Protein AF-A0A1G3RMS9-F1 (afdb_monomer_lite)

Sequence (1082 aa):
MKHNPVVATLILATLLLSSCLGPFQRTFTQVDEMGKGVLVLSIQPSPGPGRTLLPSIEDRTPISFNLSGSGPAGSVFTRSSLSSGNHQIPDLLAGIWTIEATGQNSSGAVIAYGQITTEILAGETNSITLVLHAADGTGGFEIFITWPATVVSPNFEVTLAEIPTGANAQSLSVNLLSATSAEVIQYSITTGSHMLRVGLYDDTDFLCAPMESVIVLNGVMTIGTMAILPEHIKRAPSAPIDLQAEALSDTLVRLTWSDTSSTEEYFIIEWQDEGTTIWTELPDQIPPNTSSFDAPAPASGALRHYRIKAVNSFGSSAWSNEVSAMARVAIDPDWFTDLNLRQAVADTGWTWIDEATTFDGTGRNISDLSGIEKLVDLQWLVLSNNQISTISQVSSLVNLQYLHLSDNDIINAGPLSSLVGLQQLVLDNNLISDLAPLAGLTELFQLYISSNGVSNLGPLAGLVKMQNLHLAGNQIDDISALAGLTELQILHLEVNSITDVQALAGLHKLEIIGLAGNSIVSGVSSLVSLTNAIEIDFRDSGNSGIPLSDRATLSAALSGCTIQWPPLPSNYAIGDMGPAGGIVFYENLNHVVDGWRYLEAWTADETGTYQWKTSQSPTPGTTTAIGSGYANTYGAMSGTEYPAAEAVKNASYNGFTDWFLPSKDELNLMYEQRGSIGSLSSDAYWSSSEGGTNDGAWEQFFIDGTQNNHYKDWYNQVRVVRAFRTSSSPLCFIYYHSNTADSGTIPSDTYLYESGETVTISTNSGNLARSGYLFAGWNTQPDGSGTNYTPSSTVTISASLILYARWIIWGDDYTSSNIGTLKYVPAGTFQRDGDLGNLSTISQPFRMSQYEISRAQFLAVMGTDPSSTIYSTGTDDPVQMVNWYHALAFCNKLSLAESLTPVYTVVGINFNTLSFSEIPTSNDASWDAAVADWGANGYRLPSEMEWMWAAIGADIINPGAINTIGYTKLFAGSNGSNNISDYAWYDANSGGTTHPVGSKLANELGLYDISGNIWEWNWDWYDVHPAGSLMDYRGTESNAGAGRAGRGGNWDYDSSICAVAARDRADQYYQNDSIGFRVVRP

pLDDT: mean 80.07, std 21.11, range [22.5, 98.88]

Foldseek 3Di:
DDDDDDDDDDDDDYDDDDDDDDDDDDDDDDDDDDFKFKEKEAEDEDDDPDDDPDDDDDDPDDDDDDDDADDPPPDDDDDDDDDHGIDMDIGHHFAKFKKKKFKAFPVRHTFKIWIDIDTTGTPYYHYDYIYIYGHDDDHDIDIDIDGDHDPDQWDKDKDFDDDPPDDDDDDFDWADPDSFWIHTDDDADPFAKGKIWIWTDDPHDTQDIDIDIDGDDPRDDDDDIDGDDPVSGDAAFAWWEDWEWAAPAQFKIKIFTHGPGPRFQFKWKWKDWPPDDDTDIDPDTHGPPDGMDIDTADHAQTKMKMWMWTGDPRGIHDIYDIYMDGHFHFQDLVQDPFPLVSVQVVVVVDGTLCVQQAGASEQRQGADPGSVLSSLNHQHEHNEQYAYADDLSCLNNLNHQYDAHANYAHADPQSCLNNLNHAEYHHDHYAYADCQSVLNNLNHQYYAHAQYAHADPQSVLNNLNHAYYHHANYAYADPLSCLNNLNYAHYAHAQYAHAADLSCLNNLNHAYAHQDNYQHQYNLLSVLSNQNHAEHEHENNPLHNHAVLSVVNSCVSRVNHHYHHYDFDPDDDQLRQDNLRFGWLDADPCCVPAVFGTKGWHLDQPLFWDQQFQWLDDFPDFDQDFLRFLCLLPPRPDDPRGGLSVSQQPDDGSNDRSWTFAGNVRVLSCLVSVVRRHDDDQFKEFHSGAPPDTRWGWIAGSVVGDIDTDHRNDIGGTIIMATHHRDPAHWAEEHEDLLQFPDWDTDDDSHTDGQFDKDFFADSPRVGHHPQWDFQAWAQDSVRPGDGDGHRDMDRHRHYGYIYTDIDGPADWDQQPQQGTWFKFQWEKEQQDPDPQRIETEHGIWTWRLWAQFQLSLCVQQVDQPADPVQADDRLFHGFQDFLQSQLLSQQSSCVVVVWDRFKDFPPDDSPPDHPVNRDLDDDPRSLLIGGDQPTQTKDFAALSRLLCVQLPHPPPDPHDYHYCSNVFLASADPPPNDCVQAEQAQVHVVRHADRIPPHAGHNRSRGLQAERAWAFHQEQDDDDDGGYHYSDRYDSHDQVRATKTGQYYNNHDSNCRGSSRIDGDRRSDTDNRHGHIMMGD

Secondary structure (DSSP, 8-state):
--------------------------------S--EEEEEEEEEE---TT--------------------SSTT---------SEEEEEEEEESEEEEEEEEEE-TTS-EEEEEEEEEEEPTTSEEEEEEEEEEPS--S--EEEEE-----PPPEEEEEES---TT------EEEEEETTEEEEEE----SEEEEEEEEEEETTEEEE--EEEEEE-TT-----PPP--GGG---PPPPPEEEEEEE-SSSEEEEEEE---SS-SEEEEEEEETT----EE-SSPBPTT--EEEEEP-STT-EEEEEEEEEETTEEPPP---EEEEPP-BPPGGG--SHHHHHHHHHTT--BGGG-SEEE-TTS-----TTGGG-TT-SEEE--SS-----GGGGG-TT-SEEE--SS-----GGGGG-TT--EEE--SS-----GGGTT-TT-SEEE--SS-----GGGTT-TT--EEE--SS-----GGGGG-TT--EEE--SS---B-GGGTT-TT--EEE-TT----BSGGGGGG-TT-SEEE-TT-TT----HHHHHHHHHHTTTSEEEPPPPPSSPPTTSB-TTSPEEEEE-TTHHHHS--EEEE-SS--S-EEES-SS----TT---STT-HHHIIIIIS-STT-HHHHHHHT--BTTB---BPPPHHHHHHHHHTTTTS----SSEEEEEEE-STTTEEEEEETTT--EEEEETTSEEE---EEEESSSSSPEE-EEEE-TT-SBS-PPP--PPEETT-EEEPP-STT--BBTTEEEEEEESSTTS-S-EE-TT-EEE-SS-EEEEEEEEETT--EEETTTEEEEEE--EEEE-SS-TT-EEEE-S-EEEESSPPBHHHHHHHHS-----SSSBS-TTSBP-S--HHHHHHHHHHHHHHTTPPPSEE-TT--TTT--GGGS-SS--HHHHT-EE-TT--S-BPPPHHHHHHHHTT--SSSTTSEESSGGG-SSS-SSS---GGGT---TTTSTTSB--TT-S---TTS--SSSSSSEEEEEEE--PPPSS-EES----S--TTT-EEEES--TTS-GGGGSTT-EEEE-TT---TTEE---EE-

Radius of gyration: 62.1 Å; chains: 1; bounding box: 148×91×158 Å

Structure (mmCIF, N/CA/C/O backbone):
data_AF-A0A1G3RMS9-F1
#
_entry.id   AF-A0A1G3RMS9-F1
#
loop_
_atom_site.group_PDB
_atom_site.id
_atom_site.type_symbol
_atom_site.label_atom_id
_atom_site.label_alt_id
_atom_site.label_comp_id
_atom_site.label_asym_id
_atom_site.label_entity_id
_atom_site.label_seq_id
_atom_site.pdbx_PDB_ins_code
_atom_site.Cartn_x
_atom_site.Cartn_y
_atom_site.Cartn_z
_atom_site.occupancy
_atom_site.B_iso_or_equiv
_atom_site.auth_seq_id
_atom_site.auth_comp_id
_atom_site.auth_asym_id
_atom_site.auth_atom_id
_atom_site.pdbx_PDB_model_num
ATOM 1 N N . MET A 1 1 ? 0.899 16.031 49.005 1.00 31.78 1 MET A N 1
ATOM 2 C CA . MET A 1 1 ? 0.960 17.417 49.515 1.00 31.78 1 MET A CA 1
ATOM 3 C C . MET A 1 1 ? -0.290 17.645 50.352 1.00 31.78 1 MET A C 1
ATOM 5 O O . MET A 1 1 ? -1.364 17.555 49.787 1.00 31.78 1 MET A O 1
ATOM 9 N N . LYS A 1 2 ? -0.082 17.784 51.676 1.00 27.42 2 LYS A N 1
ATOM 10 C CA . LYS A 1 2 ? -0.938 18.255 52.799 1.00 27.42 2 LYS A CA 1
ATOM 11 C C . LYS A 1 2 ? -2.471 18.254 52.619 1.00 27.42 2 LYS A C 1
ATOM 13 O O . LYS A 1 2 ? -2.950 18.880 51.693 1.00 27.42 2 LYS A O 1
ATOM 18 N N . HIS A 1 3 ? -3.327 17.814 53.539 1.00 28.48 3 HIS A N 1
ATOM 19 C CA . HIS A 1 3 ? -3.327 16.953 54.732 1.00 28.48 3 HIS A CA 1
ATOM 20 C C . HIS A 1 3 ? -4.822 16.876 55.144 1.00 28.48 3 HIS A C 1
ATOM 22 O O . HIS A 1 3 ? -5.505 17.895 55.144 1.00 28.48 3 HIS A O 1
ATOM 28 N N . ASN A 1 4 ? -5.296 15.678 55.480 1.00 25.98 4 ASN A N 1
ATOM 29 C CA . ASN A 1 4 ? -6.522 15.334 56.236 1.00 25.98 4 ASN A CA 1
ATOM 30 C C . ASN A 1 4 ? -6.405 15.850 57.714 1.00 25.98 4 ASN A C 1
ATOM 32 O O . ASN A 1 4 ? -5.291 16.271 58.047 1.00 25.98 4 ASN A O 1
ATOM 36 N N . PRO A 1 5 ? -7.321 15.648 58.702 1.00 45.31 5 PRO A N 1
ATOM 37 C CA . PRO A 1 5 ? -8.801 15.534 58.798 1.00 45.31 5 PRO A CA 1
ATOM 38 C C . PRO A 1 5 ? -9.445 16.364 59.978 1.00 45.31 5 PRO A C 1
ATOM 40 O O . PRO A 1 5 ? -8.739 16.890 60.828 1.00 45.31 5 PRO A O 1
ATOM 43 N N . VAL A 1 6 ? -10.795 16.395 60.041 1.00 27.89 6 VAL A N 1
ATOM 44 C CA . VAL A 1 6 ? -11.743 16.284 61.206 1.00 27.89 6 VAL A CA 1
ATOM 45 C C . VAL A 1 6 ? -11.562 17.133 62.500 1.00 27.89 6 VAL A C 1
ATOM 47 O O . VAL A 1 6 ? -10.523 17.080 63.142 1.00 27.89 6 VAL A O 1
ATOM 50 N N . VAL A 1 7 ? -12.637 17.816 62.955 1.00 23.69 7 VAL A N 1
ATOM 51 C CA . VAL A 1 7 ? -13.367 17.639 64.254 1.00 23.69 7 VAL A CA 1
ATOM 52 C C . VAL A 1 7 ? -14.489 18.700 64.398 1.00 23.69 7 VAL A C 1
ATOM 54 O O . VAL A 1 7 ? -14.307 19.878 64.106 1.00 23.69 7 VAL A O 1
ATOM 57 N N . ALA A 1 8 ? -15.656 18.232 64.855 1.00 27.33 8 ALA A N 1
ATOM 58 C CA . ALA A 1 8 ? -16.901 18.937 65.174 1.00 27.33 8 ALA A CA 1
ATOM 59 C C . ALA A 1 8 ? -16.795 20.026 66.269 1.00 27.33 8 ALA A C 1
ATOM 61 O O . ALA A 1 8 ? -15.853 20.011 67.054 1.00 27.33 8 ALA A O 1
ATOM 62 N N . THR A 1 9 ? -17.802 20.911 66.384 1.00 23.22 9 THR A N 1
ATOM 63 C CA . THR A 1 9 ? -18.670 21.123 67.580 1.00 23.22 9 THR A CA 1
ATOM 64 C C . THR A 1 9 ? -19.556 22.372 67.390 1.00 23.22 9 THR A C 1
ATOM 66 O O . THR A 1 9 ? -19.090 23.422 66.958 1.00 23.22 9 THR A O 1
ATOM 69 N N . LEU A 1 10 ? -20.843 22.221 67.729 1.00 25.52 10 LEU A N 1
ATOM 70 C CA . LEU A 1 10 ? -21.842 23.249 68.067 1.00 25.52 10 LEU A CA 1
ATOM 71 C C . LEU A 1 10 ? -21.261 24.504 68.759 1.00 25.52 10 LEU A C 1
ATOM 73 O O . LEU A 1 10 ? -20.416 24.368 69.635 1.00 25.52 10 LEU A O 1
ATOM 77 N N . ILE A 1 11 ? -21.837 25.685 68.496 1.00 23.52 11 ILE A N 1
ATOM 78 C CA . ILE A 1 11 ? -22.467 26.567 69.508 1.00 23.52 11 ILE A CA 1
ATOM 79 C C . ILE A 1 11 ? -23.166 27.751 68.809 1.00 23.52 11 ILE A C 1
ATOM 81 O O . ILE A 1 11 ? -22.557 28.573 68.135 1.00 23.52 11 ILE A O 1
ATOM 85 N N . LEU A 1 12 ? -24.488 27.745 68.982 1.00 22.91 12 LEU A N 1
ATOM 86 C CA . LEU A 1 12 ? -25.429 28.833 69.252 1.00 22.91 12 LEU A CA 1
ATOM 87 C C . LEU A 1 12 ? -25.011 30.317 69.115 1.00 22.91 12 LEU A C 1
ATOM 89 O O . LEU A 1 12 ? -24.027 30.770 69.692 1.00 22.91 12 LEU A O 1
ATOM 93 N N . ALA A 1 13 ? -26.011 31.056 68.611 1.00 23.17 13 ALA A N 1
ATOM 94 C CA . ALA A 1 13 ? -26.496 32.368 69.061 1.00 23.17 13 ALA A CA 1
ATOM 95 C C . ALA A 1 13 ? -26.072 33.592 68.223 1.00 23.17 13 ALA A C 1
ATOM 97 O O . ALA A 1 13 ? -24.944 34.061 68.294 1.00 23.17 13 ALA A O 1
ATOM 98 N N . THR A 1 14 ? -27.028 34.105 67.425 1.00 24.58 14 THR A N 1
ATOM 99 C CA . THR A 1 14 ? -27.739 35.404 67.608 1.00 24.58 14 THR A CA 1
ATOM 100 C C . THR A 1 14 ? -26.900 36.626 67.230 1.00 24.58 14 THR A C 1
ATOM 102 O O . THR A 1 14 ? -25.735 36.700 67.572 1.00 24.58 14 THR A O 1
ATOM 105 N N . LEU A 1 15 ? -27.368 37.704 66.618 1.00 25.44 15 LEU A N 1
ATOM 106 C CA . LEU A 1 15 ? -28.638 38.257 66.144 1.00 25.44 15 LEU A CA 1
ATOM 107 C C . LEU A 1 15 ? -28.182 39.556 65.427 1.00 25.44 15 LEU A C 1
ATOM 109 O O . LEU A 1 15 ? -27.133 40.086 65.792 1.00 25.44 15 LEU A O 1
ATOM 113 N N . LEU A 1 16 ? -28.977 40.131 64.522 1.00 22.50 16 LEU A N 1
ATOM 114 C CA . LEU A 1 16 ? -29.474 41.516 64.648 1.00 22.50 16 LEU A CA 1
ATOM 115 C C . LEU A 1 16 ? -29.998 42.075 63.319 1.00 22.50 16 LEU A C 1
ATOM 117 O O . LEU A 1 16 ? -29.244 42.236 62.366 1.00 22.50 16 LEU A O 1
ATOM 121 N N . LEU A 1 17 ? -31.255 42.531 63.433 1.00 23.55 17 LEU A N 1
ATOM 122 C CA . LEU A 1 17 ? -31.844 43.738 62.836 1.00 23.55 17 LEU A CA 1
ATOM 123 C C . LEU A 1 17 ? -32.158 43.635 61.338 1.00 23.55 17 LEU A C 1
ATOM 125 O O . LEU A 1 17 ? -31.319 43.250 60.543 1.00 23.55 17 LEU A O 1
ATOM 129 N N . SER A 1 18 ? -33.321 44.019 60.820 1.00 24.17 18 SER A N 1
ATOM 130 C CA . SER A 1 18 ? -34.480 44.835 61.246 1.00 24.17 18 SER A CA 1
ATOM 131 C C . SER A 1 18 ? -35.246 45.069 59.917 1.00 24.17 18 SER A C 1
ATOM 133 O O . SER A 1 18 ? -34.607 45.040 58.872 1.00 24.17 18 SER A O 1
ATOM 135 N N . SER A 1 19 ? -36.542 45.329 59.755 1.00 23.92 19 SER A N 1
ATOM 136 C CA . SER A 1 19 ? -37.606 45.921 60.570 1.00 23.92 19 SER A CA 1
ATOM 137 C C . SER A 1 19 ? -38.870 46.034 59.690 1.00 23.92 19 SER A C 1
ATOM 139 O O . SER A 1 19 ? -38.741 46.065 58.468 1.00 23.92 19 SER A O 1
ATOM 141 N N . CYS A 1 20 ? -40.011 46.281 60.353 1.00 22.53 20 CYS A N 1
ATOM 142 C CA . CYS A 1 20 ? -41.256 46.952 59.909 1.00 22.53 20 CYS A CA 1
ATOM 143 C C . CYS A 1 20 ? -42.427 45.979 59.701 1.00 22.53 20 CYS A C 1
ATOM 145 O O . CYS A 1 20 ? -42.290 44.997 58.993 1.00 22.53 20 CYS A O 1
ATOM 147 N N . LEU A 1 21 ? -43.608 46.170 60.299 1.00 26.55 21 LEU A N 1
ATOM 148 C CA . LEU A 1 21 ? -44.400 47.393 60.540 1.00 26.55 21 LEU A CA 1
ATOM 149 C C . LEU A 1 21 ? -45.195 47.186 61.861 1.00 26.55 21 LEU A C 1
ATOM 151 O O . LEU A 1 21 ? -45.595 46.066 62.141 1.00 26.55 21 LEU A O 1
ATOM 155 N N . GLY A 1 22 ? -45.338 48.125 62.806 1.00 26.78 22 GLY A N 1
ATOM 156 C CA . GLY A 1 22 ? -46.087 49.389 62.724 1.00 26.78 22 GLY A CA 1
ATOM 157 C C . GLY A 1 22 ? -47.569 49.176 63.126 1.00 26.78 22 GLY A C 1
ATOM 158 O O . GLY A 1 22 ? -48.223 48.356 62.492 1.00 26.78 22 GLY A O 1
ATOM 159 N N . PRO A 1 23 ? -48.131 49.869 64.143 1.00 30.41 23 PRO A N 1
ATOM 160 C CA . PRO A 1 23 ? -49.524 49.682 64.554 1.00 30.41 23 PRO A CA 1
ATOM 161 C C . PRO A 1 23 ? -50.460 50.374 63.553 1.00 30.41 23 PRO A C 1
ATOM 163 O O . PRO A 1 23 ? -50.376 51.586 63.364 1.00 30.41 23 PRO A O 1
ATOM 166 N N . PHE A 1 24 ? -51.375 49.634 62.928 1.00 26.64 24 PHE A N 1
ATOM 167 C CA . PHE A 1 24 ? -52.450 50.229 62.132 1.00 26.64 24 PHE A CA 1
ATOM 168 C C . PHE A 1 24 ? -53.719 50.370 62.978 1.00 26.64 24 PHE A C 1
ATOM 170 O O . PHE A 1 24 ? -54.528 49.456 63.087 1.00 26.64 24 PHE A O 1
ATOM 177 N N . GLN A 1 25 ? -53.922 51.562 63.544 1.00 26.52 25 GLN A N 1
ATOM 178 C CA . GLN A 1 25 ? -55.275 52.090 63.704 1.00 26.52 25 GLN A CA 1
ATOM 179 C C . GLN A 1 25 ? -55.764 52.536 62.319 1.00 26.52 25 GLN A C 1
ATOM 181 O O . GLN A 1 25 ? -55.227 53.490 61.754 1.00 26.52 25 GLN A O 1
ATOM 186 N N . ARG A 1 26 ? -56.809 51.897 61.782 1.00 25.08 26 ARG A N 1
ATOM 187 C CA . ARG A 1 26 ? -57.705 52.537 60.811 1.00 25.08 26 ARG A CA 1
ATOM 188 C C . ARG A 1 26 ? -59.155 52.321 61.212 1.00 25.08 26 ARG A C 1
ATOM 190 O O . ARG A 1 26 ? -59.619 51.211 61.435 1.00 25.08 26 ARG A O 1
ATOM 197 N N . THR A 1 27 ? -59.830 53.451 61.318 1.00 23.59 27 THR A N 1
ATOM 198 C CA . THR A 1 27 ? -61.251 53.652 61.548 1.00 23.59 27 THR A CA 1
ATOM 199 C C . THR A 1 27 ? -62.057 53.029 60.407 1.00 23.59 27 THR A C 1
ATOM 201 O O . THR A 1 27 ? -61.823 53.358 59.243 1.00 23.59 27 THR A O 1
ATOM 204 N N . PHE A 1 28 ? -63.022 52.166 60.728 1.00 24.67 28 PHE A N 1
ATOM 205 C CA . PHE A 1 28 ? -64.022 51.703 59.768 1.00 24.67 28 PHE A CA 1
ATOM 206 C C . PHE A 1 28 ? -64.908 52.884 59.367 1.00 24.67 28 PHE A C 1
ATOM 208 O O . PHE A 1 28 ? -65.610 53.453 60.203 1.00 24.67 28 PHE A O 1
ATOM 215 N N . THR A 1 29 ? -64.876 53.251 58.086 1.00 24.36 29 THR A N 1
ATOM 216 C CA . THR A 1 29 ? -65.963 54.020 57.475 1.00 24.36 29 THR A CA 1
ATOM 217 C C . THR A 1 29 ? -66.769 53.031 56.651 1.00 24.36 29 THR A C 1
ATOM 219 O O . THR A 1 29 ? -66.261 52.441 55.704 1.00 24.36 29 THR A O 1
ATOM 222 N N . GLN A 1 30 ? -67.997 52.802 57.096 1.00 32.47 30 GLN A N 1
ATOM 223 C CA . GLN A 1 30 ? -69.018 52.010 56.430 1.00 32.47 30 GLN A CA 1
ATOM 224 C C . GLN A 1 30 ? -69.383 52.662 55.090 1.00 32.47 30 GLN A C 1
ATOM 226 O O . GLN A 1 30 ? -69.913 53.768 55.098 1.00 32.47 30 GLN A O 1
ATOM 231 N N . VAL A 1 31 ? -69.098 51.976 53.982 1.00 26.92 31 VAL A N 1
ATOM 232 C CA . VAL A 1 31 ? -69.690 52.146 52.639 1.00 26.92 31 VAL A CA 1
ATOM 233 C C . VAL A 1 31 ? -69.535 50.760 51.999 1.00 26.92 31 VAL A C 1
ATOM 235 O O . VAL A 1 31 ? -68.414 50.317 51.776 1.00 26.92 31 VAL A O 1
ATOM 238 N N . ASP A 1 32 ? -70.480 49.868 52.276 1.00 30.42 32 ASP A N 1
ATOM 239 C CA . ASP A 1 32 ? -71.617 49.538 51.410 1.00 30.42 32 ASP A CA 1
ATOM 240 C C . ASP A 1 32 ? -71.204 48.764 50.138 1.00 30.42 32 ASP A C 1
ATOM 242 O O . ASP A 1 32 ? -70.233 49.075 49.468 1.00 30.42 32 ASP A O 1
ATOM 246 N N . GLU A 1 33 ? -71.889 47.633 49.946 1.00 43.56 33 GLU A N 1
ATOM 247 C CA . GLU A 1 33 ? -71.956 46.796 48.740 1.00 43.56 33 GLU A CA 1
ATOM 248 C C . GLU A 1 33 ? -70.630 46.403 48.030 1.00 43.56 33 GLU A C 1
ATOM 250 O O . GLU A 1 33 ? -70.102 47.158 47.227 1.00 43.56 33 GLU A O 1
ATOM 255 N N . MET A 1 34 ? -70.198 45.136 48.233 1.00 47.78 34 MET A N 1
ATOM 256 C CA . MET A 1 34 ? -69.388 44.240 47.347 1.00 47.78 34 MET A CA 1
ATOM 257 C C . MET A 1 34 ? -68.182 43.562 48.048 1.00 47.78 34 MET A C 1
ATOM 259 O O . MET A 1 34 ? -67.024 43.904 47.835 1.00 47.78 34 MET A O 1
ATOM 263 N N . GLY A 1 35 ? -68.446 42.540 48.876 1.00 45.38 35 GLY A N 1
ATOM 264 C CA . GLY A 1 35 ? -67.442 41.799 49.664 1.00 45.38 35 GLY A CA 1
ATOM 265 C C . GLY A 1 35 ? -66.759 40.628 48.945 1.00 45.38 35 GLY A C 1
ATOM 266 O O . GLY A 1 35 ? -66.849 39.496 49.418 1.00 45.38 35 GLY A O 1
ATOM 267 N N . LYS A 1 36 ? -66.087 40.874 47.816 1.00 50.91 36 LYS A N 1
ATOM 268 C CA . LYS A 1 36 ? -65.331 39.835 47.099 1.00 50.91 36 LYS A CA 1
ATOM 269 C C . LYS A 1 36 ? -63.861 40.238 46.884 1.00 50.91 36 LYS A C 1
ATOM 271 O O . LYS A 1 36 ? -63.577 41.404 46.629 1.00 50.91 36 LYS A O 1
ATOM 276 N N . GLY A 1 37 ? -62.929 39.298 47.032 1.00 51.34 37 GLY A N 1
ATOM 277 C CA . GLY A 1 37 ? -61.494 39.443 46.748 1.00 51.34 37 GLY A CA 1
ATOM 278 C C . GLY A 1 37 ? -61.089 38.744 45.443 1.00 51.34 37 GLY A C 1
ATOM 279 O O . GLY A 1 37 ? -61.847 37.939 44.898 1.00 51.34 37 GLY A O 1
ATOM 280 N N . VAL A 1 38 ? -59.897 39.050 44.924 1.00 50.12 38 VAL A N 1
ATOM 281 C CA . VAL A 1 38 ? -59.322 38.411 43.723 1.00 50.12 38 VAL A CA 1
ATOM 282 C C . VAL A 1 38 ? -58.118 37.565 44.133 1.00 50.12 38 VAL A C 1
ATOM 284 O O . VAL A 1 38 ? -57.232 38.071 44.813 1.00 50.12 38 VAL A O 1
ATOM 287 N N . LEU A 1 39 ? -58.053 36.298 43.718 1.00 57.50 39 LEU A N 1
ATOM 288 C CA . LEU A 1 39 ? -56.879 35.435 43.898 1.00 57.50 39 LEU A CA 1
ATOM 289 C C . LEU A 1 39 ? -56.055 35.388 42.610 1.00 57.50 39 LEU A C 1
ATOM 291 O O . LEU A 1 39 ? -56.599 35.122 41.545 1.00 57.50 39 LEU A O 1
ATOM 295 N N . VAL A 1 40 ? -54.744 35.597 42.693 1.00 59.97 40 VAL A N 1
ATOM 296 C CA . VAL A 1 40 ? -53.802 35.359 41.593 1.00 59.97 40 VAL A CA 1
ATOM 297 C C . VAL A 1 40 ? -52.970 34.123 41.921 1.00 59.97 40 VAL A C 1
ATOM 299 O O . VAL A 1 40 ? -52.149 34.162 42.830 1.00 59.97 40 VAL A O 1
ATOM 302 N N . LEU A 1 41 ? -53.178 33.028 41.194 1.00 60.34 41 LEU A N 1
ATOM 303 C CA . LEU A 1 41 ? -52.472 31.758 41.361 1.00 60.34 41 LEU A CA 1
ATOM 304 C C . LEU A 1 41 ? -51.354 31.625 40.318 1.00 60.34 41 LEU A C 1
ATOM 306 O O . LEU A 1 41 ? -51.623 31.635 39.117 1.00 60.34 41 LEU A O 1
ATOM 310 N N . SER A 1 42 ? -50.109 31.474 40.770 1.00 58.00 42 SER A N 1
ATOM 311 C CA . SER A 1 42 ? -48.957 31.112 39.932 1.00 58.00 42 SER A CA 1
ATOM 312 C C . SER A 1 42 ? -48.586 29.644 40.137 1.00 58.00 42 SER A C 1
ATOM 314 O O . SER A 1 42 ? -48.441 29.217 41.280 1.00 58.00 42 SER A O 1
ATOM 316 N N . ILE A 1 43 ? -48.417 28.870 39.061 1.00 57.78 43 ILE A N 1
ATOM 317 C CA . ILE A 1 43 ? -48.033 27.446 39.138 1.00 57.78 43 ILE A CA 1
ATOM 318 C C . ILE A 1 43 ? -46.596 27.275 38.637 1.00 57.78 43 ILE A C 1
ATOM 320 O O . ILE A 1 43 ? -46.297 27.664 37.505 1.00 57.78 43 ILE A O 1
ATOM 324 N N . GLN A 1 44 ? -45.721 26.685 39.460 1.00 55.25 44 GLN A N 1
ATOM 325 C CA . GLN A 1 44 ? -44.294 26.495 39.153 1.00 55.25 44 GLN A CA 1
ATOM 326 C C . GLN A 1 44 ? -43.835 25.036 39.395 1.00 55.25 44 GLN A C 1
ATOM 328 O O . GLN A 1 44 ? -44.242 24.435 40.393 1.00 55.25 44 GLN A O 1
ATOM 333 N N . PRO A 1 45 ? -42.980 24.453 38.527 1.00 54.75 45 PRO A N 1
ATOM 334 C CA . PRO A 1 45 ? -42.329 23.165 38.784 1.00 54.75 45 PRO A CA 1
ATOM 335 C C . PRO A 1 45 ? -41.169 23.299 39.793 1.00 54.75 45 PRO A C 1
ATOM 337 O O . PRO A 1 45 ? -40.483 24.321 39.826 1.00 54.75 45 PRO A O 1
ATOM 340 N N . SER A 1 46 ? -40.935 22.263 40.609 1.00 46.75 46 SER A N 1
ATOM 341 C CA . SER A 1 46 ? -39.848 22.244 41.607 1.00 46.75 46 SER A CA 1
ATOM 342 C C . SER A 1 46 ? -38.439 22.285 40.965 1.00 46.75 46 SER A C 1
ATOM 344 O O . SER A 1 46 ? -38.188 21.536 40.017 1.00 46.75 46 SER A O 1
ATOM 346 N N . PRO A 1 47 ? -37.488 23.105 41.465 1.00 43.44 47 PRO A N 1
ATOM 347 C CA . PRO A 1 47 ? -36.115 23.163 40.963 1.00 43.44 47 PRO A CA 1
ATOM 348 C C . PRO A 1 47 ? -35.225 22.092 41.628 1.00 43.44 47 PRO A C 1
ATOM 350 O O . PRO A 1 47 ? -34.585 22.347 42.644 1.00 43.44 47 PRO A O 1
ATOM 353 N N . GLY A 1 48 ? -35.162 20.889 41.047 1.00 42.66 48 GLY A N 1
ATOM 354 C CA . GLY A 1 48 ? -34.210 19.827 41.415 1.00 42.66 48 GLY A CA 1
ATOM 355 C C . GLY A 1 48 ? -33.422 19.316 40.195 1.00 42.66 48 GLY A C 1
ATOM 356 O O . GLY A 1 48 ? -33.943 19.368 39.078 1.00 42.66 48 GLY A O 1
ATOM 357 N N . PRO A 1 49 ? -32.168 18.845 40.350 1.00 33.03 49 PRO A N 1
ATOM 358 C CA . PRO A 1 49 ? -31.356 18.392 39.226 1.00 33.03 49 PRO A CA 1
ATOM 359 C C . PRO A 1 49 ? -31.855 17.024 38.741 1.00 33.03 49 PRO A C 1
ATOM 361 O O . PRO A 1 49 ? -31.718 16.035 39.453 1.00 33.03 49 PRO A O 1
ATOM 364 N N . GLY A 1 50 ? -32.425 16.960 37.530 1.00 40.53 50 GLY A N 1
ATOM 365 C CA . GLY A 1 50 ? -32.571 15.683 36.818 1.00 40.53 50 GLY A CA 1
ATOM 366 C C . GLY A 1 50 ? -33.827 15.409 35.988 1.00 40.53 50 GLY A C 1
ATOM 367 O O . GLY A 1 50 ? -33.864 14.333 35.404 1.00 40.53 50 GLY A O 1
ATOM 368 N N . ARG A 1 51 ? -34.840 16.286 35.871 1.00 34.72 51 ARG A N 1
ATOM 369 C CA . ARG A 1 51 ? -35.994 16.028 34.968 1.00 34.72 51 ARG A CA 1
ATOM 370 C C . ARG A 1 51 ? -36.512 17.302 34.290 1.00 34.72 51 ARG A C 1
ATOM 372 O O . ARG A 1 51 ? -37.072 18.183 34.932 1.00 34.72 51 ARG A O 1
ATOM 379 N N . THR A 1 52 ? -36.313 17.401 32.976 1.00 32.66 52 THR A N 1
ATOM 380 C CA . THR A 1 52 ? -36.774 18.509 32.122 1.00 32.66 52 THR A CA 1
ATOM 381 C C . THR A 1 52 ? -38.159 18.185 31.555 1.00 32.66 52 THR A C 1
ATOM 383 O O . THR A 1 52 ? -38.308 17.202 30.834 1.00 32.66 52 THR A O 1
ATOM 386 N N . LEU A 1 53 ? -39.173 19.015 31.824 1.00 35.66 53 LEU A N 1
ATOM 387 C CA . LEU A 1 53 ? -40.421 19.009 31.048 1.00 35.66 53 LEU A CA 1
ATOM 388 C C . LEU A 1 53 ? -40.099 19.526 29.634 1.00 35.66 53 LEU A C 1
ATOM 390 O O . LEU A 1 53 ? -39.854 20.718 29.453 1.00 35.66 53 LEU A O 1
ATOM 394 N N . LEU A 1 54 ? -40.035 18.638 28.639 1.00 31.72 54 LEU A N 1
ATOM 395 C CA . LEU A 1 54 ? -39.800 19.030 27.247 1.00 31.72 54 LEU A CA 1
ATOM 396 C C . LEU A 1 54 ? -41.054 19.707 26.650 1.00 31.72 54 LEU A C 1
ATOM 398 O O . LEU A 1 54 ? -42.158 19.178 26.793 1.00 31.72 54 LEU A O 1
ATOM 402 N N . PRO A 1 55 ? -40.915 20.841 25.939 1.00 34.97 55 PRO A N 1
ATOM 403 C CA . PRO A 1 55 ? -42.014 21.483 25.234 1.00 34.97 55 PRO A CA 1
ATOM 404 C C . PRO A 1 55 ? -42.148 20.882 23.829 1.00 34.97 55 PRO A C 1
ATOM 406 O O . PRO A 1 55 ? -41.393 21.249 22.935 1.00 34.97 55 PRO A O 1
ATOM 409 N N . SER A 1 56 ? -43.074 19.944 23.612 1.00 31.30 56 SER A N 1
ATOM 410 C CA . SER A 1 56 ? -43.608 19.638 22.267 1.00 31.30 56 SER A CA 1
ATOM 411 C C . SER A 1 56 ? -44.691 18.556 22.290 1.00 31.30 56 SER A C 1
ATOM 413 O O . SER A 1 56 ? -44.397 17.394 22.057 1.00 31.30 56 SER A O 1
ATOM 415 N N . ILE A 1 57 ? -45.955 18.946 22.481 1.00 29.06 57 ILE A N 1
ATOM 416 C CA . ILE A 1 57 ? -47.084 18.361 21.736 1.00 29.06 57 ILE A CA 1
ATOM 417 C C . ILE A 1 57 ? -48.057 19.513 21.451 1.00 29.06 57 ILE A C 1
ATOM 419 O O . ILE A 1 57 ? -48.799 19.953 22.328 1.00 29.06 57 ILE A O 1
ATOM 423 N N . GLU A 1 58 ? -48.012 20.048 20.229 1.00 31.06 58 GLU A N 1
ATOM 424 C CA . GLU A 1 58 ? -49.177 20.717 19.658 1.00 31.06 58 GLU A CA 1
ATOM 425 C C . GLU A 1 58 ? -50.240 19.640 19.435 1.00 31.06 58 GLU A C 1
ATOM 427 O O . GLU A 1 58 ? -50.136 18.862 18.494 1.00 31.06 58 GLU A O 1
ATOM 432 N N . ASP A 1 59 ? -51.273 19.611 20.274 1.00 26.19 59 ASP A N 1
ATOM 433 C CA . ASP A 1 59 ? -52.581 19.185 19.796 1.00 26.19 59 ASP A CA 1
ATOM 434 C C . ASP A 1 59 ? -53.643 20.170 20.282 1.00 26.19 59 ASP A C 1
ATOM 436 O O . ASP A 1 59 ? -53.991 20.278 21.462 1.00 26.19 59 ASP A O 1
ATOM 440 N N . ARG A 1 60 ? -54.091 20.993 19.334 1.00 29.73 60 ARG A N 1
ATOM 441 C CA . ARG A 1 60 ? -55.163 21.965 19.506 1.00 29.73 60 ARG A CA 1
ATOM 442 C C . ARG A 1 60 ? -56.496 21.230 19.427 1.00 29.73 60 ARG A C 1
ATOM 444 O O . ARG A 1 60 ? -57.166 21.301 18.403 1.00 29.73 60 ARG A O 1
ATOM 451 N N . THR A 1 61 ? -56.942 20.642 20.529 1.00 25.81 61 THR A N 1
ATOM 452 C CA . THR A 1 61 ? -58.375 20.375 20.726 1.00 25.81 61 THR A CA 1
ATOM 453 C C . THR A 1 61 ? -58.771 20.571 22.190 1.00 25.81 61 THR A C 1
ATOM 455 O O . THR A 1 61 ? -58.165 19.962 23.066 1.00 25.81 61 THR A O 1
ATOM 458 N N . PRO A 1 62 ? -59.776 21.417 22.487 1.00 27.36 62 PRO A N 1
ATOM 459 C CA . PRO A 1 62 ? -60.237 21.648 23.849 1.00 27.36 62 PRO A CA 1
ATOM 460 C C . PRO A 1 62 ? -61.027 20.429 24.335 1.00 27.36 62 PRO A C 1
ATOM 462 O O . PRO A 1 62 ? -62.175 20.219 23.940 1.00 27.36 62 PRO A O 1
ATOM 465 N N . ILE A 1 63 ? -60.419 19.620 25.199 1.00 28.89 63 ILE A N 1
ATOM 466 C CA . ILE A 1 63 ? -61.121 18.540 25.894 1.00 28.89 63 ILE A CA 1
ATOM 467 C C . ILE A 1 63 ? -61.859 19.162 27.088 1.00 28.89 63 ILE A C 1
ATOM 469 O O . ILE A 1 63 ? -61.295 19.895 27.899 1.00 28.89 63 ILE A O 1
ATOM 473 N N . SER A 1 64 ? -63.175 18.963 27.114 1.00 24.14 64 SER A N 1
ATOM 474 C CA . SER A 1 64 ? -64.115 19.610 28.033 1.00 24.14 64 SER A CA 1
ATOM 475 C C . SER A 1 64 ? -64.340 18.749 29.276 1.00 24.14 64 SER A C 1
ATOM 477 O O . SER A 1 64 ? -64.636 17.567 29.133 1.00 24.14 64 SER A O 1
ATOM 479 N N . PHE A 1 65 ? -64.303 19.341 30.477 1.00 32.19 65 PHE A N 1
ATOM 480 C CA . PHE A 1 65 ? -64.631 18.644 31.732 1.00 32.19 65 PHE A CA 1
ATOM 481 C C . PHE A 1 65 ? -65.433 19.519 32.708 1.00 32.19 65 PHE A C 1
ATOM 483 O O . PHE A 1 65 ? -65.150 20.711 32.866 1.00 32.19 65 PHE A O 1
ATOM 490 N N . ASN A 1 66 ? -66.413 18.888 33.368 1.00 30.44 66 ASN A N 1
ATOM 491 C CA . ASN A 1 66 ? -67.352 19.452 34.348 1.00 30.44 66 ASN A CA 1
ATOM 492 C C . ASN A 1 66 ? -66.819 19.347 35.786 1.00 30.44 66 ASN A C 1
ATOM 494 O O . ASN A 1 66 ? -66.254 18.320 36.146 1.00 30.44 66 ASN A O 1
ATOM 498 N N . LEU A 1 67 ? -67.093 20.350 36.630 1.00 33.53 67 LEU A N 1
ATOM 499 C CA . LEU A 1 67 ? -66.887 20.295 38.086 1.00 33.53 67 LEU A CA 1
ATOM 500 C C . LEU A 1 67 ? -68.035 21.005 38.829 1.00 33.53 67 LEU A C 1
ATOM 502 O O . LEU A 1 67 ? -68.567 22.003 38.343 1.00 33.53 67 LEU A O 1
ATOM 506 N N . SER A 1 68 ? -68.397 20.493 40.011 1.00 32.25 68 SER A N 1
ATOM 507 C CA . SER A 1 68 ? -69.467 20.985 40.898 1.00 32.25 68 SER A CA 1
ATOM 508 C C . SER A 1 68 ? -68.997 21.054 42.361 1.00 32.25 68 SER A C 1
ATOM 510 O O . SER A 1 68 ? -68.371 20.101 42.817 1.00 32.25 68 SER A O 1
ATOM 512 N N . GLY A 1 69 ? -69.353 22.111 43.109 1.00 34.66 69 GLY A N 1
ATOM 513 C CA . GLY A 1 69 ? -69.167 22.217 44.573 1.00 34.66 69 GLY A CA 1
ATOM 514 C C . GLY A 1 69 ? -69.537 23.602 45.144 1.00 34.66 69 GLY A C 1
ATOM 515 O O . GLY A 1 69 ? -69.322 24.604 44.471 1.00 34.66 69 GLY A O 1
ATOM 516 N N . SER A 1 70 ? -70.149 23.655 46.339 1.00 36.69 70 SER A N 1
ATOM 517 C CA . SER A 1 70 ? -70.974 24.765 46.873 1.00 36.69 70 SER A CA 1
ATOM 518 C C . SER A 1 70 ? -70.283 25.721 47.865 1.00 36.69 70 SER A C 1
ATOM 520 O O . SER A 1 70 ? -69.795 25.273 48.901 1.00 36.69 70 SER A O 1
ATOM 522 N N . GLY A 1 71 ? -70.373 27.037 47.620 1.00 38.59 71 GLY A N 1
ATOM 523 C CA . GLY A 1 71 ? -70.262 28.091 48.647 1.00 38.59 71 GLY A CA 1
ATOM 524 C C . GLY A 1 71 ? -71.613 28.381 49.338 1.00 38.59 71 GLY A C 1
ATOM 525 O O . GLY A 1 71 ? -72.580 27.650 49.099 1.00 38.59 71 GLY A O 1
ATOM 526 N N . PRO A 1 72 ? -71.736 29.440 50.171 1.00 39.81 72 PRO A N 1
ATOM 527 C CA . PRO A 1 72 ? -73.020 29.849 50.749 1.00 39.81 72 PRO A CA 1
ATOM 528 C C . PRO A 1 72 ? -74.077 30.020 49.649 1.00 39.81 72 PRO A C 1
ATOM 530 O O . PRO A 1 72 ? -73.756 30.489 48.551 1.00 39.81 72 PRO A O 1
ATOM 533 N N . ALA A 1 73 ? -75.316 29.601 49.935 1.00 35.34 73 ALA A N 1
ATOM 534 C CA . ALA A 1 73 ? -76.370 29.370 48.945 1.00 35.34 73 ALA A CA 1
ATOM 535 C C . ALA A 1 73 ? -76.399 30.410 47.805 1.00 35.34 73 ALA A C 1
ATOM 537 O O . ALA A 1 73 ? -76.666 31.590 48.028 1.00 35.34 73 ALA A O 1
ATOM 538 N N . GLY A 1 74 ? -76.161 29.941 46.574 1.00 39.59 74 GLY A N 1
ATOM 539 C CA . GLY A 1 74 ? -76.368 30.713 45.344 1.00 39.59 74 GLY A CA 1
ATOM 540 C C . GLY A 1 74 ? -75.118 31.229 44.623 1.00 39.59 74 GLY A C 1
ATOM 541 O O . GLY A 1 74 ? -75.266 31.886 43.597 1.00 39.59 74 GLY A O 1
ATOM 542 N N . SER A 1 75 ? -73.901 30.928 45.082 1.00 39.22 75 SER A N 1
ATOM 543 C CA . SER A 1 75 ? -72.672 31.325 44.375 1.00 39.22 75 SER A CA 1
ATOM 544 C C . SER A 1 75 ? -72.132 30.192 43.486 1.00 39.22 75 SER A C 1
ATOM 546 O O . SER A 1 75 ? -71.690 29.155 43.971 1.00 39.22 75 SER A O 1
ATOM 548 N N . VAL A 1 76 ? -72.197 30.393 42.164 1.00 34.19 76 VAL A N 1
ATOM 549 C CA . VAL A 1 76 ? -71.607 29.528 41.126 1.00 34.19 76 VAL A CA 1
ATOM 550 C C . VAL A 1 76 ? -70.523 30.335 40.420 1.00 34.19 76 VAL A C 1
ATOM 552 O O . VAL A 1 76 ? -70.809 31.409 39.892 1.00 34.19 76 VAL A O 1
ATOM 555 N N . PHE A 1 77 ? -69.295 29.823 40.396 1.00 38.72 77 PHE A N 1
ATOM 556 C CA . PHE A 1 77 ? -68.212 30.367 39.580 1.00 38.72 77 PHE A CA 1
ATOM 557 C C . PHE A 1 77 ? -67.799 29.322 38.540 1.00 38.72 77 PHE A C 1
ATOM 559 O O . PHE A 1 77 ? -67.599 28.153 38.866 1.00 38.72 77 PHE A O 1
ATOM 566 N N . THR A 1 78 ? -67.705 29.738 37.278 1.00 34.09 78 THR A N 1
ATOM 567 C CA . THR A 1 78 ? -67.405 28.876 36.124 1.00 34.09 78 THR A CA 1
ATOM 568 C C . THR A 1 78 ? -66.008 29.163 35.564 1.00 34.09 78 THR A C 1
ATOM 570 O O . THR A 1 78 ? -65.608 30.310 35.404 1.00 34.09 78 THR A O 1
ATOM 573 N N . ARG A 1 79 ? -65.295 28.063 35.299 1.00 42.25 79 ARG A N 1
ATOM 574 C CA . ARG A 1 79 ? -63.851 27.832 35.090 1.00 42.25 79 ARG A CA 1
ATOM 575 C C . ARG A 1 79 ? -63.140 28.676 34.007 1.00 42.25 79 ARG A C 1
ATOM 577 O O . ARG A 1 79 ? -63.689 28.896 32.932 1.00 42.25 79 ARG A O 1
ATOM 584 N N . SER A 1 80 ? -61.854 28.971 34.239 1.00 38.12 80 SER A N 1
ATOM 585 C CA . SER A 1 80 ? -60.812 29.218 33.221 1.00 38.12 80 SER A CA 1
ATOM 586 C C . SER A 1 80 ? -59.767 28.083 33.243 1.00 38.12 80 SER A C 1
ATOM 588 O O . SER A 1 80 ? -59.484 27.505 34.290 1.00 38.12 80 SER A O 1
ATOM 590 N N . SER A 1 81 ? -59.233 27.710 32.076 1.00 41.84 81 SER A N 1
ATOM 591 C CA . SER A 1 81 ? -58.170 26.705 31.897 1.00 41.84 81 SER A CA 1
ATOM 592 C C . SER A 1 81 ? -56.792 27.335 32.106 1.00 41.84 81 SER A C 1
ATOM 594 O O . SER A 1 81 ? -56.494 28.338 31.455 1.00 41.84 81 SER A O 1
ATOM 596 N N . LEU A 1 82 ? -55.948 26.754 32.961 1.00 46.72 82 LEU A N 1
ATOM 597 C CA . LEU A 1 82 ? -54.683 27.368 33.372 1.00 46.72 82 LEU A CA 1
ATOM 598 C C . LEU A 1 82 ? -53.481 26.542 32.883 1.00 46.72 82 LEU A C 1
ATOM 600 O O . LEU A 1 82 ? -53.286 25.413 33.321 1.00 46.72 82 LEU A O 1
ATOM 604 N N . SER A 1 83 ? -52.685 27.098 31.963 1.00 47.31 83 SER A N 1
ATOM 605 C CA . SER A 1 83 ? -51.340 26.603 31.615 1.00 47.31 83 SER A CA 1
ATOM 606 C C . SER A 1 83 ? -50.330 26.966 32.716 1.00 47.31 83 SER A C 1
ATOM 608 O O . SER A 1 83 ? -50.683 27.667 33.663 1.00 47.31 83 SER A O 1
ATOM 610 N N . SER A 1 84 ? -49.052 26.589 32.606 1.00 49.91 84 SER A N 1
ATOM 611 C CA . SER A 1 84 ? -48.019 27.230 33.441 1.00 49.91 84 SER A CA 1
ATOM 612 C C . SER A 1 84 ? -48.079 28.762 33.267 1.00 49.91 84 SER A C 1
ATOM 614 O O . SER A 1 84 ? -48.253 29.257 32.149 1.00 49.91 84 SER A O 1
ATOM 616 N N . GLY A 1 85 ? -48.041 29.518 34.375 1.00 49.75 85 GLY A N 1
ATOM 617 C CA . GLY A 1 85 ? -48.228 30.979 34.381 1.00 49.75 85 GLY A CA 1
ATOM 618 C C . GLY A 1 85 ? -49.057 31.517 35.558 1.00 49.75 85 GLY A C 1
ATOM 619 O O . GLY A 1 85 ? -49.419 30.769 36.463 1.00 49.75 85 GLY A O 1
ATOM 620 N N . ASN A 1 86 ? -49.331 32.829 35.542 1.00 53.28 86 ASN A N 1
ATOM 621 C CA . ASN A 1 86 ? -50.133 33.537 36.551 1.00 53.28 86 ASN A CA 1
ATOM 622 C C . ASN A 1 86 ? -51.598 33.637 36.117 1.00 53.28 86 ASN A C 1
ATOM 624 O O . ASN A 1 86 ? -51.882 34.086 35.007 1.00 53.28 86 ASN A O 1
ATOM 628 N N . HIS A 1 87 ? -52.517 33.321 37.025 1.00 59.19 87 HIS A N 1
ATOM 629 C CA . HIS A 1 87 ? -53.942 33.201 36.729 1.00 59.19 87 HIS A CA 1
ATOM 630 C C . HIS A 1 87 ? -54.803 33.924 37.748 1.00 59.19 87 HIS A C 1
ATOM 632 O O . HIS A 1 87 ? -54.620 33.720 38.939 1.00 59.19 87 HIS A O 1
ATOM 638 N N . GLN A 1 88 ? -55.759 34.739 37.301 1.00 61.16 88 GLN A N 1
ATOM 639 C CA . GLN A 1 88 ? -56.628 35.506 38.198 1.00 61.16 88 GLN A CA 1
ATOM 640 C C . GLN A 1 88 ? -58.010 34.857 38.335 1.00 61.16 88 GLN A C 1
ATOM 642 O O . GLN A 1 88 ? -58.695 34.626 37.340 1.00 61.16 88 GLN A O 1
ATOM 647 N N . ILE A 1 89 ? -58.427 34.608 39.573 1.00 61.72 89 ILE A N 1
ATOM 648 C CA . ILE A 1 89 ? -59.743 34.108 39.966 1.00 61.72 89 ILE A CA 1
ATOM 649 C C . ILE A 1 89 ? -60.407 35.213 40.797 1.00 61.72 89 ILE A C 1
ATOM 651 O O . ILE A 1 89 ? -60.132 35.340 41.994 1.00 61.72 89 ILE A O 1
ATOM 655 N N . PRO A 1 90 ? -61.207 36.085 40.165 1.00 52.25 90 PRO A N 1
ATOM 656 C CA . PRO A 1 90 ? -61.912 37.138 40.875 1.00 52.25 90 PRO A CA 1
ATOM 657 C C . PRO A 1 90 ? -63.115 36.587 41.644 1.00 52.25 90 PRO A C 1
ATOM 659 O O . PRO A 1 90 ? -63.514 35.436 41.480 1.00 52.25 90 PRO A O 1
ATOM 662 N N . ASP A 1 91 ? -63.743 37.458 42.426 1.00 52.69 91 ASP A N 1
ATOM 663 C CA . ASP A 1 91 ? -65.056 37.233 43.020 1.00 52.69 91 ASP A CA 1
ATOM 664 C C . ASP A 1 91 ? -65.139 36.202 44.174 1.00 52.69 91 ASP A C 1
ATOM 666 O O . ASP A 1 91 ? -66.220 35.687 44.478 1.00 52.69 91 ASP A O 1
ATOM 670 N N . LEU A 1 92 ? -64.029 35.947 44.874 1.00 55.09 92 LEU A N 1
ATOM 671 C CA . LEU A 1 92 ? -63.971 35.015 46.006 1.00 55.09 92 LEU A CA 1
ATOM 672 C C . LEU A 1 92 ? -64.401 35.672 47.325 1.00 55.09 92 LEU A C 1
ATOM 674 O O . LEU A 1 92 ? -64.066 36.823 47.598 1.00 55.09 92 LEU A O 1
ATOM 678 N N . LEU A 1 93 ? -65.127 34.935 48.169 1.00 52.12 93 LEU A N 1
ATOM 679 C CA . LEU A 1 93 ? -65.474 35.403 49.514 1.00 52.12 93 LEU A CA 1
ATOM 680 C C . LEU A 1 93 ? -64.233 35.445 50.410 1.00 52.12 93 LEU A C 1
ATOM 682 O O . LEU A 1 93 ? -63.379 34.557 50.342 1.00 52.12 93 LEU A O 1
ATOM 686 N N . ALA A 1 94 ? -64.166 36.460 51.272 1.00 48.78 94 ALA A N 1
ATOM 687 C CA . ALA A 1 94 ? -63.091 36.561 52.245 1.00 48.78 94 ALA A CA 1
ATOM 688 C C . ALA A 1 94 ? -63.168 35.430 53.284 1.00 48.78 94 ALA A C 1
ATOM 690 O O . ALA A 1 94 ? -64.253 35.107 53.771 1.00 48.78 94 ALA A O 1
ATOM 691 N N . GLY A 1 95 ? -62.027 34.819 53.597 1.00 51.41 95 GLY A N 1
ATOM 692 C CA . GLY A 1 95 ? -61.925 33.646 54.470 1.00 51.41 95 GLY A CA 1
ATOM 693 C C . GLY A 1 95 ? -60.652 32.839 54.211 1.00 51.41 95 GLY A C 1
ATOM 694 O O . GLY A 1 95 ? -59.881 33.175 53.316 1.00 51.41 95 GLY A O 1
ATOM 695 N N . ILE A 1 96 ? -60.422 31.774 54.981 1.00 49.12 96 ILE A N 1
ATOM 696 C CA . ILE A 1 96 ? -59.295 30.854 54.761 1.00 49.12 96 ILE A CA 1
ATOM 697 C C . ILE A 1 96 ? -59.711 29.785 53.750 1.00 49.12 96 ILE A C 1
ATOM 699 O O . ILE A 1 96 ? -60.722 29.110 53.931 1.00 49.12 96 ILE A O 1
ATOM 703 N N . TRP A 1 97 ? -58.908 29.621 52.706 1.00 50.72 97 TRP A N 1
ATOM 704 C CA . TRP A 1 97 ? -59.119 28.663 51.630 1.00 50.72 97 TRP A CA 1
ATOM 705 C C . TRP A 1 97 ? -57.957 27.677 51.573 1.00 50.72 97 TRP A C 1
ATOM 707 O O . TRP A 1 97 ? -56.797 28.085 51.586 1.00 50.72 97 TRP A O 1
ATOM 717 N N . THR A 1 98 ? -58.273 26.389 51.451 1.00 52.09 98 THR A N 1
ATOM 718 C CA . THR A 1 98 ? -57.302 25.341 51.118 1.00 52.09 98 THR A CA 1
ATOM 719 C C . THR A 1 98 ? -57.471 24.971 49.652 1.00 52.09 98 THR A C 1
ATOM 721 O O . THR A 1 98 ? -58.579 24.661 49.214 1.00 52.09 98 THR A O 1
ATOM 724 N N . ILE A 1 99 ? -56.375 25.023 48.902 1.00 58.16 99 ILE A N 1
ATOM 725 C CA . ILE A 1 99 ? -56.307 24.700 47.479 1.00 58.16 99 ILE A CA 1
ATOM 726 C C . ILE A 1 99 ? -55.425 23.466 47.338 1.00 58.16 99 ILE A C 1
ATOM 728 O O . ILE A 1 99 ? -54.249 23.498 47.701 1.00 58.16 99 ILE A O 1
ATOM 732 N N . GLU A 1 100 ? -55.982 22.394 46.792 1.00 54.03 100 GLU A N 1
ATOM 733 C CA . GLU A 1 100 ? -55.257 21.167 46.458 1.00 54.03 100 GLU A CA 1
ATOM 734 C C . GLU A 1 100 ? -55.154 21.048 44.943 1.00 54.03 100 GLU A C 1
ATOM 736 O O . GLU A 1 100 ? -56.140 21.278 44.251 1.00 54.03 100 GLU A O 1
ATOM 741 N N . ALA A 1 101 ? -53.981 20.695 44.423 1.00 57.56 101 ALA A N 1
ATOM 742 C CA . ALA A 1 101 ? -53.754 20.432 43.011 1.00 57.56 101 ALA A CA 1
ATOM 743 C C . ALA A 1 101 ? -53.110 19.054 42.823 1.00 57.56 101 ALA A C 1
ATOM 745 O O . ALA A 1 101 ? -52.048 18.772 43.378 1.00 57.56 101 ALA A O 1
ATOM 746 N N . THR A 1 102 ? -53.722 18.212 41.992 1.00 53.97 102 THR A N 1
ATOM 747 C CA . THR A 1 102 ? -53.150 16.929 41.549 1.00 53.97 102 THR A CA 1
ATOM 748 C C . THR A 1 102 ? -52.928 16.956 40.041 1.00 53.97 102 THR A C 1
ATOM 750 O O . THR A 1 102 ? -53.820 17.351 39.295 1.00 53.97 102 THR A O 1
ATOM 753 N N . GLY A 1 103 ? -51.741 16.556 39.588 1.00 56.59 103 GLY A N 1
ATOM 754 C CA . GLY A 1 103 ? -51.429 16.295 38.187 1.00 56.59 103 GLY A CA 1
ATOM 755 C C . GLY A 1 103 ? -51.595 14.810 37.892 1.00 56.59 103 GLY A C 1
ATOM 756 O O . GLY A 1 103 ? -50.964 13.999 38.566 1.00 56.59 103 GLY A O 1
ATOM 757 N N . GLN A 1 104 ? -52.419 14.441 36.912 1.00 56.25 104 GLN A N 1
ATOM 758 C CA . GLN A 1 104 ? -52.614 13.042 36.507 1.00 56.25 104 GLN A CA 1
ATOM 759 C C . GLN A 1 104 ? -52.124 12.788 35.080 1.00 56.25 104 GLN A C 1
ATOM 761 O O . GLN A 1 104 ? -52.222 13.675 34.233 1.00 56.25 104 GLN A O 1
ATOM 766 N N . ASN A 1 105 ? -51.607 11.587 34.808 1.00 56.06 105 ASN A N 1
ATOM 767 C CA . ASN A 1 105 ? -51.272 11.151 33.450 1.00 56.06 105 ASN A CA 1
ATOM 768 C C . ASN A 1 105 ? -52.526 10.695 32.671 1.00 56.06 105 ASN A C 1
ATOM 770 O O . ASN A 1 105 ? -53.632 10.630 33.209 1.00 56.06 105 ASN A O 1
ATOM 774 N N . SER A 1 106 ? -52.351 10.310 31.404 1.00 53.47 106 SER A N 1
ATOM 775 C CA . SER A 1 106 ? -53.439 9.853 30.523 1.00 53.47 106 SER A CA 1
ATOM 776 C C . SER A 1 106 ? -54.176 8.590 30.996 1.00 53.47 106 SER A C 1
ATOM 778 O O . SER A 1 106 ? -55.249 8.294 30.473 1.00 53.47 106 SER A O 1
ATOM 780 N N . SER A 1 107 ? -53.647 7.854 31.981 1.00 54.38 107 SER A N 1
ATOM 781 C CA . SER A 1 107 ? -54.318 6.710 32.610 1.00 54.38 107 SER A CA 1
ATOM 782 C C . SER A 1 107 ? -55.047 7.069 33.914 1.00 54.38 107 SER A C 1
ATOM 784 O O . SER A 1 107 ? -55.563 6.173 34.576 1.00 54.38 107 SER A O 1
ATOM 786 N N . GLY A 1 108 ? -55.072 8.348 34.311 1.00 51.84 108 GLY A N 1
ATOM 787 C CA . GLY A 1 108 ? -55.678 8.821 35.562 1.00 51.84 108 GLY A CA 1
ATOM 788 C C . GLY A 1 108 ? -54.815 8.614 36.813 1.00 51.84 108 GLY A C 1
ATOM 789 O O . GLY A 1 108 ? -55.294 8.825 37.926 1.00 51.84 108 GLY A O 1
ATOM 790 N N . ALA A 1 109 ? -53.550 8.200 36.666 1.00 53.66 109 ALA A N 1
ATOM 791 C CA . ALA A 1 109 ? -52.637 8.027 37.796 1.00 53.66 109 ALA A CA 1
ATOM 792 C C . ALA A 1 109 ? -52.039 9.380 38.207 1.00 53.66 109 ALA A C 1
ATOM 794 O O . ALA A 1 109 ? -51.608 10.147 37.345 1.00 53.66 109 ALA A O 1
ATOM 795 N N . VAL A 1 110 ? -52.002 9.675 39.512 1.00 57.03 110 VAL A N 1
ATOM 796 C CA . VAL A 1 110 ? -51.433 10.921 40.053 1.00 57.03 110 VAL A CA 1
ATOM 797 C C . VAL A 1 110 ? -49.909 10.886 39.921 1.00 57.03 110 VAL A C 1
ATOM 799 O O . VAL A 1 110 ? -49.255 10.020 40.490 1.00 57.03 110 VAL A O 1
ATOM 802 N N . ILE A 1 111 ? -49.355 11.833 39.168 1.00 53.72 111 ILE A N 1
ATOM 803 C CA . ILE A 1 111 ? -47.920 11.972 38.876 1.00 53.72 111 ILE A CA 1
ATOM 804 C C . ILE A 1 111 ? -47.327 13.286 39.407 1.00 53.72 111 ILE A C 1
ATOM 806 O O . ILE A 1 111 ? -46.122 13.499 39.312 1.00 53.72 111 ILE A O 1
ATOM 810 N N . ALA A 1 112 ? -48.153 14.185 39.948 1.00 55.97 112 ALA A N 1
ATOM 811 C CA . ALA A 1 112 ? -47.701 15.374 40.665 1.00 55.97 112 ALA A CA 1
ATOM 812 C C . ALA A 1 112 ? -48.735 15.823 41.709 1.00 55.97 112 ALA A C 1
ATOM 814 O O . ALA A 1 112 ? -49.936 15.660 41.493 1.00 55.97 112 ALA A O 1
ATOM 815 N N . TYR A 1 113 ? -48.293 16.425 42.815 1.00 57.69 113 TYR A N 1
ATOM 816 C CA . TYR A 1 113 ? -49.178 16.960 43.861 1.00 57.69 113 TYR A CA 1
ATOM 817 C C . TYR A 1 113 ? -48.648 18.276 44.440 1.00 57.69 113 TYR A C 1
ATOM 819 O O . TYR A 1 113 ? -47.435 18.500 44.494 1.00 57.69 113 TYR A O 1
ATOM 827 N N . GLY A 1 114 ? -49.562 19.140 44.884 1.00 52.81 114 GLY A N 1
ATOM 828 C CA . GLY A 1 114 ? -49.262 20.321 45.686 1.00 52.81 114 GLY A CA 1
ATOM 829 C C . GLY A 1 114 ? -50.501 20.834 46.417 1.00 52.81 114 GLY A C 1
ATOM 830 O O . GLY A 1 114 ? -51.609 20.781 45.890 1.00 52.81 114 GLY A O 1
ATOM 831 N N . GLN A 1 115 ? -50.318 21.362 47.625 1.00 59.28 115 GLN A N 1
ATOM 832 C CA . GLN A 1 115 ? -51.392 21.923 48.444 1.00 59.28 115 GLN A CA 1
ATOM 833 C C . GLN A 1 115 ? -50.938 23.221 49.104 1.00 59.28 115 GLN A C 1
ATOM 835 O O . GLN A 1 115 ? -49.791 23.337 49.533 1.00 59.28 115 GLN A O 1
ATOM 840 N N . ILE A 1 116 ? -51.838 24.200 49.196 1.00 51.78 116 ILE A N 1
ATOM 841 C CA . ILE A 1 116 ? -51.582 25.452 49.908 1.00 51.78 116 ILE A CA 1
ATOM 842 C C . ILE A 1 116 ? -52.850 25.973 50.579 1.00 51.78 116 ILE A C 1
ATOM 844 O O . ILE A 1 116 ? -53.939 25.925 50.008 1.00 51.78 116 ILE A O 1
ATOM 848 N N . THR A 1 117 ? -52.691 26.516 51.781 1.00 53.22 117 THR A N 1
ATOM 849 C CA . THR A 1 117 ? -53.759 27.205 52.508 1.00 53.22 117 THR A CA 1
ATOM 850 C C . THR A 1 117 ? -53.443 28.692 52.560 1.00 53.22 117 THR A C 1
ATOM 852 O O . THR A 1 117 ? -52.326 29.080 52.902 1.00 53.22 117 THR A O 1
ATOM 855 N N . THR A 1 118 ? -54.406 29.539 52.204 1.00 50.72 118 THR A N 1
ATOM 856 C CA . THR A 1 118 ? -54.232 30.994 52.183 1.00 50.72 118 THR A CA 1
ATOM 857 C C . THR A 1 118 ? -55.492 31.714 52.647 1.00 50.72 118 THR A C 1
ATOM 859 O O . THR A 1 118 ? -56.602 31.209 52.488 1.00 50.72 118 THR A O 1
ATOM 862 N N . GLU A 1 119 ? -55.329 32.898 53.229 1.00 60.25 119 GLU A N 1
ATOM 863 C CA . GLU A 1 119 ? -56.444 33.776 53.572 1.00 60.25 119 GLU A CA 1
ATOM 864 C C . GLU A 1 119 ? -56.737 34.716 52.398 1.00 60.25 119 GLU A C 1
ATOM 866 O O . GLU A 1 119 ? -55.840 35.369 51.869 1.00 60.25 119 GLU A O 1
ATOM 871 N N . ILE A 1 120 ? -58.001 34.784 51.984 1.00 57.03 120 ILE A N 1
ATOM 872 C CA . ILE A 1 120 ? -58.479 35.731 50.980 1.00 57.03 120 ILE A CA 1
ATOM 873 C C . ILE A 1 120 ? -59.059 36.934 51.712 1.00 57.03 120 ILE A C 1
ATOM 875 O O . ILE A 1 120 ? -60.050 36.809 52.431 1.00 57.03 120 ILE A O 1
ATOM 879 N N . LEU A 1 121 ? -58.456 38.103 51.511 1.00 54.31 121 LEU A N 1
ATOM 880 C CA . LEU A 1 121 ? -58.932 39.362 52.080 1.00 54.31 121 LEU A CA 1
ATOM 881 C C . LEU A 1 121 ? -59.910 40.064 51.121 1.00 54.31 121 LEU A C 1
ATOM 883 O O . LEU A 1 121 ? -59.718 40.070 49.901 1.00 54.31 121 LEU A O 1
ATOM 887 N N . ALA A 1 122 ? -60.985 40.646 51.668 1.00 53.88 122 ALA A N 1
ATOM 888 C CA . ALA A 1 122 ? -62.026 41.324 50.888 1.00 53.88 122 ALA A CA 1
ATOM 889 C C . ALA A 1 122 ? -61.486 42.590 50.199 1.00 53.88 122 ALA A C 1
ATOM 891 O O . ALA A 1 122 ? -60.818 43.399 50.836 1.00 53.88 122 ALA A O 1
ATOM 892 N N . GLY A 1 123 ? -61.810 42.791 48.914 1.00 56.97 123 GLY A N 1
ATOM 893 C CA . GLY A 1 123 ? -61.395 43.973 48.144 1.00 56.97 123 GLY A CA 1
ATOM 894 C C . GLY A 1 123 ? -59.918 43.999 47.726 1.00 56.97 123 GLY A C 1
ATOM 895 O O . GLY A 1 123 ? -59.502 44.934 47.042 1.00 56.97 123 GLY A O 1
ATOM 896 N N . GLU A 1 124 ? -59.133 42.980 48.092 1.00 63.09 124 GLU A N 1
ATOM 897 C CA . GLU A 1 124 ? -57.708 42.883 47.768 1.00 63.09 124 GLU A CA 1
ATOM 898 C C . GLU A 1 124 ? -57.417 41.847 46.670 1.00 63.09 124 GLU A C 1
ATOM 900 O O . GLU A 1 124 ? -58.186 40.913 46.422 1.00 63.09 124 GLU A O 1
ATOM 905 N N . THR A 1 125 ? -56.276 42.028 45.997 1.00 63.59 125 THR A N 1
ATOM 906 C CA . THR A 1 125 ? -55.697 41.031 45.089 1.00 63.59 125 THR A CA 1
ATOM 907 C C . THR A 1 125 ? -54.655 40.218 45.854 1.00 63.59 125 THR A C 1
ATOM 909 O O . THR A 1 125 ? -53.556 40.699 46.121 1.00 63.59 125 THR A O 1
ATOM 912 N N . ASN A 1 126 ? -55.000 38.982 46.196 1.00 59.75 126 ASN A N 1
ATOM 913 C CA . ASN A 1 126 ? -54.182 38.058 46.975 1.00 59.75 126 ASN A CA 1
ATOM 914 C C . ASN A 1 126 ? -53.376 37.189 45.999 1.00 59.75 126 ASN A C 1
ATOM 916 O O . ASN A 1 126 ? -53.970 36.472 45.201 1.00 59.75 126 ASN A O 1
ATOM 920 N N . SER A 1 127 ? -52.042 37.266 46.001 1.00 65.44 127 SER A N 1
ATOM 921 C CA . SER A 1 127 ? -51.195 36.500 45.065 1.00 65.44 127 SER A CA 1
ATOM 922 C C . SER A 1 127 ? -50.499 35.342 45.772 1.00 65.44 127 SER A C 1
ATOM 924 O O . SER A 1 127 ? -49.799 35.565 46.756 1.00 65.44 127 SER A O 1
ATOM 926 N N . ILE A 1 128 ? -50.642 34.123 45.249 1.00 62.38 128 ILE A N 1
ATOM 927 C CA . ILE A 1 128 ? -50.012 32.912 45.791 1.00 62.38 128 ILE A CA 1
ATOM 928 C C . ILE A 1 128 ? -49.289 32.128 44.694 1.00 62.38 128 ILE A C 1
ATOM 930 O O . ILE A 1 128 ? -49.690 32.141 43.530 1.00 62.38 128 ILE A O 1
ATOM 934 N N . THR A 1 129 ? -48.225 31.421 45.072 1.00 57.41 129 THR A N 1
ATOM 935 C CA . THR A 1 129 ? -47.523 30.482 44.186 1.00 57.41 129 THR A CA 1
ATOM 936 C C . THR A 1 129 ? -47.679 29.070 44.730 1.00 57.41 129 THR A C 1
ATOM 938 O O . THR A 1 129 ? -47.355 28.829 45.890 1.00 57.41 129 THR A O 1
ATOM 941 N N . LEU A 1 130 ? -48.167 28.150 43.900 1.00 56.84 130 LEU A N 1
ATOM 942 C CA . LEU A 1 130 ? -48.283 26.729 44.210 1.00 56.84 130 LEU A CA 1
ATOM 943 C C . LEU A 1 130 ? -47.181 25.963 43.470 1.00 56.84 130 LEU A C 1
ATOM 945 O O . LEU A 1 130 ? -47.082 26.038 42.242 1.00 56.84 130 LEU A O 1
ATOM 949 N N . VAL A 1 131 ? -46.348 25.242 44.221 1.00 59.41 131 VAL A N 1
ATOM 950 C CA . VAL A 1 131 ? -45.264 24.412 43.676 1.00 59.41 131 VAL A CA 1
ATOM 951 C C . VAL A 1 131 ? -45.743 22.967 43.580 1.00 59.41 131 VAL A C 1
ATOM 953 O O . VAL A 1 131 ? -46.298 22.439 44.540 1.00 59.41 131 VAL A O 1
ATOM 956 N N . LEU A 1 132 ? -45.538 22.337 42.421 1.00 54.84 132 LEU A N 1
ATOM 957 C CA . LEU A 1 132 ? -45.880 20.929 42.200 1.00 54.84 132 LEU A CA 1
ATOM 958 C C . LEU A 1 132 ? -44.627 20.052 42.298 1.00 54.84 132 LEU A C 1
ATOM 960 O O . LEU A 1 132 ? -43.619 20.315 41.633 1.00 54.84 132 LEU A O 1
ATOM 964 N N . HIS A 1 133 ? -44.713 18.990 43.098 1.00 57.97 133 HIS A N 1
ATOM 965 C CA . HIS A 1 133 ? -43.667 17.976 43.230 1.00 57.97 133 HIS A CA 1
ATOM 966 C C . HIS A 1 133 ? -43.985 16.800 42.298 1.00 57.97 133 HIS A C 1
ATOM 968 O O . HIS A 1 133 ? -45.099 16.280 42.337 1.00 57.97 133 HIS A O 1
ATOM 974 N N . ALA A 1 134 ? -43.042 16.425 41.427 1.00 54.69 134 ALA A N 1
ATOM 975 C CA . ALA A 1 134 ? -43.234 15.385 40.413 1.00 54.69 134 ALA A CA 1
ATOM 976 C C . ALA A 1 134 ? -42.858 13.988 40.935 1.00 54.69 134 ALA A C 1
ATOM 978 O O . ALA A 1 134 ? -41.838 13.839 41.604 1.00 54.69 134 ALA A O 1
ATOM 979 N N . ALA A 1 135 ? -43.648 12.983 40.559 1.00 52.91 135 ALA A N 1
ATOM 980 C CA . ALA A 1 135 ? -43.323 11.562 40.640 1.00 52.91 135 ALA A CA 1
ATOM 981 C C . ALA A 1 135 ? -42.896 11.027 39.254 1.00 52.91 135 ALA A C 1
ATOM 983 O O . ALA A 1 135 ? -43.051 11.702 38.232 1.00 52.91 135 ALA A O 1
ATOM 984 N N . ASP A 1 136 ? -42.330 9.821 39.205 1.00 46.03 136 ASP A N 1
ATOM 985 C CA . ASP A 1 136 ? -41.724 9.255 37.997 1.00 46.03 136 ASP A CA 1
ATOM 986 C C . ASP A 1 136 ? -42.727 9.009 36.848 1.00 46.03 136 ASP A C 1
ATOM 988 O O . ASP A 1 136 ? -43.682 8.251 36.991 1.00 46.03 136 ASP A O 1
ATOM 992 N N . GLY A 1 137 ? -42.487 9.614 35.673 1.00 46.78 137 GLY A N 1
ATOM 993 C CA . GLY A 1 137 ? -43.252 9.359 34.443 1.00 46.78 137 GLY A CA 1
ATOM 994 C C . GLY A 1 137 ? -42.983 10.367 33.315 1.00 46.78 137 GLY A C 1
ATOM 995 O O . GLY A 1 137 ? -42.445 11.448 33.551 1.00 46.78 137 GLY A O 1
ATOM 996 N N . THR A 1 138 ? -43.355 10.022 32.075 1.00 43.81 138 THR A N 1
ATOM 997 C CA . THR A 1 138 ? -43.374 10.941 30.916 1.00 43.81 138 THR A CA 1
ATOM 998 C C . THR A 1 138 ? -44.781 10.976 30.304 1.00 43.81 138 THR A C 1
ATOM 1000 O O . THR A 1 138 ? -45.395 9.931 30.103 1.00 43.81 138 THR A O 1
ATOM 1003 N N . GLY A 1 139 ? -45.324 12.173 30.046 1.00 45.50 139 GLY A N 1
ATOM 1004 C CA . GLY A 1 139 ? -46.654 12.361 29.446 1.00 45.50 139 GLY A CA 1
ATOM 1005 C C . GLY A 1 139 ? -47.272 13.733 29.750 1.00 45.50 139 GLY A C 1
ATOM 1006 O O . GLY A 1 139 ? -46.870 14.401 30.700 1.00 45.50 139 GLY A O 1
ATOM 1007 N N . GLY A 1 140 ? -48.240 14.169 28.934 1.00 47.94 140 GLY A N 1
ATOM 1008 C CA . GLY A 1 140 ? -49.056 15.354 29.230 1.00 47.94 140 GLY A CA 1
ATOM 1009 C C . GLY A 1 140 ? -49.929 15.125 30.469 1.00 47.94 140 GLY A C 1
ATOM 1010 O O . GLY A 1 140 ? -50.376 13.999 30.692 1.00 47.94 140 GLY A O 1
ATOM 1011 N N . PHE A 1 141 ? -50.148 16.166 31.277 1.00 45.62 141 PHE A N 1
ATOM 1012 C CA . PHE A 1 141 ? -50.859 16.052 32.552 1.00 45.62 141 PHE A CA 1
ATOM 1013 C C . PHE A 1 141 ? -52.018 17.043 32.680 1.00 45.62 141 PHE A C 1
ATOM 1015 O O . PHE A 1 141 ? -51.941 18.175 32.200 1.00 45.62 141 PHE A O 1
ATOM 1022 N N . GLU A 1 142 ? -53.081 16.620 33.362 1.00 46.53 142 GLU A N 1
ATOM 1023 C CA . GLU A 1 142 ? -54.225 17.463 33.726 1.00 46.53 142 GLU A CA 1
ATOM 1024 C C . GLU A 1 142 ? -54.176 17.817 35.215 1.00 46.53 142 GLU A C 1
ATOM 1026 O O . GLU A 1 142 ? -53.895 16.953 36.044 1.00 46.53 142 GLU A O 1
ATOM 1031 N N . ILE A 1 143 ? -54.445 19.087 35.552 1.00 46.53 143 ILE A N 1
ATOM 1032 C CA . ILE A 1 143 ? -54.481 19.575 36.939 1.00 46.53 143 ILE A CA 1
ATOM 1033 C C . ILE A 1 143 ? -55.926 19.583 37.451 1.00 46.53 143 ILE A C 1
ATOM 1035 O O . ILE A 1 143 ? -56.775 20.317 36.928 1.00 46.53 143 ILE A O 1
ATOM 1039 N N . PHE A 1 144 ? -56.186 18.831 38.519 1.00 45.69 144 PHE A N 1
ATOM 1040 C CA . PHE A 1 144 ? -57.453 18.861 39.248 1.00 45.69 144 PHE A CA 1
ATOM 1041 C C . PHE A 1 144 ? -57.311 19.688 40.514 1.00 45.69 144 PHE A C 1
ATOM 1043 O O . PHE A 1 144 ? -56.439 19.409 41.334 1.00 45.69 144 PHE A O 1
ATOM 1050 N N . ILE A 1 145 ? -58.189 20.685 40.657 1.00 43.84 145 ILE A N 1
ATOM 1051 C CA . ILE A 1 145 ? -58.315 21.466 41.884 1.00 43.84 145 ILE A CA 1
ATOM 1052 C C . ILE A 1 145 ? -59.555 20.999 42.633 1.00 43.84 145 ILE A C 1
ATOM 1054 O O . ILE A 1 145 ? -60.676 21.165 42.141 1.00 43.84 145 ILE A O 1
ATOM 1058 N N . THR A 1 146 ? -59.347 20.404 43.802 1.00 42.06 146 THR A N 1
ATOM 1059 C CA . THR A 1 146 ? -60.410 19.945 44.699 1.00 42.06 146 THR A CA 1
ATOM 1060 C C . THR A 1 146 ? -60.557 20.899 45.876 1.00 42.06 146 THR A C 1
ATOM 1062 O O . THR A 1 146 ? -59.580 21.414 46.413 1.00 42.06 146 THR A O 1
ATOM 1065 N N . TRP A 1 147 ? -61.808 21.150 46.260 1.00 45.38 147 TRP A N 1
ATOM 1066 C CA . TRP A 1 147 ? -62.174 21.976 47.410 1.00 45.38 147 TRP A CA 1
ATOM 1067 C C . TRP A 1 147 ? -62.898 21.075 48.413 1.00 45.38 147 TRP A C 1
ATOM 1069 O O . TRP A 1 147 ? -63.705 20.246 47.975 1.00 45.38 147 TRP A O 1
ATOM 1079 N N . PRO A 1 148 ? -62.667 21.206 49.728 1.00 36.31 148 PRO A N 1
ATOM 1080 C CA . PRO A 1 148 ? -63.345 20.362 50.701 1.00 36.31 148 PRO A CA 1
ATOM 1081 C C . PRO A 1 148 ? -64.864 20.564 50.631 1.00 36.31 148 PRO A C 1
ATOM 1083 O O . PRO A 1 148 ? -65.377 21.681 50.730 1.00 36.31 148 PRO A O 1
ATOM 1086 N N . ALA A 1 149 ? -65.591 19.460 50.453 1.00 32.34 149 ALA A N 1
ATOM 1087 C CA . ALA A 1 149 ? -67.039 19.437 50.544 1.00 32.34 149 ALA A CA 1
ATOM 1088 C C . ALA A 1 149 ? -67.444 19.495 52.022 1.00 32.34 149 ALA A C 1
ATOM 1090 O O . ALA A 1 149 ? -67.065 18.626 52.803 1.00 32.34 149 ALA A O 1
ATOM 1091 N N . THR A 1 150 ? -68.285 20.472 52.376 1.00 34.25 150 THR A N 1
ATOM 1092 C CA . THR A 1 150 ? -68.982 20.583 53.673 1.00 34.25 150 THR A CA 1
ATOM 1093 C C . THR A 1 150 ? -68.081 20.750 54.904 1.00 34.25 150 THR A C 1
ATOM 1095 O O . THR A 1 150 ? -67.661 19.786 55.532 1.00 34.25 150 THR A O 1
ATOM 1098 N N . VAL A 1 151 ? -67.901 21.999 55.346 1.00 32.88 151 VAL A N 1
ATOM 1099 C CA . VAL A 1 151 ? -67.673 22.274 56.773 1.00 32.88 151 VAL A CA 1
ATOM 1100 C C . VAL A 1 151 ? -69.039 22.206 57.451 1.00 32.88 151 VAL A C 1
ATOM 1102 O O . VAL A 1 151 ? -69.853 23.124 57.331 1.00 32.88 151 VAL A O 1
ATOM 1105 N N . VAL A 1 152 ? -69.314 21.079 58.104 1.00 33.69 152 VAL A N 1
ATOM 1106 C CA . VAL A 1 152 ? -70.432 20.945 59.043 1.00 33.69 152 VAL A CA 1
ATOM 1107 C C . VAL A 1 152 ? -70.179 21.953 60.162 1.00 33.69 152 VAL A C 1
ATOM 1109 O O . VAL A 1 152 ? -69.086 22.008 60.722 1.00 33.69 152 VAL A O 1
ATOM 1112 N N . SER A 1 153 ? -71.139 22.839 60.410 1.00 33.84 153 SER A N 1
ATOM 1113 C CA . SER A 1 153 ? -71.002 23.866 61.444 1.00 33.84 153 SER A CA 1
ATOM 1114 C C . SER A 1 153 ? -71.062 23.185 62.817 1.00 33.84 153 SER A C 1
ATOM 1116 O O . SER A 1 153 ? -72.090 22.572 63.102 1.00 33.84 153 SER A O 1
ATOM 1118 N N . PRO A 1 154 ? -70.019 23.255 63.666 1.00 37.59 154 PRO A N 1
ATOM 1119 C CA . PRO A 1 154 ? -70.100 22.702 65.012 1.00 37.59 154 PRO A CA 1
ATOM 1120 C C . PRO A 1 154 ? -71.166 23.460 65.813 1.00 37.59 154 PRO A C 1
ATOM 1122 O O . PRO A 1 154 ? -71.227 24.692 65.775 1.00 37.59 154 PRO A O 1
ATOM 1125 N N . ASN A 1 155 ? -72.013 22.732 66.540 1.00 41.50 155 ASN A N 1
ATOM 1126 C CA . ASN A 1 155 ? -72.939 23.339 67.492 1.00 41.50 155 ASN A CA 1
ATOM 1127 C C . ASN A 1 155 ? -72.190 23.632 68.800 1.00 41.50 155 ASN A C 1
ATOM 1129 O O . ASN A 1 155 ? -71.522 22.765 69.361 1.00 41.50 155 ASN A O 1
ATOM 1133 N N . PHE A 1 156 ? -72.314 24.863 69.296 1.00 45.38 156 PHE A N 1
ATOM 1134 C CA . PHE A 1 156 ? -71.733 25.285 70.569 1.00 45.38 156 PHE A CA 1
ATOM 1135 C C . PHE A 1 156 ? -72.798 25.221 71.662 1.00 45.38 156 PHE A C 1
ATOM 1137 O O . PHE A 1 156 ? -73.841 25.864 71.539 1.00 45.38 156 PHE A O 1
ATOM 1144 N N . GLU A 1 157 ? -72.522 24.517 72.760 1.00 46.44 157 GLU A N 1
ATOM 1145 C CA . GLU A 1 157 ? -73.359 24.571 73.960 1.00 46.44 157 GLU A CA 1
ATOM 1146 C C . GLU A 1 157 ? -72.561 25.201 75.113 1.00 46.44 157 GLU A C 1
ATOM 1148 O O . GLU A 1 157 ? -71.536 24.678 75.560 1.00 46.44 157 GLU A O 1
ATOM 1153 N N . VAL A 1 158 ? -73.010 26.370 75.587 1.00 48.25 158 VAL A N 1
ATOM 1154 C CA . VAL A 1 158 ? -72.386 27.090 76.709 1.00 48.25 158 VAL A CA 1
ATOM 1155 C C . VAL A 1 158 ? -73.239 26.892 77.954 1.00 48.25 158 VAL A C 1
ATOM 1157 O O . VAL A 1 158 ? -74.408 27.277 77.976 1.00 48.25 158 VAL A O 1
ATOM 1160 N N . THR A 1 159 ? -72.662 26.317 79.011 1.00 48.38 159 THR A N 1
ATOM 1161 C CA . THR A 1 159 ? -73.366 26.086 80.280 1.00 48.38 159 THR A CA 1
ATOM 1162 C C . THR A 1 159 ? -72.599 26.680 81.460 1.00 48.38 159 THR A C 1
ATOM 1164 O O . THR A 1 159 ? -71.371 26.630 81.539 1.00 48.38 159 THR A O 1
ATOM 1167 N N . LEU A 1 160 ? -73.333 27.263 82.412 1.00 49.97 160 LEU A N 1
ATOM 1168 C CA . LEU A 1 160 ? -72.781 27.670 83.704 1.00 49.97 160 LEU A CA 1
ATOM 1169 C C . LEU A 1 160 ? -72.723 26.433 84.601 1.00 49.97 160 LEU A C 1
ATOM 1171 O O . LEU A 1 160 ? -73.760 25.911 85.015 1.00 49.97 160 LEU A O 1
ATOM 1175 N N . ALA A 1 161 ? -71.519 25.952 84.899 1.00 45.22 161 ALA A N 1
ATOM 1176 C CA . ALA A 1 161 ? -71.347 24.884 85.868 1.00 45.22 161 ALA A CA 1
ATOM 1177 C C . ALA A 1 161 ? -71.465 25.484 87.279 1.00 45.22 161 ALA A C 1
ATOM 1179 O O . ALA A 1 161 ? -70.598 26.242 87.698 1.00 45.22 161 ALA A O 1
ATOM 1180 N N . GLU A 1 162 ? -72.549 25.122 87.976 1.00 46.12 162 GLU A N 1
ATOM 1181 C CA . GLU A 1 162 ? -72.911 25.485 89.361 1.00 46.12 162 GLU A CA 1
ATOM 1182 C C . GLU A 1 162 ? -73.643 26.831 89.547 1.00 46.12 162 GLU A C 1
ATOM 1184 O O . GLU A 1 162 ? -73.070 27.858 89.906 1.00 46.12 162 GLU A O 1
ATOM 1189 N N . ILE A 1 163 ? -74.974 26.804 89.400 1.00 48.91 163 ILE A N 1
ATOM 1190 C CA . ILE A 1 163 ? -75.867 27.819 89.982 1.00 48.91 163 ILE A CA 1
ATOM 1191 C C . ILE A 1 163 ? -76.333 27.285 91.350 1.00 48.91 163 ILE A C 1
ATOM 1193 O O . ILE A 1 163 ? -76.933 26.206 91.390 1.00 48.91 163 ILE A O 1
ATOM 1197 N N . PRO A 1 164 ? -76.107 27.988 92.478 1.00 40.34 164 PRO A N 1
ATOM 1198 C CA . PRO A 1 164 ? -76.709 27.619 93.757 1.00 40.34 164 PRO A CA 1
ATOM 1199 C C . PRO A 1 164 ? -78.236 27.568 93.623 1.00 40.34 164 PRO A C 1
ATOM 1201 O O . PRO A 1 164 ? -78.857 28.467 93.056 1.00 40.34 164 PRO A O 1
ATOM 1204 N N . THR A 1 165 ? -78.850 26.501 94.124 1.00 40.91 165 THR A N 1
ATOM 1205 C CA . THR A 1 165 ? -80.280 26.203 93.981 1.00 40.91 165 THR A CA 1
ATOM 1206 C C . THR A 1 165 ? -81.171 27.370 94.433 1.00 40.91 165 THR A C 1
ATOM 1208 O O . THR A 1 165 ? -81.220 27.700 95.615 1.00 40.91 165 THR A O 1
ATOM 1211 N N . GLY A 1 166 ? -81.913 27.978 93.494 1.00 50.78 166 GLY A N 1
ATOM 1212 C CA . GLY A 1 166 ? -82.982 28.938 93.817 1.00 50.78 166 GLY A CA 1
ATOM 1213 C C . GLY A 1 166 ? -83.181 30.160 92.907 1.00 50.78 166 GLY A C 1
ATOM 1214 O O . GLY A 1 166 ? -84.077 30.947 93.201 1.00 50.78 166 GLY A O 1
ATOM 1215 N N . ALA A 1 167 ? -82.427 30.349 91.818 1.00 40.78 167 ALA A N 1
ATOM 1216 C CA . ALA A 1 167 ? -82.639 31.466 90.883 1.00 40.78 167 ALA A CA 1
ATOM 1217 C C . ALA A 1 167 ? -83.038 30.967 89.483 1.00 40.78 167 ALA A C 1
ATOM 1219 O O . ALA A 1 167 ? -82.382 30.099 88.914 1.00 40.78 167 ALA A O 1
ATOM 1220 N N . ASN A 1 168 ? -84.138 31.503 88.946 1.00 41.56 168 ASN A N 1
ATOM 1221 C CA . ASN A 1 168 ? -84.673 31.156 87.628 1.00 41.56 168 ASN A CA 1
ATOM 1222 C C . ASN A 1 168 ? -83.681 31.483 86.500 1.00 41.56 168 ASN A C 1
ATOM 1224 O O . ASN A 1 168 ? -82.965 32.481 86.565 1.00 41.56 168 ASN A O 1
ATOM 1228 N N . ALA A 1 169 ? -83.703 30.636 85.467 1.00 45.84 169 ALA A N 1
ATOM 1229 C CA . ALA A 1 169 ? -82.892 30.703 84.258 1.00 45.84 169 ALA A CA 1
ATOM 1230 C C . ALA A 1 169 ? -82.759 32.129 83.699 1.00 45.84 169 ALA A C 1
ATOM 1232 O O . ALA A 1 169 ? -83.756 32.790 83.403 1.00 45.84 169 ALA A O 1
ATOM 1233 N N . GLN A 1 170 ? -81.517 32.575 83.523 1.00 49.53 170 GLN A N 1
ATOM 1234 C CA . GLN A 1 170 ? -81.189 33.772 82.760 1.00 49.53 170 GLN A CA 1
ATOM 1235 C C . GLN A 1 170 ? -80.437 33.364 81.495 1.00 49.53 170 GLN A C 1
ATOM 1237 O O . GLN A 1 170 ? -79.541 32.523 81.535 1.00 49.53 170 GLN A O 1
ATOM 1242 N N . SER A 1 171 ? -80.855 33.935 80.371 1.00 45.22 171 SER A N 1
ATOM 1243 C CA . SER A 1 171 ? -80.356 33.637 79.031 1.00 45.22 171 SER A CA 1
ATOM 1244 C C . SER A 1 171 ? -78.953 34.213 78.833 1.00 45.22 171 SER A C 1
ATOM 1246 O O . SER A 1 171 ? -78.746 35.407 79.048 1.00 45.22 171 SER A O 1
ATOM 1248 N N . LEU A 1 172 ? -78.005 33.378 78.408 1.00 49.62 172 LEU A N 1
ATOM 1249 C CA . LEU A 1 172 ? -76.693 33.812 77.933 1.00 49.62 172 LEU A CA 1
ATOM 1250 C C . LEU A 1 172 ? -76.777 34.016 76.414 1.00 49.62 172 LEU A C 1
ATOM 1252 O O . LEU A 1 172 ? -77.147 33.086 75.700 1.00 49.62 172 LEU A O 1
ATOM 1256 N N . SER A 1 173 ? -76.438 35.209 75.923 1.00 49.97 173 SER A N 1
ATOM 1257 C CA . SER A 1 173 ? -76.344 35.481 74.481 1.00 49.97 173 SER A CA 1
ATOM 1258 C C . SER A 1 173 ? -74.878 35.560 74.068 1.00 49.97 173 SER A C 1
ATOM 1260 O O . SER A 1 173 ? -74.121 36.360 74.625 1.00 49.97 173 SER A O 1
ATOM 1262 N N . VAL A 1 174 ? -74.486 34.744 73.089 1.00 51.41 174 VAL A N 1
ATOM 1263 C CA . VAL A 1 174 ? -73.119 34.667 72.559 1.00 51.41 174 VAL A CA 1
ATOM 1264 C C . VAL A 1 174 ? -73.146 35.007 71.067 1.00 51.41 174 VAL A C 1
ATOM 1266 O O . VAL A 1 174 ? -73.972 34.469 70.334 1.00 51.41 174 VAL A O 1
ATOM 1269 N N . ASN A 1 175 ? -72.268 35.901 70.618 1.00 45.53 175 ASN A N 1
ATOM 1270 C CA . ASN A 1 175 ? -71.976 36.136 69.209 1.00 45.53 175 ASN A CA 1
ATOM 1271 C C . ASN A 1 175 ? -70.836 35.214 68.793 1.00 45.53 175 ASN A C 1
ATOM 1273 O O . ASN A 1 175 ? -69.777 35.210 69.412 1.00 45.53 175 ASN A O 1
ATOM 1277 N N . LEU A 1 176 ? -71.022 34.470 67.712 1.00 47.16 176 LEU A N 1
ATOM 1278 C CA . LEU A 1 176 ? -69.920 33.767 67.067 1.00 47.16 176 LEU A CA 1
ATOM 1279 C C . LEU A 1 176 ? -69.097 34.787 66.279 1.00 47.16 176 LEU A C 1
ATOM 1281 O O . LEU A 1 176 ? -69.630 35.459 65.397 1.00 47.16 176 LEU A O 1
ATOM 1285 N N . LEU A 1 177 ? -67.818 34.924 66.625 1.00 45.66 177 LEU A N 1
ATOM 1286 C CA . LEU A 1 177 ? -66.887 35.803 65.917 1.00 45.66 177 LEU A CA 1
ATOM 1287 C C . LEU A 1 177 ? -66.173 35.042 64.783 1.00 45.66 177 LEU A C 1
ATOM 1289 O O . LEU A 1 177 ? -65.828 35.649 63.772 1.00 45.66 177 LEU A O 1
ATOM 1293 N N . SER A 1 178 ? -65.991 33.719 64.921 1.00 42.22 178 SER A N 1
ATOM 1294 C CA . SER A 1 178 ? -65.504 32.807 63.872 1.00 42.22 178 SER A CA 1
ATOM 1295 C C . SER A 1 178 ? -65.878 31.337 64.165 1.00 42.22 178 SER A C 1
ATOM 1297 O O . SER A 1 178 ? -66.543 31.045 65.157 1.00 42.22 178 SER A O 1
ATOM 1299 N N . ALA A 1 179 ? -65.412 30.387 63.337 1.00 38.41 179 ALA A N 1
ATOM 1300 C CA . ALA A 1 179 ? -65.533 28.943 63.598 1.00 38.41 179 ALA A CA 1
ATOM 1301 C C . ALA A 1 179 ? -64.741 28.453 64.836 1.00 38.41 179 ALA A C 1
ATOM 1303 O O . ALA A 1 179 ? -64.900 27.306 65.246 1.00 38.41 179 ALA A O 1
ATOM 1304 N N . THR A 1 180 ? -63.891 29.299 65.431 1.00 36.81 180 THR A N 1
ATOM 1305 C CA . THR A 1 180 ? -63.024 28.967 66.578 1.00 36.81 180 THR A CA 1
ATOM 1306 C C . THR A 1 180 ? -63.038 30.026 67.691 1.00 36.81 180 THR A C 1
ATOM 1308 O O . THR A 1 180 ? -62.244 29.930 68.630 1.00 36.81 180 THR A O 1
ATOM 1311 N N . SER A 1 181 ? -63.930 31.026 67.629 1.00 41.72 181 SER A N 1
ATOM 1312 C CA . SER A 1 181 ? -64.075 32.047 68.676 1.00 41.72 181 SER A CA 1
ATOM 1313 C C . SER A 1 181 ? -65.514 32.550 68.836 1.00 41.72 181 SER A C 1
ATOM 1315 O O . SER A 1 181 ? -66.273 32.696 67.873 1.00 41.72 181 SER A O 1
ATOM 1317 N N . ALA A 1 182 ? -65.891 32.843 70.081 1.00 45.22 182 ALA A N 1
ATOM 1318 C CA . ALA A 1 182 ? -67.202 33.371 70.434 1.00 45.22 182 ALA A CA 1
ATOM 1319 C C . ALA A 1 182 ? -67.072 34.470 71.505 1.00 45.22 182 ALA A C 1
ATOM 1321 O O . ALA A 1 182 ? -66.219 34.388 72.387 1.00 45.22 182 ALA A O 1
ATOM 1322 N N . GLU A 1 183 ? -67.913 35.499 71.425 1.00 48.38 183 GLU A N 1
ATOM 1323 C CA . GLU A 1 183 ? -67.985 36.639 72.341 1.00 48.38 183 GLU A CA 1
ATOM 1324 C C . GLU A 1 183 ? -69.318 36.632 73.094 1.00 48.38 183 GLU A C 1
ATOM 1326 O O . GLU A 1 183 ? -70.387 36.567 72.494 1.00 48.38 183 GLU A O 1
ATOM 1331 N N . VAL A 1 184 ? -69.286 36.725 74.422 1.00 50.84 184 VAL A N 1
ATOM 1332 C CA . VAL A 1 184 ? -70.503 36.813 75.243 1.00 50.84 184 VAL A CA 1
ATOM 1333 C C . VAL A 1 184 ? -70.962 38.270 75.308 1.00 50.84 184 VAL A C 1
ATOM 1335 O O . VAL A 1 184 ? -70.235 39.124 75.805 1.00 50.84 184 VAL A O 1
ATOM 1338 N N . ILE A 1 185 ? -72.177 38.567 74.840 1.00 52.50 185 ILE A N 1
ATOM 1339 C CA . ILE A 1 185 ? -72.589 39.949 74.534 1.00 52.50 185 ILE A CA 1
ATOM 1340 C C . ILE A 1 185 ? -73.410 40.598 75.663 1.00 52.50 185 ILE A C 1
ATOM 1342 O O . ILE A 1 185 ? -73.504 41.822 75.729 1.00 52.50 185 ILE A O 1
ATOM 1346 N N . GLN A 1 186 ? -74.025 39.823 76.571 1.00 48.84 186 GLN A N 1
ATOM 1347 C CA . GLN A 1 186 ? -74.774 40.402 77.698 1.00 48.84 186 GLN A CA 1
ATOM 1348 C C . GLN A 1 186 ? -75.044 39.404 78.835 1.00 48.84 186 GLN A C 1
ATOM 1350 O O . GLN A 1 186 ? -75.392 38.253 78.578 1.00 48.84 186 GLN A O 1
ATOM 1355 N N . TYR A 1 187 ? -74.956 39.859 80.094 1.00 51.94 187 TYR A N 1
ATOM 1356 C CA . TYR A 1 187 ? -75.445 39.115 81.264 1.00 51.94 187 TYR A CA 1
ATOM 1357 C C . TYR A 1 187 ? -75.902 40.051 82.409 1.00 51.94 187 TYR A C 1
ATOM 1359 O O . TYR A 1 187 ? -75.511 41.215 82.467 1.00 51.94 187 TYR A O 1
ATOM 1367 N N . SER A 1 188 ? -76.722 39.546 83.343 1.00 47.25 188 SER A N 1
ATOM 1368 C CA . SER A 1 188 ? -77.126 40.227 84.595 1.00 47.25 188 SER A CA 1
ATOM 1369 C C . SER A 1 188 ? -76.907 39.321 85.821 1.00 47.25 188 SER A C 1
ATOM 1371 O O . SER A 1 188 ? -77.853 38.833 86.429 1.00 47.25 188 SER A O 1
ATOM 1373 N N . ILE A 1 189 ? -75.648 39.082 86.193 1.00 53.66 189 ILE A N 1
ATOM 1374 C CA . ILE A 1 189 ? -75.242 38.186 87.288 1.00 53.66 189 ILE A CA 1
ATOM 1375 C C . ILE A 1 189 ? -74.811 39.053 88.482 1.00 53.66 189 ILE A C 1
ATOM 1377 O O . ILE A 1 189 ? -74.240 40.132 88.311 1.00 53.66 189 ILE A O 1
ATOM 1381 N N . THR A 1 190 ? -75.090 38.601 89.703 1.00 52.00 190 THR A N 1
ATOM 1382 C CA . THR A 1 190 ? -74.600 39.220 90.945 1.00 52.00 190 THR A CA 1
ATOM 1383 C C . THR A 1 190 ? -73.078 39.107 91.077 1.00 52.00 190 THR A C 1
ATOM 1385 O O . THR A 1 190 ? -72.506 38.084 90.728 1.00 52.00 190 THR A O 1
ATOM 1388 N N . THR A 1 191 ? -72.426 40.134 91.628 1.00 51.28 191 THR A N 1
ATOM 1389 C CA . THR A 1 191 ? -70.969 40.199 91.861 1.00 51.28 191 THR A CA 1
ATOM 1390 C C . THR A 1 191 ? -70.425 38.953 92.590 1.00 51.28 191 THR A C 1
ATOM 1392 O O . THR A 1 191 ? -70.888 38.650 93.691 1.00 51.28 191 THR A O 1
ATOM 1395 N N . GLY A 1 192 ? -69.432 38.255 92.012 1.00 53.56 192 GLY A N 1
ATOM 1396 C CA . GLY A 1 192 ? -68.873 36.996 92.539 1.00 53.56 192 GLY A CA 1
ATOM 1397 C C . GLY A 1 192 ? -67.830 36.326 91.620 1.00 53.56 192 GLY A C 1
ATOM 1398 O O . GLY A 1 192 ? -67.598 36.777 90.499 1.00 53.56 192 GLY A O 1
ATOM 1399 N N . SER A 1 193 ? -67.165 35.263 92.098 1.00 49.47 193 SER A N 1
ATOM 1400 C CA . SER A 1 193 ? -66.314 34.387 91.263 1.00 49.47 193 SER A CA 1
ATOM 1401 C C . SER A 1 193 ? -67.150 33.263 90.659 1.00 49.47 193 SER A C 1
ATOM 1403 O O . SER A 1 193 ? -67.885 32.602 91.392 1.00 49.47 193 SER A O 1
ATOM 1405 N N . HIS A 1 194 ? -67.013 33.028 89.354 1.00 53.50 194 HIS A N 1
ATOM 1406 C CA . HIS A 1 194 ? -67.747 31.994 88.624 1.00 53.50 194 HIS A CA 1
ATOM 1407 C C . HIS A 1 194 ? -66.799 31.171 87.737 1.00 53.50 194 HIS A C 1
ATOM 1409 O O . HIS A 1 194 ? -65.760 31.662 87.293 1.00 53.50 194 HIS A O 1
ATOM 1415 N N . MET A 1 195 ? -67.165 29.914 87.473 1.00 49.94 195 MET A N 1
ATOM 1416 C CA . MET A 1 195 ? -66.471 29.043 86.519 1.00 49.94 195 MET A CA 1
ATOM 1417 C C . MET A 1 195 ? -67.304 28.918 85.248 1.00 49.94 195 MET A C 1
ATOM 1419 O O . MET A 1 195 ? -68.477 28.543 85.311 1.00 49.94 195 MET A O 1
ATOM 1423 N N . LEU A 1 196 ? -66.700 29.207 84.096 1.00 51.94 196 LEU A N 1
ATOM 1424 C CA . LEU A 1 196 ? -67.346 29.022 82.800 1.00 51.94 196 LEU A CA 1
ATOM 1425 C C . LEU A 1 196 ? -66.852 27.713 82.166 1.00 51.94 196 LEU A C 1
ATOM 1427 O O . LEU A 1 196 ? -65.650 27.440 82.150 1.00 51.94 196 LEU A O 1
ATOM 1431 N N . ARG A 1 197 ? -67.779 26.890 81.657 1.00 52.00 197 ARG A N 1
ATOM 1432 C CA . ARG A 1 197 ? -67.478 25.702 80.845 1.00 52.00 197 ARG A CA 1
ATOM 1433 C C . ARG A 1 197 ? -68.036 25.896 79.440 1.00 52.00 197 ARG A C 1
ATOM 1435 O O . ARG A 1 197 ? -69.217 26.200 79.282 1.00 52.00 197 ARG A O 1
ATOM 1442 N N . VAL A 1 198 ? -67.196 25.672 78.433 1.00 51.28 198 VAL A N 1
ATOM 1443 C CA . VAL A 1 198 ? -67.612 25.629 77.024 1.00 51.28 198 VAL A CA 1
ATOM 1444 C C . VAL A 1 198 ? -67.334 24.224 76.507 1.00 51.28 198 VAL A C 1
ATOM 1446 O O . VAL A 1 198 ? -66.182 23.803 76.510 1.00 51.28 198 VAL A O 1
ATOM 1449 N N . GLY A 1 199 ? -68.378 23.479 76.136 1.00 50.06 199 GLY A N 1
ATOM 1450 C CA . GLY A 1 199 ? -68.245 22.148 75.539 1.00 50.06 199 GLY A CA 1
ATOM 1451 C C . GLY A 1 199 ? -68.387 22.222 74.021 1.00 50.06 199 GLY A C 1
ATOM 1452 O O . GLY A 1 199 ? -69.329 22.840 73.527 1.00 50.06 199 GLY A O 1
ATOM 1453 N N . LEU A 1 200 ? -67.458 21.603 73.292 1.00 48.72 200 LEU A N 1
ATOM 1454 C CA . LEU A 1 200 ? -67.561 21.388 71.847 1.00 48.72 200 LEU A CA 1
ATOM 1455 C C . LEU A 1 200 ? -68.106 19.984 71.574 1.00 48.72 200 LEU A C 1
ATOM 1457 O O . LEU A 1 200 ? -67.588 19.020 72.138 1.00 48.72 200 LEU A O 1
ATOM 1461 N N . TYR A 1 201 ? -69.105 19.874 70.695 1.00 45.69 201 TYR A N 1
ATOM 1462 C CA . TYR A 1 201 ? -69.725 18.605 70.308 1.00 45.69 201 TYR A CA 1
ATOM 1463 C C . TYR A 1 201 ? -69.857 18.485 68.785 1.00 45.69 201 TYR A C 1
ATOM 1465 O O . TYR A 1 201 ? -70.081 19.491 68.109 1.00 45.69 201 TYR A O 1
ATOM 1473 N N . ASP A 1 202 ? -69.767 17.257 68.272 1.00 45.75 202 ASP A N 1
ATOM 1474 C CA . ASP A 1 202 ? -70.236 16.895 66.926 1.00 45.75 202 ASP A CA 1
ATOM 1475 C C . ASP A 1 202 ? -71.420 15.930 67.052 1.00 45.75 202 ASP A C 1
ATOM 1477 O O . ASP A 1 202 ? -71.250 14.830 67.577 1.00 45.75 202 ASP A O 1
ATOM 1481 N N . ASP A 1 203 ? -72.607 16.396 66.642 1.00 47.50 203 ASP A N 1
ATOM 1482 C CA . ASP A 1 203 ? -73.964 15.818 66.726 1.00 47.50 203 ASP A CA 1
ATOM 1483 C C . ASP A 1 203 ? -74.401 15.176 68.068 1.00 47.50 203 ASP A C 1
ATOM 1485 O O . ASP A 1 203 ? -75.475 15.512 68.569 1.00 47.50 203 ASP A O 1
ATOM 1489 N N . THR A 1 204 ? -73.591 14.322 68.703 1.00 42.84 204 THR A N 1
ATOM 1490 C CA . THR A 1 204 ? -73.751 13.828 70.087 1.00 42.84 204 THR A CA 1
ATOM 1491 C C . THR A 1 204 ? -72.437 13.512 70.832 1.00 42.84 204 THR A C 1
ATOM 1493 O O . THR A 1 204 ? -72.498 13.230 72.030 1.00 42.84 204 THR A O 1
ATOM 1496 N N . ASP A 1 205 ? -71.263 13.565 70.189 1.00 41.41 205 ASP A N 1
ATOM 1497 C CA . ASP A 1 205 ? -69.973 13.202 70.803 1.00 41.41 205 ASP A CA 1
ATOM 1498 C C . ASP A 1 205 ? -69.198 14.425 71.314 1.00 41.41 205 ASP A C 1
ATOM 1500 O O . ASP A 1 205 ? -69.093 15.453 70.647 1.00 41.41 205 ASP A O 1
ATOM 1504 N N . PHE A 1 206 ? -68.646 14.316 72.525 1.00 43.66 206 PHE A N 1
ATOM 1505 C CA . PHE A 1 206 ? -67.891 15.384 73.185 1.00 43.66 206 PHE A CA 1
ATOM 1506 C C . PHE A 1 206 ? -66.469 15.493 72.617 1.00 43.66 206 PHE A C 1
ATOM 1508 O O . PHE A 1 206 ? -65.656 14.587 72.796 1.00 43.66 206 PHE A O 1
ATOM 1515 N N . LEU A 1 207 ? -66.152 16.624 71.982 1.00 48.78 207 LEU A N 1
ATOM 1516 C CA . LEU A 1 207 ? -64.864 16.882 71.333 1.00 48.78 207 LEU A CA 1
ATOM 1517 C C . LEU A 1 207 ? -63.825 17.475 72.303 1.00 48.78 207 LEU A C 1
ATOM 1519 O O . LEU A 1 207 ? -62.686 17.012 72.319 1.00 48.78 207 LEU A O 1
ATOM 1523 N N . CYS A 1 208 ? -64.192 18.470 73.130 1.00 46.84 208 CYS A N 1
ATOM 1524 C CA . CYS A 1 208 ? -63.384 18.965 74.264 1.00 46.84 208 CYS A CA 1
ATOM 1525 C C . CYS A 1 208 ? -64.176 19.918 75.198 1.00 46.84 208 CYS A C 1
ATOM 1527 O O . CYS A 1 208 ? -65.225 20.438 74.813 1.00 46.84 208 CYS A O 1
ATOM 1529 N N . ALA A 1 209 ? -63.664 20.196 76.413 1.00 49.38 209 ALA A N 1
ATOM 1530 C CA . ALA A 1 209 ? -64.102 21.346 77.227 1.00 49.38 209 ALA A CA 1
ATOM 1531 C C . ALA A 1 209 ? -62.929 22.050 77.927 1.00 49.38 209 ALA A C 1
ATOM 1533 O O . ALA A 1 209 ? -62.452 21.558 78.958 1.00 49.38 209 ALA A O 1
ATOM 1534 N N . PRO A 1 210 ? -62.473 23.215 77.439 1.00 49.34 210 PRO A N 1
ATOM 1535 C CA . PRO A 1 210 ? -61.642 24.097 78.248 1.00 49.34 210 PRO A CA 1
ATOM 1536 C C . PRO A 1 210 ? -62.458 24.689 79.419 1.00 49.34 210 PRO A C 1
ATOM 1538 O O . PRO A 1 210 ? -63.640 25.013 79.284 1.00 49.34 210 PRO A O 1
ATOM 1541 N N . MET A 1 211 ? -61.827 24.808 80.594 1.00 45.78 211 MET A N 1
ATOM 1542 C CA . MET A 1 211 ? -62.376 25.484 81.779 1.00 45.78 211 MET A CA 1
ATOM 1543 C C . MET A 1 211 ? -61.557 26.743 82.049 1.00 45.78 211 MET A C 1
ATOM 1545 O O . MET A 1 211 ? -60.348 26.638 82.247 1.00 45.78 211 MET A O 1
ATOM 1549 N N . GLU A 1 212 ? -62.206 27.904 82.127 1.00 51.38 212 GLU A N 1
ATOM 1550 C CA . GLU A 1 212 ? -61.546 29.158 82.502 1.00 51.38 212 GLU A CA 1
ATOM 1551 C C . GLU A 1 212 ? -62.262 29.804 83.698 1.00 51.38 212 GLU A C 1
ATOM 1553 O O . GLU A 1 212 ? -63.493 29.768 83.818 1.00 51.38 212 GLU A O 1
ATOM 1558 N N . SER A 1 213 ? -61.479 30.339 84.639 1.00 42.94 213 SER A N 1
ATOM 1559 C CA . SER A 1 213 ? -61.992 31.016 85.830 1.00 42.94 213 SER A CA 1
ATOM 1560 C C . SER A 1 213 ? -62.213 32.495 85.535 1.00 42.94 213 SER A C 1
ATOM 1562 O O . SER A 1 213 ? -61.334 33.168 85.000 1.00 42.94 213 SER A O 1
ATOM 1564 N N . VAL A 1 214 ? -63.385 33.025 85.896 1.00 51.66 214 VAL A N 1
ATOM 1565 C CA . VAL A 1 214 ? -63.716 34.428 85.620 1.00 51.66 214 VAL A CA 1
ATOM 1566 C C . VAL A 1 214 ? -64.242 35.113 86.880 1.00 51.66 214 VAL A C 1
ATOM 1568 O O . VAL A 1 214 ? -65.097 34.593 87.600 1.00 51.66 214 VAL A O 1
ATOM 1571 N N . ILE A 1 215 ? -63.720 36.308 87.160 1.00 47.59 215 ILE A N 1
ATOM 1572 C CA . ILE A 1 215 ? -64.116 37.134 88.306 1.00 47.59 215 ILE A CA 1
ATOM 1573 C C . ILE A 1 215 ? -65.003 38.279 87.810 1.00 47.59 215 ILE A C 1
ATOM 1575 O O . ILE A 1 215 ? -64.602 39.043 86.934 1.00 47.59 215 ILE A O 1
ATOM 1579 N N . VAL A 1 216 ? -66.191 38.434 88.402 1.00 51.97 216 VAL A N 1
ATOM 1580 C CA . VAL A 1 216 ? -67.136 39.512 88.075 1.00 51.97 216 VAL A CA 1
ATOM 1581 C C . VAL A 1 216 ? -67.132 40.580 89.174 1.00 51.97 216 VAL A C 1
ATOM 1583 O O . VAL A 1 216 ? -67.504 40.299 90.314 1.00 51.97 216 VAL A O 1
ATOM 1586 N N . LEU A 1 217 ? -66.763 41.823 88.831 1.00 44.25 217 LEU A N 1
ATOM 1587 C CA . LEU A 1 217 ? -66.779 42.991 89.727 1.00 44.25 217 LEU A CA 1
ATOM 1588 C C . LEU A 1 217 ? -67.774 44.054 89.221 1.00 44.25 217 LEU A C 1
ATOM 1590 O O . LEU A 1 217 ? -67.687 44.493 88.081 1.00 44.25 217 LEU A O 1
ATOM 1594 N N . ASN A 1 218 ? -68.708 44.491 90.076 1.00 44.84 218 ASN A N 1
ATOM 1595 C CA . ASN A 1 218 ? -69.650 45.601 89.829 1.00 44.84 218 ASN A CA 1
ATOM 1596 C C . ASN A 1 218 ? -70.433 45.554 88.498 1.00 44.84 218 ASN A C 1
ATOM 1598 O O . ASN A 1 218 ? -70.661 46.586 87.872 1.00 44.84 218 ASN A O 1
ATOM 1602 N N . GLY A 1 219 ? -70.894 44.368 88.091 1.00 50.41 219 GLY A N 1
ATOM 1603 C CA . GLY A 1 219 ? -71.888 44.225 87.019 1.00 50.41 219 GLY A CA 1
ATOM 1604 C C . GLY A 1 219 ? -71.419 44.587 85.604 1.00 50.41 219 GLY A C 1
ATOM 1605 O O . GLY A 1 219 ? -72.256 44.677 84.713 1.00 50.41 219 GLY A O 1
ATOM 1606 N N . VAL A 1 220 ? -70.114 44.770 85.375 1.00 43.62 220 VAL A N 1
ATOM 1607 C CA . VAL A 1 220 ? -69.524 44.897 84.033 1.00 43.62 220 VAL A CA 1
ATOM 1608 C C . VAL A 1 220 ? -68.285 44.004 83.970 1.00 43.62 220 VAL A C 1
ATOM 1610 O O . VAL A 1 220 ? -67.334 44.202 84.721 1.00 43.62 220 VAL A O 1
ATOM 1613 N N . MET A 1 221 ? -68.300 43.000 83.089 1.00 44.53 221 MET A N 1
ATOM 1614 C CA . MET A 1 221 ? -67.103 42.233 82.726 1.00 44.53 221 MET A CA 1
ATOM 1615 C C . MET A 1 221 ? -66.444 42.906 81.522 1.00 44.53 221 MET A C 1
ATOM 1617 O O . MET A 1 221 ? -67.128 43.371 80.612 1.00 44.53 221 MET A O 1
ATOM 1621 N N . THR A 1 222 ? -65.119 42.941 81.495 1.00 44.03 222 THR A N 1
ATOM 1622 C CA . THR A 1 222 ? -64.354 43.278 80.292 1.00 44.03 222 THR A CA 1
ATOM 1623 C C . THR A 1 222 ? -63.163 42.338 80.241 1.00 44.03 222 THR A C 1
ATOM 1625 O O . THR A 1 222 ? -62.132 42.663 80.818 1.00 44.03 222 THR A O 1
ATOM 1628 N N . ILE A 1 223 ? -63.303 41.153 79.635 1.00 46.59 223 ILE A N 1
ATOM 1629 C CA . ILE A 1 223 ? -62.168 40.243 79.401 1.00 46.59 223 ILE A CA 1
ATOM 1630 C C . ILE A 1 223 ? -62.359 39.440 78.100 1.00 46.59 223 ILE A C 1
ATOM 1632 O O . ILE A 1 223 ? -63.375 38.776 77.938 1.00 46.59 223 ILE A O 1
ATOM 1636 N N . GLY A 1 224 ? -61.341 39.539 77.230 1.00 46.12 224 GLY A N 1
ATOM 1637 C CA . GLY A 1 224 ? -60.615 38.453 76.543 1.00 46.12 224 GLY A CA 1
ATOM 1638 C C . GLY A 1 224 ? -61.355 37.482 75.618 1.00 46.12 224 GLY A C 1
ATOM 1639 O O . GLY A 1 224 ? -62.147 36.663 76.059 1.00 46.12 224 GLY A O 1
ATOM 1640 N N . THR A 1 225 ? -60.973 37.481 74.341 1.00 42.50 225 THR A N 1
ATOM 1641 C CA . THR A 1 225 ? -61.201 36.381 73.389 1.00 42.50 225 THR A CA 1
ATOM 1642 C C . THR A 1 225 ? -60.607 35.062 73.910 1.00 42.50 225 THR A C 1
ATOM 1644 O O . THR A 1 225 ? -59.400 34.996 74.138 1.00 42.50 225 THR A O 1
ATOM 1647 N N . MET A 1 226 ? -61.415 34.000 74.020 1.00 45.41 226 MET A N 1
ATOM 1648 C CA . MET A 1 226 ? -60.920 32.617 74.128 1.00 45.41 226 MET A CA 1
ATOM 1649 C C . MET A 1 226 ? -60.626 32.076 72.725 1.00 45.41 226 MET A C 1
ATOM 1651 O O . MET A 1 226 ? -61.523 32.036 71.882 1.00 45.41 226 MET A O 1
ATOM 1655 N N . ALA A 1 227 ? -59.389 31.645 72.475 1.00 41.19 227 ALA A N 1
ATOM 1656 C CA . ALA A 1 227 ? -59.010 30.944 71.251 1.00 41.19 227 ALA A CA 1
ATOM 1657 C C . ALA A 1 227 ? -58.994 29.431 71.504 1.00 41.19 227 ALA A C 1
ATOM 1659 O O . ALA A 1 227 ? -58.298 28.956 72.402 1.00 41.19 227 ALA A O 1
ATOM 1660 N N . ILE A 1 228 ? -59.737 28.665 70.704 1.00 46.00 228 ILE A N 1
ATOM 1661 C CA . ILE A 1 228 ? -59.624 27.204 70.696 1.00 46.00 228 ILE A CA 1
ATOM 1662 C C . ILE A 1 228 ? -58.482 26.842 69.745 1.00 46.00 228 ILE A C 1
ATOM 1664 O O . ILE A 1 228 ? -58.620 26.960 68.528 1.00 46.00 228 ILE A O 1
ATOM 1668 N N . LEU A 1 229 ? -57.334 26.467 70.310 1.00 41.38 229 LEU A N 1
ATOM 1669 C CA . LEU A 1 229 ? -56.149 26.091 69.540 1.00 41.38 229 LEU A CA 1
ATOM 1670 C C . LEU A 1 229 ? -56.293 24.661 68.959 1.00 41.38 229 LEU A C 1
ATOM 1672 O O . LEU A 1 229 ? -56.871 23.799 69.633 1.00 41.38 229 LEU A O 1
ATOM 1676 N N . PRO A 1 230 ? -55.792 24.383 67.736 1.00 41.72 230 PRO A N 1
ATOM 1677 C CA . PRO A 1 230 ? -55.909 23.078 67.072 1.00 41.72 230 PRO A CA 1
ATOM 1678 C C . PRO A 1 230 ? -55.377 21.889 67.885 1.00 41.72 230 PRO A C 1
ATOM 1680 O O . PRO A 1 230 ? -55.905 20.785 67.752 1.00 41.72 230 PRO A O 1
ATOM 1683 N N . GLU A 1 231 ? -54.387 22.096 68.759 1.00 43.09 231 GLU A N 1
ATOM 1684 C CA . GLU A 1 231 ? -53.836 21.048 69.632 1.00 43.09 231 GLU A CA 1
ATOM 1685 C C . GLU A 1 231 ? -54.835 20.465 70.652 1.00 43.09 231 GLU A C 1
ATOM 1687 O O . GLU A 1 231 ? -54.565 19.433 71.265 1.00 43.09 231 GLU A O 1
ATOM 1692 N N . HIS A 1 232 ? -56.007 21.081 70.837 1.00 44.22 232 HIS A N 1
ATOM 1693 C CA . HIS A 1 232 ? -57.037 20.597 71.759 1.00 44.22 232 HIS A CA 1
ATOM 1694 C C . HIS A 1 232 ? -58.058 19.631 71.124 1.00 44.22 232 HIS A C 1
ATOM 1696 O O . HIS A 1 232 ? -58.962 19.172 71.825 1.00 44.22 232 HIS A O 1
ATOM 1702 N N . ILE A 1 233 ? -57.925 19.294 69.833 1.00 49.47 233 ILE A N 1
ATOM 1703 C CA . ILE A 1 233 ? -58.789 18.333 69.122 1.00 49.47 233 ILE A CA 1
ATOM 1704 C C . ILE A 1 233 ? -58.106 16.955 69.103 1.00 49.47 233 ILE A C 1
ATOM 1706 O O . ILE A 1 233 ? -57.120 16.755 68.396 1.00 49.47 233 ILE A O 1
ATOM 1710 N N . LYS A 1 234 ? -58.622 15.985 69.870 1.00 54.03 234 LYS A N 1
ATOM 1711 C CA . LYS A 1 234 ? -58.034 14.636 69.978 1.00 54.03 234 LYS A CA 1
ATOM 1712 C C . LYS A 1 234 ? -58.647 13.660 68.957 1.00 54.03 234 LYS A C 1
ATOM 1714 O O . LYS A 1 234 ? -59.817 13.313 69.079 1.00 54.03 234 LYS A O 1
ATOM 1719 N N . ARG A 1 235 ? -57.855 13.212 67.970 1.00 61.84 235 ARG A N 1
ATOM 1720 C CA . ARG A 1 235 ? -58.209 12.235 66.909 1.00 61.84 235 ARG A CA 1
ATOM 1721 C C . ARG A 1 235 ? -57.082 11.218 66.677 1.00 61.84 235 ARG A C 1
ATOM 1723 O O . ARG A 1 235 ? -55.972 11.417 67.171 1.00 61.84 235 ARG A O 1
ATOM 1730 N N . ALA A 1 236 ? -57.365 10.146 65.931 1.00 69.88 236 ALA A N 1
ATOM 1731 C CA . ALA A 1 236 ? -56.339 9.199 65.486 1.00 69.88 236 ALA A CA 1
ATOM 1732 C C . ALA A 1 236 ? -55.269 9.902 64.610 1.00 69.88 236 ALA A C 1
ATOM 1734 O O . ALA A 1 236 ? -55.617 10.867 63.917 1.00 69.88 236 ALA A O 1
ATOM 1735 N N . PRO A 1 237 ? -53.999 9.450 64.626 1.00 83.88 237 PRO A N 1
ATOM 1736 C CA . PRO A 1 237 ? -52.909 10.090 63.886 1.00 83.88 237 PRO A CA 1
ATOM 1737 C C . PRO A 1 237 ? -53.075 10.017 62.359 1.00 83.88 237 PRO A C 1
ATOM 1739 O O . PRO A 1 237 ? -53.766 9.140 61.833 1.00 83.88 237 PRO A O 1
ATOM 1742 N N . SER A 1 238 ? -52.388 10.906 61.637 1.00 81.69 238 SER A N 1
ATOM 1743 C CA . SER A 1 238 ? -52.219 10.806 60.178 1.00 81.69 238 SER A CA 1
ATOM 1744 C C . SER A 1 238 ? -51.272 9.655 59.823 1.00 81.69 238 SER A C 1
ATOM 1746 O O . SER A 1 238 ? -50.378 9.327 60.600 1.00 81.69 238 SER A O 1
ATOM 1748 N N . ALA A 1 239 ? -51.468 9.027 58.660 1.00 87.19 239 ALA A N 1
ATOM 1749 C CA . ALA A 1 239 ? -50.599 7.936 58.219 1.00 87.19 239 ALA A CA 1
ATOM 1750 C C . ALA A 1 239 ? -49.203 8.457 57.835 1.00 87.19 239 ALA A C 1
ATOM 1752 O O . ALA A 1 239 ? -49.113 9.504 57.183 1.00 87.19 239 ALA A O 1
ATOM 1753 N N . PRO A 1 240 ? -48.123 7.732 58.177 1.00 92.06 240 PRO A N 1
ATOM 1754 C CA . PRO A 1 240 ? -46.805 8.010 57.620 1.00 92.06 240 PRO A CA 1
ATOM 1755 C C . PRO A 1 240 ? -46.831 7.903 56.094 1.00 92.06 240 PRO A C 1
ATOM 1757 O O . PRO A 1 240 ? -47.524 7.044 55.541 1.00 92.06 240 PRO A O 1
ATOM 1760 N N . ILE A 1 241 ? -46.058 8.749 55.420 1.00 90.44 241 ILE A N 1
ATOM 1761 C CA . ILE A 1 241 ? -45.923 8.739 53.956 1.00 90.44 241 ILE A CA 1
ATOM 1762 C C . ILE A 1 241 ? -44.465 8.497 53.559 1.00 90.44 241 ILE A C 1
ATOM 1764 O O . ILE A 1 241 ? -43.576 8.556 54.405 1.00 90.44 241 ILE A O 1
ATOM 1768 N N . ASP A 1 242 ? -44.223 8.221 52.279 1.00 93.06 242 ASP A N 1
ATOM 1769 C CA . ASP A 1 242 ? -42.882 8.022 51.714 1.00 93.06 242 ASP A CA 1
ATOM 1770 C C . ASP A 1 242 ? -42.068 6.924 52.415 1.00 93.06 242 ASP A C 1
ATOM 1772 O O . ASP A 1 242 ? -40.868 7.086 52.637 1.00 93.06 242 ASP A O 1
ATOM 1776 N N . LEU A 1 243 ? -42.707 5.802 52.777 1.00 96.31 243 LEU A N 1
ATOM 1777 C CA . LEU A 1 243 ? -41.966 4.659 53.305 1.00 96.31 243 LEU A CA 1
ATOM 1778 C C . LEU A 1 243 ? -40.988 4.165 52.228 1.00 96.31 243 LEU A C 1
ATOM 1780 O O . LEU A 1 243 ? -41.384 3.990 51.074 1.00 96.31 243 LEU A O 1
ATOM 1784 N N . GLN A 1 244 ? -39.738 3.928 52.614 1.00 96.31 244 GLN A N 1
ATOM 1785 C CA . GLN A 1 244 ? -38.669 3.343 51.804 1.00 96.31 244 GLN A CA 1
ATOM 1786 C C . GLN A 1 244 ? -37.971 2.231 52.593 1.00 96.31 244 GLN A C 1
ATOM 1788 O O . GLN A 1 244 ? -37.993 2.233 53.825 1.00 96.31 244 GLN A O 1
ATOM 1793 N N . ALA A 1 245 ? -37.356 1.281 51.885 1.00 95.44 245 ALA A N 1
ATOM 1794 C CA . ALA A 1 245 ? -36.585 0.191 52.476 1.00 95.44 245 ALA A CA 1
ATOM 1795 C C . ALA A 1 245 ? -35.235 0.027 51.766 1.00 95.44 245 ALA A C 1
ATOM 1797 O O . ALA A 1 245 ? -35.180 -0.058 50.542 1.00 95.44 245 ALA A O 1
ATOM 1798 N N . GLU A 1 246 ? -34.158 -0.054 52.543 1.00 93.62 246 GLU A N 1
ATOM 1799 C CA . GLU A 1 246 ? -32.779 -0.220 52.079 1.00 93.62 246 GLU A CA 1
ATOM 1800 C C . GLU A 1 246 ? -32.128 -1.388 52.832 1.00 93.62 246 GLU A C 1
ATOM 1802 O O . GLU A 1 246 ? -32.075 -1.399 54.061 1.00 93.62 246 GLU A O 1
ATOM 1807 N N . ALA A 1 247 ? -31.625 -2.396 52.121 1.00 91.12 247 ALA A N 1
ATOM 1808 C CA . ALA A 1 247 ? -30.928 -3.511 52.755 1.00 91.12 247 ALA A CA 1
ATOM 1809 C C . ALA A 1 247 ? -29.521 -3.085 53.202 1.00 91.12 247 ALA A C 1
ATOM 1811 O O . ALA A 1 247 ? -28.700 -2.687 52.380 1.00 91.12 247 ALA A O 1
ATOM 1812 N N . LEU A 1 248 ? -29.224 -3.194 54.499 1.00 88.75 248 LEU A N 1
ATOM 1813 C CA . LEU A 1 248 ? -27.914 -2.828 55.049 1.00 88.75 248 LEU A CA 1
ATOM 1814 C C . LEU A 1 248 ? -26.954 -4.027 55.104 1.00 88.75 248 LEU A C 1
ATOM 1816 O O . LEU A 1 248 ? -25.753 -3.873 54.878 1.00 88.75 248 LEU A O 1
ATOM 1820 N N . SER A 1 249 ? -27.478 -5.217 55.416 1.00 89.31 249 SER A N 1
ATOM 1821 C CA . SER A 1 249 ? -26.728 -6.474 55.559 1.00 89.31 249 SER A CA 1
ATOM 1822 C C . SER A 1 249 ? -27.624 -7.698 55.285 1.00 89.31 249 SER A C 1
ATOM 1824 O O . SER A 1 249 ? -28.777 -7.566 54.876 1.00 89.31 249 SER A O 1
ATOM 1826 N N . ASP A 1 250 ? -27.111 -8.900 55.549 1.00 87.38 250 ASP A N 1
ATOM 1827 C CA . ASP A 1 250 ? -27.869 -10.162 55.635 1.00 87.38 250 ASP A CA 1
ATOM 1828 C C . ASP A 1 250 ? -28.830 -10.227 56.833 1.00 87.38 250 ASP A C 1
ATOM 1830 O O . ASP A 1 250 ? -29.607 -11.169 56.969 1.00 87.38 250 ASP A O 1
ATOM 1834 N N . THR A 1 251 ? -28.746 -9.252 57.735 1.00 89.19 251 THR A N 1
ATOM 1835 C CA . THR A 1 251 ? -29.394 -9.270 59.049 1.00 89.19 251 THR A CA 1
ATOM 1836 C C . THR A 1 251 ? -30.234 -8.024 59.315 1.00 89.19 251 THR A C 1
ATOM 1838 O O . THR A 1 251 ? -31.127 -8.086 60.162 1.00 89.19 251 THR A O 1
ATOM 1841 N N . LEU A 1 252 ? -30.018 -6.920 58.586 1.00 92.31 252 LEU A N 1
ATOM 1842 C CA . LEU A 1 252 ? -30.713 -5.644 58.784 1.00 92.31 252 LEU A CA 1
ATOM 1843 C C . LEU A 1 252 ? -31.207 -5.003 57.476 1.00 92.31 252 LEU A C 1
ATOM 1845 O O . LEU A 1 252 ? -30.498 -4.966 56.470 1.00 92.31 252 LEU A O 1
ATOM 1849 N N . VAL A 1 253 ? -32.403 -4.414 57.543 1.00 93.94 253 VAL A N 1
ATOM 1850 C CA . VAL A 1 253 ? -33.014 -3.538 56.530 1.00 93.94 253 VAL A CA 1
ATOM 1851 C C . VAL A 1 253 ? -33.383 -2.213 57.195 1.00 93.94 253 VAL A C 1
ATOM 1853 O O . VAL A 1 253 ? -34.108 -2.201 58.187 1.00 93.94 253 VAL A O 1
ATOM 1856 N N . ARG A 1 254 ? -32.916 -1.092 56.648 1.00 95.25 254 ARG A N 1
ATOM 1857 C CA . ARG A 1 254 ? -33.295 0.252 57.081 1.00 95.25 254 ARG A CA 1
ATOM 1858 C C . ARG A 1 254 ? -34.600 0.670 56.430 1.00 95.25 254 ARG A C 1
ATOM 1860 O O . ARG A 1 254 ? -34.705 0.705 55.210 1.00 95.25 254 ARG A O 1
ATOM 1867 N N . LEU A 1 255 ? -35.568 1.031 57.255 1.00 96.06 255 LEU A N 1
ATOM 1868 C CA . LEU A 1 255 ? -36.834 1.619 56.847 1.00 96.06 255 LEU A CA 1
ATOM 1869 C C . LEU A 1 255 ? -36.799 3.116 57.148 1.00 96.06 255 LEU A C 1
ATOM 1871 O O . LEU A 1 255 ? -36.403 3.498 58.248 1.00 96.06 255 LEU A O 1
ATOM 1875 N N . THR A 1 256 ? -37.209 3.960 56.207 1.00 96.88 256 THR A N 1
ATOM 1876 C CA . THR A 1 256 ? -37.323 5.419 56.392 1.00 96.88 256 THR A CA 1
ATOM 1877 C C . THR A 1 256 ? -38.689 5.904 55.933 1.00 96.88 256 THR A C 1
ATOM 1879 O O . THR A 1 256 ? -39.256 5.333 55.011 1.00 96.88 256 THR A O 1
ATOM 1882 N N . TRP A 1 257 ? -39.246 6.919 56.592 1.00 96.00 257 TRP A N 1
ATOM 1883 C CA . TRP A 1 257 ? -40.555 7.486 56.248 1.00 96.00 257 TRP A CA 1
ATOM 1884 C C . TRP A 1 257 ? -40.666 8.952 56.681 1.00 96.00 257 TRP A C 1
ATOM 1886 O O . TRP A 1 257 ? -39.924 9.427 57.543 1.00 96.00 257 TRP A O 1
ATOM 1896 N N . SER A 1 258 ? -41.634 9.661 56.109 1.00 94.25 258 SER A N 1
ATOM 1897 C CA . SER A 1 258 ? -42.029 11.008 56.514 1.00 94.25 258 SER A CA 1
ATOM 1898 C C . SER A 1 258 ? -43.119 10.932 57.583 1.00 94.25 258 SER A C 1
ATOM 1900 O O . SER A 1 258 ? -44.210 10.402 57.345 1.00 94.25 258 SER A O 1
ATOM 1902 N N . ASP A 1 259 ? -42.838 11.487 58.761 1.00 88.81 259 ASP A N 1
ATOM 1903 C CA . ASP A 1 259 ? -43.848 11.675 59.799 1.00 88.81 259 ASP A CA 1
ATOM 1904 C C . ASP A 1 259 ? -44.745 12.875 59.465 1.00 88.81 259 ASP A C 1
ATOM 1906 O O . ASP A 1 259 ? -44.269 13.993 59.259 1.00 88.81 259 ASP A O 1
ATOM 1910 N N . THR A 1 260 ? -46.049 12.627 59.374 1.00 84.44 260 THR A N 1
ATOM 1911 C CA . THR A 1 260 ? -47.066 13.636 59.043 1.00 84.44 260 THR A CA 1
ATOM 1912 C C . THR A 1 260 ? -47.991 13.943 60.216 1.00 84.44 260 THR A C 1
ATOM 1914 O O . THR A 1 260 ? -48.903 14.767 60.081 1.00 84.44 260 THR A O 1
ATOM 1917 N N . SER A 1 261 ? -47.792 13.282 61.358 1.00 79.31 261 SER A N 1
ATOM 1918 C CA . SER A 1 261 ? -48.559 13.520 62.571 1.00 79.31 261 SER A CA 1
ATOM 1919 C C . SER A 1 261 ? -47.693 14.205 63.630 1.00 79.31 261 SER A C 1
ATOM 1921 O O . SER A 1 261 ? -46.474 14.246 63.549 1.00 79.31 261 SER A O 1
ATOM 1923 N N . SER A 1 262 ? -48.355 14.863 64.577 1.00 77.56 262 SER A N 1
ATOM 1924 C CA . SER A 1 262 ? -47.738 15.409 65.794 1.00 77.56 262 SER A CA 1
ATOM 1925 C C . SER A 1 262 ? -48.467 14.920 67.048 1.00 77.56 262 SER A C 1
ATOM 1927 O O . SER A 1 262 ? -48.383 15.516 68.123 1.00 77.56 262 SER A O 1
ATOM 1929 N N . THR A 1 263 ? -49.276 13.873 66.879 1.00 76.94 263 THR A N 1
ATOM 1930 C CA . THR A 1 263 ? -50.253 13.370 67.859 1.00 76.94 263 THR A CA 1
ATOM 1931 C C . THR A 1 263 ? -50.132 11.869 68.095 1.00 76.94 263 THR A C 1
ATOM 1933 O O . THR A 1 263 ? -50.894 11.305 68.881 1.00 76.94 263 THR A O 1
ATOM 1936 N N . GLU A 1 264 ? -49.221 11.217 67.387 1.00 88.62 264 GLU A N 1
ATOM 1937 C CA . GLU A 1 264 ? -48.833 9.831 67.547 1.00 88.62 264 GLU A CA 1
ATOM 1938 C C . GLU A 1 264 ? -48.084 9.628 68.868 1.00 88.62 264 GLU A C 1
ATOM 1940 O O . GLU A 1 264 ? -47.300 10.464 69.311 1.00 88.62 264 GLU A O 1
ATOM 1945 N N . GLU A 1 265 ? -48.361 8.510 69.530 1.00 91.00 265 GLU A N 1
ATOM 1946 C CA . GLU A 1 265 ? -47.630 8.068 70.718 1.00 91.00 265 GLU A CA 1
ATOM 1947 C C . GLU A 1 265 ? -46.539 7.058 70.337 1.00 91.00 265 GLU A C 1
ATOM 1949 O O . GLU A 1 265 ? -45.559 6.935 71.066 1.00 91.00 265 GLU A O 1
ATOM 1954 N N . TYR A 1 266 ? -46.705 6.338 69.218 1.00 92.38 266 TYR A N 1
ATOM 1955 C CA . TYR A 1 266 ? -45.735 5.403 68.639 1.00 92.38 266 TYR A CA 1
ATOM 1956 C C . TYR A 1 266 ? -46.132 4.991 67.205 1.00 92.38 266 TYR A C 1
ATOM 1958 O O . TYR A 1 266 ? -47.258 5.239 66.762 1.00 92.38 266 TYR A O 1
ATOM 1966 N N . PHE A 1 267 ? -45.233 4.305 66.493 1.00 94.81 267 PHE A N 1
ATOM 1967 C CA . PHE A 1 267 ? -45.512 3.626 65.224 1.00 94.81 267 PHE A CA 1
ATOM 1968 C C . PHE A 1 267 ? -45.470 2.102 65.368 1.00 94.81 267 PHE A C 1
ATOM 1970 O O . PHE A 1 267 ? -44.767 1.556 66.221 1.00 94.81 267 PHE A O 1
ATOM 1977 N N . ILE A 1 268 ? -46.213 1.425 64.493 1.00 95.62 268 ILE A N 1
ATOM 1978 C CA . ILE A 1 268 ? -46.205 -0.030 64.319 1.00 95.62 268 ILE A CA 1
ATOM 1979 C C . ILE A 1 268 ? -45.744 -0.348 62.898 1.00 95.62 268 ILE A C 1
ATOM 1981 O O . ILE A 1 268 ? -46.300 0.195 61.941 1.00 95.62 268 ILE A O 1
ATOM 1985 N N . ILE A 1 269 ? -44.787 -1.268 62.771 1.00 95.69 269 ILE A N 1
ATOM 1986 C CA . ILE A 1 269 ? -44.345 -1.833 61.492 1.00 95.69 269 ILE A CA 1
ATOM 1987 C C . ILE A 1 269 ? -44.772 -3.296 61.413 1.00 95.69 269 ILE A C 1
ATOM 1989 O O . ILE A 1 269 ? -44.556 -4.068 62.346 1.00 95.69 269 ILE A O 1
ATOM 1993 N N . GLU A 1 270 ? -45.326 -3.681 60.269 1.00 95.88 270 GLU A N 1
ATOM 1994 C CA . GLU A 1 270 ? -45.543 -5.079 59.907 1.00 95.88 270 GLU A CA 1
ATOM 1995 C C . GLU A 1 270 ? -44.662 -5.464 58.721 1.00 95.88 270 GLU A C 1
ATOM 1997 O O . GLU A 1 270 ? -44.342 -4.631 57.870 1.00 95.88 270 GLU A O 1
ATOM 2002 N N . TRP A 1 271 ? -44.304 -6.744 58.658 1.00 94.75 271 TRP A N 1
ATOM 2003 C CA . TRP A 1 271 ? -43.562 -7.325 57.549 1.00 94.75 271 TRP A CA 1
ATOM 2004 C C . TRP A 1 271 ? -44.165 -8.642 57.062 1.00 94.75 271 TRP A C 1
ATOM 2006 O O . TRP A 1 271 ? -44.911 -9.312 57.781 1.00 94.75 271 TRP A O 1
ATOM 2016 N N . GLN A 1 272 ? -43.818 -9.020 55.834 1.00 94.69 272 GLN A N 1
ATOM 2017 C CA . GLN A 1 272 ? -44.269 -10.249 55.189 1.00 94.69 272 GLN A CA 1
ATOM 2018 C C . GLN A 1 272 ? -43.188 -10.777 54.237 1.00 94.69 272 GLN A C 1
ATOM 2020 O O . GLN A 1 272 ? -42.746 -10.058 53.345 1.00 94.69 272 GLN A O 1
ATOM 2025 N N . ASP A 1 273 ? -42.764 -12.032 54.403 1.00 91.62 273 ASP A N 1
ATOM 2026 C CA . ASP A 1 273 ? -41.838 -12.674 53.457 1.00 91.62 273 ASP A CA 1
ATOM 2027 C C . ASP A 1 273 ? -42.539 -12.984 52.127 1.00 91.62 273 ASP A C 1
ATOM 2029 O O . ASP A 1 273 ? -43.718 -13.363 52.107 1.00 91.62 273 ASP A O 1
ATOM 2033 N N . GLU A 1 274 ? -41.804 -12.858 51.022 1.00 90.38 274 GLU A N 1
ATOM 2034 C CA . GLU A 1 274 ? -42.286 -13.177 49.676 1.00 90.38 274 GLU A CA 1
ATOM 2035 C C . GLU A 1 274 ? -42.888 -14.593 49.618 1.00 90.38 274 GLU A C 1
ATOM 2037 O O . GLU A 1 274 ? -42.306 -15.566 50.102 1.00 90.38 274 GLU A O 1
ATOM 2042 N N . GLY A 1 275 ? -44.088 -14.717 49.042 1.00 84.69 275 GLY A N 1
ATOM 2043 C CA . GLY A 1 275 ? -44.817 -15.988 48.936 1.00 84.69 275 GLY A CA 1
ATOM 2044 C C . GLY A 1 275 ? -45.627 -16.401 50.175 1.00 84.69 275 GLY A C 1
ATOM 2045 O O . GLY A 1 275 ? -46.334 -17.410 50.127 1.00 84.69 275 GLY A O 1
ATOM 2046 N N . THR A 1 276 ? -45.584 -15.636 51.269 1.00 86.62 276 THR A N 1
ATOM 2047 C CA . THR A 1 276 ? -46.503 -15.809 52.412 1.00 86.62 276 THR A CA 1
ATOM 2048 C C . THR A 1 276 ? -47.754 -14.935 52.246 1.00 86.62 276 THR A C 1
ATOM 2050 O O . THR A 1 276 ? -47.822 -14.141 51.314 1.00 86.62 276 THR A O 1
ATOM 2053 N N . THR A 1 277 ? -48.771 -15.064 53.110 1.00 85.38 277 THR A N 1
ATOM 2054 C CA . THR A 1 277 ? -49.994 -14.217 53.086 1.00 85.38 277 THR A CA 1
ATOM 2055 C C . THR A 1 277 ? -50.292 -13.525 54.419 1.00 85.38 277 THR A C 1
ATOM 2057 O O . THR A 1 277 ? -51.353 -12.923 54.577 1.00 85.38 277 THR A O 1
ATOM 2060 N N . ILE A 1 278 ? -49.419 -13.685 55.417 1.00 90.69 278 ILE A N 1
ATOM 2061 C CA . ILE A 1 278 ? -49.655 -13.235 56.792 1.00 90.69 278 ILE A CA 1
ATOM 2062 C C . ILE A 1 278 ? -48.654 -12.130 57.112 1.00 90.69 278 ILE A C 1
ATOM 2064 O O . ILE A 1 278 ? -47.449 -12.361 57.083 1.00 90.69 278 ILE A O 1
ATOM 2068 N N . TRP A 1 279 ? -49.174 -10.955 57.457 1.00 93.62 279 TRP A N 1
ATOM 2069 C CA . TRP A 1 279 ? -48.385 -9.851 57.988 1.00 93.62 279 TRP A CA 1
ATOM 2070 C C . TRP A 1 279 ? -48.060 -10.101 59.459 1.00 93.62 279 TRP A C 1
ATOM 2072 O O . TRP A 1 279 ? -48.940 -10.462 60.243 1.00 93.62 279 TRP A O 1
ATOM 2082 N N . THR A 1 280 ? -46.794 -9.921 59.820 1.00 94.56 280 THR A N 1
ATOM 2083 C CA . THR A 1 280 ? -46.286 -10.101 61.181 1.00 94.56 280 THR A CA 1
ATOM 2084 C C . THR A 1 280 ? -45.811 -8.762 61.726 1.00 94.56 280 THR A C 1
ATOM 2086 O O . THR A 1 280 ? -45.010 -8.082 61.091 1.00 94.56 280 THR A O 1
ATOM 2089 N N . GLU A 1 281 ? -46.296 -8.381 62.904 1.00 93.88 281 GLU A N 1
ATOM 2090 C CA . GLU A 1 281 ? -45.895 -7.147 63.583 1.00 93.88 281 GLU A CA 1
ATOM 2091 C C . GLU A 1 281 ? -44.480 -7.273 64.171 1.00 93.88 281 GLU A C 1
ATOM 2093 O O . GLU A 1 281 ? -44.120 -8.319 64.722 1.00 93.88 281 GLU A O 1
ATOM 2098 N N . LEU A 1 282 ? -43.665 -6.218 64.061 1.00 89.94 282 LEU A N 1
ATOM 2099 C CA . LEU A 1 282 ? -42.405 -6.141 64.798 1.00 89.94 282 LEU A CA 1
ATOM 2100 C C . LEU A 1 282 ? -42.682 -5.956 66.301 1.00 89.94 282 LEU A C 1
ATOM 2102 O O . LEU A 1 282 ? -43.585 -5.213 66.670 1.00 89.94 282 LEU A O 1
ATOM 2106 N N . PRO A 1 283 ? -41.910 -6.609 67.186 1.00 76.81 283 PRO A N 1
ATOM 2107 C CA . PRO A 1 283 ? -42.210 -6.639 68.618 1.00 76.81 283 PRO A CA 1
ATOM 2108 C C . PRO A 1 283 ? -42.043 -5.290 69.340 1.00 76.81 283 PRO A C 1
ATOM 2110 O O . PRO A 1 283 ? -42.582 -5.133 70.435 1.00 76.81 283 PRO A O 1
ATOM 2113 N N . ASP A 1 284 ? -41.322 -4.332 68.750 1.00 79.38 284 ASP A N 1
ATOM 2114 C CA . ASP A 1 284 ? -41.016 -3.043 69.371 1.00 79.38 284 ASP A CA 1
ATOM 2115 C C . ASP A 1 284 ? -41.915 -1.923 68.830 1.00 79.38 284 ASP A C 1
ATOM 2117 O O . ASP A 1 284 ? -41.955 -1.653 67.629 1.00 79.38 284 ASP A O 1
ATOM 2121 N N . GLN A 1 285 ? -42.594 -1.222 69.742 1.00 87.81 285 GLN A N 1
ATOM 2122 C CA . GLN A 1 285 ? -43.277 0.031 69.428 1.00 87.81 285 GLN A CA 1
ATOM 2123 C C . GLN A 1 285 ? -42.238 1.119 69.165 1.00 87.81 285 GLN A C 1
ATOM 2125 O O . GLN A 1 285 ? -41.400 1.418 70.020 1.00 87.81 285 GLN A O 1
ATOM 2130 N N . ILE A 1 286 ? -42.298 1.725 67.984 1.00 92.31 286 ILE A N 1
ATOM 2131 C CA . ILE A 1 286 ? -41.317 2.726 67.570 1.00 92.31 286 ILE A CA 1
ATOM 2132 C C . ILE A 1 286 ? -41.719 4.081 68.165 1.00 92.31 286 ILE A C 1
ATOM 2134 O O . ILE A 1 286 ? -42.873 4.470 68.000 1.00 92.31 286 ILE A O 1
ATOM 2138 N N . PRO A 1 287 ? -40.819 4.820 68.839 1.00 92.56 287 PRO A N 1
ATOM 2139 C CA . PRO A 1 287 ? -41.153 6.093 69.477 1.00 92.56 287 PRO A CA 1
ATOM 2140 C C . PRO A 1 287 ? -41.786 7.122 68.519 1.00 92.56 287 PRO A C 1
ATOM 2142 O O . PRO A 1 287 ? -41.508 7.093 67.315 1.00 92.56 287 PRO A O 1
ATOM 2145 N N . PRO A 1 288 ? -42.583 8.073 69.034 1.00 90.12 288 PRO A N 1
ATOM 2146 C CA . PRO A 1 288 ? -43.202 9.112 68.214 1.00 90.12 288 PRO A CA 1
ATOM 2147 C C . PRO A 1 288 ? -42.137 10.053 67.636 1.00 90.12 288 PRO A C 1
ATOM 2149 O O . PRO A 1 288 ? -41.038 10.149 68.189 1.00 90.12 288 PRO A O 1
ATOM 2152 N N . ASN A 1 289 ? -42.446 10.774 66.554 1.00 87.06 289 ASN A N 1
ATOM 2153 C CA . ASN A 1 289 ? -41.500 11.629 65.816 1.00 87.06 289 ASN A CA 1
ATOM 2154 C C . ASN A 1 289 ? -40.261 10.906 65.235 1.00 87.06 289 ASN A C 1
ATOM 2156 O O . ASN A 1 289 ? -39.272 11.550 64.873 1.00 87.06 289 ASN A O 1
ATOM 2160 N N . THR A 1 290 ? -40.277 9.570 65.160 1.00 91.62 290 THR A N 1
ATOM 2161 C CA . THR A 1 290 ? -39.227 8.778 64.500 1.00 91.62 290 THR A CA 1
ATOM 2162 C C . THR A 1 290 ? -39.475 8.741 62.995 1.00 91.62 290 THR A C 1
ATOM 2164 O O . THR A 1 290 ? -40.611 8.569 62.568 1.00 91.62 290 THR A O 1
ATOM 2167 N N . SER A 1 291 ? -38.411 8.845 62.196 1.00 92.62 291 SER A N 1
ATOM 2168 C CA . SER A 1 291 ? -38.457 8.789 60.724 1.00 92.62 291 SER A CA 1
ATOM 2169 C C . SER A 1 291 ? -37.575 7.690 60.114 1.00 92.62 291 SER A C 1
ATOM 2171 O O . SER A 1 291 ? -37.462 7.592 58.891 1.00 92.62 291 SER A O 1
ATOM 2173 N N . SER A 1 292 ? -36.924 6.862 60.942 1.00 94.00 292 SER A N 1
ATOM 2174 C CA . SER A 1 292 ? -36.098 5.736 60.488 1.00 94.00 292 SER A CA 1
ATOM 2175 C C . SER A 1 292 ? -36.027 4.593 61.502 1.00 94.00 292 SER A C 1
ATOM 2177 O O . SER A 1 292 ? -35.923 4.856 62.701 1.00 94.00 292 SER A O 1
ATOM 2179 N N . PHE A 1 293 ? -35.974 3.343 61.037 1.00 94.56 293 PHE A N 1
ATOM 2180 C CA . PHE A 1 293 ? -35.821 2.153 61.880 1.00 94.56 293 PHE A CA 1
ATOM 2181 C C . PHE A 1 293 ? -35.071 1.019 61.164 1.00 94.56 293 PHE A C 1
ATOM 2183 O O . PHE A 1 293 ? -35.388 0.701 60.022 1.00 94.56 293 PHE A O 1
ATOM 2190 N N . ASP A 1 294 ? -34.120 0.373 61.845 1.00 94.62 294 ASP A N 1
ATOM 2191 C CA . ASP A 1 294 ? -33.385 -0.782 61.311 1.00 94.62 294 ASP A CA 1
ATOM 2192 C C . ASP A 1 294 ? -34.087 -2.085 61.740 1.00 94.62 294 ASP A C 1
ATOM 2194 O O . ASP A 1 294 ? -33.977 -2.528 62.884 1.00 94.62 294 ASP A O 1
ATOM 2198 N N . ALA A 1 295 ? -34.839 -2.688 60.819 1.00 92.50 295 ALA A N 1
ATOM 2199 C CA . ALA A 1 295 ? -35.604 -3.912 61.027 1.00 92.50 295 ALA A CA 1
ATOM 2200 C C . ALA A 1 295 ? -34.784 -5.180 60.718 1.00 92.50 295 ALA A C 1
ATOM 2202 O O . ALA A 1 295 ? -33.887 -5.141 59.874 1.00 92.50 295 ALA A O 1
ATOM 2203 N N . PRO A 1 296 ? -35.117 -6.338 61.324 1.00 91.25 296 PRO A N 1
ATOM 2204 C CA . PRO A 1 296 ? -34.524 -7.616 60.943 1.00 91.25 296 PRO A CA 1
ATOM 2205 C C . PRO A 1 296 ? -34.773 -7.947 59.465 1.00 91.25 296 PRO A C 1
ATOM 2207 O O . PRO A 1 296 ? -35.917 -7.937 58.986 1.00 91.25 296 PRO A O 1
ATOM 2210 N N . ALA A 1 297 ? -33.699 -8.281 58.754 1.00 89.31 297 ALA A N 1
ATOM 2211 C CA . ALA A 1 297 ? -33.768 -8.748 57.376 1.00 89.31 297 ALA A CA 1
ATOM 2212 C C . ALA A 1 297 ? -34.406 -10.153 57.286 1.00 89.31 297 ALA A C 1
ATOM 2214 O O . ALA A 1 297 ? -34.463 -10.889 58.283 1.00 89.31 297 ALA A O 1
ATOM 2215 N N . PRO A 1 298 ? -34.938 -10.540 56.114 1.00 89.56 298 PRO A N 1
ATOM 2216 C CA . PRO A 1 298 ? -35.278 -11.934 55.836 1.00 89.56 298 PRO A CA 1
ATOM 2217 C C . PRO A 1 298 ? -34.022 -12.812 55.733 1.00 89.56 298 PRO A C 1
ATOM 2219 O O . PRO A 1 298 ? -32.899 -12.336 55.875 1.00 89.56 298 PRO A O 1
ATOM 2222 N N . ALA A 1 299 ? -34.203 -14.117 55.502 1.00 87.12 299 ALA A N 1
ATOM 2223 C CA . ALA A 1 299 ? -33.073 -14.998 55.208 1.00 87.12 299 ALA A CA 1
ATOM 2224 C C . ALA A 1 299 ? -32.248 -14.442 54.029 1.00 87.12 299 ALA A C 1
ATOM 2226 O O . ALA A 1 299 ? -32.816 -13.857 53.110 1.00 87.12 299 ALA A O 1
ATOM 2227 N N . SER A 1 300 ? -30.925 -14.631 54.057 1.00 85.44 300 SER A N 1
ATOM 2228 C CA . SER A 1 300 ? -29.999 -14.160 53.013 1.00 85.44 300 SER A CA 1
ATOM 2229 C C . SER A 1 300 ? -30.528 -14.459 51.601 1.00 85.44 300 SER A C 1
ATOM 2231 O O . SER A 1 300 ? -30.851 -15.608 51.290 1.00 85.44 300 SER A O 1
ATOM 2233 N N . GLY A 1 301 ? -30.667 -13.417 50.773 1.00 84.12 301 GLY A N 1
ATOM 2234 C CA . GLY A 1 301 ? -31.194 -13.506 49.406 1.00 84.12 301 GLY A CA 1
ATOM 2235 C C . GLY A 1 301 ? -32.719 -13.635 49.275 1.00 84.12 301 GLY A C 1
ATOM 2236 O O . GLY A 1 301 ? -33.213 -13.758 48.158 1.00 84.12 301 GLY A O 1
ATOM 2237 N N . ALA A 1 302 ? -33.486 -13.611 50.369 1.00 90.00 302 ALA A N 1
ATOM 2238 C CA . ALA A 1 302 ? -34.950 -13.602 50.332 1.00 90.00 302 ALA A CA 1
ATOM 2239 C C . ALA A 1 302 ? -35.514 -12.170 50.339 1.00 90.00 302 ALA A C 1
ATOM 2241 O O . ALA A 1 302 ? -34.898 -11.247 50.874 1.00 90.00 302 ALA A O 1
ATOM 2242 N N . LEU A 1 303 ? -36.697 -11.990 49.742 1.00 92.00 303 LEU A N 1
ATOM 2243 C CA . LEU A 1 303 ? -37.411 -10.713 49.644 1.00 92.00 303 LEU A CA 1
ATOM 2244 C C . LEU A 1 303 ? -38.460 -10.591 50.762 1.00 92.00 303 LEU A C 1
ATOM 2246 O O . LEU A 1 303 ? -39.178 -11.551 51.053 1.00 92.00 303 LEU A O 1
ATOM 2250 N N . ARG A 1 304 ? -38.563 -9.406 51.374 1.00 93.50 304 ARG A N 1
ATOM 2251 C CA . ARG A 1 304 ? -39.543 -9.093 52.426 1.00 93.50 304 ARG A CA 1
ATOM 2252 C C . ARG A 1 304 ? -40.219 -7.753 52.170 1.00 93.50 304 ARG A C 1
ATOM 2254 O O . ARG A 1 304 ? -39.550 -6.785 51.815 1.00 93.50 304 ARG A O 1
ATOM 2261 N N . HIS A 1 305 ? -41.528 -7.713 52.394 1.00 94.56 305 HIS A N 1
ATOM 2262 C CA . HIS A 1 305 ? -42.390 -6.533 52.304 1.00 94.56 305 HIS A CA 1
ATOM 2263 C C . HIS A 1 305 ? -42.603 -5.901 53.677 1.00 94.56 305 HIS A C 1
ATOM 2265 O O . HIS A 1 305 ? -42.634 -6.619 54.676 1.00 94.56 305 HIS A O 1
ATOM 2271 N N . TYR A 1 306 ? -42.783 -4.582 53.725 1.00 95.81 306 TYR A N 1
ATOM 2272 C CA . TYR A 1 306 ? -42.943 -3.773 54.932 1.00 95.81 306 TYR A CA 1
ATOM 2273 C C . TYR A 1 306 ? -44.033 -2.710 54.756 1.00 95.81 306 TYR A C 1
ATOM 2275 O O . TYR A 1 306 ? -44.198 -2.151 53.670 1.00 95.81 306 TYR A O 1
ATOM 2283 N N . ARG A 1 307 ? -44.729 -2.388 55.852 1.00 96.25 307 ARG A N 1
ATOM 2284 C CA . ARG A 1 307 ? -45.664 -1.253 55.959 1.00 96.25 307 ARG A CA 1
ATOM 2285 C C . ARG A 1 307 ? -45.682 -0.681 57.372 1.00 96.25 307 ARG A C 1
ATOM 2287 O O . ARG A 1 307 ? -45.447 -1.416 58.331 1.00 96.25 307 ARG A O 1
ATOM 2294 N N . ILE A 1 308 ? -45.997 0.608 57.511 1.00 96.25 308 ILE A N 1
ATOM 2295 C CA . ILE A 1 308 ? -46.000 1.315 58.802 1.00 96.25 308 ILE A CA 1
ATOM 2296 C C . ILE A 1 308 ? -47.311 2.079 59.044 1.00 96.25 308 ILE A C 1
ATOM 2298 O O . ILE A 1 308 ? -47.944 2.558 58.106 1.00 96.25 308 ILE A O 1
ATOM 2302 N N . LYS A 1 309 ? -47.737 2.194 60.307 1.00 94.31 309 LYS A N 1
ATOM 2303 C CA . LYS A 1 309 ? -48.853 3.055 60.743 1.00 94.31 309 LYS A CA 1
ATOM 2304 C C . LYS A 1 309 ? -48.515 3.780 62.046 1.00 94.31 309 LYS A C 1
ATOM 2306 O O . LYS A 1 309 ? -47.748 3.264 62.857 1.00 94.31 309 LYS A O 1
ATOM 2311 N N . ALA A 1 310 ? -49.123 4.940 62.264 1.00 93.25 310 ALA A N 1
ATOM 2312 C CA . ALA A 1 310 ? -49.009 5.730 63.487 1.00 93.25 310 ALA A CA 1
ATOM 2313 C C . ALA A 1 310 ? -50.172 5.422 64.446 1.00 93.25 310 ALA A C 1
ATOM 2315 O O . ALA A 1 310 ? -51.300 5.179 64.006 1.00 93.25 310 ALA A O 1
ATOM 2316 N N . VAL A 1 311 ? -49.925 5.413 65.758 1.00 90.38 311 VAL A N 1
ATOM 2317 C CA . VAL A 1 311 ? -50.918 5.026 66.774 1.00 90.38 311 VAL A CA 1
ATOM 2318 C C . VAL A 1 311 ? -50.878 5.969 67.974 1.00 90.38 311 VAL A C 1
ATOM 2320 O O . VAL A 1 311 ? -49.810 6.386 68.411 1.00 90.38 311 VAL A O 1
ATOM 2323 N N . ASN A 1 312 ? -52.046 6.292 68.530 1.00 86.19 312 ASN A N 1
ATOM 2324 C CA . ASN A 1 312 ? -52.186 6.939 69.835 1.00 86.19 312 ASN A CA 1
ATOM 2325 C C . ASN A 1 312 ? -53.349 6.324 70.631 1.00 86.19 312 ASN A C 1
ATOM 2327 O O . ASN A 1 312 ? -54.026 5.403 70.168 1.00 86.19 312 ASN A O 1
ATOM 2331 N N . SER A 1 313 ? -53.615 6.855 71.823 1.00 81.31 313 SER A N 1
ATOM 2332 C CA . SER A 1 313 ? -54.720 6.425 72.691 1.00 81.31 313 SER A CA 1
ATOM 2333 C C . SER A 1 313 ? -56.135 6.565 72.090 1.00 81.31 313 SER A C 1
ATOM 2335 O O . SER A 1 313 ? -57.084 6.028 72.665 1.00 81.31 313 SER A O 1
ATOM 2337 N N . PHE A 1 314 ? -56.297 7.230 70.939 1.00 73.62 314 PHE A N 1
ATOM 2338 C CA . PHE A 1 314 ? -57.575 7.435 70.241 1.00 73.62 314 PHE A CA 1
ATOM 2339 C C . PHE A 1 314 ? -57.761 6.538 69.007 1.00 73.62 314 PHE A C 1
ATOM 2341 O O . PHE A 1 314 ? -58.876 6.447 68.495 1.00 73.62 314 PHE A O 1
ATOM 2348 N N . GLY A 1 315 ? -56.711 5.866 68.527 1.00 79.81 315 GLY A N 1
ATOM 2349 C CA . GLY A 1 315 ? -56.784 4.946 67.392 1.00 79.81 315 GLY A CA 1
ATOM 2350 C C . GLY A 1 315 ? -55.494 4.879 66.576 1.00 79.81 315 GLY A C 1
ATOM 2351 O O . GLY A 1 315 ? -54.478 5.480 66.923 1.00 79.81 315 GLY A O 1
ATOM 2352 N N . SER A 1 316 ? -55.539 4.133 65.472 1.00 85.31 316 SER A N 1
ATOM 2353 C CA . SER A 1 316 ? -54.438 4.026 64.506 1.00 85.31 316 SER A CA 1
ATOM 2354 C C . SER A 1 316 ? -54.764 4.769 63.213 1.00 85.31 316 SER A C 1
ATOM 2356 O O . SER A 1 316 ? -55.927 4.841 62.812 1.00 85.31 316 SER A O 1
ATOM 2358 N N . SER A 1 317 ? -53.732 5.266 62.537 1.00 88.38 317 SER A N 1
ATOM 2359 C CA . SER A 1 317 ? -53.826 5.753 61.164 1.00 88.38 317 SER A CA 1
ATOM 2360 C C . SER A 1 317 ? -54.115 4.615 60.170 1.00 88.38 317 SER A C 1
ATOM 2362 O O . SER A 1 317 ? -54.034 3.430 60.509 1.00 88.38 317 SER A O 1
ATOM 2364 N N . ALA A 1 318 ? -54.370 4.965 58.903 1.00 90.44 318 ALA A N 1
ATOM 2365 C CA . ALA A 1 318 ? -54.191 4.023 57.795 1.00 90.44 318 ALA A CA 1
ATOM 2366 C C . ALA A 1 318 ? -52.715 3.578 57.685 1.00 90.44 318 ALA A C 1
ATOM 2368 O O . ALA A 1 318 ? -51.824 4.223 58.247 1.00 90.44 318 ALA A O 1
ATOM 2369 N N . TRP A 1 319 ? -52.462 2.483 56.967 1.00 93.06 319 TRP A N 1
ATOM 2370 C CA . TRP A 1 319 ? -51.104 2.067 56.612 1.00 93.06 319 TRP A CA 1
ATOM 2371 C C . TRP A 1 319 ? -50.484 3.023 55.581 1.00 93.06 319 TRP A C 1
ATOM 2373 O O . TRP A 1 319 ? -51.201 3.614 54.772 1.00 93.06 319 TRP A O 1
ATOM 2383 N N . SER A 1 320 ? -49.157 3.138 55.609 1.00 94.44 320 SER A N 1
ATOM 2384 C CA . SER A 1 320 ? -48.343 3.755 54.557 1.00 94.44 320 SER A CA 1
ATOM 2385 C C . SER A 1 320 ? -48.441 2.994 53.227 1.00 94.44 320 SER A C 1
ATOM 2387 O O . SER A 1 320 ? -49.098 1.954 53.126 1.00 94.44 320 SER A O 1
ATOM 2389 N N . ASN A 1 321 ? -47.703 3.456 52.212 1.00 93.38 321 ASN A N 1
ATOM 2390 C CA . ASN A 1 321 ? -47.346 2.606 51.077 1.00 93.38 321 ASN A CA 1
ATOM 2391 C C . ASN A 1 321 ? -46.571 1.361 51.547 1.00 93.38 321 ASN A C 1
ATOM 2393 O O . ASN A 1 321 ? -45.861 1.407 52.554 1.00 93.38 321 ASN A O 1
ATOM 2397 N N . GLU A 1 322 ? -46.708 0.265 50.804 1.00 95.62 322 GLU A N 1
ATOM 2398 C CA . GLU A 1 322 ? -45.913 -0.948 50.996 1.00 95.62 322 GLU A CA 1
ATOM 2399 C C . GLU A 1 322 ? -44.577 -0.809 50.254 1.00 95.62 322 GLU A C 1
ATOM 2401 O O . GLU A 1 322 ? -44.516 -0.231 49.165 1.00 95.62 322 GLU A O 1
ATOM 2406 N N . VAL A 1 323 ? -43.505 -1.331 50.847 1.00 96.38 323 VAL A N 1
ATOM 2407 C CA . VAL A 1 323 ? -42.170 -1.401 50.233 1.00 96.38 323 VAL A CA 1
ATOM 2408 C C . VAL A 1 323 ? -41.551 -2.766 50.442 1.00 96.38 323 VAL A C 1
ATOM 2410 O O . VAL A 1 323 ? -41.901 -3.458 51.390 1.00 96.38 323 VAL A O 1
ATOM 2413 N N . SER A 1 324 ? -40.588 -3.135 49.605 1.00 93.94 324 SER A N 1
ATOM 2414 C CA . SER A 1 324 ? -39.885 -4.410 49.710 1.00 93.94 324 SER A CA 1
ATOM 2415 C C . SER A 1 324 ? -38.374 -4.234 49.670 1.00 93.94 324 SER A C 1
ATOM 2417 O O . SER A 1 324 ? -37.880 -3.404 48.910 1.00 93.94 324 SER A O 1
ATOM 2419 N N . ALA A 1 325 ? -37.646 -5.060 50.417 1.00 93.19 325 ALA A N 1
ATOM 2420 C CA . ALA A 1 325 ? -36.192 -5.159 50.337 1.00 93.19 325 ALA A CA 1
ATOM 2421 C C . ALA A 1 325 ? -35.741 -6.623 50.410 1.00 93.19 325 ALA A C 1
ATOM 2423 O O . ALA A 1 325 ? -36.339 -7.439 51.117 1.00 93.19 325 ALA A O 1
ATOM 2424 N N . MET A 1 326 ? -34.690 -6.956 49.660 1.00 91.00 326 MET A N 1
ATOM 2425 C CA . MET A 1 326 ? -34.050 -8.271 49.684 1.00 91.00 326 MET A CA 1
ATOM 2426 C C . MET A 1 326 ? -32.840 -8.231 50.619 1.00 91.00 326 MET A C 1
ATOM 2428 O O . MET A 1 326 ? -32.056 -7.288 50.545 1.00 91.00 326 MET A O 1
ATOM 2432 N N . ALA A 1 327 ? -32.674 -9.229 51.491 1.00 90.06 327 ALA A N 1
ATOM 2433 C CA . ALA A 1 327 ? -31.481 -9.312 52.338 1.00 90.06 327 ALA A CA 1
ATOM 2434 C C . ALA A 1 327 ? -30.218 -9.461 51.476 1.00 90.06 327 ALA A C 1
ATOM 2436 O O . ALA A 1 327 ? -30.208 -10.270 50.542 1.00 90.06 327 ALA A O 1
ATOM 2437 N N . ARG A 1 328 ? -29.146 -8.726 51.808 1.00 89.69 328 ARG A N 1
ATOM 2438 C CA . ARG A 1 328 ? -27.872 -8.850 51.081 1.00 89.69 328 ARG A CA 1
ATOM 2439 C C . ARG A 1 328 ? -27.296 -10.254 51.276 1.00 89.69 328 ARG A C 1
ATOM 2441 O O . ARG A 1 328 ? -27.434 -10.847 52.346 1.00 89.69 328 ARG A O 1
ATOM 2448 N N . VAL A 1 329 ? -26.644 -10.784 50.244 1.00 91.69 329 VAL A N 1
ATOM 2449 C CA . VAL A 1 329 ? -26.023 -12.116 50.281 1.00 91.69 329 VAL A CA 1
ATOM 2450 C C . VAL A 1 329 ? -24.525 -11.964 50.508 1.00 91.69 329 VAL A C 1
ATOM 2452 O O . VAL A 1 329 ? -23.825 -11.395 49.670 1.00 91.69 329 VAL A O 1
ATOM 2455 N N . ALA A 1 330 ? -24.043 -12.437 51.658 1.00 91.19 330 ALA A N 1
ATOM 2456 C CA . ALA A 1 330 ? -22.624 -12.396 51.997 1.00 91.19 330 ALA A CA 1
ATOM 2457 C C . ALA A 1 330 ? -21.825 -13.380 51.131 1.00 91.19 330 ALA A C 1
ATOM 2459 O O . ALA A 1 330 ? -22.301 -14.479 50.843 1.00 91.19 330 ALA A O 1
ATOM 2460 N N . ILE A 1 331 ? -20.605 -13.000 50.750 1.00 93.81 331 ILE A N 1
ATOM 2461 C CA . ILE A 1 331 ? -19.676 -13.891 50.050 1.00 93.81 331 ILE A CA 1
ATOM 2462 C C . ILE A 1 331 ? -19.154 -14.936 51.038 1.00 93.81 331 ILE A C 1
ATOM 2464 O O . ILE A 1 331 ? -18.519 -14.595 52.036 1.00 93.81 331 ILE A O 1
ATOM 2468 N N . ASP A 1 332 ? -19.394 -16.213 50.740 1.00 93.69 332 ASP A N 1
ATOM 2469 C CA . ASP A 1 332 ? -18.864 -17.331 51.520 1.00 93.69 332 ASP A CA 1
ATOM 2470 C C . ASP A 1 332 ? -17.519 -17.802 50.927 1.00 93.69 332 ASP A C 1
ATOM 2472 O O . ASP A 1 332 ? -17.482 -18.271 49.782 1.00 93.69 332 ASP A O 1
ATOM 2476 N N . PRO A 1 333 ? -16.402 -17.718 51.679 1.00 93.12 333 PRO A N 1
ATOM 2477 C CA . PRO A 1 333 ? -15.103 -18.204 51.221 1.00 93.12 333 PRO A CA 1
ATOM 2478 C C . PRO A 1 333 ? -15.097 -19.686 50.826 1.00 93.12 333 PRO A C 1
ATOM 2480 O O . PRO A 1 333 ? -14.245 -20.094 50.036 1.00 93.12 333 PRO A O 1
ATOM 2483 N N . ASP A 1 334 ? -16.018 -20.496 51.355 1.00 94.44 334 ASP A N 1
ATOM 2484 C CA . ASP A 1 334 ? -16.092 -21.927 51.064 1.00 94.44 334 ASP A CA 1
ATOM 2485 C C . ASP A 1 334 ? -16.766 -22.254 49.727 1.00 94.44 334 ASP A C 1
ATOM 2487 O O . ASP A 1 334 ? -16.686 -23.399 49.277 1.00 94.44 334 ASP A O 1
ATOM 2491 N N . TRP A 1 335 ? -17.340 -21.265 49.032 1.00 96.00 335 TRP A N 1
ATOM 2492 C CA . TRP A 1 335 ? -17.741 -21.432 47.632 1.00 96.00 335 TRP A CA 1
ATOM 2493 C C . TRP A 1 335 ? -16.540 -21.690 46.716 1.00 96.00 335 TRP A C 1
ATOM 2495 O O . TRP A 1 335 ? -16.674 -22.425 45.741 1.00 96.00 335 TRP A O 1
ATOM 2505 N N . PHE A 1 336 ? -15.374 -21.123 47.043 1.00 97.56 336 PHE A N 1
ATOM 2506 C CA . PHE A 1 336 ? -14.175 -21.171 46.208 1.00 97.56 336 PHE A CA 1
ATOM 2507 C C . PHE A 1 336 ? -13.253 -22.320 46.633 1.00 97.56 336 PHE A C 1
ATOM 2509 O O . PHE A 1 336 ? -12.608 -22.276 47.691 1.00 97.56 336 PHE A O 1
ATOM 2516 N N . THR A 1 337 ? -13.194 -23.369 45.811 1.00 95.75 337 THR A N 1
ATOM 2517 C CA . THR A 1 337 ? -12.373 -24.573 46.047 1.00 95.75 337 THR A CA 1
ATOM 2518 C C . THR A 1 337 ? -10.892 -24.331 45.764 1.00 95.75 337 THR A C 1
ATOM 2520 O O . THR A 1 337 ? -10.037 -24.827 46.501 1.00 95.75 337 THR A O 1
ATOM 2523 N N . ASP A 1 338 ? -10.582 -23.550 44.728 1.00 98.00 338 ASP A N 1
ATOM 2524 C CA . ASP A 1 338 ? -9.228 -23.115 44.403 1.00 98.00 338 ASP A CA 1
ATOM 2525 C C . ASP A 1 338 ? -8.772 -22.051 45.413 1.00 98.00 338 ASP A C 1
ATOM 2527 O O . ASP A 1 338 ? -9.417 -21.016 45.603 1.00 98.00 338 ASP A O 1
ATOM 2531 N N . LEU A 1 339 ? -7.652 -22.312 46.092 1.00 97.75 339 LEU A N 1
ATOM 2532 C CA . LEU A 1 339 ? -7.123 -21.410 47.117 1.00 97.75 339 LEU A CA 1
ATOM 2533 C C . LEU A 1 339 ? -6.657 -20.075 46.530 1.00 97.75 339 LEU A C 1
ATOM 2535 O O . LEU A 1 339 ? -6.762 -19.053 47.206 1.00 97.75 339 LEU A O 1
ATOM 2539 N N . ASN A 1 340 ? -6.166 -20.072 45.289 1.00 98.19 340 ASN A N 1
ATOM 2540 C CA . ASN A 1 340 ? -5.735 -18.854 44.619 1.00 98.19 340 ASN A CA 1
ATOM 2541 C C . ASN A 1 340 ? -6.947 -18.016 44.209 1.00 98.19 340 ASN A C 1
ATOM 2543 O O . ASN A 1 340 ? -6.915 -16.803 44.397 1.00 98.19 340 ASN A O 1
ATOM 2547 N N . LEU A 1 341 ? -8.035 -18.640 43.737 1.00 98.00 341 LEU A N 1
ATOM 2548 C CA . LEU A 1 341 ? -9.294 -17.935 43.461 1.00 98.00 341 LEU A CA 1
ATOM 2549 C C . LEU A 1 341 ? -9.915 -17.386 44.749 1.00 98.00 341 LEU A C 1
ATOM 2551 O O . LEU A 1 341 ? -10.283 -16.216 44.802 1.00 98.00 341 LEU A O 1
ATOM 2555 N N . ARG A 1 342 ? -9.971 -18.199 45.810 1.00 98.00 342 ARG A N 1
ATOM 2556 C CA . ARG A 1 342 ? -10.454 -17.772 47.130 1.00 98.00 342 ARG A CA 1
ATOM 2557 C C . ARG A 1 342 ? -9.682 -16.554 47.633 1.00 98.00 342 ARG A C 1
ATOM 2559 O O . ARG A 1 342 ? -10.289 -15.586 48.084 1.00 98.00 342 ARG A O 1
ATOM 2566 N N . GLN A 1 343 ? -8.352 -16.596 47.547 1.00 97.50 343 GLN A N 1
ATOM 2567 C CA . GLN A 1 343 ? -7.505 -15.481 47.963 1.00 97.50 343 GLN A CA 1
ATOM 2568 C C . GLN A 1 343 ? -7.707 -14.258 47.063 1.00 97.50 343 GLN A C 1
ATOM 2570 O O . GLN A 1 343 ? -7.826 -13.150 47.571 1.00 97.50 343 GLN A O 1
ATOM 2575 N N . ALA A 1 344 ? -7.814 -14.453 45.748 1.00 97.25 344 ALA A N 1
ATOM 2576 C CA . ALA A 1 344 ? -8.075 -13.383 44.793 1.00 97.25 344 ALA A CA 1
ATOM 2577 C C . ALA A 1 344 ? -9.390 -12.649 45.087 1.00 97.25 344 ALA A C 1
ATOM 2579 O O . ALA A 1 344 ? -9.423 -11.422 45.046 1.00 97.25 344 ALA A O 1
ATOM 2580 N N . VAL A 1 345 ? -10.454 -13.390 45.414 1.00 97.31 345 VAL A N 1
ATOM 2581 C CA . VAL A 1 345 ? -11.742 -12.820 45.830 1.00 97.31 345 VAL A CA 1
ATOM 2582 C C . VAL A 1 345 ? -11.598 -12.109 47.173 1.00 97.31 345 VAL A C 1
ATOM 2584 O O . VAL A 1 345 ? -12.065 -10.983 47.303 1.00 97.31 345 VAL A O 1
ATOM 2587 N N . ALA A 1 346 ? -10.897 -12.686 48.151 1.00 96.06 346 ALA A N 1
ATOM 2588 C CA . ALA A 1 346 ? -10.660 -12.027 49.437 1.00 96.06 346 ALA A CA 1
ATOM 2589 C C . ALA A 1 346 ? -9.877 -10.702 49.300 1.00 96.06 346 ALA A C 1
ATOM 2591 O O . ALA A 1 346 ? -10.179 -9.737 50.001 1.00 96.06 346 ALA A O 1
ATOM 2592 N N . ASP A 1 347 ? -8.919 -10.626 48.370 1.00 96.88 347 ASP A N 1
ATOM 2593 C CA . ASP A 1 347 ? -8.113 -9.426 48.100 1.00 96.88 347 ASP A CA 1
ATOM 2594 C C . ASP A 1 347 ? -8.948 -8.245 47.569 1.00 96.88 347 ASP A C 1
ATOM 2596 O O . ASP A 1 347 ? -8.524 -7.095 47.691 1.00 96.88 347 ASP A O 1
ATOM 2600 N N . THR A 1 348 ? -10.133 -8.502 47.001 1.00 96.69 348 THR A N 1
ATOM 2601 C CA . THR A 1 348 ? -11.054 -7.442 46.546 1.00 96.69 348 THR A CA 1
ATOM 2602 C C . THR A 1 348 ? -11.655 -6.648 47.707 1.00 96.69 348 THR A C 1
ATOM 2604 O O . THR A 1 348 ? -12.077 -5.507 47.525 1.00 96.69 348 THR A O 1
ATOM 2607 N N . GLY A 1 349 ? -11.699 -7.243 48.905 1.00 95.75 349 GLY A N 1
ATOM 2608 C CA . GLY A 1 349 ? -12.385 -6.687 50.068 1.00 95.75 349 GLY A CA 1
ATOM 2609 C C . GLY A 1 349 ? -13.913 -6.758 49.994 1.00 95.75 349 GLY A C 1
ATOM 2610 O O . GLY A 1 349 ? -14.571 -6.196 50.873 1.00 95.75 349 GLY A O 1
ATOM 2611 N N . TRP A 1 350 ? -14.482 -7.431 48.989 1.00 95.56 350 TRP A N 1
ATOM 2612 C CA . TRP A 1 350 ? -15.925 -7.621 48.898 1.00 95.56 350 TRP A CA 1
ATOM 2613 C C . TRP A 1 350 ? -16.451 -8.423 50.076 1.00 95.56 350 TRP A C 1
ATOM 2615 O O . TRP A 1 350 ? -15.897 -9.450 50.469 1.00 95.56 350 TRP A O 1
ATOM 2625 N N . THR A 1 351 ? -17.560 -7.945 50.622 1.00 93.19 351 THR A N 1
ATOM 2626 C CA . THR A 1 351 ? -18.310 -8.655 51.659 1.00 93.19 351 THR A CA 1
ATOM 2627 C C . THR A 1 351 ? -19.585 -9.263 51.083 1.00 93.19 351 THR A C 1
ATOM 2629 O O . THR A 1 351 ? -20.051 -10.289 51.575 1.00 93.19 351 THR A O 1
ATOM 2632 N N . TRP A 1 352 ? -20.128 -8.670 50.020 1.00 92.31 352 TRP A N 1
ATOM 2633 C CA . TRP A 1 352 ? -21.448 -8.990 49.484 1.00 92.31 352 TRP A CA 1
ATOM 2634 C C . TRP A 1 352 ? -21.387 -9.258 47.979 1.00 92.31 352 TRP A C 1
ATOM 2636 O O . TRP A 1 352 ? -20.578 -8.661 47.274 1.00 92.31 352 TRP A O 1
ATOM 2646 N N . ILE A 1 353 ? -22.236 -10.158 47.475 1.00 92.50 353 ILE A N 1
ATOM 2647 C CA . ILE A 1 353 ? -22.204 -10.550 46.053 1.00 92.50 353 ILE A CA 1
ATOM 2648 C C . ILE A 1 353 ? -22.525 -9.388 45.102 1.00 92.50 353 ILE A C 1
ATOM 2650 O O . ILE A 1 353 ? -21.996 -9.355 43.998 1.00 92.50 353 ILE A O 1
ATOM 2654 N N . ASP A 1 354 ? -23.341 -8.428 45.546 1.00 89.88 354 ASP A N 1
ATOM 2655 C CA . ASP A 1 354 ? -23.761 -7.247 44.778 1.00 89.88 354 ASP A CA 1
ATOM 2656 C C . ASP A 1 354 ? -22.620 -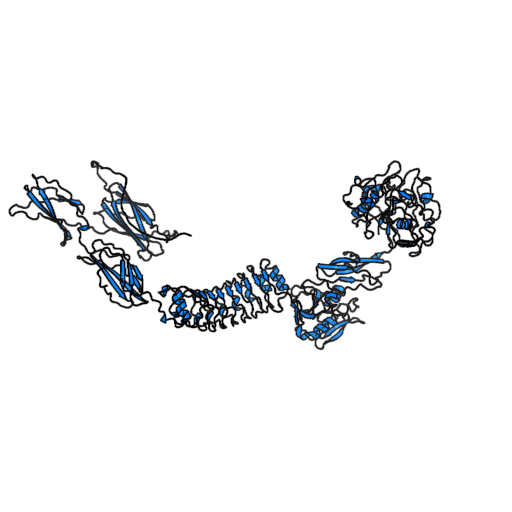6.226 44.589 1.00 89.88 354 ASP A C 1
ATOM 2658 O O . ASP A 1 354 ? -22.712 -5.313 43.769 1.00 89.88 354 ASP A O 1
ATOM 2662 N N . GLU A 1 355 ? -21.507 -6.399 45.311 1.00 94.12 355 GLU A N 1
ATOM 2663 C CA . GLU A 1 355 ? -20.267 -5.636 45.130 1.00 94.12 355 GLU A CA 1
ATOM 2664 C C . GLU A 1 355 ? -19.394 -6.224 44.010 1.00 94.12 355 GLU A C 1
ATOM 2666 O O . GLU A 1 355 ? -18.582 -5.509 43.411 1.00 94.12 355 GLU A O 1
ATOM 2671 N N . ALA A 1 356 ? -19.578 -7.512 43.697 1.00 95.94 356 ALA A N 1
ATOM 2672 C CA . ALA A 1 356 ? -18.777 -8.273 42.746 1.00 95.94 356 ALA A CA 1
ATOM 2673 C C . ALA A 1 356 ? -19.185 -7.994 41.292 1.00 95.94 356 ALA A C 1
ATOM 2675 O O . ALA A 1 356 ? -19.678 -8.865 40.583 1.00 95.94 356 ALA A O 1
ATOM 2676 N N . THR A 1 357 ? -18.961 -6.764 40.834 1.00 96.94 357 THR A N 1
ATOM 2677 C CA . THR A 1 357 ? -19.285 -6.328 39.463 1.00 96.94 357 THR A CA 1
ATOM 2678 C C . THR A 1 357 ? -18.092 -6.419 38.508 1.00 96.94 357 THR A C 1
ATOM 2680 O O . THR A 1 357 ? -18.268 -6.681 37.316 1.00 96.94 357 THR A O 1
ATOM 2683 N N . THR A 1 358 ? -16.867 -6.257 39.023 1.00 97.56 358 THR A N 1
ATOM 2684 C CA . THR A 1 358 ? -15.620 -6.297 38.243 1.00 97.56 358 THR A CA 1
ATOM 2685 C C . THR A 1 358 ? -14.549 -7.121 38.958 1.00 97.56 358 THR A C 1
ATOM 2687 O O . THR A 1 358 ? -14.036 -6.689 39.989 1.00 97.56 358 THR A O 1
ATOM 2690 N N . PHE A 1 359 ? -14.171 -8.281 38.426 1.00 98.12 359 PHE A N 1
ATOM 2691 C CA . PHE A 1 359 ? -13.150 -9.144 39.027 1.00 98.12 359 PHE A CA 1
ATOM 2692 C C . PHE A 1 359 ? -11.911 -9.251 38.140 1.00 98.12 359 PHE A C 1
ATOM 2694 O O . PHE A 1 359 ? -12.020 -9.629 36.976 1.00 98.12 359 PHE A O 1
ATOM 2701 N N . ASP A 1 360 ? -10.735 -8.969 38.708 1.00 98.12 360 ASP A N 1
ATOM 2702 C CA . ASP A 1 360 ? -9.439 -9.214 38.071 1.00 98.12 360 ASP A CA 1
ATOM 2703 C C . ASP A 1 360 ? -8.638 -10.240 38.878 1.00 98.12 360 ASP A C 1
ATOM 2705 O O . ASP A 1 360 ? -8.182 -9.971 39.991 1.00 98.12 360 ASP A O 1
ATOM 2709 N N . GLY A 1 361 ? -8.507 -11.428 38.292 1.00 97.38 361 GLY A N 1
ATOM 2710 C CA . GLY A 1 361 ? -7.804 -12.619 38.751 1.00 97.38 361 GLY A CA 1
ATOM 2711 C C . GLY A 1 361 ? -6.488 -12.896 38.014 1.00 97.38 361 GLY A C 1
ATOM 2712 O O . GLY A 1 361 ? -5.989 -14.018 38.101 1.00 97.38 361 GLY A O 1
ATOM 2713 N N . THR A 1 362 ? -5.947 -11.932 37.266 1.00 98.19 362 THR A N 1
ATOM 2714 C CA . THR A 1 362 ? -4.809 -12.142 36.356 1.00 98.19 362 THR A CA 1
ATOM 2715 C C . THR A 1 362 ? -3.565 -12.670 37.074 1.00 98.19 362 THR A C 1
ATOM 2717 O O . THR A 1 362 ? -3.174 -12.148 38.121 1.00 98.19 362 THR A O 1
ATOM 2720 N N . GLY A 1 363 ? -2.888 -13.673 36.503 1.00 97.94 363 GLY A N 1
ATOM 2721 C CA . GLY A 1 363 ? -1.551 -14.070 36.966 1.00 97.94 363 GLY A CA 1
ATOM 2722 C C . GLY A 1 363 ? -1.509 -14.780 38.322 1.00 97.94 363 GLY A C 1
ATOM 2723 O O . GLY A 1 363 ? -0.466 -14.764 38.979 1.00 97.94 363 GLY A O 1
ATOM 2724 N N . ARG A 1 364 ? -2.622 -15.362 38.788 1.00 97.94 364 ARG A N 1
ATOM 2725 C CA . ARG A 1 364 ? -2.740 -15.921 40.147 1.00 97.94 364 ARG A CA 1
ATOM 2726 C C . ARG A 1 364 ? -2.579 -17.439 40.238 1.00 97.94 364 ARG A C 1
ATOM 2728 O O . ARG A 1 364 ? -2.670 -17.980 41.335 1.00 97.94 364 ARG A O 1
ATOM 2735 N N . ASN A 1 365 ? -2.264 -18.122 39.138 1.00 97.88 365 ASN A N 1
ATOM 2736 C CA . ASN A 1 365 ? -2.205 -19.590 39.062 1.00 97.88 365 ASN A CA 1
ATOM 2737 C C . ASN A 1 365 ? -3.539 -20.258 39.451 1.00 97.88 365 ASN A C 1
ATOM 2739 O O . ASN A 1 365 ? -3.555 -21.281 40.135 1.00 97.88 365 ASN A O 1
ATOM 2743 N N . ILE A 1 366 ? -4.658 -19.649 39.067 1.00 98.44 366 ILE A N 1
ATOM 2744 C CA . ILE A 1 366 ? -5.996 -20.216 39.256 1.00 98.44 366 ILE A CA 1
ATOM 2745 C C . ILE A 1 366 ? -6.181 -21.359 38.255 1.00 98.44 366 ILE A C 1
ATOM 2747 O O . ILE A 1 366 ? -5.837 -21.214 37.084 1.00 98.44 366 ILE A O 1
ATOM 2751 N N . SER A 1 367 ? -6.724 -22.486 38.708 1.00 97.31 367 SER A N 1
ATOM 2752 C CA . SER A 1 367 ? -6.949 -23.677 37.875 1.00 97.31 367 SER A CA 1
ATOM 2753 C C . SER A 1 367 ? -8.397 -24.178 37.903 1.00 97.31 367 SER A C 1
ATOM 2755 O O . SER A 1 367 ? -8.865 -24.752 36.920 1.00 97.31 367 SER A O 1
ATOM 2757 N N . ASP A 1 368 ? -9.123 -23.918 38.995 1.00 97.38 368 ASP A N 1
ATOM 2758 C CA . ASP A 1 368 ? -10.533 -24.273 39.175 1.00 97.38 368 ASP A CA 1
ATOM 2759 C C . ASP A 1 368 ? -11.363 -23.015 39.478 1.00 97.38 368 ASP A C 1
ATOM 2761 O O . ASP A 1 368 ? -11.024 -22.211 40.346 1.00 97.38 368 ASP A O 1
ATOM 2765 N N . LEU A 1 369 ? -12.450 -22.837 38.722 1.00 97.69 369 LEU A N 1
ATOM 2766 C CA . LEU A 1 369 ? -13.351 -21.688 38.815 1.00 97.69 369 LEU A CA 1
ATOM 2767 C C . LEU A 1 369 ? -14.572 -21.934 39.709 1.00 97.69 369 LEU A C 1
ATOM 2769 O O . LEU A 1 369 ? -15.443 -21.072 39.791 1.00 97.69 369 LEU A O 1
ATOM 2773 N N . SER A 1 370 ? -14.675 -23.092 40.362 1.00 97.38 370 SER A N 1
ATOM 2774 C CA . SER A 1 370 ? -15.811 -23.408 41.235 1.00 97.38 370 SER A CA 1
ATOM 2775 C C . SER A 1 370 ? -16.023 -22.331 42.301 1.00 97.38 370 SER A C 1
ATOM 2777 O O . SER A 1 370 ? -15.078 -21.883 42.952 1.00 97.38 370 SER A O 1
ATOM 2779 N N . GLY A 1 371 ? -17.276 -21.900 42.440 1.00 96.19 371 GLY A N 1
ATOM 2780 C CA . GLY A 1 371 ? -17.690 -20.793 43.296 1.00 96.19 371 GLY A CA 1
ATOM 2781 C C . GLY A 1 371 ? -17.900 -19.485 42.541 1.00 96.19 371 GLY A C 1
ATOM 2782 O O . GLY A 1 371 ? -18.724 -18.675 42.968 1.00 96.19 371 GLY A O 1
ATOM 2783 N N . ILE A 1 372 ? -17.235 -19.277 41.396 1.00 97.12 372 ILE A N 1
ATOM 2784 C CA . ILE A 1 372 ? -17.392 -18.037 40.623 1.00 97.12 372 ILE A CA 1
ATOM 2785 C C . ILE A 1 372 ? -18.812 -17.881 40.072 1.00 97.12 372 ILE A C 1
ATOM 2787 O O . ILE A 1 372 ? -19.303 -16.762 39.972 1.00 97.12 372 ILE A O 1
ATOM 2791 N N . GLU A 1 373 ? -19.515 -18.988 39.809 1.00 96.81 373 GLU A N 1
ATOM 2792 C CA . GLU A 1 373 ? -20.902 -19.006 39.331 1.00 96.81 373 GLU A CA 1
ATOM 2793 C C . GLU A 1 373 ? -21.903 -18.358 40.308 1.00 96.81 373 GLU A C 1
ATOM 2795 O O . GLU A 1 373 ? -23.054 -18.121 39.938 1.00 96.81 373 GLU A O 1
ATOM 2800 N N . LYS A 1 374 ? -21.485 -18.097 41.558 1.00 95.81 374 LYS A N 1
ATOM 2801 C CA . LYS A 1 374 ? -22.272 -17.403 42.591 1.00 95.81 374 LYS A CA 1
ATOM 2802 C C . LYS A 1 374 ? -22.226 -15.880 42.463 1.00 95.81 374 LYS A C 1
ATOM 2804 O O . LYS A 1 374 ? -23.120 -15.213 42.974 1.00 95.81 374 LYS A O 1
ATOM 2809 N N . LEU A 1 375 ? -21.218 -15.334 41.784 1.00 96.44 375 LEU A N 1
ATOM 2810 C CA . LEU A 1 375 ? -21.009 -13.895 41.610 1.00 96.44 375 LEU A CA 1
ATOM 2811 C C . LEU A 1 375 ? -21.776 -13.391 40.375 1.00 96.44 375 LEU A C 1
ATOM 2813 O O . LEU A 1 375 ? -21.197 -12.935 39.394 1.00 96.44 375 LEU A O 1
ATOM 2817 N N . VAL A 1 376 ? -23.101 -13.545 40.403 1.00 93.94 376 VAL A N 1
ATOM 2818 C CA . VAL A 1 376 ? -23.995 -13.383 39.238 1.00 93.94 376 VAL A CA 1
ATOM 2819 C C . VAL A 1 376 ? -24.097 -11.953 38.694 1.00 93.94 376 VAL A C 1
ATOM 2821 O O . VAL A 1 376 ? -24.511 -11.764 37.549 1.00 93.94 376 VAL A O 1
ATOM 2824 N N . ASP A 1 377 ? -23.699 -10.959 39.486 1.00 95.19 377 ASP A N 1
ATOM 2825 C CA . ASP A 1 377 ? -23.699 -9.543 39.103 1.00 95.19 377 ASP A CA 1
ATOM 2826 C C . ASP A 1 377 ? -22.400 -9.112 38.399 1.00 95.19 377 ASP A C 1
ATOM 2828 O O . ASP A 1 377 ? -22.262 -7.945 38.018 1.00 95.19 377 ASP A O 1
ATOM 2832 N N . LEU A 1 378 ? -21.462 -10.045 38.172 1.00 98.06 378 LEU A N 1
ATOM 2833 C CA . LEU A 1 378 ? -20.247 -9.783 37.406 1.00 98.06 378 LEU A CA 1
ATOM 2834 C C . LEU A 1 378 ? -20.586 -9.319 35.988 1.00 98.06 378 LEU A C 1
ATOM 2836 O O . LEU A 1 378 ? -21.238 -10.018 35.212 1.00 98.06 378 LEU A O 1
ATOM 2840 N N . GLN A 1 379 ? -20.059 -8.150 35.642 1.00 98.31 379 GLN A N 1
ATOM 2841 C CA . GLN A 1 379 ? -20.117 -7.572 34.302 1.00 98.31 379 GLN A CA 1
ATOM 2842 C C . GLN A 1 379 ? -18.752 -7.655 33.614 1.00 98.31 379 GLN A C 1
ATOM 2844 O O . GLN A 1 379 ? -18.685 -7.761 32.389 1.00 98.31 379 GLN A O 1
ATOM 2849 N N . TRP A 1 380 ? -17.661 -7.586 34.385 1.00 98.56 380 TRP A N 1
ATOM 2850 C CA . TRP A 1 380 ? -16.287 -7.629 33.884 1.00 98.56 380 TRP A CA 1
ATOM 2851 C C . TRP A 1 380 ? -15.499 -8.709 34.621 1.00 98.56 380 TRP A C 1
ATOM 2853 O O . TRP A 1 380 ? -15.361 -8.655 35.844 1.00 98.56 380 TRP A O 1
ATOM 2863 N N . LEU A 1 381 ? -14.964 -9.674 33.878 1.00 98.69 381 LEU A N 1
ATOM 2864 C CA . LEU A 1 381 ? -14.197 -10.789 34.425 1.00 98.69 381 LEU A CA 1
ATOM 2865 C C . LEU A 1 381 ? -12.867 -10.947 33.682 1.00 98.69 381 LEU A C 1
ATOM 2867 O O . LEU A 1 381 ? -12.844 -11.276 32.498 1.00 98.69 381 LEU A O 1
ATOM 2871 N N . VAL A 1 382 ? -11.760 -10.732 34.391 1.00 98.75 382 VAL A N 1
ATOM 2872 C CA . VAL A 1 382 ? -10.389 -10.879 33.885 1.00 98.75 382 VAL A CA 1
ATOM 2873 C C . VAL A 1 382 ? -9.715 -12.025 34.625 1.00 98.75 382 VAL A C 1
ATOM 2875 O O . VAL A 1 382 ? -9.601 -12.012 35.844 1.00 98.75 382 VAL A O 1
ATOM 2878 N N . LEU A 1 383 ? -9.290 -13.043 33.893 1.00 98.50 383 LEU A N 1
ATOM 2879 C CA . LEU A 1 383 ? -8.693 -14.276 34.408 1.00 98.50 383 LEU A CA 1
ATOM 2880 C C . LEU A 1 383 ? -7.488 -14.696 33.552 1.00 98.50 383 LEU A C 1
ATOM 2882 O O . LEU A 1 383 ? -7.148 -15.879 33.480 1.00 98.50 383 LEU A O 1
ATOM 2886 N N . SER A 1 384 ? -6.834 -13.740 32.893 1.00 98.62 384 SER A N 1
ATOM 2887 C CA . SER A 1 384 ? -5.710 -14.020 32.002 1.00 98.62 384 SER A CA 1
ATOM 2888 C C . SER A 1 384 ? -4.464 -14.514 32.745 1.00 98.62 384 SER A C 1
ATOM 2890 O O . SER A 1 384 ? -4.303 -14.281 33.947 1.00 98.62 384 SER A O 1
ATOM 2892 N N . ASN A 1 385 ? -3.572 -15.210 32.037 1.00 98.56 385 ASN A N 1
ATOM 2893 C CA . ASN A 1 385 ? -2.315 -15.740 32.577 1.00 98.56 385 ASN A CA 1
ATOM 2894 C C . ASN A 1 385 ? -2.534 -16.629 33.820 1.00 98.56 385 ASN A C 1
ATOM 2896 O O . ASN A 1 385 ? -2.020 -16.367 34.909 1.00 98.56 385 ASN A O 1
ATOM 2900 N N . ASN A 1 386 ? -3.362 -17.660 33.669 1.00 98.62 386 ASN A N 1
ATOM 2901 C CA . ASN A 1 386 ? -3.684 -18.636 34.712 1.00 98.62 386 ASN A CA 1
ATOM 2902 C C . ASN A 1 386 ? -3.508 -20.067 34.157 1.00 98.62 386 ASN A C 1
ATOM 2904 O O . ASN A 1 386 ? -2.803 -20.273 33.176 1.00 98.62 386 ASN A O 1
ATOM 2908 N N . GLN A 1 387 ? -4.061 -21.078 34.831 1.00 97.94 387 GLN A N 1
ATOM 2909 C CA . GLN A 1 387 ? -3.962 -22.499 34.460 1.00 97.94 387 GLN A CA 1
ATOM 2910 C C . GLN A 1 387 ? -5.363 -23.095 34.235 1.00 97.94 387 GLN A C 1
ATOM 2912 O O . GLN A 1 387 ? -5.647 -24.241 34.595 1.00 97.94 387 GLN A O 1
ATOM 2917 N N . ILE A 1 388 ? -6.285 -22.281 33.716 1.00 98.50 388 ILE A N 1
ATOM 2918 C CA . ILE A 1 388 ? -7.690 -22.647 33.546 1.00 98.50 388 ILE A CA 1
ATOM 2919 C C . ILE A 1 388 ? -7.826 -23.470 32.268 1.00 98.50 388 ILE A C 1
ATOM 2921 O O . ILE A 1 388 ? -7.490 -23.008 31.185 1.00 98.50 388 ILE A O 1
ATOM 2925 N N . SER A 1 389 ? -8.383 -24.674 32.378 1.00 96.75 389 SER A N 1
ATOM 2926 C CA . SER A 1 389 ? -8.689 -25.531 31.218 1.00 96.75 389 SER A CA 1
ATOM 2927 C C . SER A 1 389 ? -10.189 -25.732 30.989 1.00 96.75 389 SER A C 1
ATOM 2929 O O . SER A 1 389 ? -10.625 -26.047 29.878 1.00 96.75 389 SER A O 1
ATOM 2931 N N . THR A 1 390 ? -11.007 -25.515 32.025 1.00 96.12 390 THR A N 1
ATOM 2932 C CA . THR A 1 390 ? -12.465 -25.669 31.978 1.00 96.12 390 THR A CA 1
ATOM 2933 C C . THR A 1 390 ? -13.167 -24.432 32.511 1.00 96.12 390 THR A C 1
ATOM 2935 O O . THR A 1 390 ? -12.844 -23.952 33.593 1.00 96.12 390 THR A O 1
ATOM 2938 N N . ILE A 1 391 ? -14.183 -23.972 31.782 1.00 97.81 391 ILE A N 1
ATOM 2939 C CA . ILE A 1 391 ? -14.939 -22.753 32.094 1.00 97.81 391 ILE A CA 1
ATOM 2940 C C . ILE A 1 391 ? -16.443 -23.014 32.265 1.00 97.81 391 ILE A C 1
ATOM 2942 O O . ILE A 1 391 ? -17.254 -22.131 32.035 1.00 97.81 391 ILE A O 1
ATOM 2946 N N . SER A 1 392 ? -16.869 -24.219 32.654 1.00 96.38 392 SER A N 1
ATOM 2947 C CA . SER A 1 392 ? -18.304 -24.547 32.796 1.00 96.38 392 SER A CA 1
ATOM 2948 C C . SER A 1 392 ? -19.080 -23.580 33.700 1.00 96.38 392 SER A C 1
ATOM 2950 O O . SER A 1 392 ? -20.237 -23.264 33.423 1.00 96.38 392 SER A O 1
ATOM 2952 N N . GLN A 1 393 ? -18.427 -23.085 34.748 1.00 96.69 393 GLN A N 1
ATOM 2953 C CA . GLN A 1 393 ? -18.980 -22.208 35.773 1.00 96.69 393 GLN A CA 1
ATOM 2954 C C . GLN A 1 393 ? -19.341 -20.819 35.235 1.00 96.69 393 GLN A C 1
ATOM 2956 O O . GLN A 1 393 ? -20.231 -20.176 35.777 1.00 96.69 393 GLN A O 1
ATOM 2961 N N . VAL A 1 394 ? -18.715 -20.361 34.142 1.00 96.94 394 VAL A N 1
ATOM 2962 C CA . VAL A 1 394 ? -19.005 -19.022 33.598 1.00 96.94 394 VAL A CA 1
ATOM 2963 C C . VAL A 1 394 ? -20.372 -18.956 32.917 1.00 96.94 394 VAL A C 1
ATOM 2965 O O . VAL A 1 394 ? -20.908 -17.870 32.750 1.00 96.94 394 VAL A O 1
ATOM 2968 N N . SER A 1 395 ? -20.972 -20.099 32.566 1.00 96.38 395 SER A N 1
ATOM 2969 C CA . SER A 1 395 ? -22.230 -20.161 31.805 1.00 96.38 395 SER A CA 1
ATOM 2970 C C . SER A 1 395 ? -23.437 -19.507 32.496 1.00 96.38 395 SER A C 1
ATOM 2972 O O . SER A 1 395 ? -24.395 -19.140 31.813 1.00 96.38 395 SER A O 1
ATOM 2974 N N . SER A 1 396 ? -23.411 -19.336 33.822 1.00 94.38 396 SER A N 1
ATOM 2975 C CA . SER A 1 396 ? -24.467 -18.651 34.582 1.00 94.38 396 SER A CA 1
ATOM 2976 C C . SER A 1 396 ? -24.252 -17.142 34.727 1.00 94.38 396 SER A C 1
ATOM 2978 O O . SER A 1 396 ? -25.165 -16.448 35.172 1.00 94.38 396 SER A O 1
ATOM 2980 N N . LEU A 1 397 ? -23.083 -16.617 34.351 1.00 97.50 397 LEU A N 1
ATOM 2981 C CA . LEU A 1 397 ? -22.709 -15.208 34.509 1.00 97.50 397 LEU A CA 1
ATOM 2982 C C . LEU A 1 397 ? -23.234 -14.361 33.341 1.00 97.50 397 LEU A C 1
ATOM 2984 O O . LEU A 1 397 ? -22.491 -13.671 32.649 1.00 97.50 397 LEU A O 1
ATOM 2988 N N . VAL A 1 398 ? -24.541 -14.438 33.094 1.00 96.69 398 VAL A N 1
ATOM 2989 C CA . VAL A 1 398 ? -25.207 -13.874 31.905 1.00 96.69 398 VAL A CA 1
ATOM 2990 C C . VAL A 1 398 ? -25.156 -12.344 31.811 1.00 96.69 398 VAL A C 1
ATOM 2992 O O . VAL A 1 398 ? -25.440 -11.795 30.750 1.00 96.69 398 VAL A O 1
ATOM 2995 N N . ASN A 1 399 ? -24.778 -11.665 32.898 1.00 96.69 399 ASN A N 1
ATOM 2996 C CA . ASN A 1 399 ? -24.580 -10.215 32.950 1.00 96.69 399 ASN A CA 1
ATOM 2997 C C . ASN A 1 399 ? -23.193 -9.769 32.448 1.00 96.69 399 ASN A C 1
ATOM 2999 O O . ASN A 1 399 ? -22.944 -8.563 32.361 1.00 96.69 399 ASN A O 1
ATOM 3003 N N . LEU A 1 400 ? -22.299 -10.708 32.105 1.00 98.56 400 LEU A N 1
ATOM 3004 C CA . LEU A 1 400 ? -20.972 -10.393 31.582 1.00 98.56 400 LEU A CA 1
ATOM 3005 C C . LEU A 1 400 ? -21.052 -9.610 30.268 1.00 98.56 400 LEU A C 1
ATOM 3007 O O . LEU A 1 400 ? -21.688 -10.027 29.304 1.00 98.56 400 LEU A O 1
ATOM 3011 N N . GLN A 1 401 ? -20.322 -8.498 30.236 1.00 98.56 401 GLN A N 1
ATOM 3012 C CA . GLN A 1 401 ? -20.101 -7.640 29.072 1.00 98.56 401 GLN A CA 1
ATOM 3013 C C . GLN A 1 401 ? -18.644 -7.719 28.593 1.00 98.56 401 GLN A C 1
ATOM 3015 O O . GLN A 1 401 ? -18.394 -7.628 27.392 1.00 98.56 401 GLN A O 1
ATOM 3020 N N . TYR A 1 402 ? -17.697 -7.936 29.513 1.00 98.81 402 TYR A N 1
ATOM 3021 C CA . TYR A 1 402 ? -16.269 -8.101 29.233 1.00 98.81 402 TYR A CA 1
ATOM 3022 C C . TYR A 1 402 ? -15.742 -9.392 29.868 1.00 98.81 402 TYR A C 1
ATOM 3024 O O . TYR A 1 402 ? -15.855 -9.581 31.082 1.00 98.81 402 TYR A O 1
ATOM 3032 N N . LEU A 1 403 ? -15.134 -10.262 29.060 1.00 98.88 403 LEU A N 1
ATOM 3033 C CA . LEU A 1 403 ? -14.500 -11.496 29.525 1.00 98.88 403 LEU A CA 1
ATOM 3034 C C . LEU A 1 403 ? -13.108 -11.652 28.913 1.00 98.88 403 LEU A C 1
ATOM 3036 O O . LEU A 1 403 ? -12.959 -11.714 27.694 1.00 98.88 403 LEU A O 1
ATOM 3040 N N . HIS A 1 404 ? -12.091 -11.769 29.764 1.00 98.81 404 HIS A N 1
ATOM 3041 C CA . HIS A 1 404 ? -10.702 -11.944 29.349 1.00 98.81 404 HIS A CA 1
ATOM 3042 C C . HIS A 1 404 ? -10.097 -13.192 29.987 1.00 98.81 404 HIS A C 1
ATOM 3044 O O . HIS A 1 404 ? -9.932 -13.275 31.198 1.00 98.81 404 HIS A O 1
ATOM 3050 N N . LEU A 1 405 ? -9.764 -14.162 29.143 1.00 98.75 405 LEU A N 1
ATOM 3051 C CA . LEU A 1 405 ? -9.279 -15.499 29.481 1.00 98.75 405 LEU A CA 1
ATOM 3052 C C . LEU A 1 405 ? -7.996 -15.855 28.703 1.00 98.75 405 LEU A C 1
ATOM 3054 O O . LEU A 1 405 ? -7.718 -17.034 28.488 1.00 98.75 405 LEU A O 1
ATOM 3058 N N . SER A 1 406 ? -7.215 -14.865 28.253 1.00 98.69 406 SER A N 1
ATOM 3059 C CA . SER A 1 406 ? -5.992 -15.143 27.486 1.00 98.69 406 SER A CA 1
ATOM 3060 C C . SER A 1 406 ? -4.955 -15.890 28.319 1.00 98.69 406 SER A C 1
ATOM 3062 O O . SER A 1 406 ? -4.981 -15.813 29.548 1.00 98.69 406 SER A O 1
ATOM 3064 N N . ASP A 1 407 ? -4.027 -16.577 27.659 1.00 98.69 407 ASP A N 1
ATOM 3065 C CA . ASP A 1 407 ? -2.891 -17.239 28.311 1.00 98.69 407 ASP A CA 1
ATOM 3066 C C . ASP A 1 407 ? -3.365 -18.249 29.376 1.00 98.69 407 ASP A C 1
ATOM 3068 O O . ASP A 1 407 ? -3.072 -18.138 30.569 1.00 98.69 407 ASP A O 1
ATOM 3072 N N . ASN A 1 408 ? -4.180 -19.198 28.922 1.00 98.69 408 ASN A N 1
ATOM 3073 C CA . ASN A 1 408 ? -4.740 -20.305 29.695 1.00 98.69 408 ASN A CA 1
ATOM 3074 C C . ASN A 1 408 ? -4.710 -21.586 28.831 1.00 98.69 408 ASN A C 1
ATOM 3076 O O . ASN A 1 408 ? -4.192 -21.591 27.716 1.00 98.69 408 ASN A O 1
ATOM 3080 N N . ASP A 1 409 ? -5.280 -22.684 29.330 1.00 98.06 409 ASP A N 1
ATOM 3081 C CA . ASP A 1 409 ? -5.278 -23.998 28.672 1.00 98.06 409 ASP A CA 1
ATOM 3082 C C . ASP A 1 409 ? -6.684 -24.399 28.170 1.00 98.06 409 ASP A C 1
ATOM 3084 O O . ASP A 1 409 ? -7.061 -25.577 28.181 1.00 98.06 409 ASP A O 1
ATOM 3088 N N . ILE A 1 410 ? -7.514 -23.426 27.773 1.00 98.56 410 ILE A N 1
ATOM 3089 C CA . ILE A 1 410 ? -8.917 -23.665 27.407 1.00 98.56 410 ILE A CA 1
ATOM 3090 C C . ILE A 1 410 ? -9.000 -24.298 26.019 1.00 98.56 410 ILE A C 1
ATOM 3092 O O . ILE A 1 410 ? -8.473 -23.773 25.043 1.00 98.56 410 ILE A O 1
ATOM 3096 N N . ILE A 1 411 ? -9.740 -25.403 25.919 1.00 97.62 411 ILE A N 1
ATOM 3097 C CA . ILE A 1 411 ? -10.012 -26.094 24.646 1.00 97.62 411 ILE A CA 1
ATOM 3098 C C . ILE A 1 411 ? -11.469 -25.890 24.202 1.00 97.62 411 ILE A C 1
ATOM 3100 O O . ILE A 1 411 ? -11.760 -25.783 23.012 1.00 97.62 411 ILE A O 1
ATOM 3104 N N . ASN A 1 412 ? -12.407 -25.848 25.157 1.00 97.00 412 ASN A N 1
ATOM 3105 C CA . ASN A 1 412 ? -13.845 -25.869 24.889 1.00 97.00 412 ASN A CA 1
ATOM 3106 C C . ASN A 1 412 ? -14.525 -24.549 25.282 1.00 97.00 412 ASN A C 1
ATOM 3108 O O . ASN A 1 412 ? -14.752 -24.288 26.464 1.00 97.00 412 ASN A O 1
ATOM 3112 N N . ALA A 1 413 ? -14.925 -23.772 24.273 1.00 97.75 413 ALA A N 1
ATOM 3113 C CA . ALA A 1 413 ? -15.666 -22.519 24.421 1.00 97.75 413 ALA A CA 1
ATOM 3114 C C . ALA A 1 413 ? -17.191 -22.700 24.613 1.00 97.75 413 ALA A C 1
ATOM 3116 O O . ALA A 1 413 ? -17.912 -21.716 24.748 1.00 97.75 413 ALA A O 1
ATOM 3117 N N . GLY A 1 414 ? -17.710 -23.934 24.644 1.00 97.88 414 GLY A N 1
ATOM 3118 C CA . GLY A 1 414 ? -19.142 -24.252 24.772 1.00 97.88 414 GLY A CA 1
ATOM 3119 C C . GLY A 1 414 ? -19.901 -23.474 25.859 1.00 97.88 414 GLY A C 1
ATOM 3120 O O . GLY A 1 414 ? -20.980 -22.947 25.566 1.00 97.88 414 GLY A O 1
ATOM 3121 N N . PRO A 1 415 ? -19.354 -23.339 27.084 1.00 97.94 415 PRO A N 1
ATOM 3122 C CA . PRO A 1 415 ? -19.990 -22.579 28.161 1.00 97.94 415 PRO A CA 1
ATOM 3123 C C . PRO A 1 415 ? -20.232 -21.092 27.864 1.00 97.94 415 PRO A C 1
ATOM 3125 O O . PRO A 1 415 ? -21.044 -20.482 28.550 1.00 97.94 415 PRO A O 1
ATOM 3128 N N . LEU A 1 416 ? -19.575 -20.509 26.854 1.00 98.44 416 LEU A N 1
ATOM 3129 C CA . LEU A 1 416 ? -19.753 -19.102 26.479 1.00 98.44 416 LEU A CA 1
ATOM 3130 C C . LEU A 1 416 ? -21.067 -18.838 25.731 1.00 98.44 416 LEU A C 1
ATOM 3132 O O . LEU A 1 416 ? -21.514 -17.699 25.679 1.00 98.44 416 LEU A O 1
ATOM 3136 N N . SER A 1 417 ? -21.709 -19.872 25.179 1.00 97.56 417 SER A N 1
ATOM 3137 C CA . SER A 1 417 ? -22.907 -19.734 24.331 1.00 97.56 417 SER A CA 1
ATOM 3138 C C . SER A 1 417 ? -24.125 -19.096 25.016 1.00 97.56 417 SER A C 1
ATOM 3140 O O . SER A 1 417 ? -25.011 -18.586 24.332 1.00 97.56 417 SER A O 1
ATOM 3142 N N . SER A 1 418 ? -24.184 -19.102 26.350 1.00 96.06 418 SER A N 1
ATOM 3143 C CA . SER A 1 418 ? -25.246 -18.451 27.128 1.00 96.06 418 SER A CA 1
ATOM 3144 C C . SER A 1 418 ? -25.000 -16.962 27.391 1.00 96.06 418 SER A C 1
ATOM 3146 O O . SER A 1 418 ? -25.925 -16.263 27.805 1.00 96.06 418 SER A O 1
ATOM 3148 N N . LEU A 1 419 ? -23.789 -16.453 27.144 1.00 98.06 419 LEU A N 1
ATOM 3149 C CA . LEU A 1 419 ? -23.368 -15.089 27.481 1.00 98.06 419 LEU A CA 1
ATOM 3150 C C . LEU A 1 419 ? -23.774 -14.078 26.402 1.00 98.06 419 LEU A C 1
ATOM 3152 O O . LEU A 1 419 ? -22.964 -13.298 25.920 1.00 98.06 419 LEU A O 1
ATOM 3156 N N . VAL A 1 420 ? -25.043 -14.091 25.999 1.00 96.75 420 VAL A N 1
ATOM 3157 C CA . VAL A 1 420 ? -25.557 -13.327 24.845 1.00 96.75 420 VAL A CA 1
ATOM 3158 C C . VAL A 1 420 ? -25.407 -11.803 24.966 1.00 96.75 420 VAL A C 1
ATOM 3160 O O . VAL A 1 420 ? -25.486 -11.109 23.956 1.00 96.75 420 VAL A O 1
ATOM 3163 N N . GLY A 1 421 ? -25.188 -11.283 26.180 1.00 96.88 421 GLY A N 1
ATOM 3164 C CA . GLY A 1 421 ? -24.901 -9.869 26.448 1.00 96.88 421 GLY A CA 1
ATOM 3165 C C . GLY A 1 421 ? -23.422 -9.478 26.335 1.00 96.88 421 GLY A C 1
ATOM 3166 O O . GLY A 1 421 ? -23.100 -8.307 26.534 1.00 96.88 421 GLY A O 1
ATOM 3167 N N . LEU A 1 422 ? -22.530 -10.428 26.031 1.00 98.69 422 LEU A N 1
ATOM 3168 C CA . LEU A 1 422 ? -21.091 -10.198 25.965 1.00 98.69 422 LEU A CA 1
ATOM 3169 C C . LEU A 1 422 ? -20.734 -9.282 24.788 1.00 98.69 422 LEU A C 1
ATOM 3171 O O . LEU A 1 422 ? -21.153 -9.511 23.655 1.00 98.69 422 LEU A O 1
ATOM 3175 N N . GLN A 1 423 ? -19.933 -8.257 25.066 1.00 98.75 423 GLN A N 1
ATOM 3176 C CA . GLN A 1 423 ? -19.553 -7.216 24.107 1.00 98.75 423 GLN A CA 1
ATOM 3177 C C . GLN A 1 423 ? -18.078 -7.298 23.706 1.00 98.75 423 GLN A C 1
ATOM 3179 O O . GLN A 1 423 ? -17.723 -7.005 22.562 1.00 98.75 423 GLN A O 1
ATOM 3184 N N . GLN A 1 424 ? -17.225 -7.723 24.639 1.00 98.88 424 GLN A N 1
ATOM 3185 C CA . GLN A 1 424 ? -15.792 -7.887 24.430 1.00 98.88 424 GLN A CA 1
ATOM 3186 C C . GLN A 1 424 ? -15.328 -9.233 24.985 1.00 98.88 424 GLN A C 1
ATOM 3188 O O . GLN A 1 424 ? -15.607 -9.573 26.140 1.00 98.88 424 GLN A O 1
ATOM 3193 N N . LEU A 1 425 ? -14.599 -9.985 24.166 1.00 98.88 425 LEU A N 1
ATOM 3194 C CA . LEU A 1 425 ? -14.093 -11.308 24.509 1.00 98.88 425 LEU A CA 1
ATOM 3195 C C . LEU A 1 425 ? -12.626 -11.441 24.102 1.00 98.88 425 LEU A C 1
ATOM 3197 O O . LEU A 1 425 ? -12.281 -11.249 22.940 1.00 98.88 425 LEU A O 1
ATOM 3201 N N . VAL A 1 426 ? -11.768 -11.795 25.057 1.00 98.88 426 VAL A N 1
ATOM 3202 C CA . VAL A 1 426 ? -10.327 -11.975 24.840 1.00 98.88 426 VAL A CA 1
ATOM 3203 C C . VAL A 1 426 ? -9.929 -13.396 25.237 1.00 98.88 426 VAL A C 1
ATOM 3205 O O . VAL A 1 426 ? -10.053 -13.783 26.398 1.00 98.88 426 VAL A O 1
ATOM 3208 N N . LEU A 1 427 ? -9.463 -14.172 24.264 1.00 98.75 427 LEU A N 1
ATOM 3209 C CA . LEU A 1 427 ? -9.175 -15.610 24.312 1.00 98.75 427 LEU A CA 1
ATOM 3210 C C . LEU A 1 427 ? -7.807 -15.957 23.695 1.00 98.75 427 LEU A C 1
ATOM 3212 O O . LEU A 1 427 ? -7.549 -17.127 23.403 1.00 98.75 427 LEU A O 1
ATOM 3216 N N . ASP A 1 428 ? -6.934 -14.968 23.474 1.00 98.81 428 ASP A N 1
ATOM 3217 C CA . ASP A 1 428 ? -5.606 -15.195 22.888 1.00 98.81 428 ASP A CA 1
ATOM 3218 C C . ASP A 1 428 ? -4.809 -16.266 23.658 1.00 98.81 428 ASP A C 1
ATOM 3220 O O . ASP A 1 428 ? -4.970 -16.411 24.870 1.00 98.81 428 ASP A O 1
ATOM 3224 N N . ASN A 1 429 ? -3.929 -17.000 22.973 1.00 98.62 429 ASN A N 1
ATOM 3225 C CA . ASN A 1 429 ? -3.051 -18.014 23.578 1.00 98.62 429 ASN A CA 1
ATOM 3226 C C . ASN A 1 429 ? -3.828 -19.053 24.413 1.00 98.62 429 ASN A C 1
ATOM 3228 O O . ASN A 1 429 ? -3.620 -19.197 25.618 1.00 98.62 429 ASN A O 1
ATOM 3232 N N . ASN A 1 430 ? -4.743 -19.760 23.755 1.00 98.69 430 ASN A N 1
ATOM 3233 C CA . ASN A 1 430 ? -5.456 -20.922 24.288 1.00 98.69 430 ASN A CA 1
ATOM 3234 C C . ASN A 1 430 ? -5.375 -22.070 23.258 1.00 98.69 430 ASN A C 1
ATOM 3236 O O . ASN A 1 430 ? -4.541 -22.063 22.353 1.00 98.69 430 ASN A O 1
ATOM 3240 N N . LEU A 1 431 ? -6.223 -23.090 23.391 1.00 98.25 431 LEU A N 1
ATOM 3241 C CA . LEU A 1 431 ? -6.267 -24.268 22.520 1.00 98.25 431 LEU A CA 1
ATOM 3242 C C . LEU A 1 431 ? -7.647 -24.431 21.855 1.00 98.25 431 LEU A C 1
ATOM 3244 O O . LEU A 1 431 ? -8.094 -25.548 21.580 1.00 98.25 431 LEU A O 1
ATOM 3248 N N . ILE A 1 432 ? -8.344 -23.317 21.614 1.00 98.50 432 ILE A N 1
ATOM 3249 C CA . ILE A 1 432 ? -9.694 -23.296 21.048 1.00 98.50 432 ILE A CA 1
ATOM 3250 C C . ILE A 1 432 ? -9.605 -23.438 19.526 1.00 98.50 432 ILE A C 1
ATOM 3252 O O . ILE A 1 432 ? -8.830 -22.756 18.863 1.00 98.50 432 ILE A O 1
ATOM 3256 N N . SER A 1 433 ? -10.418 -24.323 18.956 1.00 97.12 433 SER A N 1
ATOM 3257 C CA . SER A 1 433 ? -10.530 -24.509 17.497 1.00 97.12 433 SER A CA 1
ATOM 3258 C C . SER A 1 433 ? -11.966 -24.404 16.981 1.00 97.12 433 SER A C 1
ATOM 3260 O O . SER A 1 433 ? -12.176 -24.052 15.822 1.00 97.12 433 SER A O 1
ATOM 3262 N N . ASP A 1 434 ? -12.957 -24.669 17.839 1.00 98.12 434 ASP A N 1
ATOM 3263 C CA . ASP A 1 434 ? -14.379 -24.585 17.509 1.00 98.12 434 ASP A CA 1
ATOM 3264 C C . ASP A 1 434 ? -14.988 -23.260 17.991 1.00 98.12 434 ASP A C 1
ATOM 3266 O O . ASP A 1 434 ? -15.058 -22.990 19.193 1.00 98.12 434 ASP A O 1
ATOM 3270 N N . LEU A 1 435 ? -15.456 -22.452 17.037 1.00 98.56 435 LEU A N 1
ATOM 3271 C CA . LEU A 1 435 ? -16.115 -21.167 17.282 1.00 98.56 435 LEU A CA 1
ATOM 3272 C C . LEU A 1 435 ? -17.646 -21.249 17.284 1.00 98.56 435 LEU A C 1
ATOM 3274 O O . LEU A 1 435 ? -18.297 -20.226 17.492 1.00 98.56 435 LEU A O 1
ATOM 3278 N N . ALA A 1 436 ? -18.253 -22.425 17.077 1.00 98.38 436 ALA A N 1
ATOM 3279 C CA . ALA A 1 436 ? -19.710 -22.577 17.084 1.00 98.38 436 ALA A CA 1
ATOM 3280 C C . ALA A 1 436 ? -20.403 -21.975 18.328 1.00 98.38 436 ALA A C 1
ATOM 3282 O O . ALA A 1 436 ? -21.458 -21.355 18.161 1.00 98.38 436 ALA A O 1
ATOM 3283 N N . PRO A 1 437 ? -19.832 -22.056 19.550 1.00 98.44 437 PRO A N 1
ATOM 3284 C CA . PRO A 1 437 ? -20.419 -21.423 20.732 1.00 98.44 437 PRO A CA 1
ATOM 3285 C C . PRO A 1 437 ? -20.550 -19.896 20.645 1.00 98.44 437 PRO A C 1
ATOM 3287 O O . PRO A 1 437 ? -21.368 -19.327 21.361 1.00 98.44 437 PRO A O 1
ATOM 3290 N N . LEU A 1 438 ? -19.776 -19.230 19.780 1.00 98.50 438 LEU A N 1
ATOM 3291 C CA . LEU A 1 438 ? -19.770 -17.770 19.653 1.00 98.50 438 LEU A CA 1
ATOM 3292 C C . LEU A 1 438 ? -20.843 -17.238 18.692 1.00 98.50 438 LEU A C 1
ATOM 3294 O O . LEU A 1 438 ? -21.128 -16.044 18.706 1.00 98.50 438 LEU A O 1
ATOM 3298 N N . ALA A 1 439 ? -21.468 -18.096 17.879 1.00 97.75 439 ALA A N 1
ATOM 3299 C CA . ALA A 1 439 ? -22.363 -17.670 16.797 1.00 97.75 439 ALA A CA 1
ATOM 3300 C C . ALA A 1 439 ? -23.580 -16.845 17.262 1.00 97.75 439 ALA A C 1
ATOM 3302 O O . ALA A 1 439 ? -24.121 -16.050 16.496 1.00 97.75 439 ALA A O 1
ATOM 3303 N N . GLY A 1 440 ? -24.023 -17.043 18.509 1.00 96.38 440 GLY A N 1
ATOM 3304 C CA . GLY A 1 440 ? -25.155 -16.331 19.109 1.00 96.38 440 GLY A CA 1
ATOM 3305 C C . GLY A 1 440 ? -24.789 -15.055 19.873 1.00 96.38 440 GLY A C 1
ATOM 3306 O O . GLY A 1 440 ? -25.688 -14.388 20.377 1.00 96.38 440 GLY A O 1
ATOM 3307 N N . LEU A 1 441 ? -23.504 -14.705 19.981 1.00 98.38 441 LEU A N 1
ATOM 3308 C CA . LEU A 1 441 ? -23.026 -13.575 20.787 1.00 98.38 441 LEU A CA 1
ATOM 3309 C C . LEU A 1 441 ? -23.080 -12.264 19.992 1.00 98.38 441 LEU A C 1
ATOM 3311 O O . LEU A 1 441 ? -22.076 -11.590 19.780 1.00 98.38 441 LEU A O 1
ATOM 3315 N N . THR A 1 442 ? -24.271 -11.915 19.505 1.00 97.62 442 THR A N 1
ATOM 3316 C CA . THR A 1 442 ? -24.486 -10.848 18.510 1.00 97.62 442 THR A CA 1
ATOM 3317 C C . THR A 1 442 ? -24.185 -9.434 19.008 1.00 97.62 442 THR A C 1
ATOM 3319 O O . THR A 1 442 ? -24.173 -8.502 18.206 1.00 97.62 442 THR A O 1
ATOM 3322 N N . GLU A 1 443 ? -23.961 -9.260 20.312 1.00 98.38 443 GLU A N 1
ATOM 3323 C CA . GLU A 1 443 ? -23.537 -7.995 20.919 1.00 98.38 443 GLU A CA 1
ATOM 3324 C C . GLU A 1 443 ? -22.014 -7.778 20.881 1.00 98.38 443 GLU A C 1
ATOM 3326 O O . GLU A 1 443 ? -21.562 -6.669 21.174 1.00 98.38 443 GLU A O 1
ATOM 3331 N N . LEU A 1 444 ? -21.227 -8.784 20.472 1.00 98.75 444 LEU A N 1
ATOM 3332 C CA . LEU A 1 444 ? -19.775 -8.665 20.361 1.00 98.75 444 LEU A CA 1
ATOM 3333 C C . LEU A 1 444 ? -19.376 -7.602 19.334 1.00 98.75 444 LEU A C 1
ATOM 3335 O O . LEU A 1 444 ? -19.700 -7.702 18.148 1.00 98.75 444 LEU A O 1
ATOM 3339 N N . PHE A 1 445 ? -18.598 -6.625 19.797 1.00 98.62 445 PHE A N 1
ATOM 3340 C CA . PHE A 1 445 ? -17.888 -5.677 18.941 1.00 98.62 445 PHE A CA 1
ATOM 3341 C C . PHE A 1 445 ? -16.363 -5.863 18.992 1.00 98.62 445 PHE A C 1
ATOM 3343 O O . PHE A 1 445 ? -15.656 -5.324 18.141 1.00 98.62 445 PHE A O 1
ATOM 3350 N N . GLN A 1 446 ? -15.847 -6.642 19.948 1.00 98.88 446 GLN A N 1
ATOM 3351 C CA . GLN A 1 446 ? -14.423 -6.955 20.060 1.00 98.88 446 GLN A CA 1
ATOM 3352 C C . GLN A 1 446 ? -14.200 -8.435 20.383 1.00 98.88 446 GLN A C 1
ATOM 3354 O O . GLN A 1 446 ? -14.719 -8.944 21.379 1.00 98.88 446 GLN A O 1
ATOM 3359 N N . LEU A 1 447 ? -13.392 -9.112 19.566 1.00 98.88 447 LEU A N 1
ATOM 3360 C CA . LEU A 1 447 ? -13.011 -10.509 19.761 1.00 98.88 447 LEU A CA 1
ATOM 3361 C C . LEU A 1 447 ? -11.527 -10.709 19.475 1.00 98.88 447 LEU A C 1
ATOM 3363 O O . LEU A 1 447 ? -11.086 -10.539 18.337 1.00 98.88 447 LEU A O 1
ATOM 3367 N N . TYR A 1 448 ? -10.768 -11.108 20.493 1.00 98.88 448 TYR A N 1
ATOM 3368 C CA . TYR A 1 448 ? -9.368 -11.496 20.339 1.00 98.88 448 TYR A CA 1
ATOM 3369 C C . TYR A 1 448 ? -9.229 -12.994 20.588 1.00 98.88 448 TYR A C 1
ATOM 3371 O O . TYR A 1 448 ? -9.643 -13.489 21.633 1.00 98.88 448 TYR A O 1
ATOM 3379 N N . ILE A 1 449 ? -8.708 -13.733 19.615 1.00 98.56 449 ILE A N 1
ATOM 3380 C CA . ILE A 1 449 ? -8.542 -15.192 19.667 1.00 98.56 449 ILE A CA 1
ATOM 3381 C C . ILE A 1 449 ? -7.298 -15.625 18.874 1.00 98.56 449 ILE A C 1
ATOM 3383 O O . ILE A 1 449 ? -7.261 -16.651 18.194 1.00 98.56 449 ILE A O 1
ATOM 3387 N N . SER A 1 450 ? -6.252 -14.812 18.953 1.00 98.75 450 SER A N 1
ATOM 3388 C CA . SER A 1 450 ? -4.951 -15.071 18.341 1.00 98.75 450 SER A CA 1
ATOM 3389 C C . SER A 1 450 ? -4.267 -16.277 18.996 1.00 98.75 450 SER A C 1
ATOM 3391 O O . SER A 1 450 ? -4.570 -16.623 20.140 1.00 98.75 450 SER A O 1
ATOM 3393 N N . SER A 1 451 ? -3.327 -16.916 18.300 1.00 98.44 451 SER A N 1
ATOM 3394 C CA . SER A 1 451 ? -2.535 -18.048 18.803 1.00 98.44 451 SER A CA 1
ATOM 3395 C C . SER A 1 451 ? -3.406 -19.175 19.367 1.00 98.44 451 SER A C 1
ATOM 3397 O O . SER A 1 451 ? -3.262 -19.585 20.519 1.00 98.44 451 SER A O 1
ATOM 3399 N N . ASN A 1 452 ? -4.353 -19.633 18.557 1.00 98.56 452 ASN A N 1
ATOM 3400 C CA . ASN A 1 452 ? -5.273 -20.722 18.863 1.00 98.56 452 ASN A CA 1
ATOM 3401 C C . ASN A 1 452 ? -5.214 -21.767 17.724 1.00 98.56 452 ASN A C 1
ATOM 3403 O O . ASN A 1 452 ? -4.262 -21.817 16.945 1.00 98.56 452 ASN A O 1
ATOM 3407 N N . GLY A 1 453 ? -6.203 -22.658 17.642 1.00 97.00 453 GLY A N 1
ATOM 3408 C CA . GLY A 1 453 ? -6.318 -23.678 16.595 1.00 97.00 453 GLY A CA 1
ATOM 3409 C C . GLY A 1 453 ? -7.452 -23.413 15.605 1.00 97.00 453 GLY A C 1
ATOM 3410 O O . GLY A 1 453 ? -8.012 -24.368 15.066 1.00 97.00 453 GLY A O 1
ATOM 3411 N N . VAL A 1 454 ? -7.865 -22.157 15.424 1.00 98.50 454 VAL A N 1
ATOM 3412 C CA . VAL A 1 454 ? -9.034 -21.810 14.604 1.00 98.50 454 VAL A CA 1
ATOM 3413 C C . VAL A 1 454 ? -8.707 -21.968 13.122 1.00 98.50 454 VAL A C 1
ATOM 3415 O O . VAL A 1 454 ? -7.678 -21.501 12.652 1.00 98.50 454 VAL A O 1
ATOM 3418 N N . SER A 1 455 ? -9.614 -22.585 12.372 1.00 97.69 455 SER A N 1
ATOM 3419 C CA . SER A 1 455 ? -9.570 -22.640 10.900 1.00 97.69 455 SER A CA 1
ATOM 3420 C C . SER A 1 455 ? -10.886 -22.189 10.268 1.00 97.69 455 SER A C 1
ATOM 3422 O O . SER A 1 455 ? -10.889 -21.518 9.243 1.00 97.69 455 SER A O 1
ATOM 3424 N N . ASN A 1 456 ? -12.019 -22.501 10.905 1.00 98.12 456 ASN A N 1
ATOM 3425 C CA . ASN A 1 456 ? -13.348 -22.178 10.396 1.00 98.12 456 ASN A CA 1
ATOM 3426 C C . ASN A 1 456 ? -13.923 -20.904 11.036 1.00 98.12 456 ASN A C 1
ATOM 3428 O O . ASN A 1 456 ? -14.295 -20.904 12.211 1.00 98.12 456 ASN A O 1
ATOM 3432 N N . LEU A 1 457 ? -14.080 -19.851 10.230 1.00 98.69 457 LEU A N 1
ATOM 3433 C CA . LEU A 1 457 ? -14.676 -18.575 10.643 1.00 98.69 457 LEU A CA 1
ATOM 3434 C C . LEU A 1 457 ? -16.196 -18.491 10.434 1.00 98.69 457 LEU A C 1
ATOM 3436 O O . LEU A 1 457 ? -16.804 -17.495 10.819 1.00 98.69 457 LEU A O 1
ATOM 3440 N N . GLY A 1 458 ? -16.837 -19.518 9.865 1.00 98.25 458 GLY A N 1
ATOM 3441 C CA . GLY A 1 458 ? -18.280 -19.538 9.587 1.00 98.25 458 GLY A CA 1
ATOM 3442 C C . GLY A 1 458 ? -19.178 -19.089 10.754 1.00 98.25 458 GLY A C 1
ATOM 3443 O O . GLY A 1 458 ? -20.093 -18.297 10.520 1.00 98.25 458 GLY A O 1
ATOM 3444 N N . PRO A 1 459 ? -18.920 -19.505 12.012 1.00 98.56 459 PRO A N 1
ATOM 3445 C CA . PRO A 1 459 ? -19.678 -19.041 13.177 1.00 98.56 459 PRO A CA 1
ATOM 3446 C C . PRO A 1 459 ? -19.654 -17.522 13.412 1.00 98.56 459 PRO A C 1
ATOM 3448 O O . PRO A 1 459 ? -20.561 -17.002 14.053 1.00 98.56 459 PRO A O 1
ATOM 3451 N N . LEU A 1 460 ? -18.658 -16.798 12.892 1.00 98.50 460 LEU A N 1
ATOM 3452 C CA . LEU A 1 460 ? -18.523 -15.353 13.089 1.00 98.50 460 LEU A CA 1
ATOM 3453 C C . LEU A 1 460 ? -19.362 -14.521 12.108 1.00 98.50 460 LEU A C 1
ATOM 3455 O O . LEU A 1 460 ? -19.565 -13.335 12.350 1.00 98.50 460 LEU A O 1
ATOM 3459 N N . ALA A 1 461 ? -19.888 -15.115 11.030 1.00 97.44 461 ALA A N 1
ATOM 3460 C CA . ALA A 1 461 ? -20.535 -14.382 9.934 1.00 97.44 461 ALA A CA 1
ATOM 3461 C C . ALA A 1 461 ? -21.748 -13.524 10.361 1.00 97.44 461 ALA A C 1
ATOM 3463 O O . ALA A 1 461 ? -22.096 -12.559 9.683 1.00 97.44 461 ALA A O 1
ATOM 3464 N N . GLY A 1 462 ? -22.404 -13.873 11.475 1.00 95.94 462 GLY A N 1
ATOM 3465 C CA . GLY A 1 462 ? -23.558 -13.148 12.021 1.00 95.94 462 GLY A CA 1
ATOM 3466 C C . GLY A 1 462 ? -23.219 -12.024 13.008 1.00 95.94 462 GLY A C 1
ATOM 3467 O O . GLY A 1 462 ? -24.126 -11.309 13.435 1.00 95.94 462 GLY A O 1
ATOM 3468 N N . LEU A 1 463 ? -21.948 -11.843 13.381 1.00 98.25 463 LEU A N 1
ATOM 3469 C CA . LEU A 1 463 ? -21.517 -10.895 14.416 1.00 98.25 463 LEU A CA 1
ATOM 3470 C C . LEU A 1 463 ? -21.335 -9.478 13.854 1.00 98.25 463 LEU A C 1
ATOM 3472 O O . LEU A 1 463 ? -20.282 -8.865 13.974 1.00 98.25 463 LEU A O 1
ATOM 3476 N N . VAL A 1 464 ? -22.374 -8.943 13.217 1.00 97.38 464 VAL A N 1
ATOM 3477 C CA . VAL A 1 464 ? -22.323 -7.713 12.399 1.00 97.38 464 VAL A CA 1
ATOM 3478 C C . VAL A 1 464 ? -21.940 -6.430 13.155 1.00 97.38 464 VAL A C 1
ATOM 3480 O O . VAL A 1 464 ? -21.683 -5.414 12.517 1.00 97.38 464 VAL A O 1
ATOM 3483 N N . LYS A 1 465 ? -21.899 -6.460 14.495 1.00 98.44 465 LYS A N 1
ATOM 3484 C CA . LYS A 1 465 ? -21.405 -5.363 15.347 1.00 98.44 465 LYS A CA 1
ATOM 3485 C C . LYS A 1 465 ? -19.881 -5.372 15.531 1.00 98.44 465 LYS A C 1
ATOM 3487 O O . LYS A 1 465 ? -19.364 -4.451 16.157 1.00 98.44 465 LYS A O 1
ATOM 3492 N N . MET A 1 466 ? -19.175 -6.378 15.006 1.00 98.69 466 MET A N 1
ATOM 3493 C CA . MET A 1 466 ? -17.726 -6.533 15.147 1.00 98.69 466 MET A CA 1
ATOM 3494 C C . MET A 1 466 ? -16.970 -5.312 14.612 1.00 98.69 466 MET A C 1
ATOM 3496 O O . MET A 1 466 ? -17.147 -4.931 13.460 1.00 98.69 466 MET A O 1
ATOM 3500 N N . GLN A 1 467 ? -16.104 -4.742 15.447 1.00 98.75 467 GLN A N 1
ATOM 3501 C CA . GLN A 1 467 ? -15.229 -3.609 15.138 1.00 98.75 467 GLN A CA 1
ATOM 3502 C C . GLN A 1 467 ? -13.753 -4.015 15.207 1.00 98.75 467 GLN A C 1
ATOM 3504 O O . GLN A 1 467 ? -12.987 -3.655 14.317 1.00 98.75 467 GLN A O 1
ATOM 3509 N N . ASN A 1 468 ? -13.375 -4.814 16.211 1.00 98.81 468 ASN A N 1
ATOM 3510 C CA . ASN A 1 468 ? -11.991 -5.226 16.454 1.00 98.81 468 ASN A CA 1
ATOM 3511 C C . ASN A 1 468 ? -11.886 -6.753 16.494 1.00 98.81 468 ASN A C 1
ATOM 3513 O O . ASN A 1 468 ? -12.394 -7.389 17.420 1.00 98.81 468 ASN A O 1
ATOM 3517 N N . LEU A 1 469 ? -11.211 -7.340 15.508 1.00 98.88 469 LEU A N 1
ATOM 3518 C CA . LEU A 1 469 ? -11.084 -8.788 15.369 1.00 98.88 469 LEU A CA 1
ATOM 3519 C C . LEU A 1 469 ? -9.615 -9.196 15.249 1.00 98.88 469 LEU A C 1
ATOM 3521 O O . LEU A 1 469 ? -8.949 -8.874 14.267 1.00 98.88 469 LEU A O 1
ATOM 3525 N N . HIS A 1 470 ? -9.120 -9.921 16.252 1.00 98.88 470 HIS A N 1
ATOM 3526 C CA . HIS A 1 470 ? -7.749 -10.426 16.280 1.00 98.88 470 HIS A CA 1
ATOM 3527 C C . HIS A 1 470 ? -7.750 -11.950 16.156 1.00 98.88 470 HIS A C 1
ATOM 3529 O O . HIS A 1 470 ? -8.269 -12.660 17.015 1.00 98.88 470 HIS A O 1
ATOM 3535 N N . LEU A 1 471 ? -7.180 -12.437 15.058 1.00 98.69 471 LEU A N 1
ATOM 3536 C CA . LEU A 1 471 ? -7.156 -13.834 14.624 1.00 98.69 471 LEU A CA 1
ATOM 3537 C C . LEU A 1 471 ? -5.735 -14.289 14.248 1.00 98.69 471 LEU A C 1
ATOM 3539 O O . LEU A 1 471 ? -5.569 -15.325 13.599 1.00 98.69 471 LEU A O 1
ATOM 3543 N N . ALA A 1 472 ? -4.705 -13.535 14.638 1.00 98.25 472 ALA A N 1
ATOM 3544 C CA . ALA A 1 472 ? -3.325 -13.826 14.263 1.00 98.25 472 ALA A CA 1
ATOM 3545 C C . ALA A 1 472 ? -2.848 -15.186 14.813 1.00 98.25 472 ALA A C 1
ATOM 3547 O O . ALA A 1 472 ? -3.280 -15.601 15.881 1.00 98.25 472 ALA A O 1
ATOM 3548 N N . GLY A 1 473 ? -1.952 -15.898 14.130 1.00 97.44 473 GLY A N 1
ATOM 3549 C CA . GLY A 1 473 ? -1.380 -17.157 14.628 1.00 97.44 473 GLY A CA 1
ATOM 3550 C C . GLY A 1 473 ? -2.382 -18.314 14.711 1.00 97.44 473 GLY A C 1
ATOM 3551 O O . GLY A 1 473 ? -2.357 -19.075 15.675 1.00 97.44 473 GLY A O 1
ATOM 3552 N N . ASN A 1 474 ? -3.280 -18.429 13.733 1.00 98.56 474 ASN A N 1
ATOM 3553 C CA . ASN A 1 474 ? -4.268 -19.506 13.622 1.00 98.56 474 ASN A CA 1
ATOM 3554 C C . ASN A 1 474 ? -4.007 -20.352 12.351 1.00 98.56 474 ASN A C 1
ATOM 3556 O O . ASN A 1 474 ? -2.918 -20.332 11.777 1.00 98.56 474 ASN A O 1
ATOM 3560 N N . GLN A 1 475 ? -4.981 -21.163 11.934 1.00 97.44 475 GLN A N 1
ATOM 3561 C CA . GLN A 1 475 ? -4.916 -22.059 10.771 1.00 97.44 475 GLN A CA 1
ATOM 3562 C C . GLN A 1 475 ? -5.978 -21.687 9.722 1.00 97.44 475 GLN A C 1
ATOM 3564 O O . GLN A 1 475 ? -6.617 -22.562 9.141 1.00 97.44 475 GLN A O 1
ATOM 3569 N N . ILE A 1 476 ? -6.213 -20.389 9.524 1.00 98.31 476 ILE A N 1
ATOM 3570 C CA . ILE A 1 476 ? -7.264 -19.863 8.644 1.00 98.31 476 ILE A CA 1
ATOM 3571 C C . ILE A 1 476 ? -6.744 -19.772 7.206 1.00 98.31 476 ILE A C 1
ATOM 3573 O O . ILE A 1 476 ? -5.674 -19.215 6.971 1.00 98.31 476 ILE A O 1
ATOM 3577 N N . ASP A 1 477 ? -7.515 -20.265 6.242 1.00 95.50 477 ASP A N 1
ATOM 3578 C CA . ASP A 1 477 ? -7.275 -20.116 4.800 1.00 95.50 477 ASP A CA 1
ATOM 3579 C C . ASP A 1 477 ? -8.433 -19.389 4.088 1.00 95.50 477 ASP A C 1
ATOM 3581 O O . ASP A 1 477 ? -8.193 -18.560 3.208 1.00 95.50 477 ASP A O 1
ATOM 3585 N N . ASP A 1 478 ? -9.673 -19.636 4.520 1.00 97.56 478 ASP A N 1
ATOM 3586 C CA . ASP A 1 478 ? -10.899 -19.011 4.025 1.00 97.56 478 ASP A CA 1
ATOM 3587 C C . ASP A 1 478 ? -11.428 -17.926 4.980 1.00 97.56 478 ASP A C 1
ATOM 3589 O O . ASP A 1 478 ? -11.846 -18.184 6.113 1.00 97.56 478 ASP A O 1
ATOM 3593 N N . ILE A 1 479 ? -11.467 -16.690 4.479 1.00 98.50 479 ILE A N 1
ATOM 3594 C CA . ILE A 1 479 ? -11.993 -15.513 5.182 1.00 98.50 479 ILE A CA 1
ATOM 3595 C C . ILE A 1 479 ? -13.337 -15.014 4.628 1.00 98.50 479 ILE A C 1
ATOM 3597 O O . ILE A 1 479 ? -13.784 -13.919 4.971 1.00 98.50 479 ILE A O 1
ATOM 3601 N N . SER A 1 480 ? -14.021 -15.796 3.790 1.00 97.69 480 SER A N 1
ATOM 3602 C CA . SER A 1 480 ? -15.303 -15.421 3.173 1.00 97.69 480 SER A CA 1
ATOM 3603 C C . SER A 1 480 ? -16.392 -15.065 4.191 1.00 97.69 480 SER A C 1
ATOM 3605 O O . SER A 1 480 ? -17.207 -14.173 3.943 1.00 97.69 480 SER A O 1
ATOM 3607 N N . ALA A 1 481 ? -16.364 -15.688 5.373 1.00 97.81 481 ALA A N 1
ATOM 3608 C CA . ALA A 1 481 ? -17.273 -15.396 6.480 1.00 97.81 481 ALA A CA 1
ATOM 3609 C C . ALA A 1 481 ? -17.179 -13.943 6.989 1.00 97.81 481 ALA A C 1
ATOM 3611 O O . ALA A 1 481 ? -18.130 -13.448 7.592 1.00 97.81 481 ALA A O 1
ATOM 3612 N N . LEU A 1 482 ? -16.065 -13.245 6.735 1.00 98.44 482 LEU A N 1
ATOM 3613 C CA . LEU A 1 482 ? -15.850 -11.869 7.189 1.00 98.44 482 LEU A CA 1
ATOM 3614 C C . LEU A 1 482 ? -16.539 -10.821 6.305 1.00 98.44 482 LEU A C 1
ATOM 3616 O O . LEU A 1 482 ? -16.732 -9.694 6.752 1.00 98.44 482 LEU A O 1
ATOM 3620 N N . ALA A 1 483 ? -16.957 -11.171 5.083 1.00 97.25 483 ALA A N 1
ATOM 3621 C CA . ALA A 1 483 ? -17.463 -10.212 4.093 1.00 97.25 483 ALA A CA 1
ATOM 3622 C C . ALA A 1 483 ? -18.700 -9.409 4.556 1.00 97.25 483 ALA A C 1
ATOM 3624 O O . ALA A 1 483 ? -18.972 -8.332 4.027 1.00 97.25 483 ALA A O 1
ATOM 3625 N N . GLY A 1 484 ? -19.456 -9.925 5.533 1.00 94.94 484 GLY A N 1
ATOM 3626 C CA . GLY A 1 484 ? -20.635 -9.270 6.111 1.00 94.94 484 GLY A CA 1
ATOM 3627 C C . GLY A 1 484 ? -20.365 -8.390 7.338 1.00 94.94 484 GLY A C 1
ATOM 3628 O O . GLY A 1 484 ? -21.286 -7.732 7.817 1.00 94.94 484 GLY A O 1
ATOM 3629 N N . LEU A 1 485 ? -19.136 -8.360 7.863 1.00 98.25 485 LEU A N 1
ATOM 3630 C CA . LEU A 1 485 ? -18.787 -7.651 9.099 1.00 98.25 485 LEU A CA 1
ATOM 3631 C C . LEU A 1 485 ? -18.430 -6.184 8.821 1.00 98.25 485 LEU A C 1
ATOM 3633 O O . LEU A 1 485 ? -17.329 -5.719 9.099 1.00 98.25 485 LEU A O 1
ATOM 3637 N N . THR A 1 486 ? -19.370 -5.442 8.238 1.00 97.06 486 THR A N 1
ATOM 3638 C CA . THR A 1 486 ? -19.145 -4.098 7.673 1.00 97.06 486 THR A CA 1
ATOM 3639 C C . THR A 1 486 ? -18.769 -3.016 8.690 1.00 97.06 486 THR A C 1
ATOM 3641 O O . THR A 1 486 ? -18.414 -1.909 8.290 1.00 97.06 486 THR A O 1
ATOM 3644 N N . GLU A 1 487 ? -18.867 -3.309 9.989 1.00 98.19 487 GLU A N 1
ATOM 3645 C CA . GLU A 1 487 ? -18.453 -2.423 11.082 1.00 98.19 487 GLU A CA 1
ATOM 3646 C C . GLU A 1 487 ? -16.972 -2.577 11.473 1.00 98.19 487 GLU A C 1
ATOM 3648 O O . GLU A 1 487 ? -16.490 -1.781 12.280 1.00 98.19 487 GLU A O 1
ATOM 3653 N N . LEU A 1 488 ? -16.246 -3.539 10.882 1.00 98.62 488 LEU A N 1
ATOM 3654 C CA . LEU A 1 488 ? -14.836 -3.797 11.181 1.00 98.62 488 LEU A CA 1
ATOM 3655 C C . LEU A 1 488 ? -13.952 -2.577 10.903 1.00 98.62 488 LEU A C 1
ATOM 3657 O O . LEU A 1 488 ? -14.001 -1.991 9.822 1.00 98.62 488 LEU A O 1
ATOM 3661 N N . GLN A 1 489 ? -13.109 -2.256 11.883 1.00 98.56 489 GLN A N 1
ATOM 3662 C CA . GLN A 1 489 ? -12.115 -1.180 11.871 1.00 98.56 489 GLN A CA 1
ATOM 3663 C C . GLN A 1 489 ? -10.699 -1.745 11.999 1.00 98.56 489 GLN A C 1
ATOM 3665 O O . GLN A 1 489 ? -9.799 -1.324 11.275 1.00 98.56 489 GLN A O 1
ATOM 3670 N N . ILE A 1 490 ? -10.506 -2.732 12.877 1.00 98.81 490 ILE A N 1
ATOM 3671 C CA . ILE A 1 490 ? -9.210 -3.366 13.119 1.00 98.81 490 ILE A CA 1
ATOM 3672 C C . ILE A 1 490 ? -9.336 -4.864 12.861 1.00 98.81 490 ILE A C 1
ATOM 3674 O O . ILE A 1 490 ? -10.176 -5.542 13.461 1.00 98.81 490 ILE A O 1
ATOM 3678 N N . LEU A 1 491 ? -8.490 -5.376 11.969 1.00 98.81 491 LEU A N 1
ATOM 3679 C CA . LEU A 1 491 ? -8.449 -6.785 11.604 1.00 98.81 491 LEU A CA 1
ATOM 3680 C C . LEU A 1 491 ? -7.007 -7.291 11.580 1.00 98.81 491 LEU A C 1
ATOM 3682 O O . LEU A 1 491 ? -6.217 -6.897 10.727 1.00 98.81 491 LEU A O 1
ATOM 3686 N N . HIS A 1 492 ? -6.696 -8.210 12.486 1.00 98.56 492 HIS A N 1
ATOM 3687 C CA . HIS A 1 492 ? -5.404 -8.888 12.564 1.00 98.56 492 HIS A CA 1
ATOM 3688 C C . HIS A 1 492 ? -5.562 -10.348 12.133 1.00 98.56 492 HIS A C 1
ATOM 3690 O O . HIS A 1 492 ? -6.263 -11.121 12.784 1.00 98.56 492 HIS A O 1
ATOM 3696 N N . LEU A 1 493 ? -4.942 -10.715 11.014 1.00 97.88 493 LEU A N 1
ATOM 3697 C CA . LEU A 1 493 ? -4.963 -12.040 10.384 1.00 97.88 493 LEU A CA 1
ATOM 3698 C C . LEU A 1 493 ? -3.542 -12.579 10.158 1.00 97.88 493 LEU A C 1
ATOM 3700 O O . LEU A 1 493 ? -3.343 -13.506 9.370 1.00 97.88 493 LEU A O 1
ATOM 3704 N N . GLU A 1 494 ? -2.539 -12.012 10.823 1.00 95.94 494 GLU A N 1
ATOM 3705 C CA . GLU A 1 494 ? -1.139 -12.375 10.641 1.00 95.94 494 GLU A CA 1
ATOM 3706 C C . GLU A 1 494 ? -0.888 -13.857 10.956 1.00 95.94 494 GLU A C 1
ATOM 3708 O O . GLU A 1 494 ? -1.553 -14.438 11.804 1.00 95.94 494 GLU A O 1
ATOM 3713 N N . VAL A 1 495 ? 0.102 -14.478 10.316 1.00 94.56 495 VAL A N 1
ATOM 3714 C CA . VAL A 1 495 ? 0.534 -15.859 10.582 1.00 94.56 495 VAL A CA 1
ATOM 3715 C C . VAL A 1 495 ? -0.646 -16.841 10.484 1.00 94.56 495 VAL A C 1
ATOM 3717 O O . VAL A 1 495 ? -1.016 -17.515 11.442 1.00 94.56 495 VAL A O 1
ATOM 3720 N N . ASN A 1 496 ? -1.255 -16.878 9.301 1.00 95.69 496 ASN A N 1
ATOM 3721 C CA . ASN A 1 496 ? -2.312 -17.807 8.900 1.00 95.69 496 ASN A CA 1
ATOM 3722 C C . ASN A 1 496 ? -1.939 -18.441 7.538 1.00 95.69 496 ASN A C 1
ATOM 3724 O O . ASN A 1 496 ? -0.781 -18.411 7.123 1.00 95.69 496 ASN A O 1
ATOM 3728 N N . SER A 1 497 ? -2.887 -19.071 6.844 1.00 93.06 497 SER A N 1
ATOM 3729 C CA . SER A 1 497 ? -2.697 -19.728 5.537 1.00 93.06 497 SER A CA 1
ATOM 3730 C C . SER A 1 497 ? -3.556 -19.106 4.426 1.00 93.06 497 SER A C 1
ATOM 3732 O O . SER A 1 497 ? -3.943 -19.789 3.481 1.00 93.06 497 SER A O 1
ATOM 3734 N N . ILE A 1 498 ? -3.857 -17.807 4.519 1.00 94.19 498 ILE A N 1
ATOM 3735 C CA . ILE A 1 498 ? -4.759 -17.103 3.593 1.00 94.19 498 ILE A CA 1
ATOM 3736 C C . ILE A 1 498 ? -4.081 -16.891 2.236 1.00 94.19 498 ILE A C 1
ATOM 3738 O O . ILE A 1 498 ? -2.945 -16.413 2.171 1.00 94.19 498 ILE A O 1
ATOM 3742 N N . THR A 1 499 ? -4.800 -17.193 1.150 1.00 90.62 499 THR A N 1
ATOM 3743 C CA . THR A 1 499 ? -4.326 -17.023 -0.239 1.00 90.62 499 THR A CA 1
ATOM 3744 C C . THR A 1 499 ? -5.078 -15.951 -1.032 1.00 90.62 499 THR A C 1
ATOM 3746 O O . THR A 1 499 ? -4.548 -15.416 -2.010 1.00 90.62 499 THR A O 1
ATOM 3749 N N . ASP A 1 500 ? -6.304 -15.627 -0.622 1.00 92.06 500 ASP A N 1
ATOM 3750 C CA . ASP A 1 500 ? -7.189 -14.661 -1.276 1.00 92.06 500 ASP A CA 1
ATOM 3751 C C . ASP A 1 500 ? -7.780 -13.696 -0.242 1.00 92.06 500 ASP A C 1
ATOM 3753 O O . ASP A 1 500 ? -8.290 -14.111 0.799 1.00 92.06 500 ASP A O 1
ATOM 3757 N N . VAL A 1 501 ? -7.702 -12.397 -0.536 1.00 96.00 501 VAL A N 1
ATOM 3758 C CA . VAL A 1 501 ? -8.199 -11.313 0.323 1.00 96.00 501 VAL A CA 1
ATOM 3759 C C . VAL A 1 501 ? -9.441 -10.606 -0.225 1.00 96.00 501 VAL A C 1
ATOM 3761 O O . VAL A 1 501 ? -9.870 -9.598 0.334 1.00 96.00 501 VAL A O 1
ATOM 3764 N N . GLN A 1 502 ? -10.068 -11.128 -1.283 1.00 95.81 502 GLN A N 1
ATOM 3765 C CA . GLN A 1 502 ? -11.232 -10.503 -1.920 1.00 95.81 502 GLN A CA 1
ATOM 3766 C C . GLN A 1 502 ? -12.404 -10.257 -0.953 1.00 95.81 502 GLN A C 1
ATOM 3768 O O . GLN A 1 502 ? -13.127 -9.269 -1.096 1.00 95.81 502 GLN A O 1
ATOM 3773 N N . ALA A 1 503 ? -12.586 -11.117 0.056 1.00 97.31 503 ALA A N 1
ATOM 3774 C CA . ALA A 1 503 ? -13.648 -10.973 1.054 1.00 97.31 503 ALA A CA 1
ATOM 3775 C C . ALA A 1 503 ? -13.586 -9.641 1.829 1.00 97.31 503 ALA A C 1
ATOM 3777 O O . ALA A 1 503 ? -14.603 -9.190 2.353 1.00 97.31 503 ALA A O 1
ATOM 3778 N N . LEU A 1 504 ? -12.418 -8.992 1.875 1.00 98.19 504 LEU A N 1
ATOM 3779 C CA . LEU A 1 504 ? -12.221 -7.736 2.595 1.00 98.19 504 LEU A CA 1
ATOM 3780 C C . LEU A 1 504 ? -12.705 -6.505 1.813 1.00 98.19 504 LEU A C 1
ATOM 3782 O O . LEU A 1 504 ? -12.925 -5.460 2.416 1.00 98.19 504 LEU A O 1
ATOM 3786 N N . ALA A 1 505 ? -12.918 -6.599 0.496 1.00 96.12 505 ALA A N 1
ATOM 3787 C CA . ALA A 1 505 ? -13.171 -5.440 -0.371 1.00 96.12 505 ALA A CA 1
ATOM 3788 C C . ALA A 1 505 ? -14.422 -4.610 -0.001 1.00 96.12 505 ALA A C 1
ATOM 3790 O O . ALA A 1 505 ? -14.507 -3.429 -0.345 1.00 96.12 505 ALA A O 1
ATOM 3791 N N . GLY A 1 506 ? -15.404 -5.210 0.682 1.00 95.25 506 GLY A N 1
ATOM 3792 C CA . GLY A 1 506 ? -16.627 -4.533 1.137 1.00 95.25 506 GLY A CA 1
ATOM 3793 C C . GLY A 1 506 ? -16.530 -3.880 2.522 1.00 95.25 506 GLY A C 1
ATOM 3794 O O . GLY A 1 506 ? -17.479 -3.233 2.964 1.00 95.25 506 GLY A O 1
ATOM 3795 N N . LEU A 1 507 ? -15.409 -4.042 3.230 1.00 97.88 507 LEU A N 1
ATOM 3796 C CA . LEU A 1 507 ? -15.251 -3.629 4.626 1.00 97.88 507 LEU A CA 1
ATOM 3797 C C . LEU A 1 507 ? -14.693 -2.202 4.725 1.00 97.88 507 LEU A C 1
ATOM 3799 O O . LEU A 1 507 ? -13.616 -1.960 5.258 1.00 97.88 507 LEU A O 1
ATOM 3803 N N . HIS A 1 508 ? -15.436 -1.231 4.189 1.00 95.94 508 HIS A N 1
ATOM 3804 C CA . HIS A 1 508 ? -14.976 0.154 3.988 1.00 95.94 508 HIS A CA 1
ATOM 3805 C C . HIS A 1 508 ? -14.596 0.929 5.264 1.00 95.94 508 HIS A C 1
ATOM 3807 O O . HIS A 1 508 ? -14.053 2.028 5.159 1.00 95.94 508 HIS A O 1
ATOM 3813 N N . LYS A 1 509 ? -14.902 0.396 6.455 1.00 98.00 509 LYS A N 1
ATOM 3814 C CA . LYS A 1 509 ? -14.521 0.974 7.751 1.00 98.00 509 LYS A CA 1
ATOM 3815 C C . LYS A 1 509 ? -13.157 0.503 8.259 1.00 98.00 509 LYS A C 1
ATOM 3817 O O . LYS A 1 509 ? -12.706 1.051 9.256 1.00 98.00 509 LYS A O 1
ATOM 3822 N N . LEU A 1 510 ? -12.505 -0.447 7.582 1.00 98.44 510 LEU A N 1
ATOM 3823 C CA . LEU A 1 510 ? -11.184 -0.928 7.977 1.00 98.44 510 LEU A CA 1
ATOM 3824 C C . LEU A 1 510 ? -10.153 0.204 7.954 1.00 98.44 510 LEU A C 1
ATOM 3826 O O . LEU A 1 510 ? -9.992 0.898 6.950 1.00 98.44 510 LEU A O 1
ATOM 3830 N N . GLU A 1 511 ? -9.436 0.329 9.065 1.00 98.19 511 GLU A N 1
ATOM 3831 C CA . GLU A 1 51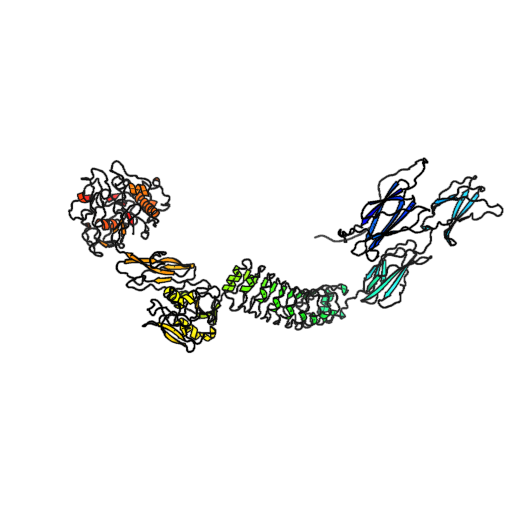1 ? -8.349 1.275 9.298 1.00 98.19 511 GLU A CA 1
ATOM 3832 C C . GLU A 1 511 ? -7.008 0.540 9.415 1.00 98.19 511 GLU A C 1
ATOM 3834 O O . GLU A 1 511 ? -6.018 0.979 8.831 1.00 98.19 511 GLU A O 1
ATOM 3839 N N . ILE A 1 512 ? -6.969 -0.589 10.131 1.00 98.38 512 ILE A N 1
ATOM 3840 C CA . ILE A 1 512 ? -5.746 -1.366 10.377 1.00 98.38 512 ILE A CA 1
ATOM 3841 C C . ILE A 1 512 ? -5.967 -2.812 9.948 1.00 98.38 512 ILE A C 1
ATOM 3843 O O . ILE A 1 512 ? -6.904 -3.470 10.405 1.00 98.38 512 ILE A O 1
ATOM 3847 N N . ILE A 1 513 ? -5.093 -3.297 9.065 1.00 98.31 513 ILE A N 1
ATOM 3848 C CA . ILE A 1 513 ? -5.205 -4.614 8.440 1.00 98.31 513 ILE A CA 1
ATOM 3849 C C . ILE A 1 513 ? -3.858 -5.339 8.529 1.00 98.31 513 ILE A C 1
ATOM 3851 O O . ILE A 1 513 ? -2.927 -5.062 7.772 1.00 98.31 513 ILE A O 1
ATOM 3855 N N . GLY A 1 514 ? -3.760 -6.296 9.445 1.00 97.00 514 GLY A N 1
ATOM 3856 C CA . GLY A 1 514 ? -2.605 -7.173 9.590 1.00 97.00 514 GLY A CA 1
ATOM 3857 C C . GLY A 1 514 ? -2.756 -8.436 8.748 1.00 97.00 514 GLY A C 1
ATOM 3858 O O . GLY A 1 514 ? -3.619 -9.261 9.024 1.00 97.00 514 GLY A O 1
ATOM 3859 N N . LEU A 1 515 ? -1.924 -8.614 7.723 1.00 95.56 515 LEU A N 1
ATOM 3860 C CA . LEU A 1 515 ? -1.919 -9.783 6.826 1.00 95.56 515 LEU A CA 1
ATOM 3861 C C . LEU A 1 515 ? -0.552 -10.479 6.774 1.00 95.56 515 LEU A C 1
ATOM 3863 O O . LEU A 1 515 ? -0.355 -11.405 5.980 1.00 95.56 515 LEU A O 1
ATOM 3867 N N . ALA A 1 516 ? 0.390 -10.054 7.614 1.00 92.75 516 ALA A N 1
ATOM 3868 C CA . ALA A 1 516 ? 1.757 -10.537 7.595 1.00 92.75 516 ALA A CA 1
ATOM 3869 C C . ALA A 1 516 ? 1.838 -12.061 7.797 1.00 92.75 516 ALA A C 1
ATOM 3871 O O . ALA A 1 516 ? 1.035 -12.632 8.520 1.00 92.75 516 ALA A O 1
ATOM 3872 N N . GLY A 1 517 ? 2.779 -12.762 7.168 1.00 89.69 517 GLY A N 1
ATOM 3873 C CA . GLY A 1 517 ? 2.937 -14.211 7.364 1.00 89.69 517 GLY A CA 1
ATOM 3874 C C . GLY A 1 517 ? 1.858 -15.100 6.726 1.00 89.69 517 GLY A C 1
ATOM 3875 O O . GLY A 1 517 ? 1.726 -16.249 7.133 1.00 89.69 517 GLY A O 1
ATOM 3876 N N . ASN A 1 518 ? 1.090 -14.596 5.751 1.00 90.44 518 ASN A N 1
ATOM 3877 C CA . ASN A 1 518 ? 0.148 -15.380 4.931 1.00 90.44 518 ASN A CA 1
ATOM 3878 C C . ASN A 1 518 ? 0.745 -15.780 3.562 1.00 90.44 518 ASN A C 1
ATOM 3880 O O . ASN A 1 518 ? 1.864 -15.400 3.230 1.00 90.44 518 ASN A O 1
ATOM 3884 N N . SER A 1 519 ? -0.005 -16.523 2.737 1.00 86.75 519 SER A N 1
ATOM 3885 C CA . SER A 1 519 ? 0.401 -16.960 1.383 1.00 86.75 519 SER A CA 1
ATOM 3886 C C . SER A 1 519 ? -0.434 -16.286 0.284 1.00 86.75 519 SER A C 1
ATOM 3888 O O . SER A 1 519 ? -0.922 -16.939 -0.636 1.00 86.75 519 SER A O 1
ATOM 3890 N N . ILE A 1 520 ? -0.640 -14.971 0.400 1.00 87.12 520 ILE A N 1
ATOM 3891 C CA . ILE A 1 520 ? -1.558 -14.209 -0.460 1.00 87.12 520 ILE A CA 1
ATOM 3892 C C . ILE A 1 520 ? -1.032 -14.156 -1.899 1.00 87.12 520 ILE A C 1
ATOM 3894 O O . ILE A 1 520 ? 0.099 -13.737 -2.146 1.00 87.12 520 ILE A O 1
ATOM 3898 N N . VAL A 1 521 ? -1.887 -14.541 -2.846 1.00 81.06 521 VAL A N 1
ATOM 3899 C CA . VAL A 1 521 ? -1.602 -14.560 -4.293 1.00 81.06 521 VAL A CA 1
ATOM 3900 C C . VAL A 1 521 ? -2.664 -13.830 -5.120 1.00 81.06 521 VAL A C 1
ATOM 3902 O O . VAL A 1 521 ? -2.455 -13.573 -6.301 1.00 81.06 521 VAL A O 1
ATOM 3905 N N . SER A 1 522 ? -3.816 -13.495 -4.528 1.00 84.81 522 SER A N 1
ATOM 3906 C CA . SER A 1 522 ? -4.956 -12.910 -5.245 1.00 84.81 522 SER A CA 1
ATOM 3907 C C . SER A 1 522 ? -5.812 -11.999 -4.356 1.00 84.81 522 SER A C 1
ATOM 3909 O O . SER A 1 522 ? -5.634 -11.957 -3.139 1.00 84.81 522 SER A O 1
ATOM 3911 N N . GLY A 1 523 ? -6.700 -11.214 -4.974 1.00 88.94 523 GLY A N 1
ATOM 3912 C CA . GLY A 1 523 ? -7.646 -10.330 -4.280 1.00 88.94 523 GLY A CA 1
ATOM 3913 C C . GLY A 1 523 ? -7.085 -8.966 -3.860 1.00 88.94 523 GLY A C 1
ATOM 3914 O O . GLY A 1 523 ? -7.859 -8.077 -3.512 1.00 88.94 523 GLY A O 1
ATOM 3915 N N . VAL A 1 524 ? -5.770 -8.740 -3.942 1.00 91.19 524 VAL A N 1
ATOM 3916 C CA . VAL A 1 524 ? -5.112 -7.501 -3.475 1.00 91.19 524 VAL A CA 1
ATOM 3917 C C . VAL A 1 524 ? -5.594 -6.262 -4.235 1.00 91.19 524 VAL A C 1
ATOM 3919 O O . VAL A 1 524 ? -5.900 -5.242 -3.619 1.00 91.19 524 VAL A O 1
ATOM 3922 N N . SER A 1 525 ? -5.746 -6.352 -5.557 1.00 87.81 525 SER A N 1
ATOM 3923 C CA . SER A 1 525 ? -6.296 -5.264 -6.383 1.00 87.81 525 SER A CA 1
ATOM 3924 C C . SER A 1 525 ? -7.731 -4.858 -6.020 1.00 87.81 525 SER A C 1
ATOM 3926 O O . SER A 1 525 ? -8.131 -3.733 -6.309 1.00 87.81 525 SER A O 1
ATOM 3928 N N . SER A 1 526 ? -8.508 -5.719 -5.353 1.00 92.44 526 SER A N 1
ATOM 3929 C CA . SER A 1 526 ? -9.863 -5.374 -4.898 1.00 92.44 526 SER A CA 1
ATOM 3930 C C . SER A 1 526 ? -9.873 -4.469 -3.661 1.00 92.44 526 SER A C 1
ATOM 3932 O O . SER A 1 526 ? -10.858 -3.774 -3.423 1.00 92.44 526 SER A O 1
ATOM 3934 N N . LEU A 1 527 ? -8.762 -4.404 -2.916 1.00 96.25 527 LEU A N 1
ATOM 3935 C CA . LEU A 1 527 ? -8.644 -3.622 -1.681 1.00 96.25 527 LEU A CA 1
ATOM 3936 C C . LEU A 1 527 ? -8.551 -2.107 -1.920 1.00 96.25 527 LEU A C 1
ATOM 3938 O O . LEU A 1 527 ? -8.557 -1.330 -0.970 1.00 96.25 527 LEU A O 1
ATOM 3942 N N . VAL A 1 528 ? -8.516 -1.657 -3.179 1.00 95.56 528 VAL A N 1
ATOM 3943 C CA . VAL A 1 528 ? -8.541 -0.227 -3.545 1.00 95.56 528 VAL A CA 1
ATOM 3944 C C . VAL A 1 528 ? -9.786 0.508 -3.033 1.00 95.56 528 VAL A C 1
ATOM 3946 O O . VAL A 1 528 ? -9.794 1.734 -2.960 1.00 95.56 528 VAL A O 1
ATOM 3949 N N . SER A 1 529 ? -10.842 -0.226 -2.678 1.00 94.62 529 SER A N 1
ATOM 3950 C CA . SER A 1 529 ? -12.076 0.294 -2.081 1.00 94.62 529 SER A CA 1
ATOM 3951 C C . SER A 1 529 ? -11.959 0.633 -0.588 1.00 94.62 529 SER A C 1
ATOM 3953 O O . SER A 1 529 ? -12.898 1.206 -0.026 1.00 94.62 529 SER A O 1
ATOM 3955 N N . LEU A 1 530 ? -10.850 0.281 0.071 1.00 96.69 530 LEU A N 1
ATOM 3956 C CA . LEU A 1 530 ? -10.621 0.502 1.501 1.00 96.69 530 LEU A CA 1
ATOM 3957 C C . LEU A 1 530 ? -10.075 1.907 1.762 1.00 96.69 530 LEU A C 1
ATOM 3959 O O . LEU A 1 530 ? -8.964 2.098 2.244 1.00 96.69 530 LEU A O 1
ATOM 3963 N N . THR A 1 531 ? -10.869 2.920 1.427 1.00 93.69 531 THR A N 1
ATOM 3964 C CA . THR A 1 531 ? -10.441 4.327 1.463 1.00 93.69 531 THR A CA 1
ATOM 3965 C C . THR A 1 531 ? -10.143 4.868 2.864 1.00 93.69 531 THR A C 1
ATOM 3967 O O . THR A 1 531 ? -9.537 5.930 2.970 1.00 93.69 531 THR A O 1
ATOM 3970 N N . ASN A 1 532 ? -10.568 4.166 3.921 1.00 95.69 532 ASN A N 1
ATOM 3971 C CA . ASN A 1 532 ? -10.279 4.516 5.315 1.00 95.69 532 ASN A CA 1
ATOM 3972 C C . ASN A 1 532 ? -9.024 3.821 5.866 1.00 95.69 532 ASN A C 1
ATOM 3974 O O . ASN A 1 532 ? -8.632 4.110 6.994 1.00 95.69 532 ASN A O 1
ATOM 3978 N N . ALA A 1 533 ? -8.388 2.937 5.088 1.00 97.19 533 ALA A N 1
ATOM 3979 C CA . ALA A 1 533 ? -7.209 2.216 5.537 1.00 97.19 533 ALA A CA 1
ATOM 3980 C C . ALA A 1 533 ? -6.064 3.190 5.860 1.00 97.19 533 ALA A C 1
ATOM 3982 O O . ALA A 1 533 ? -5.691 4.047 5.054 1.00 97.19 533 ALA A O 1
ATOM 3983 N N . ILE A 1 534 ? -5.509 3.030 7.057 1.00 97.62 534 ILE A N 1
ATOM 3984 C CA . ILE A 1 534 ? -4.351 3.752 7.584 1.00 97.62 534 ILE A CA 1
ATOM 3985 C C . ILE A 1 534 ? -3.115 2.863 7.483 1.00 97.62 534 ILE A C 1
ATOM 3987 O O . ILE A 1 534 ? -2.036 3.352 7.141 1.00 97.62 534 ILE A O 1
ATOM 3991 N N . GLU A 1 535 ? -3.267 1.568 7.757 1.00 97.81 535 GLU A N 1
ATOM 3992 C CA . GLU A 1 535 ? -2.180 0.598 7.730 1.00 97.81 535 GLU A CA 1
ATOM 3993 C C . GLU A 1 535 ? -2.630 -0.742 7.138 1.00 97.81 535 GLU A C 1
ATOM 3995 O O . GLU A 1 535 ? -3.649 -1.302 7.542 1.00 97.81 535 GLU A O 1
ATOM 4000 N N . ILE A 1 536 ? -1.841 -1.266 6.195 1.00 97.00 536 ILE A N 1
ATOM 4001 C CA . ILE A 1 536 ? -1.981 -2.629 5.674 1.00 97.00 536 ILE A CA 1
ATOM 4002 C C . ILE A 1 536 ? -0.606 -3.296 5.681 1.00 97.00 536 ILE A C 1
ATOM 4004 O O . ILE A 1 536 ? 0.306 -2.848 4.980 1.00 97.00 536 ILE A O 1
ATOM 4008 N N . ASP A 1 537 ? -0.451 -4.371 6.448 1.00 94.44 537 ASP A N 1
ATOM 4009 C CA . ASP A 1 537 ? 0.821 -5.082 6.582 1.00 94.44 537 ASP A CA 1
ATOM 4010 C C . ASP A 1 537 ? 0.799 -6.440 5.877 1.00 94.44 537 ASP A C 1
ATOM 4012 O O . ASP A 1 537 ? 0.119 -7.360 6.316 1.00 94.44 537 ASP A O 1
ATOM 4016 N N . PHE A 1 538 ? 1.578 -6.583 4.805 1.00 91.56 538 PHE A N 1
ATOM 4017 C CA . PHE A 1 538 ? 1.767 -7.829 4.054 1.00 91.56 538 PHE A CA 1
ATOM 4018 C C . PHE A 1 538 ? 3.127 -8.511 4.332 1.00 91.56 538 PHE A C 1
ATOM 4020 O O . PHE A 1 538 ? 3.478 -9.466 3.627 1.00 91.56 538 PHE A O 1
ATOM 4027 N N . ARG A 1 539 ? 3.941 -8.021 5.284 1.00 85.44 539 ARG A N 1
ATOM 4028 C CA . ARG A 1 539 ? 5.316 -8.518 5.535 1.00 85.44 539 ARG A CA 1
ATOM 4029 C C . ARG A 1 539 ? 5.352 -10.002 5.912 1.00 85.44 539 ARG A C 1
ATOM 4031 O O . ARG A 1 539 ? 4.346 -10.591 6.263 1.00 85.44 539 ARG A O 1
ATOM 4038 N N . ASP A 1 540 ? 6.504 -10.654 5.789 1.00 72.19 540 ASP A N 1
ATOM 4039 C CA . ASP A 1 540 ? 6.703 -12.075 6.142 1.00 72.19 540 ASP A CA 1
ATOM 4040 C C . ASP A 1 540 ? 5.831 -13.107 5.393 1.00 72.19 540 ASP A C 1
ATOM 4042 O O . ASP A 1 540 ? 5.911 -14.301 5.680 1.00 72.19 540 ASP A O 1
ATOM 4046 N N . SER A 1 541 ? 5.050 -12.692 4.387 1.00 56.44 541 SER A N 1
ATOM 4047 C CA . SER A 1 541 ? 4.437 -13.615 3.431 1.00 56.44 541 SER A CA 1
ATOM 4048 C C . SER A 1 541 ? 5.546 -14.275 2.608 1.00 56.44 541 SER A C 1
ATOM 4050 O O . SER A 1 541 ? 6.178 -13.638 1.761 1.00 56.44 541 SER A O 1
ATOM 4052 N N . GLY A 1 542 ? 5.869 -15.533 2.917 1.00 54.66 542 GLY A N 1
ATOM 4053 C CA . GLY A 1 542 ? 6.906 -16.290 2.215 1.00 54.66 542 GLY A CA 1
ATOM 4054 C C . GLY A 1 542 ? 6.739 -16.163 0.698 1.00 54.66 542 GLY A C 1
ATOM 4055 O O . GLY A 1 542 ? 5.627 -16.292 0.202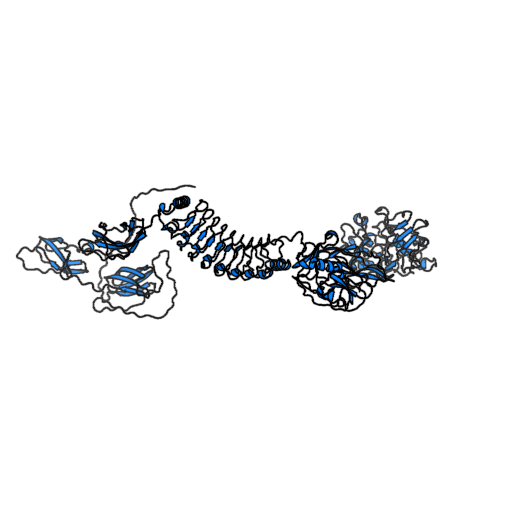 1.00 54.66 542 GLY A O 1
ATOM 4056 N N . ASN A 1 543 ? 7.835 -15.840 -0.002 1.00 52.72 543 ASN A N 1
ATOM 4057 C CA . ASN A 1 543 ? 7.920 -15.630 -1.455 1.00 52.72 543 ASN A CA 1
ATOM 4058 C C . ASN A 1 543 ? 6.619 -15.083 -2.070 1.00 52.72 543 ASN A C 1
ATOM 4060 O O . ASN A 1 543 ? 5.978 -15.732 -2.891 1.00 52.72 543 ASN A O 1
ATOM 4064 N N . SER A 1 544 ? 6.185 -13.925 -1.572 1.00 55.91 544 SER A N 1
ATOM 4065 C CA . SER A 1 544 ? 4.890 -13.314 -1.857 1.00 55.91 544 SER A CA 1
ATOM 4066 C C . SER A 1 544 ? 4.527 -13.376 -3.343 1.00 55.91 544 SER A C 1
ATOM 4068 O O . SER A 1 544 ? 5.026 -12.574 -4.135 1.00 55.91 544 SER A O 1
ATOM 4070 N N . GLY A 1 545 ? 3.615 -14.276 -3.706 1.00 62.41 545 GLY A N 1
ATOM 4071 C CA . GLY A 1 545 ? 3.026 -14.346 -5.043 1.00 62.41 545 GLY A CA 1
ATOM 4072 C C . GLY A 1 545 ? 2.045 -13.203 -5.325 1.00 62.41 545 GLY A C 1
ATOM 4073 O O . GLY A 1 545 ? 1.237 -13.315 -6.236 1.00 62.41 545 GLY A O 1
ATOM 4074 N N . ILE A 1 546 ? 2.091 -12.113 -4.545 1.00 76.38 546 ILE A N 1
ATOM 4075 C CA . ILE A 1 546 ? 1.365 -10.872 -4.823 1.00 76.38 546 ILE A CA 1
ATOM 4076 C C . ILE A 1 546 ? 2.033 -10.193 -6.026 1.00 76.38 546 ILE A C 1
ATOM 4078 O O . ILE A 1 546 ? 3.173 -9.718 -5.877 1.00 76.38 546 ILE A O 1
ATOM 4082 N N . PRO A 1 547 ? 1.338 -10.068 -7.174 1.00 72.94 547 PRO A N 1
ATOM 4083 C CA . PRO A 1 547 ? 1.882 -9.411 -8.358 1.00 72.94 547 PRO A CA 1
ATOM 4084 C C . PRO A 1 547 ? 2.318 -7.975 -8.051 1.00 72.94 547 PRO A C 1
ATOM 4086 O O . PRO A 1 547 ? 1.611 -7.236 -7.361 1.00 72.94 547 PRO A O 1
ATOM 4089 N N . LEU A 1 548 ? 3.461 -7.526 -8.585 1.00 71.06 548 LEU A N 1
ATOM 4090 C CA . LEU A 1 548 ? 3.917 -6.146 -8.355 1.00 71.06 548 LEU A CA 1
ATOM 4091 C C . LEU A 1 548 ? 2.959 -5.095 -8.925 1.00 71.06 548 LEU A C 1
ATOM 4093 O O . LEU A 1 548 ? 2.910 -3.976 -8.417 1.00 71.06 548 LEU A O 1
ATOM 4097 N N . SER A 1 549 ? 2.171 -5.461 -9.933 1.00 65.62 549 SER A N 1
ATOM 4098 C CA . SER A 1 549 ? 1.090 -4.637 -10.472 1.00 65.62 549 SER A CA 1
ATOM 4099 C C . SER A 1 549 ? 0.006 -4.347 -9.446 1.00 65.62 549 SER A C 1
ATOM 4101 O O . SER A 1 549 ? -0.456 -3.212 -9.346 1.00 65.62 549 SER A O 1
ATOM 4103 N N . ASP A 1 550 ? -0.366 -5.345 -8.648 1.00 80.31 550 ASP A N 1
ATOM 4104 C CA . ASP A 1 550 ? -1.361 -5.203 -7.591 1.00 80.31 550 ASP A CA 1
ATOM 4105 C C . ASP A 1 550 ? -0.789 -4.360 -6.456 1.00 80.31 550 ASP A C 1
ATOM 4107 O O . ASP A 1 550 ? -1.487 -3.493 -5.929 1.00 80.31 550 ASP A O 1
ATOM 4111 N N . ARG A 1 551 ? 0.512 -4.518 -6.159 1.00 83.50 551 ARG A N 1
ATOM 4112 C CA . ARG A 1 551 ? 1.203 -3.634 -5.211 1.00 83.50 551 ARG A CA 1
ATOM 4113 C C . ARG A 1 551 ? 1.167 -2.182 -5.659 1.00 83.50 551 ARG A C 1
ATOM 4115 O O . ARG A 1 551 ? 0.768 -1.311 -4.892 1.00 83.50 551 ARG A O 1
ATOM 4122 N N . ALA A 1 552 ? 1.547 -1.925 -6.910 1.00 74.69 552 ALA A N 1
ATOM 4123 C CA . ALA A 1 552 ? 1.550 -0.588 -7.488 1.00 74.69 552 ALA A CA 1
ATOM 4124 C C . ALA A 1 552 ? 0.136 0.010 -7.532 1.00 74.69 552 ALA A C 1
ATOM 4126 O O . ALA A 1 552 ? -0.050 1.163 -7.150 1.00 74.69 552 ALA A O 1
ATOM 4127 N N . THR A 1 553 ? -0.859 -0.783 -7.936 1.00 84.69 553 THR A N 1
ATOM 4128 C CA . THR A 1 553 ? -2.268 -0.368 -8.004 1.00 84.69 553 THR A CA 1
ATOM 4129 C C . THR A 1 553 ? -2.792 0.016 -6.626 1.00 84.69 553 THR A C 1
ATOM 4131 O O . THR A 1 553 ? -3.347 1.103 -6.463 1.00 84.69 553 THR A O 1
ATOM 4134 N N . LEU A 1 554 ? -2.575 -0.833 -5.619 1.00 89.69 554 LEU A N 1
ATOM 4135 C CA . LEU A 1 554 ? -3.046 -0.573 -4.264 1.00 89.69 554 LEU A CA 1
ATOM 4136 C C . LEU A 1 554 ? -2.313 0.615 -3.626 1.00 89.69 554 LEU A C 1
ATOM 4138 O O . LEU A 1 554 ? -2.960 1.502 -3.074 1.00 89.69 554 LEU A O 1
ATOM 4142 N N . SER A 1 555 ? -0.983 0.685 -3.754 1.00 88.62 555 SER A N 1
ATOM 4143 C CA . SER A 1 555 ? -0.192 1.814 -3.245 1.00 88.62 555 SER A CA 1
ATOM 4144 C C . SER A 1 555 ? -0.536 3.143 -3.920 1.00 88.62 555 SER A C 1
ATOM 4146 O O . SER A 1 555 ? -0.490 4.181 -3.265 1.00 88.62 555 SER A O 1
ATOM 4148 N N . ALA A 1 556 ? -0.908 3.133 -5.202 1.00 85.62 556 ALA A N 1
ATOM 4149 C CA . ALA A 1 556 ? -1.373 4.332 -5.892 1.00 85.62 556 ALA A CA 1
ATOM 4150 C C . ALA A 1 556 ? -2.780 4.753 -5.440 1.00 85.62 556 ALA A C 1
ATOM 4152 O O . ALA A 1 556 ? -3.026 5.942 -5.241 1.00 85.62 556 ALA A O 1
ATOM 4153 N N . ALA A 1 557 ? -3.697 3.794 -5.269 1.00 92.12 557 ALA A N 1
ATOM 4154 C CA . ALA A 1 557 ? -5.071 4.066 -4.850 1.00 92.12 557 ALA A CA 1
ATOM 4155 C C . ALA A 1 557 ? -5.156 4.571 -3.401 1.00 92.12 557 ALA A C 1
ATOM 4157 O O . ALA A 1 557 ? -5.946 5.465 -3.104 1.00 92.12 557 ALA A O 1
ATOM 4158 N N . LEU A 1 558 ? -4.324 4.025 -2.511 1.00 92.94 558 LEU A N 1
ATOM 4159 C CA . LEU A 1 558 ? -4.322 4.322 -1.079 1.00 92.94 558 LEU A CA 1
ATOM 4160 C C . LEU A 1 558 ? -3.071 5.117 -0.678 1.00 92.94 558 LEU A C 1
ATOM 4162 O O . LEU A 1 558 ? -2.348 4.741 0.238 1.00 92.94 558 LEU A O 1
ATOM 4166 N N . SER A 1 559 ? -2.804 6.242 -1.346 1.00 84.69 559 SER A N 1
ATOM 4167 C CA . SER A 1 559 ? -1.563 7.016 -1.153 1.00 84.69 559 SER A CA 1
ATOM 4168 C C . SER A 1 559 ? -1.360 7.592 0.261 1.00 84.69 559 SER A C 1
ATOM 4170 O O . SER A 1 559 ? -0.263 8.041 0.582 1.00 84.69 559 SER A O 1
ATOM 4172 N N . GLY A 1 560 ? -2.416 7.646 1.085 1.00 88.31 560 GLY A N 1
ATOM 4173 C CA . GLY A 1 560 ? -2.361 8.049 2.498 1.00 88.31 560 GLY A CA 1
ATOM 4174 C C . GLY A 1 560 ? -2.220 6.882 3.484 1.00 88.31 560 GLY A C 1
ATOM 4175 O O . GLY A 1 560 ? -2.015 7.123 4.671 1.00 88.31 560 GLY A O 1
ATOM 4176 N N . CYS A 1 561 ? -2.319 5.643 2.999 1.00 94.94 561 CYS A N 1
ATOM 4177 C CA . CYS A 1 561 ? -2.188 4.427 3.786 1.00 94.94 561 CYS A CA 1
ATOM 4178 C C . CYS A 1 561 ? -0.721 3.991 3.841 1.00 94.94 561 CYS A C 1
ATOM 4180 O O . CYS A 1 561 ? -0.022 3.943 2.826 1.00 94.94 561 CYS A O 1
ATOM 4182 N N . THR A 1 562 ? -0.258 3.599 5.023 1.00 96.62 562 THR A N 1
ATOM 4183 C CA . THR A 1 562 ? 1.026 2.921 5.189 1.00 96.62 562 THR A CA 1
ATOM 4184 C C . THR A 1 562 ? 0.863 1.467 4.770 1.00 96.62 562 THR A C 1
ATOM 4186 O O . THR A 1 562 ? 0.297 0.666 5.506 1.00 96.62 562 THR A O 1
ATOM 4189 N N . ILE A 1 563 ? 1.352 1.116 3.581 1.00 94.00 563 ILE A N 1
ATOM 4190 C CA . ILE A 1 563 ? 1.345 -0.273 3.114 1.00 94.00 563 ILE A CA 1
ATOM 4191 C C . ILE A 1 563 ? 2.746 -0.856 3.257 1.00 94.00 563 ILE A C 1
ATOM 4193 O O . ILE A 1 563 ? 3.693 -0.401 2.611 1.00 94.00 563 ILE A O 1
ATOM 4197 N N . GLN A 1 564 ? 2.877 -1.867 4.109 1.00 91.06 564 GLN A N 1
ATOM 4198 C CA . GLN A 1 564 ? 4.126 -2.587 4.310 1.00 91.06 564 GLN A CA 1
ATOM 4199 C C . GLN A 1 564 ? 4.143 -3.813 3.401 1.00 91.06 564 GLN A C 1
ATOM 4201 O O . GLN A 1 564 ? 3.453 -4.801 3.637 1.00 91.06 564 GLN A O 1
ATOM 4206 N N . TRP A 1 565 ? 4.933 -3.748 2.333 1.00 85.38 565 TRP A N 1
ATOM 4207 C CA . TRP A 1 565 ? 5.103 -4.871 1.419 1.00 85.38 565 TRP A CA 1
ATOM 4208 C C . TRP A 1 565 ? 6.180 -5.843 1.918 1.00 85.38 565 TRP A C 1
ATOM 4210 O O . TRP A 1 565 ? 7.179 -5.404 2.496 1.00 85.38 565 TRP A O 1
ATOM 4220 N N . PRO A 1 566 ? 6.049 -7.150 1.635 1.00 75.25 566 PRO A N 1
ATOM 4221 C CA . PRO A 1 566 ? 7.150 -8.084 1.814 1.00 75.25 566 PRO A CA 1
ATOM 4222 C C . PRO A 1 566 ? 8.315 -7.663 0.901 1.00 75.25 566 PRO A C 1
ATOM 4224 O O . PRO A 1 566 ? 8.076 -7.237 -0.242 1.00 75.25 566 PRO A O 1
ATOM 4227 N N . PRO A 1 567 ? 9.571 -7.749 1.377 1.00 65.56 567 PRO A N 1
ATOM 4228 C CA . PRO A 1 567 ? 10.729 -7.426 0.555 1.00 65.56 567 PRO A CA 1
ATOM 4229 C C . PRO A 1 567 ? 10.730 -8.298 -0.701 1.00 65.56 567 PRO A C 1
ATOM 4231 O O . PRO A 1 567 ? 10.387 -9.479 -0.645 1.00 65.56 567 PRO A O 1
ATOM 4234 N N . LEU A 1 568 ? 11.110 -7.715 -1.842 1.00 63.91 568 LEU A N 1
ATOM 4235 C CA . LEU A 1 568 ? 11.302 -8.508 -3.052 1.00 63.91 568 LEU A CA 1
ATOM 4236 C C . LEU A 1 568 ? 12.373 -9.580 -2.790 1.00 63.91 568 LEU A C 1
ATOM 4238 O O . LEU A 1 568 ? 13.399 -9.257 -2.179 1.00 63.91 568 LEU A O 1
ATOM 4242 N N . PRO A 1 569 ? 12.166 -10.828 -3.244 1.00 58.94 569 PRO A N 1
ATOM 4243 C CA . PRO A 1 569 ? 13.165 -11.878 -3.117 1.00 58.94 569 PRO A CA 1
ATOM 4244 C C . PRO A 1 569 ? 14.493 -11.412 -3.713 1.00 58.94 569 PRO A C 1
ATOM 4246 O O . PRO A 1 569 ? 14.552 -10.916 -4.840 1.00 58.94 569 PRO A O 1
ATOM 4249 N N . SER A 1 570 ? 15.586 -11.588 -2.972 1.00 56.59 570 SER A N 1
ATOM 4250 C CA . SER A 1 570 ? 16.936 -11.356 -3.500 1.00 56.59 570 SER A CA 1
ATOM 4251 C C . SER A 1 570 ? 17.305 -12.374 -4.590 1.00 56.59 570 SER A C 1
ATOM 4253 O O . SER A 1 570 ? 18.250 -12.158 -5.362 1.00 56.59 570 SER A O 1
ATOM 4255 N N . ASN A 1 571 ? 16.546 -13.470 -4.671 1.00 67.31 571 ASN A N 1
ATOM 4256 C CA . ASN A 1 571 ? 16.653 -14.534 -5.646 1.00 67.31 571 ASN A CA 1
ATOM 4257 C C . ASN A 1 571 ? 15.302 -15.231 -5.883 1.00 67.31 571 ASN A C 1
ATOM 4259 O O . ASN A 1 571 ? 14.668 -15.662 -4.926 1.00 67.31 571 ASN A O 1
ATOM 4263 N N . TYR A 1 572 ? 14.900 -15.358 -7.151 1.00 73.38 572 TYR A N 1
ATOM 4264 C CA . TYR A 1 572 ? 13.752 -16.167 -7.570 1.00 73.38 572 TYR A CA 1
ATOM 4265 C C . TYR A 1 572 ? 14.260 -17.545 -8.005 1.00 73.38 572 TYR A C 1
ATOM 4267 O O . TYR A 1 572 ? 15.216 -17.636 -8.774 1.00 73.38 572 TYR A O 1
ATOM 4275 N N . ALA A 1 573 ? 13.647 -18.617 -7.519 1.00 79.12 573 ALA A N 1
ATOM 4276 C CA . ALA A 1 573 ? 13.893 -19.969 -7.997 1.00 79.12 573 ALA A CA 1
ATOM 4277 C C . ALA A 1 573 ? 13.068 -20.264 -9.260 1.00 79.12 573 ALA A C 1
ATOM 4279 O O . ALA A 1 573 ? 12.043 -19.640 -9.533 1.00 79.12 573 ALA A O 1
ATOM 4280 N N . ILE A 1 574 ? 13.502 -21.255 -10.041 1.00 82.31 574 ILE A N 1
ATOM 4281 C CA . ILE A 1 574 ? 12.699 -21.767 -11.156 1.00 82.31 574 ILE A CA 1
ATOM 4282 C C . ILE A 1 574 ? 11.381 -22.334 -10.608 1.00 82.31 574 ILE A C 1
ATOM 4284 O O . ILE A 1 574 ? 11.396 -23.170 -9.706 1.00 82.31 574 ILE A O 1
ATOM 4288 N N . GLY A 1 575 ? 10.260 -21.911 -11.192 1.00 76.56 575 GLY A N 1
ATOM 4289 C CA . GLY A 1 575 ? 8.904 -22.235 -10.749 1.00 76.56 575 GLY A CA 1
ATOM 4290 C C . GLY A 1 575 ? 8.270 -21.178 -9.844 1.00 76.56 575 GLY A C 1
ATOM 4291 O O . GLY A 1 575 ? 7.056 -21.215 -9.656 1.00 76.56 575 GLY A O 1
ATOM 4292 N N . ASP A 1 576 ? 9.047 -20.220 -9.334 1.00 76.06 576 ASP A N 1
ATOM 4293 C CA . ASP A 1 576 ? 8.495 -19.106 -8.566 1.00 76.06 576 ASP A CA 1
ATOM 4294 C C . ASP A 1 576 ? 7.695 -18.161 -9.465 1.00 76.06 576 ASP A C 1
ATOM 4296 O O . ASP A 1 576 ? 8.000 -17.982 -10.650 1.00 76.06 576 ASP A O 1
ATOM 4300 N N . MET A 1 577 ? 6.692 -17.505 -8.882 1.00 76.06 577 MET A N 1
ATOM 4301 C CA . MET A 1 577 ? 6.019 -16.394 -9.540 1.00 76.06 577 MET A CA 1
ATOM 4302 C C . MET A 1 577 ? 6.952 -15.178 -9.555 1.00 76.06 577 MET A C 1
ATOM 4304 O O . MET A 1 577 ? 7.361 -14.678 -8.507 1.00 76.06 577 MET A O 1
ATOM 4308 N N . GLY A 1 578 ? 7.316 -14.733 -10.752 1.00 74.00 578 GLY A N 1
ATOM 4309 C CA . GLY A 1 578 ? 8.182 -13.589 -10.967 1.00 74.00 578 GLY A CA 1
ATOM 4310 C C . GLY A 1 578 ? 7.464 -12.244 -10.782 1.00 74.00 578 GLY A C 1
ATOM 4311 O O . GLY A 1 578 ? 6.248 -12.186 -10.566 1.00 74.00 578 GLY A O 1
ATOM 4312 N N . PRO A 1 579 ? 8.209 -11.129 -10.866 1.00 71.44 579 PRO A N 1
ATOM 4313 C CA . PRO A 1 579 ? 7.717 -9.769 -10.653 1.00 71.44 579 PRO A CA 1
ATOM 4314 C C . PRO A 1 579 ? 6.494 -9.384 -11.496 1.00 71.44 579 PRO A C 1
ATOM 4316 O O . PRO A 1 579 ? 5.679 -8.585 -11.029 1.00 71.44 579 PRO A O 1
ATOM 4319 N N . ALA A 1 580 ? 6.349 -9.924 -12.716 1.00 71.75 580 ALA A N 1
ATOM 4320 C CA . ALA A 1 580 ? 5.190 -9.654 -13.571 1.00 71.75 580 ALA A CA 1
ATOM 4321 C C . ALA A 1 580 ? 4.010 -10.606 -13.351 1.00 71.75 580 ALA A C 1
ATOM 4323 O O . ALA A 1 580 ? 3.020 -10.542 -14.079 1.00 71.75 580 ALA A O 1
ATOM 4324 N N . GLY A 1 581 ? 4.099 -11.511 -12.378 1.00 73.31 581 GLY A N 1
ATOM 4325 C CA . GLY A 1 581 ? 3.138 -12.595 -12.198 1.00 73.31 581 GLY A CA 1
ATOM 4326 C C . GLY A 1 581 ? 3.285 -13.722 -13.228 1.00 73.31 581 GLY A C 1
ATOM 4327 O O . GLY A 1 581 ? 2.402 -14.572 -13.327 1.00 73.31 581 GLY A O 1
ATOM 4328 N N . GLY A 1 582 ? 4.370 -13.728 -14.013 1.00 79.69 582 GLY A N 1
ATOM 4329 C CA . GLY A 1 582 ? 4.766 -14.885 -14.815 1.00 79.69 582 GLY A CA 1
ATOM 4330 C C . GLY A 1 582 ? 5.439 -15.949 -13.947 1.00 79.69 582 GLY A C 1
ATOM 4331 O O . GLY A 1 582 ? 5.722 -15.713 -12.779 1.00 79.69 582 GLY A O 1
ATOM 4332 N N . ILE A 1 583 ? 5.718 -17.126 -14.501 1.00 83.62 583 ILE A N 1
ATOM 4333 C CA . ILE A 1 583 ? 6.519 -18.153 -13.827 1.00 83.62 583 ILE A CA 1
ATOM 4334 C C . ILE A 1 583 ? 7.963 -18.056 -14.293 1.00 83.62 583 ILE A C 1
ATOM 4336 O O . ILE A 1 583 ? 8.239 -18.137 -15.494 1.00 83.62 583 ILE A O 1
ATOM 4340 N N . VAL A 1 584 ? 8.887 -17.918 -13.346 1.00 86.94 584 VAL A N 1
ATOM 4341 C CA . VAL A 1 584 ? 10.326 -17.910 -13.607 1.00 86.94 584 VAL A CA 1
ATOM 4342 C C . VAL A 1 584 ? 10.745 -19.278 -14.134 1.00 86.94 584 VAL A C 1
ATOM 4344 O O . VAL A 1 584 ? 10.569 -20.296 -13.468 1.00 86.94 584 VAL A O 1
ATOM 4347 N N . PHE A 1 585 ? 11.322 -19.312 -15.333 1.00 90.19 585 PHE A N 1
ATOM 4348 C CA . PHE A 1 585 ? 11.801 -20.548 -15.961 1.00 90.19 585 PHE A CA 1
ATOM 4349 C C . PHE A 1 585 ? 13.309 -20.566 -16.198 1.00 90.19 585 PHE A C 1
ATOM 4351 O O . PHE A 1 585 ? 13.862 -21.603 -16.558 1.00 90.19 585 PHE A O 1
ATOM 4358 N N . TYR A 1 586 ? 13.994 -19.441 -15.998 1.00 90.19 586 TYR A N 1
ATOM 4359 C CA . TYR A 1 586 ? 15.440 -19.372 -16.149 1.00 90.19 586 TYR A CA 1
ATOM 4360 C C . TYR A 1 586 ? 16.060 -18.292 -15.260 1.00 90.19 586 TYR A C 1
ATOM 4362 O O . TYR A 1 586 ? 15.514 -17.195 -15.146 1.00 90.19 586 TYR A O 1
ATOM 4370 N N . GLU A 1 587 ? 17.229 -18.595 -14.687 1.00 88.19 587 GLU A N 1
ATOM 4371 C CA . GLU A 1 587 ? 18.104 -17.643 -13.993 1.00 88.19 587 GLU A CA 1
ATOM 4372 C C . GLU A 1 587 ? 19.400 -17.442 -14.797 1.00 88.19 587 GLU A C 1
ATOM 4374 O O . GLU A 1 587 ? 20.147 -18.385 -15.064 1.00 88.19 587 GLU A O 1
ATOM 4379 N N . ASN A 1 588 ? 19.692 -16.188 -15.139 1.00 84.06 588 ASN A N 1
ATOM 4380 C CA . ASN A 1 588 ? 20.940 -15.741 -15.736 1.00 84.06 588 ASN A CA 1
ATOM 4381 C C . ASN A 1 588 ? 21.978 -15.402 -14.657 1.00 84.06 588 ASN A C 1
ATOM 4383 O O . ASN A 1 588 ? 21.945 -14.353 -14.002 1.00 84.06 588 ASN A O 1
ATOM 4387 N N . LEU A 1 589 ? 22.980 -16.266 -14.531 1.00 81.56 589 LEU A N 1
ATOM 4388 C CA . LEU A 1 589 ? 24.109 -16.044 -13.628 1.00 81.56 589 LEU A CA 1
ATOM 4389 C C . LEU A 1 589 ? 25.065 -14.937 -14.117 1.00 81.56 589 LEU A C 1
ATOM 4391 O O . LEU A 1 589 ? 25.850 -14.427 -13.321 1.00 81.56 589 LEU A O 1
ATOM 4395 N N . ASN A 1 590 ? 24.958 -14.508 -15.380 1.00 80.00 590 ASN A N 1
ATOM 4396 C CA . ASN A 1 590 ? 25.748 -13.426 -15.978 1.00 80.00 590 ASN A CA 1
ATOM 4397 C C . ASN A 1 590 ? 25.015 -12.073 -15.985 1.00 80.00 590 ASN A C 1
ATOM 4399 O O . ASN A 1 590 ? 25.392 -11.167 -16.721 1.00 80.00 590 ASN A O 1
ATOM 4403 N N . HIS A 1 591 ? 23.990 -11.890 -15.153 1.00 75.25 591 HIS A N 1
ATOM 4404 C CA . HIS A 1 591 ? 23.154 -10.682 -15.135 1.00 75.25 591 HIS A CA 1
ATOM 4405 C C . HIS A 1 591 ? 23.897 -9.353 -14.943 1.00 75.25 591 HIS A C 1
ATOM 4407 O O . HIS A 1 591 ? 23.407 -8.310 -15.366 1.00 75.25 591 HIS A O 1
ATOM 4413 N N . VAL A 1 592 ? 25.081 -9.379 -14.327 1.00 75.31 592 VAL A N 1
ATOM 4414 C CA . VAL A 1 592 ? 25.960 -8.205 -14.188 1.00 75.31 592 VAL A CA 1
ATOM 4415 C C . VAL A 1 592 ? 26.538 -7.764 -15.540 1.00 75.31 592 VAL A C 1
ATOM 4417 O O . VAL A 1 592 ? 26.867 -6.597 -15.716 1.00 75.31 592 VAL A O 1
ATOM 4420 N N . VAL A 1 593 ? 26.673 -8.696 -16.485 1.00 79.12 593 VAL A N 1
ATOM 4421 C CA . VAL A 1 593 ? 27.248 -8.470 -17.817 1.00 79.12 593 VAL A CA 1
ATOM 4422 C C . VAL A 1 593 ? 26.177 -8.145 -18.846 1.00 79.12 593 VAL A C 1
ATOM 4424 O O . VAL A 1 593 ? 26.440 -7.305 -19.691 1.00 79.12 593 VAL A O 1
ATOM 4427 N N . ASP A 1 594 ? 24.996 -8.765 -18.758 1.00 80.94 594 ASP A N 1
ATOM 4428 C CA . ASP A 1 594 ? 23.961 -8.670 -19.804 1.00 80.94 594 ASP A CA 1
ATOM 4429 C C . ASP A 1 594 ? 22.741 -7.834 -19.382 1.00 80.94 594 ASP A C 1
ATOM 4431 O O . ASP A 1 594 ? 21.840 -7.576 -20.177 1.00 80.94 594 ASP A O 1
ATOM 4435 N N . GLY A 1 595 ? 22.686 -7.399 -18.122 1.00 83.12 595 GLY A N 1
ATOM 4436 C CA . GLY A 1 595 ? 21.678 -6.451 -17.660 1.00 83.12 595 GLY A CA 1
ATOM 4437 C C . GLY A 1 595 ? 20.285 -7.049 -17.418 1.00 83.12 595 GLY A C 1
ATOM 4438 O O . GLY A 1 595 ? 19.306 -6.314 -17.346 1.00 83.12 595 GLY A O 1
ATOM 4439 N N . TRP A 1 596 ? 20.163 -8.361 -17.237 1.00 86.62 596 TRP A N 1
ATOM 4440 C CA . TRP A 1 596 ? 18.925 -9.032 -16.821 1.00 86.62 596 TRP A CA 1
ATOM 4441 C C . TRP A 1 596 ? 19.254 -10.331 -16.083 1.00 86.62 596 TRP A C 1
ATOM 4443 O O . TRP A 1 596 ? 20.266 -10.966 -16.378 1.00 86.62 596 TRP A O 1
ATOM 4453 N N . ARG A 1 597 ? 18.427 -10.732 -15.113 1.00 85.75 597 ARG A N 1
ATOM 4454 C CA . ARG A 1 597 ? 18.698 -11.870 -14.222 1.00 85.75 597 ARG A CA 1
ATOM 4455 C C . ARG A 1 597 ? 17.755 -13.042 -14.380 1.00 85.75 597 ARG A C 1
ATOM 4457 O O . ARG A 1 597 ? 18.190 -14.159 -14.148 1.00 85.75 597 ARG A O 1
ATOM 4464 N N . TYR A 1 598 ? 16.514 -12.837 -14.782 1.00 87.12 598 TYR A N 1
ATOM 4465 C CA . TYR A 1 598 ? 15.563 -13.937 -14.897 1.00 87.12 598 TYR A CA 1
ATOM 4466 C C . TYR A 1 598 ? 14.711 -13.802 -16.142 1.00 87.12 598 TYR A C 1
ATOM 4468 O O . TYR A 1 598 ? 14.448 -12.683 -16.586 1.00 87.12 598 TYR A O 1
ATOM 4476 N N . LEU A 1 599 ? 14.264 -14.948 -16.656 1.00 90.50 599 LEU A N 1
ATOM 4477 C CA . LEU A 1 599 ? 13.164 -15.017 -17.606 1.00 90.50 599 LEU A CA 1
ATOM 4478 C C . LEU A 1 599 ? 11.934 -15.594 -16.921 1.00 90.50 599 LEU A C 1
ATOM 4480 O O . LEU A 1 599 ? 12.003 -16.653 -16.291 1.00 90.50 599 LEU A O 1
ATOM 4484 N N . GLU A 1 600 ? 10.810 -14.910 -17.089 1.00 89.06 600 GLU A N 1
ATOM 4485 C CA . GLU A 1 600 ? 9.493 -15.394 -16.697 1.00 89.06 600 GLU A CA 1
ATOM 4486 C C . GLU A 1 600 ? 8.597 -15.566 -17.923 1.00 89.06 600 GLU A C 1
ATOM 4488 O O . GLU A 1 600 ? 8.667 -14.800 -18.887 1.00 89.06 600 GLU A O 1
ATOM 4493 N N . ALA A 1 601 ? 7.764 -16.599 -17.894 1.00 88.81 601 ALA A N 1
ATOM 4494 C CA . ALA A 1 601 ? 6.779 -16.882 -18.924 1.00 88.81 601 ALA A CA 1
ATOM 4495 C C . ALA A 1 601 ? 5.381 -16.622 -18.375 1.00 88.81 601 ALA A C 1
ATOM 4497 O O . ALA A 1 601 ? 5.104 -16.877 -17.203 1.00 88.81 601 ALA A O 1
ATOM 4498 N N . TRP A 1 602 ? 4.478 -16.151 -19.228 1.00 84.62 602 TRP A N 1
ATOM 4499 C CA . TRP A 1 602 ? 3.070 -16.022 -18.854 1.00 84.62 602 TRP A CA 1
ATOM 4500 C C . TRP A 1 602 ? 2.519 -17.377 -18.379 1.00 84.62 602 TRP A C 1
ATOM 4502 O O . TRP A 1 602 ? 2.848 -18.408 -18.963 1.00 84.62 602 TRP A O 1
ATOM 4512 N N . THR A 1 603 ? 1.710 -17.382 -17.317 1.00 75.25 603 THR A N 1
ATOM 4513 C CA . THR A 1 603 ? 1.076 -18.563 -16.699 1.00 75.25 603 THR A CA 1
ATOM 4514 C C . THR A 1 603 ? 0.077 -19.272 -17.618 1.00 75.25 603 THR A C 1
ATOM 4516 O O . THR A 1 603 ? -0.071 -20.492 -17.537 1.00 75.25 603 THR A O 1
ATOM 4519 N N . ALA A 1 604 ? -0.573 -18.534 -18.521 1.00 71.06 604 ALA A N 1
ATOM 4520 C CA . ALA A 1 604 ? -1.596 -19.049 -19.423 1.00 71.06 604 ALA A CA 1
ATOM 4521 C C . ALA A 1 604 ? -1.114 -19.131 -20.882 1.00 71.06 604 ALA A C 1
ATOM 4523 O O . ALA A 1 604 ? -0.197 -18.429 -21.312 1.00 71.06 604 ALA A O 1
ATOM 4524 N N . ASP A 1 605 ? -1.745 -20.017 -21.649 1.00 72.19 605 ASP A N 1
ATOM 4525 C CA . ASP A 1 605 ? -1.407 -20.333 -23.039 1.00 72.19 605 ASP A CA 1
ATOM 4526 C C . ASP A 1 605 ? -2.288 -19.558 -24.037 1.00 72.19 605 ASP A C 1
ATOM 4528 O O . ASP A 1 605 ? -3.057 -20.145 -24.792 1.00 72.19 605 ASP A O 1
ATOM 4532 N N . GLU A 1 606 ? -2.279 -18.222 -23.966 1.00 62.38 606 GLU A N 1
ATOM 4533 C CA . GLU A 1 606 ? -3.427 -17.409 -24.431 1.00 62.38 606 GLU A CA 1
ATOM 4534 C C . GLU A 1 606 ? -3.204 -16.531 -25.670 1.00 62.38 606 GLU A C 1
ATOM 4536 O O . GLU A 1 606 ? -4.087 -15.773 -26.067 1.00 62.38 606 GLU A O 1
ATOM 4541 N N . THR A 1 607 ? -2.061 -16.608 -26.336 1.00 65.31 607 THR A N 1
ATOM 4542 C CA . THR A 1 607 ? -1.757 -15.658 -27.422 1.00 65.31 607 THR A CA 1
ATOM 4543 C C . THR A 1 607 ? -2.395 -16.030 -28.764 1.00 65.31 607 THR A C 1
ATOM 4545 O O . THR A 1 607 ? -2.656 -15.134 -29.563 1.00 65.31 607 THR A O 1
ATOM 4548 N N . GLY A 1 608 ? -2.684 -17.309 -29.029 1.00 81.00 608 GLY A N 1
ATOM 4549 C CA . GLY A 1 608 ? -3.175 -17.799 -30.324 1.00 81.00 608 GLY A CA 1
ATOM 4550 C C . GLY A 1 608 ? -2.061 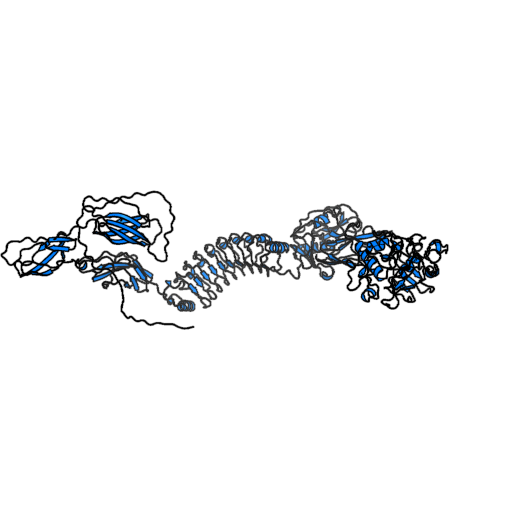-18.127 -31.332 1.00 81.00 608 GLY A C 1
ATOM 4551 O O . GLY A 1 608 ? -0.881 -18.182 -30.991 1.00 81.00 608 GLY A O 1
ATOM 4552 N N . THR A 1 609 ? -2.440 -18.388 -32.590 1.00 91.19 609 THR A N 1
ATOM 4553 C CA . THR A 1 609 ? -1.503 -18.769 -33.665 1.00 91.19 609 THR A CA 1
ATOM 4554 C C . THR A 1 609 ? -1.236 -17.622 -34.638 1.00 91.19 609 THR A C 1
ATOM 4556 O O . THR A 1 609 ? -2.188 -17.039 -35.161 1.00 91.19 609 THR A O 1
ATOM 4559 N N . TYR A 1 610 ? 0.030 -17.368 -34.974 1.00 93.19 610 TYR A N 1
ATOM 4560 C CA . TYR A 1 610 ? 0.450 -16.290 -35.877 1.00 93.19 610 TYR A CA 1
ATOM 4561 C C . TYR A 1 610 ? 1.467 -16.757 -36.914 1.00 93.19 610 TYR A C 1
ATOM 4563 O O . TYR A 1 610 ? 2.220 -17.707 -36.690 1.00 93.19 610 TYR A O 1
ATOM 4571 N N . GLN A 1 611 ? 1.516 -16.040 -38.038 1.00 93.81 611 GLN A N 1
ATOM 4572 C CA . GLN A 1 611 ? 2.648 -16.111 -38.958 1.00 93.81 611 GLN A CA 1
ATOM 4573 C C . GLN A 1 611 ? 3.872 -15.465 -38.313 1.00 93.81 611 GLN A C 1
ATOM 4575 O O . GLN A 1 611 ? 3.762 -14.388 -37.723 1.00 93.81 611 GLN A O 1
ATOM 4580 N N . TRP A 1 612 ? 5.038 -16.093 -38.452 1.00 93.12 612 TRP A N 1
ATOM 4581 C CA . TRP A 1 612 ? 6.297 -15.516 -37.980 1.00 93.12 612 TRP A CA 1
ATOM 4582 C C . TRP A 1 612 ? 6.641 -14.239 -38.761 1.00 93.12 612 TRP A C 1
ATOM 4584 O O . TRP A 1 612 ? 6.981 -13.212 -38.176 1.00 93.12 612 TRP A O 1
ATOM 4594 N N . LYS A 1 613 ? 6.471 -14.287 -40.090 1.00 91.62 613 LYS A N 1
ATOM 4595 C CA . LYS A 1 613 ? 6.610 -13.158 -41.022 1.00 91.62 613 LYS A CA 1
ATOM 4596 C C . LYS A 1 613 ? 5.672 -13.349 -42.215 1.00 91.62 613 LYS A C 1
ATOM 4598 O O . LYS A 1 613 ? 5.476 -14.472 -42.669 1.00 91.62 613 LYS A O 1
ATOM 4603 N N . THR A 1 614 ? 5.128 -12.271 -42.780 1.00 90.50 614 THR A N 1
ATOM 4604 C CA . THR A 1 614 ? 4.224 -12.349 -43.948 1.00 90.50 614 THR A CA 1
ATOM 4605 C C . THR A 1 614 ? 4.936 -12.687 -45.265 1.00 90.50 614 THR A C 1
ATOM 4607 O O . THR A 1 614 ? 4.280 -12.879 -46.287 1.00 90.50 614 THR A O 1
ATOM 4610 N N . SER A 1 615 ? 6.272 -12.719 -45.275 1.00 85.00 615 SER A N 1
ATOM 4611 C CA . SER A 1 615 ? 7.102 -13.079 -46.426 1.00 85.00 615 SER A CA 1
ATOM 4612 C C . SER A 1 615 ? 8.184 -14.089 -46.032 1.00 85.00 615 SER A C 1
ATOM 4614 O O . SER A 1 615 ? 8.611 -14.158 -44.881 1.00 85.00 615 SER A O 1
ATOM 4616 N N . GLN A 1 616 ? 8.666 -14.854 -47.008 1.00 82.75 616 GLN A N 1
ATOM 4617 C CA . GLN A 1 616 ? 9.699 -15.880 -46.823 1.00 82.75 616 GLN A CA 1
ATOM 4618 C C . GLN A 1 616 ? 11.138 -15.331 -46.903 1.00 82.75 616 GLN A C 1
ATOM 4620 O O . GLN A 1 616 ? 12.099 -16.085 -46.903 1.00 82.75 616 GLN A O 1
ATOM 4625 N N . SER A 1 617 ? 11.320 -14.008 -46.935 1.00 83.00 617 SER A N 1
ATOM 4626 C CA . SER A 1 617 ? 12.642 -13.384 -47.076 1.00 83.00 617 SER A CA 1
ATOM 4627 C C . SER A 1 617 ? 13.532 -13.543 -45.825 1.00 83.00 617 SER A C 1
ATOM 4629 O O . SER A 1 617 ? 12.998 -13.587 -44.707 1.00 83.00 617 SER A O 1
ATOM 4631 N N . PRO A 1 618 ? 14.876 -13.577 -45.969 1.00 81.31 618 PRO A N 1
ATOM 4632 C CA . PRO A 1 618 ? 15.800 -13.587 -44.833 1.00 81.31 618 PRO A CA 1
ATOM 4633 C C . PRO A 1 618 ? 15.593 -12.400 -43.879 1.00 81.31 618 PRO A C 1
ATOM 4635 O O . PRO A 1 618 ? 15.241 -11.305 -44.324 1.00 81.31 618 PRO A O 1
ATOM 4638 N N . THR A 1 619 ? 15.820 -12.605 -42.580 1.00 80.75 619 THR A N 1
ATOM 4639 C CA . THR A 1 619 ? 15.669 -11.576 -41.536 1.00 80.75 619 THR A CA 1
ATOM 4640 C C . THR A 1 619 ? 17.013 -11.324 -40.839 1.00 80.75 619 THR A C 1
ATOM 4642 O O . THR A 1 619 ? 17.362 -12.027 -39.891 1.00 80.75 619 THR A O 1
ATOM 4645 N N . PRO A 1 620 ? 17.784 -10.309 -41.273 1.00 72.75 620 PRO A N 1
ATOM 4646 C CA . PRO A 1 620 ? 19.085 -10.009 -40.684 1.00 72.75 620 PRO A CA 1
ATOM 4647 C C . PRO A 1 620 ? 18.992 -9.677 -39.189 1.00 72.75 620 PRO A C 1
ATOM 4649 O O . PRO A 1 620 ? 18.080 -8.974 -38.763 1.00 72.75 620 PRO A O 1
ATOM 4652 N N . GLY A 1 621 ? 19.984 -10.117 -38.412 1.00 75.44 621 GLY A N 1
ATOM 4653 C CA . GLY A 1 621 ? 20.191 -9.652 -37.035 1.00 75.44 621 GLY A CA 1
ATOM 4654 C C . GLY A 1 621 ? 19.554 -10.497 -35.930 1.00 75.44 621 GLY A C 1
ATOM 4655 O O . GLY A 1 621 ? 19.753 -10.166 -34.766 1.00 75.44 621 GLY A O 1
ATOM 4656 N N . THR A 1 622 ? 18.848 -11.588 -36.251 1.00 86.75 622 THR A N 1
ATOM 4657 C CA . THR A 1 622 ? 18.375 -12.532 -35.218 1.00 86.75 622 THR A CA 1
ATOM 4658 C C . THR A 1 622 ? 19.452 -13.553 -34.833 1.00 86.75 622 THR A C 1
ATOM 4660 O O . THR A 1 622 ? 20.284 -13.938 -35.658 1.00 86.75 622 THR A O 1
ATOM 4663 N N . THR A 1 623 ? 19.443 -14.013 -33.578 1.00 88.62 623 THR A N 1
ATOM 4664 C CA . THR A 1 623 ? 20.330 -15.089 -33.085 1.00 88.62 623 THR A CA 1
ATOM 4665 C C . THR A 1 623 ? 19.549 -16.128 -32.275 1.00 88.62 623 THR A C 1
ATOM 4667 O O . THR A 1 623 ? 18.369 -15.929 -31.985 1.00 88.62 623 THR A O 1
ATOM 4670 N N . THR A 1 624 ? 20.176 -17.256 -31.922 1.00 92.69 624 THR A N 1
ATOM 4671 C CA . THR A 1 624 ? 19.533 -18.326 -31.131 1.00 92.69 624 THR A CA 1
ATOM 4672 C C . THR A 1 624 ? 19.770 -18.218 -29.631 1.00 92.69 624 THR A C 1
ATOM 4674 O O . THR A 1 624 ? 19.055 -18.867 -28.878 1.00 92.69 624 THR A O 1
ATOM 4677 N N . ALA A 1 625 ? 20.750 -17.416 -29.207 1.00 91.75 625 ALA A N 1
ATOM 4678 C CA . ALA A 1 625 ? 21.308 -17.459 -27.861 1.00 91.75 625 ALA A CA 1
ATOM 4679 C C . ALA A 1 625 ? 20.295 -17.086 -26.767 1.00 91.75 625 ALA A C 1
ATOM 4681 O O . ALA A 1 625 ? 19.340 -16.336 -26.996 1.00 91.75 625 ALA A O 1
ATOM 4682 N N . ILE A 1 626 ? 20.539 -17.574 -25.552 1.00 90.38 626 ILE A N 1
ATOM 4683 C CA . ILE A 1 626 ? 19.808 -17.152 -24.353 1.00 90.38 626 ILE A CA 1
ATOM 4684 C C . ILE A 1 626 ? 20.061 -15.658 -24.102 1.00 90.38 626 ILE A C 1
ATOM 4686 O O . ILE A 1 626 ? 21.199 -15.204 -24.185 1.00 90.38 626 ILE A O 1
ATOM 4690 N N . GLY A 1 627 ? 19.006 -14.897 -23.822 1.00 86.56 627 GLY A N 1
ATOM 4691 C CA . GLY A 1 627 ? 19.006 -13.438 -23.686 1.00 86.56 627 GLY A CA 1
ATOM 4692 C C . GLY A 1 627 ? 18.722 -12.679 -24.985 1.00 86.56 627 GLY A C 1
ATOM 4693 O O . GLY A 1 627 ? 18.549 -11.463 -24.948 1.00 86.56 627 GLY A O 1
ATOM 4694 N N . SER A 1 628 ? 18.664 -13.356 -26.139 1.00 87.81 628 SER A N 1
ATOM 4695 C CA . SER A 1 628 ? 18.457 -12.689 -27.433 1.00 87.81 628 SER A CA 1
ATOM 4696 C C . SER A 1 628 ? 16.990 -12.495 -27.814 1.00 87.81 628 SER A C 1
ATOM 4698 O O . SER A 1 628 ? 16.716 -11.741 -28.750 1.00 87.81 628 SER A O 1
ATOM 4700 N N . GLY A 1 629 ? 16.038 -13.123 -27.109 1.00 90.81 629 GLY A N 1
ATOM 4701 C CA . GLY A 1 629 ? 14.629 -13.096 -27.507 1.00 90.81 629 GLY A CA 1
ATOM 4702 C C . GLY A 1 629 ? 14.046 -11.685 -27.593 1.00 90.81 629 GLY A C 1
ATOM 4703 O O . GLY A 1 629 ? 13.363 -11.342 -28.564 1.00 90.81 629 GLY A O 1
ATOM 4704 N N . TYR A 1 630 ? 14.392 -10.835 -26.621 1.00 87.25 630 TYR A N 1
ATOM 4705 C CA . TYR A 1 630 ? 13.948 -9.443 -26.572 1.00 87.25 630 TYR A CA 1
ATOM 4706 C C . TYR A 1 630 ? 14.465 -8.667 -27.792 1.00 87.25 630 TYR A C 1
ATOM 4708 O O . TYR A 1 630 ? 13.684 -8.075 -28.541 1.00 87.25 630 TYR A O 1
ATOM 4716 N N . ALA A 1 631 ? 15.779 -8.709 -28.039 1.00 83.62 631 ALA A N 1
ATOM 4717 C CA . ALA A 1 631 ? 16.419 -7.989 -29.140 1.00 83.62 631 ALA A CA 1
ATOM 4718 C C . ALA A 1 631 ? 15.959 -8.491 -30.519 1.00 83.62 631 ALA A C 1
ATOM 4720 O O . ALA A 1 631 ? 15.709 -7.683 -31.416 1.00 83.62 631 ALA A O 1
ATOM 4721 N N . ASN A 1 632 ? 15.774 -9.806 -30.682 1.00 88.38 632 ASN A N 1
ATOM 4722 C CA . ASN A 1 632 ? 15.205 -10.381 -31.899 1.00 88.38 632 ASN A CA 1
ATOM 4723 C C . ASN A 1 632 ? 13.799 -9.808 -32.160 1.00 88.38 632 ASN A C 1
ATOM 4725 O O . ASN A 1 632 ? 13.502 -9.385 -33.277 1.00 88.38 632 ASN A O 1
ATOM 4729 N N . THR A 1 633 ? 12.954 -9.764 -31.122 1.00 89.25 633 THR A N 1
ATOM 4730 C CA . THR A 1 633 ? 11.549 -9.337 -31.223 1.00 89.25 633 THR A CA 1
ATOM 4731 C C . THR A 1 633 ? 11.401 -7.855 -31.526 1.00 89.25 633 THR A C 1
ATOM 4733 O O . THR A 1 633 ? 10.635 -7.487 -32.407 1.00 89.25 633 THR A O 1
ATOM 4736 N N . TYR A 1 634 ? 12.143 -6.997 -30.832 1.00 82.88 634 TYR A N 1
ATOM 4737 C CA . TYR A 1 634 ? 11.945 -5.552 -30.936 1.00 82.88 634 TYR A CA 1
ATOM 4738 C C . TYR A 1 634 ? 12.937 -4.844 -31.869 1.00 82.88 634 TYR A C 1
ATOM 4740 O O . TYR A 1 634 ? 12.618 -3.773 -32.385 1.00 82.88 634 TYR A O 1
ATOM 4748 N N . GLY A 1 635 ? 14.130 -5.405 -32.088 1.00 75.38 635 GLY A N 1
ATOM 4749 C CA . GLY A 1 635 ? 15.162 -4.826 -32.953 1.00 75.38 635 GLY A CA 1
ATOM 4750 C C . GLY A 1 635 ? 15.046 -5.293 -34.404 1.00 75.38 635 GLY A C 1
ATOM 4751 O O . GLY A 1 635 ? 14.879 -4.478 -35.312 1.00 75.38 635 GLY A O 1
ATOM 4752 N N . ALA A 1 636 ? 15.113 -6.610 -34.624 1.00 71.12 636 ALA A N 1
ATOM 4753 C CA . ALA A 1 636 ? 15.125 -7.204 -35.965 1.00 71.12 636 ALA A CA 1
ATOM 4754 C C . ALA A 1 636 ? 13.719 -7.411 -36.567 1.00 71.12 636 ALA A C 1
ATOM 4756 O O . ALA A 1 636 ? 13.566 -7.390 -37.790 1.00 71.12 636 ALA A O 1
ATOM 4757 N N . MET A 1 637 ? 12.689 -7.578 -35.729 1.00 79.88 637 MET A N 1
ATOM 4758 C CA . MET A 1 637 ? 11.305 -7.859 -36.139 1.00 79.88 637 MET A CA 1
ATOM 4759 C C . MET A 1 637 ? 10.361 -6.675 -35.867 1.00 79.88 637 MET A C 1
ATOM 4761 O O . MET A 1 637 ? 9.402 -6.784 -35.109 1.00 79.88 637 MET A O 1
ATOM 4765 N N . SER A 1 638 ? 10.624 -5.517 -36.482 1.00 68.50 638 SER A N 1
ATOM 4766 C CA . SER A 1 638 ? 9.776 -4.325 -36.316 1.00 68.50 638 SER A CA 1
ATOM 4767 C C . SER A 1 638 ? 8.771 -4.131 -37.464 1.00 68.50 638 SER A C 1
ATOM 4769 O O . SER A 1 638 ? 9.099 -4.290 -38.640 1.00 68.50 638 SER A O 1
ATOM 4771 N N . GLY A 1 639 ? 7.534 -3.749 -37.121 1.00 71.25 639 GLY A N 1
ATOM 4772 C CA . GLY A 1 639 ? 6.479 -3.390 -38.076 1.00 71.25 639 GLY A CA 1
ATOM 4773 C C . GLY A 1 639 ? 5.504 -4.523 -38.423 1.00 71.25 639 GLY A C 1
ATOM 4774 O O . GLY A 1 639 ? 5.635 -5.658 -37.975 1.00 71.25 639 GLY A O 1
ATOM 4775 N N . THR A 1 640 ? 4.506 -4.211 -39.255 1.00 78.38 640 THR A N 1
ATOM 4776 C CA . THR A 1 640 ? 3.363 -5.099 -39.555 1.00 78.38 640 THR A CA 1
ATOM 4777 C C . THR A 1 640 ? 3.710 -6.354 -40.366 1.00 78.38 640 THR A C 1
ATOM 4779 O O . THR A 1 640 ? 2.852 -7.216 -40.539 1.00 78.38 640 THR A O 1
ATOM 4782 N N . GLU A 1 641 ? 4.947 -6.483 -40.859 1.00 89.50 641 GLU A N 1
ATOM 4783 C CA . GLU A 1 641 ? 5.423 -7.669 -41.588 1.00 89.50 641 GLU A CA 1
ATOM 4784 C C . GLU A 1 641 ? 5.678 -8.879 -40.666 1.00 89.50 641 GLU A C 1
ATOM 4786 O O . GLU A 1 641 ? 5.785 -10.000 -41.162 1.00 89.50 641 GLU A O 1
ATOM 4791 N N . TYR A 1 642 ? 5.746 -8.686 -39.341 1.00 90.88 642 TYR A N 1
ATOM 4792 C CA . TYR A 1 642 ? 6.061 -9.730 -38.352 1.00 90.88 642 TYR A CA 1
ATOM 4793 C C . TYR A 1 642 ? 4.894 -9.966 -37.372 1.00 90.88 642 TYR A C 1
ATOM 4795 O O . TYR A 1 642 ? 4.959 -9.522 -36.223 1.00 90.88 642 TYR A O 1
ATOM 4803 N N . PRO A 1 643 ? 3.806 -10.653 -37.779 1.00 92.06 643 PRO A N 1
ATOM 4804 C CA . PRO A 1 643 ? 2.598 -10.773 -36.962 1.00 92.06 643 PRO A CA 1
ATOM 4805 C C . PRO A 1 643 ? 2.831 -11.407 -35.588 1.00 92.06 643 PRO A C 1
ATOM 4807 O O . PRO A 1 643 ? 2.260 -10.936 -34.612 1.00 92.06 643 PRO A O 1
ATOM 4810 N N . ALA A 1 644 ? 3.679 -12.436 -35.493 1.00 92.31 644 ALA A N 1
ATOM 4811 C CA . ALA A 1 644 ? 4.019 -13.070 -34.220 1.00 92.31 644 ALA A CA 1
ATOM 4812 C C . ALA A 1 644 ? 4.706 -12.092 -33.249 1.00 92.31 644 ALA A C 1
ATOM 4814 O O . ALA A 1 644 ? 4.315 -12.004 -32.087 1.00 92.31 644 ALA A O 1
ATOM 4815 N N . ALA A 1 645 ? 5.695 -11.327 -33.722 1.00 90.88 645 ALA A N 1
ATOM 4816 C CA . ALA A 1 645 ? 6.392 -10.333 -32.905 1.00 90.88 645 ALA A CA 1
ATOM 4817 C C . ALA A 1 645 ? 5.453 -9.189 -32.485 1.00 90.88 645 ALA A C 1
ATOM 4819 O O . ALA A 1 645 ? 5.445 -8.785 -31.325 1.00 90.88 645 ALA A O 1
ATOM 4820 N N . GLU A 1 646 ? 4.611 -8.713 -33.407 1.00 89.12 646 GLU A N 1
ATOM 4821 C CA . GLU A 1 646 ? 3.648 -7.637 -33.155 1.00 89.12 646 GLU A CA 1
ATOM 4822 C C . GLU A 1 646 ? 2.530 -8.072 -32.189 1.00 89.12 646 GLU A C 1
ATOM 4824 O O . GLU A 1 646 ? 2.092 -7.279 -31.357 1.00 89.12 646 GLU A O 1
ATOM 4829 N N . ALA A 1 647 ? 2.094 -9.335 -32.243 1.00 88.50 647 ALA A N 1
ATOM 4830 C CA . ALA A 1 647 ? 1.120 -9.885 -31.302 1.00 88.50 647 ALA A CA 1
ATOM 4831 C C . ALA A 1 647 ? 1.661 -9.895 -29.868 1.00 88.50 647 ALA A C 1
ATOM 4833 O O . ALA A 1 647 ? 0.971 -9.468 -28.945 1.00 88.50 647 ALA A O 1
ATOM 4834 N N . VAL A 1 648 ? 2.909 -10.335 -29.686 1.00 88.69 648 VAL A N 1
ATOM 4835 C CA . VAL A 1 648 ? 3.537 -10.386 -28.362 1.00 88.69 648 VAL A CA 1
ATOM 4836 C C . VAL A 1 648 ? 3.880 -8.988 -27.842 1.00 88.69 648 VAL A C 1
ATOM 4838 O O . VAL A 1 648 ? 3.615 -8.689 -26.683 1.00 88.69 648 VAL A O 1
ATOM 4841 N N . LYS A 1 649 ? 4.357 -8.090 -28.708 1.00 83.94 649 LYS A N 1
ATOM 4842 C CA . LYS A 1 649 ? 4.614 -6.684 -28.365 1.00 83.94 649 LYS A CA 1
ATOM 4843 C C . LYS A 1 649 ? 3.368 -5.938 -27.877 1.00 83.94 649 LYS A C 1
ATOM 4845 O O . LYS A 1 649 ? 3.482 -5.052 -27.037 1.00 83.94 649 LYS A O 1
ATOM 4850 N N . ASN A 1 650 ? 2.200 -6.257 -28.429 1.00 83.31 650 ASN A N 1
ATOM 4851 C CA . ASN A 1 650 ? 0.931 -5.649 -28.028 1.00 83.31 650 ASN A CA 1
ATOM 4852 C C . ASN A 1 650 ? 0.252 -6.393 -26.866 1.00 83.31 650 ASN A C 1
ATOM 4854 O O . ASN A 1 650 ? -0.807 -5.961 -26.404 1.00 83.31 650 ASN A O 1
ATOM 4858 N N . ALA A 1 651 ? 0.832 -7.498 -26.389 1.00 82.75 651 ALA A N 1
ATOM 4859 C CA . ALA A 1 651 ? 0.315 -8.211 -25.235 1.00 82.75 651 ALA A CA 1
ATOM 4860 C C . ALA A 1 651 ? 0.517 -7.379 -23.962 1.00 82.75 651 ALA A C 1
ATOM 4862 O O . ALA A 1 651 ? 1.561 -6.759 -23.749 1.00 82.75 651 ALA A O 1
ATOM 4863 N N . SER A 1 652 ? -0.492 -7.394 -23.092 1.00 82.81 652 SER A N 1
ATOM 4864 C CA . SER A 1 652 ? -0.392 -6.840 -21.750 1.00 82.81 652 SER A CA 1
ATOM 4865 C C . SER A 1 652 ? -0.874 -7.865 -20.742 1.00 82.81 652 SER A C 1
ATOM 4867 O O . SER A 1 652 ? -1.987 -8.379 -20.849 1.00 82.81 652 SER A O 1
ATOM 4869 N N . TYR A 1 653 ? -0.026 -8.145 -19.761 1.00 74.62 653 TYR A N 1
ATOM 4870 C CA . TYR A 1 653 ? -0.342 -9.019 -18.643 1.00 74.62 653 TYR A CA 1
ATOM 4871 C C . TYR A 1 653 ? 0.146 -8.368 -17.359 1.00 74.62 653 TYR A C 1
ATOM 4873 O O . TYR A 1 653 ? 1.279 -7.885 -17.307 1.00 74.62 653 TYR A O 1
ATOM 4881 N N . ASN A 1 654 ? -0.734 -8.297 -16.355 1.00 69.38 654 ASN A N 1
ATOM 4882 C CA . ASN A 1 654 ? -0.473 -7.627 -15.079 1.00 69.38 654 ASN A CA 1
ATOM 4883 C C . ASN A 1 654 ? 0.149 -6.226 -15.253 1.00 69.38 654 ASN A C 1
ATOM 4885 O O . ASN A 1 654 ? 1.095 -5.861 -14.571 1.00 69.38 654 ASN A O 1
ATOM 4889 N N . GLY A 1 655 ? -0.334 -5.432 -16.214 1.00 69.69 655 GLY A N 1
ATOM 4890 C CA . GLY A 1 655 ? 0.150 -4.062 -16.439 1.00 69.69 655 GLY A CA 1
ATOM 4891 C C . GLY A 1 655 ? 1.544 -3.936 -17.074 1.00 69.69 655 GLY A C 1
ATOM 4892 O O . GLY A 1 655 ? 2.002 -2.815 -17.281 1.00 69.69 655 GLY A O 1
ATOM 4893 N N . PHE A 1 656 ? 2.199 -5.043 -17.431 1.00 75.56 656 PHE A N 1
ATOM 4894 C CA . PHE A 1 656 ? 3.468 -5.048 -18.164 1.00 75.56 656 PHE A CA 1
ATOM 4895 C C . PHE A 1 656 ? 3.228 -5.198 -19.671 1.00 75.56 656 PHE A C 1
ATOM 4897 O O . PHE A 1 656 ? 2.309 -5.914 -20.075 1.00 75.56 656 PHE A O 1
ATOM 4904 N N . THR A 1 657 ? 4.032 -4.518 -20.495 1.00 79.50 657 THR A N 1
ATOM 4905 C CA . THR A 1 657 ? 3.870 -4.421 -21.969 1.00 79.50 657 THR A CA 1
ATOM 4906 C C . THR A 1 657 ? 5.164 -4.691 -22.748 1.00 79.50 657 THR A C 1
ATOM 4908 O O . THR A 1 657 ? 5.219 -4.535 -23.962 1.00 79.50 657 THR A O 1
ATOM 4911 N N . ASP A 1 658 ? 6.238 -5.047 -22.054 1.00 79.75 658 ASP A N 1
ATOM 4912 C CA . ASP A 1 658 ? 7.586 -5.312 -22.570 1.00 79.75 658 ASP A CA 1
ATOM 4913 C C . ASP A 1 658 ? 7.825 -6.818 -22.802 1.00 79.75 658 ASP A C 1
ATOM 4915 O O . ASP A 1 658 ? 8.915 -7.344 -22.570 1.00 79.75 658 ASP A O 1
ATOM 4919 N N . TRP A 1 659 ? 6.776 -7.519 -23.236 1.00 87.81 659 TRP A N 1
ATOM 4920 C CA . TRP A 1 659 ? 6.772 -8.954 -23.516 1.00 87.81 659 TRP A CA 1
ATOM 4921 C C . TRP A 1 659 ? 7.365 -9.270 -24.897 1.00 87.81 659 TRP A C 1
ATOM 4923 O O . TRP A 1 659 ? 7.115 -8.559 -25.867 1.00 87.81 659 TRP A O 1
ATOM 4933 N N . PHE A 1 660 ? 8.104 -10.377 -25.026 1.00 90.88 660 PHE A N 1
ATOM 4934 C CA . PHE A 1 660 ? 8.766 -10.772 -26.277 1.00 90.88 660 PHE A CA 1
ATOM 4935 C C . PHE A 1 660 ? 8.656 -12.269 -26.598 1.00 90.88 660 PHE A C 1
ATOM 4937 O O . PHE A 1 660 ? 8.240 -13.077 -25.767 1.00 90.88 660 PHE A O 1
ATOM 4944 N N . LEU A 1 661 ? 9.012 -12.634 -27.836 1.00 93.12 661 LEU A N 1
ATOM 4945 C CA . LEU A 1 661 ? 9.119 -14.025 -28.278 1.00 93.12 661 LEU A CA 1
ATOM 4946 C C . LEU A 1 661 ? 10.451 -14.632 -27.805 1.00 93.12 661 LEU A C 1
ATOM 4948 O O . LEU A 1 661 ? 11.509 -14.066 -28.113 1.00 93.12 661 LEU A O 1
ATOM 4952 N N . PRO A 1 662 ? 10.447 -15.801 -27.143 1.00 94.38 662 PRO A N 1
ATOM 4953 C CA . PRO A 1 662 ? 11.678 -16.435 -26.687 1.00 94.38 662 PRO A CA 1
ATOM 4954 C C . PRO A 1 662 ? 12.568 -16.802 -27.880 1.00 94.38 662 PRO A C 1
ATOM 4956 O O . PRO A 1 662 ? 12.074 -17.217 -28.928 1.00 94.38 662 PRO A O 1
ATOM 4959 N N . SER A 1 663 ? 13.884 -16.656 -27.756 1.00 95.00 663 SER A N 1
ATOM 4960 C CA . SER A 1 663 ? 14.841 -17.193 -28.729 1.00 95.00 663 SER A CA 1
ATOM 4961 C C . SER A 1 663 ? 14.755 -18.719 -28.798 1.00 95.00 663 SER A C 1
ATOM 4963 O O . SER A 1 663 ? 14.153 -19.367 -27.943 1.00 95.00 663 SER A O 1
ATOM 4965 N N . LYS A 1 664 ? 15.367 -19.327 -29.817 1.00 95.19 664 LYS A N 1
ATOM 4966 C CA . LYS A 1 664 ? 15.409 -20.789 -29.958 1.00 95.19 664 LYS A CA 1
ATOM 4967 C C . LYS A 1 664 ? 15.909 -21.474 -28.682 1.00 95.19 664 LYS A C 1
ATOM 4969 O O . LYS A 1 664 ? 15.341 -22.485 -28.276 1.00 95.19 664 LYS A O 1
ATOM 4974 N N . ASP A 1 665 ? 16.965 -20.955 -28.062 1.00 95.88 665 ASP A N 1
ATOM 4975 C CA . ASP A 1 665 ? 17.552 -21.599 -26.888 1.00 95.88 665 ASP A CA 1
ATOM 4976 C C . ASP A 1 665 ? 16.757 -21.263 -25.605 1.00 95.88 665 ASP A C 1
ATOM 4978 O O . ASP A 1 665 ? 16.629 -22.119 -24.731 1.00 95.88 665 ASP A O 1
ATOM 4982 N N . GLU A 1 666 ? 16.124 -20.083 -25.515 1.00 95.50 666 GLU A N 1
ATOM 4983 C CA . GLU A 1 666 ? 15.175 -19.740 -24.435 1.00 95.50 666 GLU A CA 1
ATOM 4984 C C . GLU A 1 666 ? 13.918 -20.613 -24.474 1.00 95.50 666 GLU A C 1
ATOM 4986 O O . GLU A 1 666 ? 13.458 -21.097 -23.441 1.00 95.50 666 GLU A O 1
ATOM 4991 N N . LEU A 1 667 ? 13.386 -20.864 -25.670 1.00 93.44 667 LEU A N 1
ATOM 4992 C CA . LEU A 1 667 ? 12.227 -21.726 -25.868 1.00 93.44 667 LEU A CA 1
ATOM 4993 C C . LEU A 1 667 ? 12.545 -23.176 -25.464 1.00 93.44 667 LEU A C 1
ATOM 4995 O O . LEU A 1 667 ? 11.697 -23.858 -24.887 1.00 93.44 667 LEU A O 1
ATOM 4999 N N . ASN A 1 668 ? 13.795 -23.616 -25.657 1.00 94.69 668 ASN A N 1
ATOM 5000 C CA . ASN A 1 668 ? 14.235 -24.927 -25.186 1.00 94.69 668 ASN A CA 1
ATOM 5001 C C . ASN A 1 668 ? 14.310 -25.005 -23.659 1.00 94.69 668 ASN A C 1
ATOM 5003 O O . ASN A 1 668 ? 13.889 -26.006 -23.081 1.00 94.69 668 ASN A O 1
ATOM 5007 N N . LEU A 1 669 ? 14.779 -23.945 -22.995 1.00 93.69 669 LEU A N 1
ATOM 5008 C CA . LEU A 1 669 ? 14.747 -23.865 -21.532 1.00 93.69 669 LEU A CA 1
ATOM 5009 C C . LEU A 1 669 ? 13.314 -23.941 -21.000 1.00 93.69 669 LEU A C 1
ATOM 5011 O O . LEU A 1 669 ? 13.056 -24.640 -20.020 1.00 93.69 669 LEU A O 1
ATOM 5015 N N . MET A 1 670 ? 12.362 -23.285 -21.669 1.00 91.69 670 MET A N 1
ATOM 5016 C CA . MET A 1 670 ? 10.948 -23.410 -21.312 1.00 91.69 670 MET A CA 1
ATOM 5017 C C . MET A 1 670 ? 10.458 -24.855 -21.431 1.00 91.69 670 MET A C 1
ATOM 5019 O O . MET A 1 670 ? 9.762 -25.337 -20.539 1.00 91.69 670 MET A O 1
ATOM 5023 N N . TYR A 1 671 ? 10.836 -25.575 -22.491 1.00 91.12 671 TYR A N 1
ATOM 5024 C CA . TYR A 1 671 ? 10.508 -26.996 -22.629 1.00 91.12 671 TYR A CA 1
ATOM 5025 C C . TYR A 1 671 ? 11.118 -27.842 -21.503 1.00 91.12 671 TYR A C 1
ATOM 5027 O O . TYR A 1 671 ? 10.434 -28.691 -20.922 1.00 91.12 671 TYR A O 1
ATOM 5035 N N . GLU A 1 672 ? 12.377 -27.607 -21.140 1.00 91.31 672 GLU A N 1
ATOM 5036 C CA . GLU A 1 672 ? 13.033 -28.309 -20.032 1.00 91.31 672 GLU A CA 1
ATOM 5037 C C . GLU A 1 672 ? 12.312 -28.073 -18.696 1.00 91.31 672 GLU A C 1
ATOM 5039 O O . GLU A 1 672 ? 12.142 -29.017 -17.922 1.00 91.31 672 GLU A O 1
ATOM 5044 N N . GLN A 1 673 ? 11.805 -26.857 -18.473 1.00 89.69 673 GLN A N 1
ATOM 5045 C CA . GLN A 1 673 ? 11.107 -26.449 -17.248 1.00 89.69 673 GLN A CA 1
ATOM 5046 C C . GLN A 1 673 ? 9.574 -26.543 -17.324 1.00 89.69 673 GLN A C 1
ATOM 5048 O O . GLN A 1 673 ? 8.881 -26.097 -16.411 1.00 89.69 673 GLN A O 1
ATOM 5053 N N . ARG A 1 674 ? 9.011 -27.168 -18.366 1.00 85.12 674 ARG A N 1
ATOM 5054 C CA . ARG A 1 674 ? 7.554 -27.231 -18.615 1.00 85.12 674 ARG A CA 1
ATOM 5055 C C . ARG A 1 674 ? 6.716 -27.790 -17.458 1.00 85.12 674 ARG A C 1
ATOM 5057 O O . ARG A 1 674 ? 5.536 -27.486 -17.366 1.00 85.12 674 ARG A O 1
ATOM 5064 N N . GLY A 1 675 ? 7.311 -28.590 -16.568 1.00 78.38 675 GLY A N 1
ATOM 5065 C CA . GLY A 1 675 ? 6.640 -29.083 -15.358 1.00 78.38 675 GLY A CA 1
ATOM 5066 C C . GLY A 1 675 ? 6.337 -27.991 -14.323 1.00 78.38 675 GLY A C 1
ATOM 5067 O O . GLY A 1 675 ? 5.429 -28.171 -13.518 1.00 78.38 675 GLY A O 1
ATOM 5068 N N . SER A 1 676 ? 7.064 -26.872 -14.369 1.00 75.56 676 SER A N 1
ATOM 5069 C CA . SER A 1 676 ? 6.951 -25.752 -13.428 1.00 75.56 676 SER A CA 1
ATOM 5070 C C . SER A 1 676 ? 6.162 -24.565 -13.997 1.00 75.56 676 SER A C 1
ATOM 5072 O O . SER A 1 676 ? 5.545 -23.836 -13.235 1.00 75.56 676 SER A O 1
ATOM 5074 N N . ILE A 1 677 ? 6.147 -24.374 -15.323 1.00 72.69 677 ILE A N 1
ATOM 5075 C CA . ILE A 1 677 ? 5.587 -23.178 -16.000 1.00 72.69 677 ILE A CA 1
ATOM 5076 C C . ILE A 1 677 ? 4.052 -23.254 -16.196 1.00 72.69 677 ILE A C 1
ATOM 5078 O O . ILE A 1 677 ? 3.419 -22.278 -16.595 1.00 72.69 677 ILE A O 1
ATOM 5082 N N . GLY A 1 678 ? 3.425 -24.393 -15.886 1.00 68.25 678 GLY A N 1
ATOM 5083 C CA . GLY A 1 678 ? 1.984 -24.615 -16.058 1.00 68.25 678 GLY A CA 1
ATOM 5084 C C . GLY A 1 678 ? 1.624 -25.266 -17.399 1.00 68.25 678 GLY A C 1
ATOM 5085 O O . GLY A 1 678 ? 2.455 -25.906 -18.041 1.00 68.25 678 GLY A O 1
ATOM 5086 N N . SER A 1 679 ? 0.356 -25.165 -17.813 1.00 64.69 679 SER A N 1
ATOM 5087 C CA . SER A 1 679 ? -0.144 -25.847 -19.014 1.00 64.69 679 SER A CA 1
ATOM 5088 C C . SER A 1 679 ? 0.359 -25.178 -20.297 1.00 64.69 679 SER A C 1
ATOM 5090 O O . SER A 1 679 ? -0.066 -24.076 -20.649 1.00 64.69 679 SER A O 1
ATOM 5092 N N . LEU A 1 680 ? 1.257 -25.869 -20.991 1.00 74.94 680 LEU A N 1
ATOM 5093 C CA . LEU A 1 680 ? 1.645 -25.616 -22.378 1.00 74.94 680 LEU A CA 1
ATOM 5094 C C . LEU A 1 680 ? 0.920 -26.634 -23.262 1.00 74.94 680 LEU A C 1
ATOM 5096 O O . LEU A 1 680 ? 0.793 -27.802 -22.873 1.00 74.94 680 LEU A O 1
ATOM 5100 N N . SER A 1 681 ? 0.428 -26.214 -24.426 1.00 77.88 681 SER A N 1
ATOM 5101 C CA . SER A 1 681 ? -0.110 -27.151 -25.406 1.00 77.88 681 SER A CA 1
ATOM 5102 C C . SER A 1 681 ? 0.983 -28.105 -25.907 1.00 77.88 681 SER A C 1
ATOM 5104 O O . SER A 1 681 ? 2.183 -27.853 -25.793 1.00 77.88 681 SER A O 1
ATOM 5106 N N . SER A 1 682 ? 0.572 -29.237 -26.475 1.00 80.81 682 SER A N 1
ATOM 5107 C CA . SER A 1 682 ? 1.490 -30.175 -27.128 1.00 80.81 682 SER A CA 1
ATOM 5108 C C . SER A 1 682 ? 1.978 -29.695 -28.504 1.00 80.81 682 SER A C 1
ATOM 5110 O O . SER A 1 682 ? 2.772 -30.396 -29.134 1.00 80.81 682 SER A O 1
ATOM 5112 N N . ASP A 1 683 ? 1.486 -28.552 -28.987 1.00 82.50 683 ASP A N 1
ATOM 5113 C CA . ASP A 1 683 ? 1.743 -28.054 -30.337 1.00 82.50 683 ASP A CA 1
ATOM 5114 C C . ASP A 1 683 ? 3.118 -27.369 -30.443 1.00 82.50 683 ASP A C 1
ATOM 5116 O O . ASP A 1 683 ? 3.918 -27.350 -29.498 1.00 82.50 683 ASP A O 1
ATOM 5120 N N . ALA A 1 684 ? 3.427 -26.857 -31.635 1.00 90.69 684 ALA A N 1
ATOM 5121 C CA . ALA A 1 684 ? 4.647 -26.107 -31.877 1.00 90.69 684 ALA A CA 1
ATOM 5122 C C . ALA A 1 684 ? 4.495 -24.628 -31.499 1.00 90.69 684 ALA A C 1
ATOM 5124 O O . ALA A 1 684 ? 3.452 -24.004 -31.703 1.00 90.69 684 ALA A O 1
ATOM 5125 N N . TYR A 1 685 ? 5.574 -24.068 -30.959 1.00 93.00 685 TYR A N 1
ATOM 5126 C CA . TYR A 1 685 ? 5.689 -22.656 -30.624 1.00 93.00 685 TYR A CA 1
ATOM 5127 C C . TYR A 1 685 ? 6.788 -22.012 -31.451 1.00 93.00 685 TYR A C 1
ATOM 5129 O O . TYR A 1 685 ? 7.877 -22.572 -31.592 1.00 93.00 685 TYR A O 1
ATOM 5137 N N . TRP A 1 686 ? 6.526 -20.813 -31.960 1.00 94.56 686 TRP A N 1
ATOM 5138 C CA . TRP A 1 686 ? 7.548 -20.007 -32.606 1.00 94.56 686 TRP A CA 1
ATOM 5139 C C . TRP A 1 686 ? 8.586 -19.513 -31.605 1.00 94.56 686 TRP A C 1
ATOM 5141 O O . TRP A 1 686 ? 8.249 -18.985 -30.544 1.00 94.56 686 TRP A O 1
ATOM 5151 N N . SER A 1 687 ? 9.852 -19.601 -32.004 1.00 94.69 687 SER A N 1
ATOM 5152 C CA . SER A 1 687 ? 10.915 -18.793 -31.417 1.00 94.69 687 SER A CA 1
ATOM 5153 C C . SER A 1 687 ? 11.070 -17.466 -32.167 1.00 94.69 687 SER A C 1
ATOM 5155 O O . SER A 1 687 ? 10.601 -17.309 -33.294 1.00 94.69 687 SER A O 1
ATOM 5157 N N . SER A 1 688 ? 11.806 -16.520 -31.596 1.00 93.69 688 SER A N 1
ATOM 5158 C CA . SER A 1 688 ? 12.226 -15.288 -32.270 1.00 93.69 688 SER A CA 1
ATOM 5159 C C . SER A 1 688 ? 13.434 -15.460 -33.202 1.00 93.69 688 SER A C 1
ATOM 5161 O O . SER A 1 688 ? 13.880 -14.490 -33.812 1.00 93.69 688 SER A O 1
ATOM 5163 N N . SER A 1 689 ? 13.982 -16.672 -33.324 1.00 93.50 689 SER A N 1
ATOM 5164 C CA . SER A 1 689 ? 15.232 -16.938 -34.040 1.00 93.50 689 SER A CA 1
ATOM 5165 C C . SER A 1 689 ? 15.000 -17.429 -35.470 1.00 93.50 689 SER A C 1
ATOM 5167 O O . SER A 1 689 ? 14.227 -18.358 -35.711 1.00 93.50 689 SER A O 1
ATOM 5169 N N . GLU A 1 690 ? 15.742 -16.874 -36.429 1.00 91.00 690 GLU A N 1
ATOM 5170 C CA . GLU A 1 690 ? 15.720 -17.343 -37.817 1.00 91.00 690 GLU A CA 1
ATOM 5171 C C . GLU A 1 690 ? 16.379 -18.727 -37.990 1.00 91.00 690 GLU A C 1
ATOM 5173 O O . GLU A 1 690 ? 17.415 -19.040 -37.399 1.00 91.00 690 GLU A O 1
ATOM 5178 N N . GLY A 1 691 ? 15.781 -19.556 -38.851 1.00 85.06 691 GLY A N 1
ATOM 5179 C CA . GLY A 1 691 ? 16.106 -20.964 -39.087 1.00 85.06 691 GLY A CA 1
ATOM 5180 C C . GLY A 1 691 ? 17.356 -21.278 -39.921 1.00 85.06 691 GLY A C 1
ATOM 5181 O O . GLY A 1 691 ? 17.653 -22.448 -40.170 1.00 85.06 691 GLY A O 1
ATOM 5182 N N . GLY A 1 692 ? 18.105 -20.276 -40.382 1.00 72.50 692 GLY A N 1
ATOM 5183 C CA . GLY A 1 692 ? 19.199 -20.470 -41.341 1.00 72.50 692 GLY A CA 1
ATOM 5184 C C . GLY A 1 692 ? 18.725 -20.686 -42.790 1.00 72.50 692 GLY A C 1
ATOM 5185 O O . GLY A 1 692 ? 17.598 -20.348 -43.142 1.00 72.50 692 GLY A O 1
ATOM 5186 N N . THR A 1 693 ? 19.622 -21.177 -43.662 1.00 58.03 693 THR A N 1
ATOM 5187 C CA . THR A 1 693 ? 19.481 -21.092 -45.133 1.00 58.03 693 THR A CA 1
ATOM 5188 C C . THR A 1 693 ? 18.205 -21.751 -45.669 1.00 58.03 693 THR A C 1
ATOM 5190 O O . THR A 1 693 ? 18.061 -22.971 -45.570 1.00 58.03 693 THR A O 1
ATOM 5193 N N . ASN A 1 694 ? 17.385 -20.928 -46.334 1.00 58.72 694 ASN A N 1
ATOM 5194 C CA . ASN A 1 694 ? 16.069 -21.171 -46.946 1.00 58.72 694 ASN A CA 1
ATOM 5195 C C . ASN A 1 694 ? 14.869 -20.898 -46.021 1.00 58.72 694 ASN A C 1
ATOM 5197 O O . ASN A 1 694 ? 14.164 -21.811 -45.602 1.00 58.72 694 ASN A O 1
ATOM 5201 N N . ASP A 1 695 ? 14.606 -19.605 -45.810 1.00 69.00 695 ASP A N 1
ATOM 5202 C CA . ASP A 1 695 ? 13.247 -19.053 -45.723 1.00 69.00 695 ASP A CA 1
ATOM 5203 C C . ASP A 1 695 ? 12.357 -19.479 -44.534 1.00 69.00 695 ASP A C 1
ATOM 5205 O O . ASP A 1 695 ? 11.142 -19.261 -44.552 1.00 69.00 695 ASP A O 1
ATOM 5209 N N . GLY A 1 696 ? 12.945 -20.032 -43.469 1.00 87.19 696 GLY A N 1
ATOM 5210 C CA . GLY A 1 696 ? 12.212 -20.509 -42.290 1.00 87.19 696 GLY A CA 1
ATOM 5211 C C . GLY A 1 696 ? 12.635 -19.882 -40.951 1.00 87.19 696 GLY A C 1
ATOM 5212 O O . GLY A 1 696 ? 13.659 -19.198 -40.855 1.00 87.19 696 GLY A O 1
ATOM 5213 N N . ALA A 1 697 ? 11.817 -20.091 -39.920 1.00 93.00 697 ALA A N 1
ATOM 5214 C CA . ALA A 1 697 ? 12.064 -19.720 -38.527 1.00 93.00 697 ALA A CA 1
ATOM 5215 C C . ALA A 1 697 ? 12.076 -20.960 -37.623 1.00 93.00 697 ALA A C 1
ATOM 5217 O O . ALA A 1 697 ? 11.472 -21.985 -37.949 1.00 93.00 697 ALA A O 1
ATOM 5218 N N . TRP A 1 698 ? 12.773 -20.876 -36.489 1.00 95.00 698 TRP A N 1
ATOM 5219 C CA . TRP A 1 698 ? 12.814 -21.978 -35.530 1.00 95.00 698 TRP A CA 1
ATOM 5220 C C . TRP A 1 698 ? 11.509 -22.084 -34.743 1.00 95.00 698 TRP A C 1
ATOM 5222 O O . TRP A 1 698 ? 11.035 -21.094 -34.180 1.00 95.00 698 TRP A O 1
ATOM 5232 N N . GLU A 1 699 ? 10.990 -23.302 -34.643 1.00 94.12 699 GLU A N 1
ATOM 5233 C CA . GLU A 1 699 ? 9.871 -23.688 -33.785 1.00 94.12 699 GLU A CA 1
ATOM 5234 C C . GLU A 1 699 ? 10.275 -24.808 -32.822 1.00 94.12 699 GLU A C 1
ATOM 5236 O O . GLU A 1 699 ? 11.233 -25.546 -33.081 1.00 94.12 699 GLU A O 1
ATOM 5241 N N . GLN A 1 700 ? 9.522 -24.967 -31.735 1.00 94.31 700 GLN A N 1
ATOM 5242 C CA . GLN A 1 700 ? 9.686 -26.079 -30.806 1.00 94.31 700 GLN A CA 1
ATOM 5243 C C . GLN A 1 700 ? 8.360 -26.743 -30.465 1.00 94.31 700 GLN A C 1
ATOM 5245 O O . GLN A 1 700 ? 7.422 -26.080 -30.030 1.00 94.31 700 GLN A O 1
ATOM 5250 N N . PHE A 1 701 ? 8.322 -28.065 -30.606 1.00 92.62 701 PHE A N 1
ATOM 5251 C CA . PHE A 1 701 ? 7.209 -28.903 -30.181 1.00 92.62 701 PHE A CA 1
ATOM 5252 C C . PHE A 1 701 ? 7.347 -29.261 -28.703 1.00 92.62 701 PHE A C 1
ATOM 5254 O O . PHE A 1 701 ? 8.353 -29.838 -28.289 1.00 92.62 701 PHE A O 1
ATOM 5261 N N . PHE A 1 702 ? 6.318 -28.981 -27.904 1.00 89.56 702 PHE A N 1
ATOM 5262 C CA . PHE A 1 702 ? 6.345 -29.282 -26.466 1.00 89.56 702 PHE A CA 1
ATOM 5263 C C . PHE A 1 702 ? 5.899 -30.711 -26.127 1.00 89.56 702 PHE A C 1
ATOM 5265 O O . PHE A 1 702 ? 6.094 -31.163 -24.997 1.00 89.56 702 PHE A O 1
ATOM 5272 N N . ILE A 1 703 ? 5.365 -31.456 -27.104 1.00 88.44 703 ILE A N 1
ATOM 5273 C CA . ILE A 1 703 ? 5.035 -32.879 -26.942 1.00 88.44 703 ILE A CA 1
ATOM 5274 C C . ILE A 1 703 ? 6.273 -33.761 -26.747 1.00 88.44 703 ILE A C 1
ATOM 5276 O O . ILE A 1 703 ? 6.242 -34.691 -25.941 1.00 88.44 703 ILE A O 1
ATOM 5280 N N . ASP A 1 704 ? 7.355 -33.477 -27.474 1.00 90.19 704 ASP A N 1
ATOM 5281 C CA . ASP A 1 704 ? 8.560 -34.313 -27.509 1.00 90.19 704 ASP A CA 1
ATOM 5282 C C . ASP A 1 704 ? 9.879 -33.524 -27.423 1.00 90.19 704 ASP A C 1
ATOM 5284 O O . ASP A 1 704 ? 10.943 -34.125 -27.259 1.00 90.19 704 ASP A O 1
ATOM 5288 N N . GLY A 1 705 ? 9.820 -32.190 -27.461 1.00 90.88 705 GLY A N 1
ATOM 5289 C CA . GLY A 1 705 ? 10.977 -31.302 -27.375 1.00 90.88 705 GLY A CA 1
ATOM 5290 C C . GLY A 1 705 ? 11.676 -31.045 -28.704 1.00 90.88 705 GLY A C 1
ATOM 5291 O O . GLY A 1 705 ? 12.708 -30.374 -28.710 1.00 90.88 705 GLY A O 1
ATOM 5292 N N . THR A 1 706 ? 11.160 -31.562 -29.822 1.00 94.50 706 THR A N 1
ATOM 5293 C CA . THR A 1 706 ? 11.796 -31.417 -31.135 1.00 94.50 706 THR A CA 1
ATOM 5294 C C . THR A 1 706 ? 11.838 -29.950 -31.566 1.00 94.50 706 THR A C 1
ATOM 5296 O O . THR A 1 706 ? 10.815 -29.265 -31.556 1.00 94.50 706 THR A O 1
ATOM 5299 N N . GLN A 1 707 ? 13.015 -29.482 -31.996 1.00 94.25 707 GLN A N 1
ATOM 5300 C CA . GLN A 1 707 ? 13.196 -28.168 -32.618 1.00 94.25 707 GLN A CA 1
ATOM 5301 C C . GLN A 1 707 ? 13.378 -28.309 -34.130 1.00 94.25 707 GLN A C 1
ATOM 5303 O O . GLN A 1 707 ? 14.280 -29.018 -34.579 1.00 94.25 707 GLN A O 1
ATOM 5308 N N . ASN A 1 708 ? 12.559 -27.601 -34.907 1.00 91.69 708 ASN A N 1
ATOM 5309 C CA . ASN A 1 708 ? 12.563 -27.645 -36.370 1.00 91.69 708 ASN A CA 1
ATOM 5310 C C . ASN A 1 708 ? 12.658 -26.241 -36.971 1.00 91.69 708 ASN A C 1
ATOM 5312 O O . ASN A 1 708 ? 12.423 -25.242 -36.296 1.00 91.69 708 ASN A O 1
ATOM 5316 N N . ASN A 1 709 ? 12.992 -26.183 -38.259 1.00 90.25 709 ASN A N 1
ATOM 5317 C CA . ASN A 1 709 ? 12.902 -24.970 -39.059 1.00 90.25 709 ASN A CA 1
ATOM 5318 C C . ASN A 1 709 ? 11.679 -25.069 -39.986 1.00 90.25 709 ASN A C 1
ATOM 5320 O O . ASN A 1 709 ? 11.598 -26.010 -40.779 1.00 90.25 709 ASN A O 1
ATOM 5324 N N . HIS A 1 710 ? 10.749 -24.118 -39.885 1.00 90.81 710 HIS A N 1
ATOM 5325 C CA . HIS A 1 710 ? 9.487 -24.126 -40.627 1.00 90.81 710 HIS A CA 1
ATOM 5326 C C . HIS A 1 710 ? 9.261 -22.802 -41.378 1.00 90.81 710 HIS A C 1
ATOM 5328 O O . HIS A 1 710 ? 9.748 -21.749 -40.973 1.00 90.81 710 HIS A O 1
ATOM 5334 N N . TYR A 1 711 ? 8.523 -22.847 -42.493 1.00 91.38 711 TYR A N 1
ATOM 5335 C CA . TYR A 1 711 ? 8.196 -21.677 -43.318 1.00 91.38 711 TYR A CA 1
ATOM 5336 C C . TYR A 1 711 ? 7.555 -20.542 -42.508 1.00 91.38 711 TYR A C 1
ATOM 5338 O O . TYR A 1 711 ? 6.605 -20.770 -41.756 1.00 91.38 711 TYR A O 1
ATOM 5346 N N . LYS A 1 712 ? 8.068 -19.320 -42.699 1.00 91.12 712 LYS A N 1
ATOM 5347 C CA . LYS A 1 712 ? 7.729 -18.128 -41.899 1.00 91.12 712 LYS A CA 1
ATOM 5348 C C . LYS A 1 712 ? 6.275 -17.661 -42.030 1.00 91.12 712 LYS A C 1
ATOM 5350 O O . LYS A 1 712 ? 5.753 -17.036 -41.110 1.00 91.12 712 LYS A O 1
ATOM 5355 N N . ASP A 1 713 ? 5.627 -17.969 -43.149 1.00 90.31 713 ASP A N 1
ATOM 5356 C CA . ASP A 1 713 ? 4.230 -17.643 -43.445 1.00 90.31 713 ASP A CA 1
ATOM 5357 C C . ASP A 1 713 ? 3.236 -18.694 -42.913 1.00 90.31 713 ASP A C 1
ATOM 5359 O O . ASP A 1 713 ? 2.032 -18.596 -43.160 1.00 90.31 713 ASP A O 1
ATOM 5363 N N . TRP A 1 714 ? 3.705 -19.689 -42.156 1.00 91.56 714 TRP A N 1
ATOM 5364 C CA . TRP A 1 714 ? 2.850 -20.658 -41.473 1.00 91.56 714 TRP A CA 1
ATOM 5365 C C . TRP A 1 714 ? 2.348 -20.140 -40.121 1.00 91.56 714 TRP A C 1
ATOM 5367 O O . TRP A 1 714 ? 3.042 -19.388 -39.441 1.00 91.56 714 TRP A O 1
ATOM 5377 N N . TYR A 1 715 ? 1.156 -20.569 -39.703 1.00 92.31 715 TYR A N 1
ATOM 5378 C CA . TYR A 1 715 ? 0.574 -20.196 -38.413 1.00 92.31 715 TYR A CA 1
ATOM 5379 C C . TYR A 1 715 ? 1.020 -21.162 -37.318 1.00 92.31 715 TYR A C 1
ATOM 5381 O O . TYR A 1 715 ? 0.728 -22.353 -37.400 1.00 92.31 715 TYR A O 1
ATOM 5389 N N . ASN A 1 716 ? 1.680 -20.640 -36.285 1.00 92.38 716 ASN A N 1
ATOM 5390 C CA . ASN A 1 716 ? 2.111 -21.418 -35.125 1.00 92.38 716 ASN A CA 1
ATOM 5391 C C . ASN A 1 716 ? 1.834 -20.671 -33.824 1.00 92.38 716 ASN A C 1
ATOM 5393 O O . ASN A 1 716 ? 1.630 -19.453 -33.853 1.00 92.38 716 ASN A O 1
ATOM 5397 N N . GLN A 1 717 ? 1.815 -21.383 -32.697 1.00 91.62 717 GLN A N 1
ATOM 5398 C CA . GLN A 1 717 ? 1.564 -20.755 -31.401 1.00 91.62 717 GLN A CA 1
ATOM 5399 C C . GLN A 1 717 ? 2.730 -19.849 -30.994 1.00 91.62 717 GLN A C 1
ATOM 5401 O O . GLN A 1 717 ? 3.865 -20.022 -31.441 1.00 91.62 717 GLN A O 1
ATOM 5406 N N . VAL A 1 718 ? 2.464 -18.866 -30.138 1.00 89.94 718 VAL A N 1
ATOM 5407 C CA . VAL A 1 718 ? 3.508 -18.018 -29.551 1.00 89.94 718 VAL A CA 1
ATOM 5408 C C . VAL A 1 718 ? 3.386 -18.050 -28.034 1.00 89.94 718 VAL A C 1
ATOM 5410 O O . VAL A 1 718 ? 2.289 -18.019 -27.498 1.00 89.94 718 VAL A O 1
ATOM 5413 N N . ARG A 1 719 ? 4.487 -18.107 -27.292 1.00 87.75 719 ARG A N 1
ATOM 5414 C CA . ARG A 1 719 ? 4.439 -17.960 -25.830 1.00 87.75 719 ARG A CA 1
ATOM 5415 C C . ARG A 1 719 ? 5.195 -16.698 -25.478 1.00 87.75 719 ARG A C 1
ATOM 5417 O O . ARG A 1 719 ? 6.321 -16.524 -25.933 1.00 87.75 719 ARG A O 1
ATOM 5424 N N . VAL A 1 720 ? 4.560 -15.800 -24.733 1.00 88.75 720 VAL A N 1
ATOM 5425 C CA . VAL A 1 720 ? 5.222 -14.557 -24.335 1.00 88.75 720 VAL A CA 1
ATOM 5426 C C . VAL A 1 720 ? 6.134 -14.814 -23.146 1.00 88.75 720 VAL A C 1
ATOM 5428 O O . VAL A 1 720 ? 5.766 -15.523 -22.201 1.00 88.75 720 VAL A O 1
ATOM 5431 N N . VAL A 1 721 ? 7.314 -14.214 -23.198 1.00 91.44 721 VAL A N 1
ATOM 5432 C CA . VAL A 1 721 ? 8.288 -14.217 -22.110 1.00 91.44 721 VAL A CA 1
ATOM 5433 C C . VAL A 1 721 ? 8.739 -12.795 -21.812 1.00 91.44 721 VAL A C 1
ATOM 5435 O O . VAL A 1 721 ? 8.578 -11.890 -22.634 1.00 91.44 721 VAL A O 1
ATOM 5438 N N . ARG A 1 722 ? 9.292 -12.595 -20.622 1.00 89.19 722 ARG A N 1
ATOM 5439 C CA . ARG A 1 722 ? 9.834 -11.317 -20.172 1.00 89.19 722 ARG A CA 1
ATOM 5440 C C . ARG A 1 722 ? 11.137 -11.533 -19.420 1.00 89.19 722 ARG A C 1
ATOM 5442 O O . ARG A 1 722 ? 11.312 -12.555 -18.764 1.00 89.19 722 ARG A O 1
ATOM 5449 N N . ALA A 1 723 ? 12.032 -10.554 -19.509 1.00 88.50 723 ALA A N 1
ATOM 5450 C CA . ALA A 1 723 ? 13.290 -10.510 -18.781 1.00 88.50 723 ALA A CA 1
ATOM 5451 C C . ALA A 1 723 ? 13.224 -9.436 -17.689 1.00 88.50 723 ALA A C 1
ATOM 5453 O O . ALA A 1 723 ? 12.674 -8.360 -17.918 1.00 88.50 723 ALA A O 1
ATOM 5454 N N . PHE A 1 724 ? 13.814 -9.700 -16.522 1.00 81.75 724 PHE A N 1
ATOM 5455 C CA . PHE A 1 724 ? 13.924 -8.717 -15.435 1.00 81.75 724 PHE A CA 1
ATOM 5456 C C . PHE A 1 724 ? 15.246 -8.867 -14.667 1.00 81.75 724 PHE A C 1
ATOM 5458 O O . PHE A 1 724 ? 15.815 -9.959 -14.618 1.00 81.75 724 PHE A O 1
ATOM 5465 N N . ARG A 1 725 ? 15.768 -7.786 -14.062 1.00 76.00 725 ARG A N 1
ATOM 5466 C CA . ARG A 1 725 ? 16.976 -7.820 -13.202 1.00 76.00 725 ARG A CA 1
ATOM 5467 C C . ARG A 1 725 ? 16.652 -8.185 -11.756 1.00 76.00 725 ARG A C 1
ATOM 5469 O O . ARG A 1 725 ? 16.971 -9.271 -11.291 1.00 76.00 725 ARG A O 1
ATOM 5476 N N . THR A 1 726 ? 16.068 -7.237 -11.037 1.00 66.75 726 THR A N 1
ATOM 5477 C CA . THR A 1 726 ? 15.712 -7.312 -9.608 1.00 66.75 726 THR A CA 1
ATOM 5478 C C . THR A 1 726 ? 14.615 -6.302 -9.266 1.00 66.75 726 THR A C 1
ATOM 5480 O O . THR A 1 726 ? 13.892 -6.505 -8.294 1.00 66.75 726 THR A O 1
ATOM 5483 N N . SER A 1 727 ? 14.478 -5.230 -10.059 1.00 63.28 727 SER A N 1
ATOM 5484 C CA . SER A 1 727 ? 13.374 -4.271 -10.001 1.00 63.28 727 SER A CA 1
ATOM 5485 C C . SER A 1 727 ? 12.238 -4.638 -10.972 1.00 63.28 727 SER A C 1
ATOM 5487 O O . SER A 1 727 ? 12.396 -5.498 -11.840 1.00 63.28 727 SER A O 1
ATOM 5489 N N . SER A 1 728 ? 11.090 -3.967 -10.838 1.00 63.06 728 SER A N 1
ATOM 5490 C CA . SER A 1 728 ? 9.976 -4.039 -11.798 1.00 63.06 728 SER A CA 1
ATOM 5491 C C . SER A 1 728 ? 10.108 -3.077 -12.976 1.00 63.06 728 SER A C 1
ATOM 5493 O O . SER A 1 728 ? 9.197 -3.023 -13.806 1.00 63.06 728 SER A O 1
ATOM 5495 N N . SER A 1 729 ? 11.172 -2.271 -13.022 1.00 70.31 729 SER A N 1
ATOM 5496 C CA . SER A 1 729 ? 11.356 -1.281 -14.078 1.00 70.31 729 SER A CA 1
ATOM 5497 C C . SER A 1 729 ? 11.406 -1.980 -15.438 1.00 70.31 729 SER A C 1
ATOM 5499 O O . SER A 1 729 ? 12.054 -3.022 -15.557 1.00 70.31 729 SER A O 1
ATOM 5501 N N . PRO A 1 730 ? 10.732 -1.438 -16.467 1.00 70.94 730 PRO A N 1
ATOM 5502 C CA . PRO A 1 730 ? 10.798 -2.014 -17.799 1.00 70.94 730 PRO A CA 1
ATOM 5503 C C . PRO A 1 730 ? 12.247 -2.013 -18.286 1.00 70.94 730 PRO A C 1
ATOM 5505 O O . PRO A 1 730 ? 12.970 -1.018 -18.132 1.00 70.94 730 PRO A O 1
ATOM 5508 N N . LEU A 1 731 ? 12.658 -3.138 -18.870 1.00 81.00 731 LEU A N 1
ATOM 5509 C CA . LEU A 1 731 ? 13.959 -3.243 -19.510 1.00 81.00 731 LEU A CA 1
ATOM 5510 C C . LEU A 1 731 ? 13.895 -2.644 -20.917 1.00 81.00 731 LEU A C 1
ATOM 5512 O O . LEU A 1 731 ? 12.923 -2.814 -21.652 1.00 81.00 731 LEU A O 1
ATOM 5516 N N . CYS A 1 732 ? 14.950 -1.927 -21.271 1.00 81.31 732 CYS A N 1
ATOM 5517 C CA . CYS A 1 732 ? 15.148 -1.221 -22.524 1.00 81.31 732 CYS A CA 1
ATOM 5518 C C . CYS A 1 732 ? 16.409 -1.755 -23.215 1.00 81.31 732 CYS A C 1
ATOM 5520 O O . CYS A 1 732 ? 17.331 -2.230 -22.557 1.00 81.31 732 CYS A O 1
ATOM 5522 N N . PHE A 1 733 ? 16.497 -1.624 -24.535 1.00 82.38 733 PHE A N 1
ATOM 5523 C CA . PHE A 1 733 ? 17.708 -1.957 -25.298 1.00 82.38 733 PHE A CA 1
ATOM 5524 C C . PHE A 1 733 ? 18.074 -0.833 -26.262 1.00 82.38 733 PHE A C 1
ATOM 5526 O O . PHE A 1 733 ? 17.253 0.036 -26.572 1.00 82.38 733 PHE A O 1
ATOM 5533 N N . ILE A 1 734 ? 19.294 -0.898 -26.787 1.00 86.69 734 ILE A N 1
ATOM 5534 C CA . ILE A 1 734 ? 19.685 -0.156 -27.979 1.00 86.69 734 ILE A CA 1
ATOM 5535 C C . ILE A 1 734 ? 19.956 -1.148 -29.101 1.00 86.69 734 ILE A C 1
ATOM 5537 O O . ILE A 1 734 ? 20.725 -2.088 -28.940 1.00 86.69 734 ILE A O 1
ATOM 5541 N N . TYR A 1 735 ? 19.348 -0.921 -30.261 1.00 86.31 735 TYR A N 1
ATOM 5542 C CA . TYR A 1 735 ? 19.648 -1.679 -31.469 1.00 86.31 735 TYR A CA 1
ATOM 5543 C C . TYR A 1 735 ? 20.127 -0.763 -32.581 1.00 86.31 735 TYR A C 1
ATOM 5545 O O . TYR A 1 735 ? 19.488 0.239 -32.903 1.00 86.31 735 TYR A O 1
ATOM 5553 N N . TYR A 1 736 ? 21.244 -1.141 -33.194 1.00 87.81 736 TYR A N 1
ATOM 5554 C CA . TYR A 1 736 ? 21.854 -0.407 -34.292 1.00 87.81 736 TYR A CA 1
ATOM 5555 C C . TYR A 1 736 ? 21.455 -1.017 -35.634 1.00 87.81 736 TYR A C 1
ATOM 5557 O O . TYR A 1 736 ? 21.571 -2.220 -35.852 1.00 87.81 736 TYR A O 1
ATOM 5565 N N . HIS A 1 737 ? 21.032 -0.174 -36.569 1.00 87.31 737 HIS A N 1
ATOM 5566 C CA . HIS A 1 737 ? 20.611 -0.569 -37.905 1.00 87.31 737 HIS A CA 1
ATOM 5567 C C . HIS A 1 737 ? 21.551 0.023 -38.964 1.00 87.31 737 HIS A C 1
ATOM 5569 O O . HIS A 1 737 ? 21.849 1.218 -38.954 1.00 87.31 737 HIS A O 1
ATOM 5575 N N . SER A 1 738 ? 21.992 -0.794 -39.925 1.00 86.50 738 SER A N 1
ATOM 5576 C CA . SER A 1 738 ? 22.989 -0.407 -40.942 1.00 86.50 738 SER A CA 1
ATOM 5577 C C . SER A 1 738 ? 22.514 0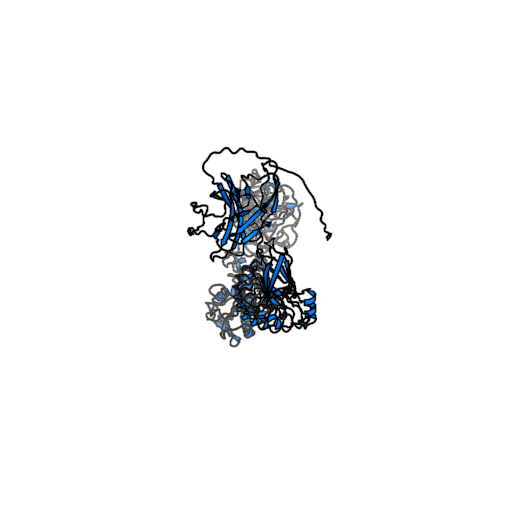.701 -41.888 1.00 86.50 738 SER A C 1
ATOM 5579 O O . SER A 1 738 ? 23.328 1.402 -42.480 1.00 86.50 738 SER A O 1
ATOM 5581 N N . ASN A 1 739 ? 21.195 0.852 -42.023 1.00 87.44 739 ASN A N 1
ATOM 5582 C CA . ASN A 1 739 ? 20.497 1.892 -42.779 1.00 87.44 739 ASN A CA 1
ATOM 5583 C C . ASN A 1 739 ? 21.102 2.161 -44.163 1.00 87.44 739 ASN A C 1
ATOM 5585 O O . ASN A 1 739 ? 21.795 3.153 -44.360 1.00 87.44 739 ASN A O 1
ATOM 5589 N N . THR A 1 740 ? 20.827 1.299 -45.142 1.00 85.19 740 THR A N 1
ATOM 5590 C CA . THR A 1 740 ? 21.329 1.422 -46.529 1.00 85.19 740 THR A CA 1
ATOM 5591 C C . THR A 1 740 ? 22.852 1.333 -46.694 1.00 85.19 740 THR A C 1
ATOM 5593 O O . THR A 1 740 ? 23.345 1.674 -47.762 1.00 85.19 740 THR A O 1
ATOM 5596 N N . ALA A 1 741 ? 23.601 0.879 -45.680 1.00 81.19 741 ALA A N 1
ATOM 5597 C CA . ALA A 1 741 ? 25.013 0.541 -45.854 1.00 81.19 741 ALA A CA 1
ATOM 5598 C C . ALA A 1 741 ? 25.188 -0.596 -46.869 1.00 81.19 741 ALA A C 1
ATOM 5600 O O . ALA A 1 741 ? 24.410 -1.552 -46.891 1.00 81.19 741 ALA A O 1
ATOM 5601 N N . ASP A 1 742 ? 26.263 -0.519 -47.643 1.00 84.25 742 ASP A N 1
ATOM 5602 C CA . ASP A 1 742 ? 26.582 -1.487 -48.692 1.00 84.25 742 ASP A CA 1
ATOM 5603 C C . ASP A 1 742 ? 27.513 -2.589 -48.156 1.00 84.25 742 ASP A C 1
ATOM 5605 O O . ASP A 1 742 ? 27.695 -3.629 -48.788 1.00 84.25 742 ASP A O 1
ATOM 5609 N N . SER A 1 743 ? 28.161 -2.341 -47.011 1.00 84.00 743 SER A N 1
ATOM 5610 C CA . SER A 1 743 ? 29.118 -3.244 -46.365 1.00 84.00 743 SER A CA 1
ATOM 5611 C C . SER A 1 743 ? 29.324 -2.903 -44.881 1.00 84.00 743 SER A C 1
ATOM 5613 O O . SER A 1 743 ? 28.861 -1.865 -44.398 1.00 84.00 743 SER A O 1
ATOM 5615 N N . GLY A 1 744 ? 30.041 -3.778 -44.170 1.00 84.31 744 GLY A N 1
ATOM 5616 C CA . GLY A 1 744 ? 30.301 -3.681 -42.730 1.00 84.31 744 GLY A CA 1
ATOM 5617 C C . GLY A 1 744 ? 29.286 -4.457 -41.888 1.00 84.31 744 GLY A C 1
ATOM 5618 O O . GLY A 1 744 ? 28.369 -5.089 -42.412 1.00 84.31 744 GLY A O 1
ATOM 5619 N N . THR A 1 745 ? 29.464 -4.425 -40.570 1.00 82.88 745 THR A N 1
ATOM 5620 C CA . THR A 1 745 ? 28.566 -5.066 -39.599 1.00 82.88 745 THR A CA 1
ATOM 5621 C C . THR A 1 745 ? 27.960 -4.025 -38.666 1.00 82.88 745 THR A C 1
ATOM 5623 O O . THR A 1 745 ? 28.610 -3.042 -38.318 1.00 82.88 745 THR A O 1
ATOM 5626 N N . ILE A 1 746 ? 26.713 -4.223 -38.238 1.00 85.12 746 ILE A N 1
ATOM 5627 C CA . ILE A 1 746 ? 26.123 -3.367 -37.202 1.00 85.12 746 ILE A CA 1
ATOM 5628 C C . ILE A 1 746 ? 26.848 -3.585 -35.865 1.00 85.12 746 ILE A C 1
ATOM 5630 O O . ILE A 1 746 ? 27.225 -4.722 -35.563 1.00 85.12 746 ILE A O 1
ATOM 5634 N N . PRO A 1 747 ? 27.076 -2.531 -35.063 1.00 85.00 747 PRO A N 1
ATOM 5635 C CA . PRO A 1 747 ? 27.514 -2.705 -33.687 1.00 85.00 747 PRO A CA 1
ATOM 5636 C C . PRO A 1 747 ? 26.500 -3.534 -32.899 1.00 85.00 747 PRO A C 1
ATOM 5638 O O . PRO A 1 747 ? 25.293 -3.353 -33.049 1.00 85.00 747 PRO A O 1
ATOM 5641 N N . SER A 1 748 ? 27.004 -4.427 -32.053 1.00 78.25 748 SER A N 1
ATOM 5642 C CA . SER A 1 748 ? 26.175 -5.241 -31.168 1.00 78.25 748 SER A CA 1
ATOM 5643 C C . SER A 1 748 ? 26.109 -4.599 -29.789 1.00 78.25 748 SER A C 1
ATOM 5645 O O . SER A 1 748 ? 27.149 -4.273 -29.218 1.00 78.25 748 SER A O 1
ATOM 5647 N N . ASP A 1 749 ? 24.900 -4.472 -29.255 1.00 81.75 749 ASP A N 1
ATOM 5648 C CA . ASP A 1 749 ? 24.633 -4.150 -27.858 1.00 81.75 749 ASP A CA 1
ATOM 5649 C C . ASP A 1 749 ? 23.631 -5.183 -27.337 1.00 81.75 749 ASP A C 1
ATOM 5651 O O . ASP A 1 749 ? 22.500 -5.269 -27.812 1.00 81.75 749 ASP A O 1
ATOM 5655 N N . THR A 1 750 ? 24.108 -6.055 -26.454 1.00 76.69 750 THR A N 1
ATOM 5656 C CA . THR A 1 750 ? 23.324 -7.157 -25.881 1.00 76.69 750 THR A CA 1
ATOM 5657 C C . THR A 1 750 ? 22.872 -6.855 -24.457 1.00 76.69 750 THR A C 1
ATOM 5659 O O . THR A 1 750 ? 22.274 -7.720 -23.822 1.00 76.69 750 THR A O 1
ATOM 5662 N N . TYR A 1 751 ? 23.177 -5.661 -23.940 1.00 83.88 751 TYR A N 1
ATOM 5663 C CA . TYR A 1 751 ? 22.847 -5.278 -22.578 1.00 83.88 751 TYR A CA 1
ATOM 5664 C C . TYR A 1 751 ? 21.403 -4.778 -22.491 1.00 83.88 751 TYR A C 1
ATOM 5666 O O . TYR A 1 751 ? 20.987 -3.901 -23.250 1.00 83.88 751 TYR A O 1
ATOM 5674 N N . LEU A 1 752 ? 20.635 -5.311 -21.541 1.00 84.50 752 LEU A N 1
ATOM 5675 C CA . LEU A 1 752 ? 19.318 -4.783 -21.201 1.00 84.50 752 LEU A CA 1
ATOM 5676 C C . LEU A 1 752 ? 19.446 -3.737 -20.086 1.00 84.50 752 LEU A C 1
ATOM 5678 O O . LEU A 1 752 ? 19.915 -4.009 -18.980 1.00 84.50 752 LEU A O 1
ATOM 5682 N N . TYR A 1 753 ? 19.032 -2.516 -20.387 1.00 86.31 753 TYR A N 1
ATOM 5683 C CA . TYR A 1 753 ? 19.088 -1.364 -19.496 1.00 86.31 753 TYR A CA 1
ATOM 5684 C C . TYR A 1 753 ? 17.789 -1.227 -18.708 1.00 86.31 753 TYR A C 1
ATOM 5686 O O . TYR A 1 753 ? 16.715 -1.424 -19.264 1.00 86.31 753 TYR A O 1
ATOM 5694 N N . GLU A 1 754 ? 17.840 -0.830 -17.440 1.00 86.19 754 GLU A N 1
ATOM 5695 C CA . GLU A 1 754 ? 16.621 -0.368 -16.761 1.00 86.19 754 GLU A CA 1
ATOM 5696 C C . GLU A 1 754 ? 16.255 1.045 -17.247 1.00 86.19 754 GLU A C 1
ATOM 5698 O O . GLU A 1 754 ? 17.130 1.881 -17.490 1.00 86.19 754 GLU A O 1
ATOM 5703 N N . SER A 1 755 ? 14.960 1.342 -17.386 1.00 82.75 755 SER A N 1
ATOM 5704 C CA . SER A 1 755 ? 14.514 2.711 -17.677 1.00 82.75 755 SER A CA 1
ATOM 5705 C C . SER A 1 755 ? 15.064 3.700 -16.635 1.00 82.75 755 SER A C 1
ATOM 5707 O O . SER A 1 755 ? 14.806 3.569 -15.441 1.00 82.75 755 SER A O 1
ATOM 5709 N N . GLY A 1 756 ? 15.784 4.721 -17.097 1.00 84.12 756 GLY A N 1
ATOM 5710 C CA . GLY A 1 756 ? 16.505 5.707 -16.291 1.00 84.12 756 GLY A CA 1
ATOM 5711 C C . GLY A 1 756 ? 18.022 5.490 -16.246 1.00 84.12 756 GLY A C 1
ATOM 5712 O O . GLY A 1 756 ? 18.738 6.366 -15.757 1.00 84.12 756 GLY A O 1
ATOM 5713 N N . GLU A 1 757 ? 18.541 4.374 -16.769 1.00 88.00 757 GLU A N 1
ATOM 5714 C CA . GLU A 1 757 ? 19.985 4.138 -16.851 1.00 88.00 757 GLU A CA 1
ATOM 5715 C C . GLU A 1 757 ? 20.661 5.027 -17.902 1.00 88.00 757 GLU A C 1
ATOM 5717 O O . GLU A 1 757 ? 20.065 5.453 -18.892 1.00 88.00 757 GLU A O 1
ATOM 5722 N N . THR A 1 758 ? 21.940 5.331 -17.676 1.00 89.88 758 THR A N 1
ATOM 5723 C CA . THR A 1 758 ? 22.764 6.076 -18.635 1.00 89.88 758 THR A CA 1
ATOM 5724 C C . THR A 1 758 ? 23.559 5.105 -19.498 1.00 89.88 758 THR A C 1
ATOM 5726 O O . THR A 1 758 ? 24.217 4.209 -18.977 1.00 89.88 758 THR A O 1
ATOM 5729 N N . VAL A 1 759 ? 23.531 5.314 -20.811 1.00 90.25 759 VAL A N 1
ATOM 5730 C CA . VAL A 1 759 ? 24.154 4.457 -21.823 1.00 90.25 759 VAL A CA 1
ATOM 5731 C C . VAL A 1 759 ? 25.010 5.276 -22.786 1.00 90.25 759 VAL A C 1
ATOM 5733 O O . VAL A 1 759 ? 24.689 6.423 -23.097 1.00 90.25 759 VAL A O 1
ATOM 5736 N N . THR A 1 760 ? 26.111 4.688 -23.254 1.00 91.62 760 THR A N 1
ATOM 5737 C CA . THR A 1 760 ? 27.027 5.292 -24.230 1.00 91.62 760 THR A CA 1
ATOM 5738 C C . THR A 1 760 ? 26.687 4.817 -25.640 1.00 91.62 760 THR A C 1
ATOM 5740 O O . THR A 1 760 ? 26.694 3.619 -25.914 1.00 91.62 760 THR A O 1
ATOM 5743 N N . ILE A 1 761 ? 26.440 5.750 -26.558 1.00 93.06 761 ILE A N 1
ATOM 5744 C CA . ILE A 1 761 ? 26.129 5.455 -27.958 1.00 93.06 761 ILE A CA 1
ATOM 5745 C C . ILE A 1 761 ? 27.364 4.904 -28.676 1.00 93.06 761 ILE A C 1
ATOM 5747 O O . ILE A 1 761 ? 28.442 5.498 -28.646 1.00 93.06 761 ILE A O 1
ATOM 5751 N N . SER A 1 762 ? 27.194 3.777 -29.364 1.00 88.06 762 SER A N 1
ATOM 5752 C CA . SER A 1 762 ? 28.274 3.044 -30.018 1.00 88.06 762 SER A CA 1
ATOM 5753 C C . SER A 1 762 ? 28.906 3.832 -31.165 1.00 88.06 762 SER A C 1
ATOM 5755 O O . SER A 1 762 ? 28.264 4.636 -31.849 1.00 88.06 762 SER A O 1
ATOM 5757 N N . THR A 1 763 ? 30.191 3.590 -31.398 1.00 89.00 763 THR A N 1
ATOM 5758 C CA . THR A 1 763 ? 30.903 4.090 -32.577 1.00 89.00 763 THR A CA 1
ATOM 5759 C C . THR A 1 763 ? 30.582 3.244 -33.811 1.00 89.00 763 THR A C 1
ATOM 5761 O O . THR A 1 763 ? 29.893 2.228 -33.727 1.00 89.00 763 THR A O 1
ATOM 5764 N N . ASN A 1 764 ? 31.096 3.631 -34.984 1.00 86.75 764 ASN A N 1
ATOM 5765 C CA . ASN A 1 764 ? 31.045 2.785 -36.181 1.00 86.75 764 ASN A CA 1
ATOM 5766 C C . ASN A 1 764 ? 32.053 1.614 -36.095 1.00 86.75 764 ASN A C 1
ATOM 5768 O O . ASN A 1 764 ? 32.918 1.448 -36.952 1.00 86.75 764 ASN A O 1
ATOM 5772 N N . SER A 1 765 ? 31.981 0.829 -35.020 1.00 83.38 765 SER A N 1
ATOM 5773 C CA . SER A 1 765 ? 32.947 -0.221 -34.672 1.00 83.38 765 SER A CA 1
ATOM 5774 C C . SER A 1 765 ? 32.950 -1.397 -35.651 1.00 83.38 765 SER A C 1
ATOM 5776 O O . SER A 1 765 ? 33.979 -2.044 -35.837 1.00 83.38 765 SER A O 1
ATOM 5778 N N . GLY A 1 766 ? 31.824 -1.647 -36.319 1.00 80.00 766 GLY A N 1
ATOM 5779 C CA . GLY A 1 766 ? 31.705 -2.658 -37.369 1.00 80.00 766 GLY A CA 1
ATOM 5780 C C . GLY A 1 766 ? 32.055 -2.163 -38.776 1.00 80.00 766 GLY A C 1
ATOM 5781 O O . GLY A 1 766 ? 31.808 -2.880 -39.745 1.00 80.00 766 GLY A O 1
ATOM 5782 N N . ASN A 1 767 ? 32.634 -0.962 -38.900 1.00 85.06 767 ASN A N 1
ATOM 5783 C CA . ASN A 1 767 ? 33.066 -0.366 -40.168 1.00 85.06 767 ASN A CA 1
ATOM 5784 C C . ASN A 1 767 ? 31.957 -0.338 -41.231 1.00 85.06 767 ASN A C 1
ATOM 5786 O O . ASN A 1 767 ? 32.194 -0.681 -42.390 1.00 85.06 767 ASN A O 1
ATOM 5790 N N . LEU A 1 768 ? 30.740 0.059 -40.845 1.00 84.81 768 LEU A N 1
ATOM 5791 C CA . LEU A 1 768 ? 29.667 0.304 -41.804 1.00 84.81 768 LEU A CA 1
ATOM 5792 C C . LEU A 1 768 ? 30.148 1.320 -42.838 1.00 84.81 768 LEU A C 1
ATOM 5794 O O . LEU A 1 768 ? 30.658 2.386 -42.478 1.00 84.81 768 LEU A O 1
ATOM 5798 N N . ALA A 1 769 ? 29.944 1.003 -44.112 1.00 84.00 769 ALA A N 1
ATOM 5799 C CA . ALA A 1 769 ? 30.294 1.883 -45.214 1.00 84.00 769 ALA A CA 1
ATOM 5800 C C . ALA A 1 769 ? 29.192 1.906 -46.274 1.00 84.00 769 ALA A C 1
ATOM 5802 O O . ALA A 1 769 ? 28.572 0.883 -46.578 1.00 84.00 769 ALA A O 1
ATOM 5803 N N . ARG A 1 770 ? 28.992 3.089 -46.858 1.00 82.94 770 ARG A N 1
ATOM 5804 C CA . ARG A 1 770 ? 28.050 3.350 -47.944 1.00 82.94 770 ARG A CA 1
ATOM 5805 C C . ARG A 1 770 ? 28.755 4.143 -49.040 1.00 82.94 770 ARG A C 1
ATOM 5807 O O . ARG A 1 770 ? 29.321 5.204 -48.778 1.00 82.94 770 ARG A O 1
ATOM 5814 N N . SER A 1 771 ? 28.736 3.638 -50.266 1.00 78.81 771 SER A N 1
ATOM 5815 C CA . SER A 1 771 ? 29.468 4.219 -51.394 1.00 78.81 771 SER A CA 1
ATOM 5816 C C . SER A 1 771 ? 28.997 5.648 -51.681 1.00 78.81 771 SER A C 1
ATOM 5818 O O . SER A 1 771 ? 27.819 5.869 -51.952 1.00 78.81 771 SER A O 1
ATOM 5820 N N . GLY A 1 772 ? 29.915 6.621 -51.638 1.00 67.44 772 GLY A N 1
ATOM 5821 C CA . GLY A 1 772 ? 29.623 8.045 -51.879 1.00 67.44 772 GLY A CA 1
ATOM 5822 C C . GLY A 1 772 ? 29.165 8.846 -50.652 1.00 67.44 772 GLY A C 1
ATOM 5823 O O . GLY A 1 772 ? 28.875 10.035 -50.787 1.00 67.44 772 GLY A O 1
ATOM 5824 N N . TYR A 1 773 ? 29.124 8.228 -49.465 1.00 74.44 773 TYR A N 1
ATOM 5825 C CA . TYR A 1 773 ? 28.680 8.865 -48.225 1.00 74.44 773 TYR A CA 1
ATOM 5826 C C . TYR A 1 773 ? 29.664 8.635 -47.063 1.00 74.44 773 TYR A C 1
ATOM 5828 O O . TYR A 1 773 ? 30.332 7.606 -46.993 1.00 74.44 773 TYR A O 1
ATOM 5836 N N . LEU A 1 774 ? 29.720 9.571 -46.112 1.00 76.00 774 LEU A N 1
ATOM 5837 C CA . LEU A 1 774 ? 30.408 9.431 -44.825 1.00 76.00 774 LEU A CA 1
ATOM 5838 C C . LEU A 1 774 ? 29.402 9.074 -43.721 1.00 76.00 774 LEU A C 1
ATOM 5840 O O . LEU A 1 774 ? 28.294 9.615 -43.687 1.00 76.00 774 LEU A O 1
ATOM 5844 N N . PHE A 1 775 ? 29.802 8.197 -42.799 1.00 83.50 775 PHE A N 1
ATOM 5845 C CA . PHE A 1 775 ? 29.048 7.919 -41.577 1.00 83.50 775 PHE A CA 1
ATOM 5846 C C . PHE A 1 775 ? 29.092 9.136 -40.636 1.00 83.50 775 PHE A C 1
ATOM 5848 O O . PHE A 1 775 ? 30.162 9.550 -40.198 1.00 83.50 775 PHE A O 1
ATOM 5855 N N . ALA A 1 776 ? 27.928 9.696 -40.312 1.00 82.88 776 ALA A N 1
ATOM 5856 C CA . ALA A 1 776 ? 27.761 10.936 -39.549 1.00 82.88 776 ALA A CA 1
ATOM 5857 C C . ALA A 1 776 ? 27.102 10.728 -38.172 1.00 82.88 776 ALA A C 1
ATOM 5859 O O . ALA A 1 776 ? 26.554 11.670 -37.597 1.00 82.88 776 ALA A O 1
ATOM 5860 N N . GLY A 1 777 ? 27.120 9.497 -37.653 1.00 88.12 777 GLY A N 1
ATOM 5861 C CA . GLY A 1 777 ? 26.494 9.125 -36.384 1.00 88.12 777 GLY A CA 1
ATOM 5862 C C . GLY A 1 777 ? 25.209 8.325 -36.567 1.00 88.12 777 GLY A C 1
ATOM 5863 O O . GLY A 1 777 ? 25.029 7.650 -37.579 1.00 88.12 777 GLY A O 1
ATOM 5864 N N . TRP A 1 778 ? 24.319 8.398 -35.582 1.00 93.19 778 TRP A N 1
ATOM 5865 C CA . TRP A 1 778 ? 23.086 7.613 -35.544 1.00 93.19 778 TRP A CA 1
ATOM 5866 C C . TRP A 1 778 ? 21.845 8.503 -35.527 1.00 93.19 778 TRP A C 1
ATOM 5868 O O . TRP A 1 778 ? 21.900 9.647 -35.078 1.00 93.19 778 TRP A O 1
ATOM 5878 N N . ASN A 1 779 ? 20.716 7.988 -36.006 1.00 92.00 779 ASN A N 1
ATOM 5879 C CA . ASN A 1 779 ? 19.431 8.678 -35.993 1.00 92.00 779 ASN A CA 1
ATOM 5880 C C . ASN A 1 779 ? 18.301 7.721 -35.589 1.00 92.00 779 ASN A C 1
ATOM 5882 O O . ASN A 1 779 ? 18.350 6.540 -35.906 1.00 92.00 779 ASN A O 1
ATOM 5886 N N . THR A 1 780 ? 17.266 8.213 -34.916 1.00 90.44 780 THR A N 1
ATOM 5887 C CA . THR A 1 780 ? 16.090 7.392 -34.543 1.00 90.44 780 THR A CA 1
ATOM 5888 C C . THR A 1 780 ? 15.151 7.069 -35.706 1.00 90.44 780 THR A C 1
ATOM 5890 O O . THR A 1 780 ? 14.235 6.269 -35.544 1.00 90.44 780 THR A O 1
ATOM 5893 N N . GLN A 1 781 ? 15.375 7.656 -36.881 1.00 83.69 781 GLN A N 1
ATOM 5894 C CA . GLN A 1 781 ? 14.635 7.389 -38.109 1.00 83.69 781 GLN A CA 1
ATOM 5895 C C . GLN A 1 781 ? 15.593 7.100 -39.277 1.00 83.69 781 GLN A C 1
ATOM 5897 O O . GLN A 1 781 ? 16.650 7.732 -39.385 1.00 83.69 781 GLN A O 1
ATOM 5902 N N . PRO A 1 782 ? 15.235 6.179 -40.191 1.00 80.69 782 PRO A N 1
ATOM 5903 C CA . PRO A 1 782 ? 16.096 5.792 -41.310 1.00 80.69 782 PRO A CA 1
ATOM 5904 C C . PRO A 1 782 ? 16.306 6.913 -42.338 1.00 80.69 782 PRO A C 1
ATOM 5906 O O . PRO A 1 782 ? 17.347 6.964 -42.994 1.00 80.69 782 PRO A O 1
ATOM 5909 N N . ASP A 1 783 ? 15.353 7.835 -42.471 1.00 77.94 783 ASP A N 1
ATOM 5910 C CA . ASP A 1 783 ? 15.426 8.977 -43.391 1.00 77.94 783 ASP A CA 1
ATOM 5911 C C . ASP A 1 783 ? 16.203 10.181 -42.819 1.00 77.94 783 ASP A C 1
ATOM 5913 O O . ASP A 1 783 ? 16.410 11.175 -43.516 1.00 77.94 783 ASP A O 1
ATOM 5917 N N . GLY A 1 784 ? 16.656 10.091 -41.563 1.00 76.94 784 GLY A N 1
ATOM 5918 C CA . GLY A 1 784 ? 17.390 11.148 -40.870 1.00 76.94 784 GLY A CA 1
ATOM 5919 C C . GLY A 1 784 ? 16.519 12.250 -40.254 1.00 76.94 784 GLY A C 1
ATOM 5920 O O . GLY A 1 784 ? 17.077 13.214 -39.730 1.00 76.94 784 GLY A O 1
ATOM 5921 N N . SER A 1 785 ? 15.187 12.129 -40.290 1.00 80.00 785 SER A N 1
ATOM 5922 C CA . SER A 1 785 ? 14.251 13.109 -39.711 1.00 80.00 785 SER A CA 1
ATOM 5923 C C . SER A 1 785 ? 14.135 13.046 -38.181 1.00 80.00 785 SER A C 1
ATOM 5925 O O . SER A 1 785 ? 13.600 13.966 -37.562 1.00 80.00 785 SER A O 1
ATOM 5927 N N . GLY A 1 786 ? 14.631 11.973 -37.563 1.00 86.06 786 GLY A N 1
ATOM 5928 C CA . GLY A 1 786 ? 14.582 11.760 -36.122 1.00 86.06 786 GLY A CA 1
ATOM 5929 C C . GLY A 1 786 ? 15.685 12.486 -35.351 1.00 86.06 786 GLY A C 1
ATOM 5930 O O . GLY A 1 786 ? 16.462 13.281 -35.883 1.00 86.06 786 GLY A O 1
ATOM 5931 N N . THR A 1 787 ? 15.785 12.167 -34.064 1.00 89.00 787 THR A N 1
ATOM 5932 C CA . THR A 1 787 ? 16.841 12.649 -33.164 1.00 89.00 787 THR A CA 1
ATOM 5933 C C . THR A 1 787 ? 18.203 12.084 -33.563 1.00 89.00 787 THR A C 1
ATOM 5935 O O . THR A 1 787 ? 18.343 10.869 -33.719 1.00 89.00 787 THR A O 1
ATOM 5938 N N . ASN A 1 788 ? 19.202 12.964 -33.690 1.00 86.75 788 ASN A N 1
ATOM 5939 C CA . ASN A 1 788 ? 20.590 12.606 -33.982 1.00 86.75 788 ASN A CA 1
ATOM 5940 C C . ASN A 1 788 ? 21.360 12.265 -32.702 1.00 86.75 788 ASN A C 1
ATOM 5942 O O . ASN A 1 788 ? 21.318 13.024 -31.736 1.00 86.75 788 ASN A O 1
ATOM 5946 N N . TYR A 1 789 ? 22.130 11.183 -32.747 1.00 87.75 789 TYR A N 1
ATOM 5947 C CA . TYR A 1 789 ? 23.010 10.741 -31.674 1.00 87.75 789 TYR A CA 1
ATOM 5948 C C . TYR A 1 789 ? 24.459 10.703 -32.155 1.00 87.75 789 TYR A C 1
ATOM 5950 O O . TYR A 1 789 ? 24.801 10.024 -33.130 1.00 87.75 789 TYR A O 1
ATOM 5958 N N . THR A 1 790 ? 25.319 11.438 -31.452 1.00 86.81 790 THR A N 1
ATOM 5959 C CA . THR A 1 790 ? 26.756 11.481 -31.730 1.00 86.81 790 THR A CA 1
ATOM 5960 C C . THR A 1 790 ? 27.424 10.205 -31.201 1.00 86.81 790 THR A C 1
ATOM 5962 O O . THR A 1 790 ? 27.161 9.819 -30.060 1.00 86.81 790 THR A O 1
ATOM 5965 N N . PRO A 1 791 ? 28.303 9.542 -31.970 1.00 87.56 791 PRO A N 1
ATOM 5966 C CA . PRO A 1 791 ? 29.108 8.430 -31.467 1.00 87.56 791 PRO A CA 1
ATOM 5967 C C . PRO A 1 791 ? 29.846 8.771 -30.164 1.00 87.56 791 PRO A C 1
ATOM 5969 O O . PRO A 1 791 ? 30.354 9.882 -30.019 1.00 87.56 791 PRO A O 1
ATOM 5972 N N . SER A 1 792 ? 29.913 7.822 -29.229 1.00 85.75 792 SER A N 1
ATOM 5973 C CA . SER A 1 792 ? 30.531 7.960 -27.898 1.00 85.75 792 SER A CA 1
ATOM 5974 C C . SER A 1 792 ? 29.853 8.950 -26.938 1.00 85.75 792 SER A C 1
ATOM 5976 O O . SER A 1 792 ? 30.352 9.148 -25.831 1.00 85.75 792 SER A O 1
ATOM 5978 N N . SER A 1 793 ? 28.728 9.568 -27.317 1.00 87.00 793 SER A N 1
ATOM 5979 C CA . SER A 1 793 ? 27.936 10.395 -26.393 1.00 87.00 793 SER A CA 1
ATOM 5980 C C . SER A 1 793 ? 27.161 9.531 -25.397 1.00 87.00 793 SER A C 1
ATOM 5982 O O . SER A 1 793 ? 26.858 8.374 -25.685 1.00 87.00 793 SER A O 1
ATOM 5984 N N . THR A 1 794 ? 26.830 10.081 -24.228 1.00 90.44 794 THR A N 1
ATOM 5985 C CA . THR A 1 794 ? 25.983 9.412 -23.233 1.00 90.44 794 THR A CA 1
ATOM 5986 C C . THR A 1 794 ? 24.544 9.925 -23.290 1.00 90.44 794 THR A C 1
ATOM 5988 O O . THR A 1 794 ? 24.303 11.113 -23.501 1.00 90.44 794 THR A O 1
ATOM 5991 N N . VAL A 1 795 ? 23.575 9.030 -23.090 1.00 88.81 795 VAL A N 1
ATOM 5992 C CA . VAL A 1 795 ? 22.139 9.336 -23.025 1.00 88.81 795 VAL A CA 1
ATOM 5993 C C . VAL A 1 795 ? 21.490 8.582 -21.867 1.00 88.81 795 VAL A C 1
ATOM 5995 O O . VAL A 1 795 ? 21.878 7.460 -21.563 1.00 88.81 795 VAL A O 1
ATOM 5998 N N . THR A 1 796 ? 20.490 9.178 -21.220 1.00 92.12 796 THR A N 1
ATOM 5999 C CA . THR A 1 796 ? 19.604 8.466 -20.290 1.00 92.12 796 THR A CA 1
ATOM 6000 C C . THR A 1 796 ? 18.484 7.787 -21.072 1.00 92.12 796 THR A C 1
ATOM 6002 O O . THR A 1 796 ? 17.713 8.466 -21.752 1.00 92.12 796 THR A O 1
ATOM 6005 N N . ILE A 1 797 ? 18.391 6.461 -20.997 1.00 85.25 797 ILE A N 1
ATOM 6006 C CA . ILE A 1 797 ? 17.393 5.683 -21.734 1.00 85.25 797 ILE A CA 1
ATOM 6007 C C . ILE A 1 797 ? 16.106 5.560 -20.916 1.00 85.25 797 ILE A C 1
ATOM 6009 O O . ILE A 1 797 ? 16.139 5.119 -19.777 1.00 85.25 797 ILE A O 1
ATOM 6013 N N . SER A 1 798 ? 14.964 5.963 -21.469 1.00 84.25 798 SER A N 1
ATOM 6014 C CA . SER A 1 798 ? 13.638 5.809 -20.834 1.00 84.25 798 SER A CA 1
ATOM 6015 C C . SER A 1 798 ? 12.712 4.849 -21.587 1.00 84.25 798 SER A C 1
ATOM 6017 O O . SER A 1 798 ? 11.632 4.516 -21.109 1.00 84.25 798 SER A O 1
ATOM 6019 N N . ALA A 1 799 ? 13.130 4.428 -22.779 1.00 83.38 799 ALA A N 1
ATOM 6020 C CA . ALA A 1 799 ? 12.481 3.442 -23.626 1.00 83.38 799 ALA A CA 1
ATOM 6021 C C . ALA A 1 799 ? 13.523 2.875 -24.597 1.00 83.38 799 ALA A C 1
ATOM 6023 O O . ALA A 1 799 ? 14.524 3.534 -24.887 1.00 83.38 799 ALA A O 1
ATOM 6024 N N . SER A 1 800 ? 13.278 1.681 -25.129 1.00 83.81 800 SER A N 1
ATOM 6025 C CA . SER A 1 800 ? 14.143 1.059 -26.135 1.00 83.81 800 SER A CA 1
ATOM 6026 C C . SER A 1 800 ? 14.365 1.950 -27.366 1.00 83.81 800 SER A C 1
ATOM 6028 O O . SER A 1 800 ? 13.429 2.581 -27.861 1.00 83.81 800 SER A O 1
ATOM 6030 N N . LEU A 1 801 ? 15.595 1.977 -27.888 1.00 86.94 801 LEU A N 1
ATOM 6031 C CA . LEU A 1 801 ? 16.001 2.822 -29.015 1.00 86.94 801 LEU A CA 1
ATOM 6032 C C . LEU A 1 801 ? 16.445 1.986 -30.218 1.00 86.94 801 LEU A C 1
ATOM 6034 O O . LEU A 1 801 ? 17.335 1.145 -30.113 1.00 86.94 801 LEU A O 1
ATOM 6038 N N . ILE A 1 802 ? 15.881 2.290 -31.388 1.00 86.56 802 ILE A N 1
ATOM 6039 C CA . ILE A 1 802 ? 16.390 1.820 -32.680 1.00 86.56 802 ILE A CA 1
ATOM 6040 C C . ILE A 1 802 ? 17.164 2.971 -33.323 1.00 86.56 802 ILE A C 1
ATOM 6042 O O . ILE A 1 802 ? 16.617 4.050 -33.547 1.00 86.56 802 ILE A O 1
ATOM 6046 N N . LEU A 1 803 ? 18.443 2.741 -33.605 1.00 90.69 803 LEU A N 1
ATOM 6047 C CA . LEU A 1 803 ? 19.389 3.737 -34.090 1.00 90.69 803 LEU A CA 1
ATOM 6048 C C . LEU A 1 803 ? 19.892 3.368 -35.488 1.00 90.69 803 LEU A C 1
ATOM 6050 O O . LEU A 1 803 ? 20.668 2.437 -35.674 1.00 90.69 803 LEU A O 1
ATOM 6054 N N . TYR A 1 804 ? 19.468 4.130 -36.486 1.00 90.75 804 TYR A N 1
ATOM 6055 C CA . TYR A 1 804 ? 19.830 3.997 -37.892 1.00 90.75 804 TYR A CA 1
ATOM 6056 C C . TYR A 1 804 ? 21.122 4.753 -38.204 1.00 90.75 804 TYR A C 1
ATOM 6058 O O . TYR A 1 804 ? 21.271 5.915 -37.825 1.00 90.75 804 TYR A O 1
ATOM 6066 N N . ALA A 1 805 ? 22.056 4.116 -38.916 1.00 90.75 805 ALA A N 1
ATOM 6067 C CA . ALA A 1 805 ? 23.277 4.775 -39.374 1.00 90.75 805 ALA A CA 1
ATOM 6068 C C . ALA A 1 805 ? 22.938 6.004 -40.232 1.00 90.75 805 ALA A C 1
ATOM 6070 O O . ALA A 1 805 ? 22.128 5.934 -41.159 1.00 90.75 805 ALA A O 1
ATOM 6071 N N . ARG A 1 806 ? 23.554 7.145 -39.931 1.00 90.19 806 ARG A N 1
ATOM 6072 C CA . ARG A 1 806 ? 23.329 8.406 -40.641 1.00 90.19 806 ARG A CA 1
ATOM 6073 C C . ARG A 1 806 ? 24.431 8.630 -41.671 1.00 90.19 806 ARG A C 1
ATOM 6075 O O . ARG A 1 806 ? 25.609 8.543 -41.340 1.00 90.19 806 ARG A O 1
ATOM 6082 N N . TRP A 1 807 ? 24.048 8.980 -42.896 1.00 82.12 807 TRP A N 1
ATOM 6083 C CA . TRP A 1 807 ? 24.958 9.130 -44.037 1.00 82.12 807 TRP A CA 1
ATOM 6084 C C . TRP A 1 807 ? 24.927 10.559 -44.593 1.00 82.12 807 TRP A C 1
ATOM 6086 O O . TRP A 1 807 ? 23.845 11.088 -44.837 1.00 82.12 807 TRP A O 1
ATOM 6096 N N . ILE A 1 808 ? 26.093 11.174 -44.821 1.00 73.94 808 ILE A N 1
ATOM 6097 C CA . ILE A 1 808 ? 26.235 12.498 -45.468 1.00 73.94 808 ILE A CA 1
ATOM 6098 C C . ILE A 1 808 ? 27.038 12.389 -46.767 1.00 73.94 808 ILE A C 1
ATOM 6100 O O . ILE A 1 808 ? 27.957 11.583 -46.846 1.00 73.94 808 ILE A O 1
ATOM 6104 N N . ILE A 1 809 ? 26.687 13.171 -47.789 1.00 59.94 809 ILE A N 1
ATOM 6105 C CA . ILE A 1 809 ? 27.335 13.134 -49.111 1.00 59.94 809 ILE A CA 1
ATOM 6106 C C . ILE A 1 809 ? 28.749 13.730 -49.019 1.00 59.94 809 ILE A C 1
ATOM 6108 O O . ILE A 1 809 ? 28.996 14.683 -48.280 1.00 59.94 809 ILE A O 1
ATOM 6112 N N . TRP A 1 810 ? 29.694 13.147 -49.749 1.00 49.50 810 TRP A N 1
ATOM 6113 C CA . TRP A 1 810 ? 31.091 13.580 -49.793 1.00 49.50 810 TRP A CA 1
ATOM 6114 C C . TRP A 1 810 ? 31.271 14.898 -50.591 1.00 49.50 810 TRP A C 1
ATOM 6116 O O . TRP A 1 810 ? 30.984 14.906 -51.784 1.00 49.50 810 TRP A O 1
ATOM 6126 N N . GLY A 1 811 ? 31.788 15.977 -49.966 1.00 62.09 811 GLY A N 1
ATOM 6127 C CA . GLY A 1 811 ? 32.427 17.116 -50.669 1.00 62.09 811 GLY A CA 1
ATOM 6128 C C . GLY A 1 811 ? 31.730 18.493 -50.764 1.00 62.09 811 GLY A C 1
ATOM 6129 O O . GLY A 1 811 ? 32.220 19.318 -51.529 1.00 62.09 811 GLY A O 1
ATOM 6130 N N . ASP A 1 812 ? 30.648 18.791 -50.034 1.00 67.69 812 ASP A N 1
ATOM 6131 C CA . ASP A 1 812 ? 29.922 20.070 -50.210 1.00 67.69 812 ASP A CA 1
ATOM 6132 C C . ASP A 1 812 ? 30.446 21.260 -49.368 1.00 67.69 812 ASP A C 1
ATOM 6134 O O . ASP A 1 812 ? 30.801 21.119 -48.188 1.00 67.69 812 ASP A O 1
ATOM 6138 N N . ASP A 1 813 ? 30.411 22.454 -49.981 1.00 84.12 813 ASP A N 1
ATOM 6139 C CA . ASP A 1 813 ? 30.523 23.766 -49.321 1.00 84.12 813 ASP A CA 1
ATOM 6140 C C . ASP A 1 813 ? 29.411 23.947 -48.266 1.00 84.12 813 ASP A C 1
ATOM 6142 O O . ASP A 1 813 ? 28.321 23.384 -48.371 1.00 84.12 813 ASP A O 1
ATOM 6146 N N . TYR A 1 814 ? 29.651 24.783 -47.255 1.00 86.81 814 TYR A N 1
ATOM 6147 C CA . TYR A 1 814 ? 28.642 25.149 -46.256 1.00 86.81 814 TYR A CA 1
ATOM 6148 C C . TYR A 1 814 ? 28.164 26.587 -46.475 1.00 86.81 814 TYR A C 1
ATOM 6150 O O . TYR A 1 814 ? 28.977 27.478 -46.683 1.00 86.81 814 TYR A O 1
ATOM 6158 N N . THR A 1 815 ? 26.862 26.859 -46.382 1.00 90.19 815 THR A N 1
ATOM 6159 C CA . THR A 1 815 ? 26.331 28.231 -46.456 1.00 90.19 815 THR A CA 1
ATOM 6160 C C . THR A 1 815 ? 25.847 28.684 -45.082 1.00 90.19 815 THR A C 1
ATOM 6162 O O . THR A 1 815 ? 24.839 28.193 -44.581 1.00 90.19 815 THR A O 1
ATOM 6165 N N . SER A 1 816 ? 26.556 29.646 -44.490 1.00 91.31 816 SER A N 1
ATOM 6166 C CA . SER A 1 816 ? 26.109 30.396 -43.316 1.00 91.31 816 SER A CA 1
ATOM 6167 C C . SER A 1 816 ? 25.029 31.396 -43.718 1.00 91.31 816 SER A C 1
ATOM 6169 O O . SER A 1 816 ? 25.159 32.105 -44.719 1.00 91.31 816 SER A O 1
ATOM 6171 N N . SER A 1 817 ? 23.985 31.504 -42.899 1.00 89.12 817 SER A N 1
ATOM 6172 C CA . SER A 1 817 ? 22.943 32.519 -43.065 1.00 89.12 817 SER A CA 1
ATOM 6173 C C . SER A 1 817 ? 23.429 33.941 -42.761 1.00 89.12 817 SER A C 1
ATOM 6175 O O . SER A 1 817 ? 22.786 34.893 -43.195 1.00 89.12 817 SER A O 1
ATOM 6177 N N . ASN A 1 818 ? 24.553 34.096 -42.050 1.00 90.94 818 ASN A N 1
ATOM 6178 C CA . ASN A 1 818 ? 25.087 35.392 -41.620 1.00 90.94 818 ASN A CA 1
ATOM 6179 C C . ASN A 1 818 ? 26.328 35.832 -42.408 1.00 90.94 818 ASN A C 1
ATOM 6181 O O . ASN A 1 818 ? 26.485 37.020 -42.679 1.00 90.94 818 ASN A O 1
ATOM 6185 N N . ILE A 1 819 ? 27.213 34.896 -42.773 1.00 94.31 819 ILE A N 1
ATOM 6186 C CA . ILE A 1 819 ? 28.504 35.210 -43.416 1.00 94.31 819 ILE A CA 1
ATOM 6187 C C . ILE A 1 819 ? 28.679 34.590 -44.808 1.00 94.31 819 ILE A C 1
ATOM 6189 O O . ILE A 1 819 ? 29.726 34.747 -45.433 1.00 94.31 819 ILE A O 1
ATOM 6193 N N . GLY A 1 820 ? 27.648 33.923 -45.332 1.00 92.62 820 GLY A N 1
ATOM 6194 C CA . GLY A 1 820 ? 27.663 33.354 -46.676 1.00 92.62 820 GLY A CA 1
ATOM 6195 C C . GLY A 1 820 ? 28.451 32.046 -46.770 1.00 92.62 820 GLY A C 1
ATOM 6196 O O . GLY A 1 820 ? 28.448 31.226 -45.853 1.00 92.62 820 GLY A O 1
ATOM 6197 N N . THR A 1 821 ? 29.073 31.798 -47.919 1.00 95.19 821 THR A N 1
ATOM 6198 C CA . THR A 1 821 ? 29.692 30.501 -48.223 1.00 95.19 821 THR A CA 1
ATOM 6199 C C . THR A 1 821 ? 30.995 30.291 -47.451 1.00 95.19 821 THR A C 1
ATOM 6201 O O . THR A 1 821 ? 31.883 31.141 -47.444 1.00 95.19 821 THR A O 1
ATOM 6204 N N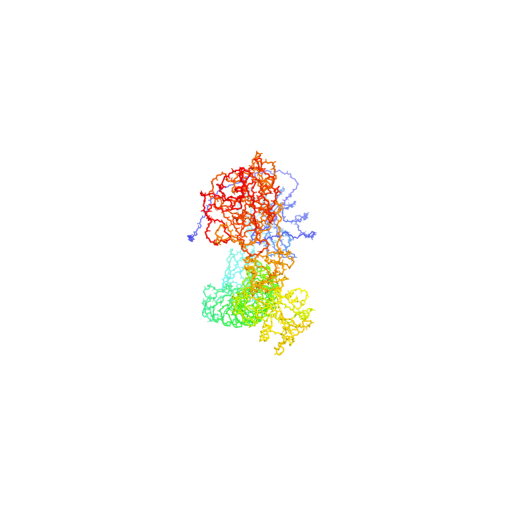 . LEU A 1 822 ? 31.140 29.109 -46.861 1.00 96.31 822 LEU A N 1
ATOM 6205 C CA . LEU A 1 822 ? 32.391 28.550 -46.386 1.00 96.31 822 LEU A CA 1
ATOM 6206 C C . LEU A 1 822 ? 32.782 27.381 -47.297 1.00 96.31 822 LEU A C 1
ATOM 6208 O O . LEU A 1 822 ? 32.024 26.424 -47.465 1.00 96.31 822 LEU A O 1
ATOM 6212 N N . LYS A 1 823 ? 33.977 27.469 -47.870 1.00 94.38 823 LYS A N 1
ATOM 6213 C CA . LYS A 1 823 ? 34.551 26.489 -48.781 1.00 94.38 823 LYS A CA 1
ATOM 6214 C C . LYS A 1 823 ? 35.021 25.249 -48.057 1.00 94.38 823 LYS A C 1
ATOM 6216 O O . LYS A 1 823 ? 35.663 25.349 -47.012 1.00 94.38 823 LYS A O 1
ATOM 6221 N N . TYR A 1 824 ? 34.715 24.092 -48.632 1.00 89.88 824 TYR A N 1
ATOM 6222 C CA . TYR A 1 824 ? 35.252 22.822 -48.168 1.00 89.88 824 TYR A CA 1
ATOM 6223 C C . TYR A 1 824 ? 36.776 22.773 -48.354 1.00 89.88 824 TYR A C 1
ATOM 6225 O O . TYR A 1 824 ? 37.292 22.991 -49.450 1.00 89.88 824 TYR A O 1
ATOM 6233 N N . VAL A 1 825 ? 37.492 22.450 -47.278 1.00 92.25 825 VAL A N 1
ATOM 6234 C CA . VAL A 1 825 ? 38.935 22.206 -47.274 1.00 92.25 825 VAL A CA 1
ATOM 6235 C C . VAL A 1 825 ? 39.163 20.749 -46.848 1.00 92.25 825 VAL A C 1
ATOM 6237 O O . VAL A 1 825 ? 38.816 20.384 -45.721 1.00 92.25 825 VAL A O 1
ATOM 6240 N N . PRO A 1 826 ? 39.709 19.883 -47.723 1.00 87.75 826 PRO A N 1
ATOM 6241 C CA . PRO A 1 826 ? 39.890 18.468 -47.406 1.00 87.75 826 PRO A CA 1
ATOM 6242 C C . PRO A 1 826 ? 40.971 18.250 -46.339 1.00 87.75 826 PRO A C 1
ATOM 6244 O O . PRO A 1 826 ? 41.893 19.050 -46.207 1.00 87.75 826 PRO A O 1
ATOM 6247 N N . ALA A 1 827 ? 40.906 17.121 -45.630 1.00 90.00 827 ALA A N 1
ATOM 6248 C CA . ALA A 1 827 ? 42.033 16.625 -44.838 1.00 90.00 827 ALA A CA 1
ATOM 6249 C C . ALA A 1 827 ? 43.239 16.306 -45.744 1.00 90.00 827 ALA A C 1
ATOM 6251 O O . ALA A 1 827 ? 43.071 15.939 -46.911 1.00 90.00 827 ALA A O 1
ATOM 6252 N N . GLY A 1 828 ? 44.457 16.410 -45.215 1.00 90.00 828 GLY A N 1
ATOM 6253 C CA . GLY A 1 828 ? 45.667 16.123 -45.984 1.00 90.00 828 GLY A CA 1
ATOM 6254 C C . GLY A 1 828 ? 46.961 16.483 -45.267 1.00 90.00 828 GLY A C 1
ATOM 6255 O O . GLY A 1 828 ? 46.956 17.043 -44.172 1.00 90.00 828 GLY A O 1
ATOM 6256 N N . THR A 1 829 ? 48.083 16.157 -45.906 1.00 93.25 829 THR A N 1
ATOM 6257 C CA . THR A 1 829 ? 49.427 16.415 -45.379 1.00 93.25 829 THR A CA 1
ATOM 6258 C C . THR A 1 829 ? 50.212 17.278 -46.358 1.00 93.25 829 THR A C 1
ATOM 6260 O O . THR A 1 829 ? 50.211 17.020 -47.561 1.00 93.25 829 THR A O 1
ATOM 6263 N N . PHE A 1 830 ? 50.923 18.284 -45.854 1.00 93.38 830 PHE A N 1
ATOM 6264 C CA . PHE A 1 830 ? 51.751 19.172 -46.666 1.00 93.38 830 PHE A CA 1
ATOM 6265 C C . PHE A 1 830 ? 53.104 19.452 -46.026 1.00 93.38 830 PHE A C 1
ATOM 6267 O O . PHE A 1 830 ? 53.258 19.426 -44.807 1.00 93.38 830 PHE A O 1
ATOM 6274 N N . GLN A 1 831 ? 54.092 19.735 -46.866 1.00 93.12 831 GLN A N 1
ATOM 6275 C CA . GLN A 1 831 ? 55.382 20.257 -46.443 1.00 93.12 831 GLN A CA 1
ATOM 6276 C C . GLN A 1 831 ? 55.233 21.754 -46.153 1.00 93.12 831 GLN A C 1
ATOM 6278 O O . GLN A 1 831 ? 54.766 22.495 -47.019 1.00 93.12 831 GLN A O 1
ATOM 6283 N N . ARG A 1 832 ? 55.596 22.197 -44.941 1.00 90.44 832 ARG A N 1
ATOM 6284 C CA . ARG A 1 832 ? 55.382 23.593 -44.500 1.00 90.44 832 ARG A CA 1
ATOM 6285 C C . ARG A 1 832 ? 56.552 24.537 -44.792 1.00 90.44 832 ARG A C 1
ATOM 6287 O O . ARG A 1 832 ? 56.378 25.747 -44.731 1.00 90.44 832 ARG A O 1
ATOM 6294 N N . ASP A 1 833 ? 57.733 24.013 -45.102 1.00 88.50 833 ASP A N 1
ATOM 6295 C CA . ASP A 1 833 ? 58.928 24.806 -45.403 1.00 88.50 833 ASP A CA 1
ATOM 6296 C C . ASP A 1 833 ? 59.928 24.019 -46.272 1.00 88.50 833 ASP A C 1
ATOM 6298 O O . ASP A 1 833 ? 59.607 22.967 -46.808 1.00 88.50 833 ASP A O 1
ATOM 6302 N N . GLY A 1 834 ? 61.149 24.532 -46.451 1.00 86.81 834 GLY A N 1
ATOM 6303 C CA . GLY A 1 834 ? 62.174 23.912 -47.298 1.00 86.81 834 GLY A CA 1
ATOM 6304 C C . GLY A 1 834 ? 62.705 22.546 -46.843 1.00 86.81 834 GLY A C 1
ATOM 6305 O O . GLY A 1 834 ? 63.403 21.902 -47.626 1.00 86.81 834 GLY A O 1
ATOM 6306 N N . ASP A 1 835 ? 62.406 22.098 -45.622 1.00 89.56 835 ASP A N 1
ATOM 6307 C CA . ASP A 1 835 ? 62.859 20.813 -45.088 1.00 89.56 835 ASP A CA 1
ATOM 6308 C C . ASP A 1 835 ? 61.836 19.699 -45.377 1.00 89.56 835 ASP A C 1
ATOM 6310 O O . ASP A 1 835 ? 60.668 19.773 -44.992 1.00 89.56 835 ASP A O 1
ATOM 6314 N N . LEU A 1 836 ? 62.288 18.620 -46.026 1.00 86.00 836 LEU A N 1
ATOM 6315 C CA . LEU A 1 836 ? 61.456 17.465 -46.390 1.00 86.00 836 LEU A CA 1
ATOM 6316 C C . LEU A 1 836 ? 60.876 16.724 -45.170 1.00 86.00 836 LEU A C 1
ATOM 6318 O O . LEU A 1 836 ? 59.900 15.989 -45.312 1.00 86.00 836 LEU A O 1
ATOM 6322 N N . GLY A 1 837 ? 61.472 16.881 -43.982 1.00 86.50 837 GLY A N 1
ATOM 6323 C CA . GLY A 1 837 ? 60.972 16.293 -42.737 1.00 86.50 837 GLY A CA 1
ATOM 6324 C C . GLY A 1 837 ? 59.858 17.101 -42.063 1.00 86.50 837 GLY A C 1
ATOM 6325 O O . GLY A 1 837 ? 59.147 16.568 -41.204 1.00 86.50 837 GLY A O 1
ATOM 6326 N N . ASN A 1 838 ? 59.679 18.366 -42.448 1.00 94.12 838 ASN A N 1
ATOM 6327 C CA . ASN A 1 838 ? 58.735 19.289 -41.828 1.00 94.12 838 ASN A CA 1
ATOM 6328 C C . ASN A 1 838 ? 57.349 19.170 -42.476 1.00 94.12 838 ASN A C 1
ATOM 6330 O O . ASN A 1 838 ? 56.907 20.016 -43.255 1.00 94.12 838 ASN A O 1
ATOM 6334 N N . LEU A 1 839 ? 56.654 18.085 -42.128 1.00 94.50 839 LEU A N 1
ATOM 6335 C CA . LEU A 1 839 ? 55.301 17.787 -42.599 1.00 94.50 839 LEU A CA 1
ATOM 6336 C C . LEU A 1 839 ? 54.243 18.245 -41.595 1.00 94.50 839 LEU A C 1
ATOM 6338 O O . LEU A 1 839 ? 54.408 18.046 -40.395 1.00 94.50 839 LEU A O 1
ATOM 6342 N N . SER A 1 840 ? 53.147 18.815 -42.075 1.00 95.25 840 SER A N 1
ATOM 6343 C CA . SER A 1 840 ? 51.974 19.176 -41.278 1.00 95.25 840 SER A CA 1
ATOM 6344 C C . SER A 1 840 ? 50.749 18.448 -41.819 1.00 95.25 840 SER A C 1
ATOM 6346 O O . SER A 1 840 ? 50.498 18.469 -43.020 1.00 95.25 840 SER A O 1
ATOM 6348 N N . THR A 1 841 ? 50.001 17.789 -40.938 1.00 94.81 841 THR A N 1
ATOM 6349 C CA . THR A 1 841 ? 48.798 17.018 -41.274 1.00 94.81 841 THR A CA 1
ATOM 6350 C C . THR A 1 841 ? 47.569 17.673 -40.670 1.00 94.81 841 THR A C 1
ATOM 6352 O O . THR A 1 841 ? 47.536 17.909 -39.463 1.00 94.81 841 THR A O 1
ATOM 6355 N N . ILE A 1 842 ? 46.569 17.916 -41.512 1.00 94.75 842 ILE A N 1
ATOM 6356 C CA . ILE A 1 842 ? 45.202 18.266 -41.134 1.00 94.75 842 ILE A CA 1
ATOM 6357 C C . ILE A 1 842 ? 44.387 16.974 -41.182 1.00 94.75 842 ILE A C 1
ATOM 6359 O O . ILE A 1 842 ? 44.186 16.412 -42.261 1.00 94.75 842 ILE A O 1
ATOM 6363 N N . SER A 1 843 ? 43.986 16.459 -40.021 1.00 89.56 843 SER A N 1
ATOM 6364 C CA . SER A 1 843 ? 43.415 15.110 -39.908 1.00 89.56 843 SER A CA 1
ATOM 6365 C C . SER A 1 843 ? 41.925 15.036 -40.232 1.00 89.56 843 SER A C 1
ATOM 6367 O O . SER A 1 843 ? 41.436 13.973 -40.614 1.00 89.56 843 SER A O 1
ATOM 6369 N N . GLN A 1 844 ? 41.210 16.155 -40.105 1.00 86.94 844 GLN A N 1
ATOM 6370 C CA . GLN A 1 844 ? 39.788 16.272 -40.415 1.00 86.94 844 GLN A CA 1
ATOM 6371 C C . GLN A 1 844 ? 39.566 17.372 -41.453 1.00 86.94 844 GLN A C 1
ATOM 6373 O O . GLN A 1 844 ? 40.209 18.420 -41.369 1.00 86.94 844 GLN A O 1
ATOM 6378 N N . PRO A 1 845 ? 38.670 17.166 -42.434 1.00 89.06 845 PRO A N 1
ATOM 6379 C CA . PRO A 1 845 ? 38.263 18.257 -43.301 1.00 89.06 845 PRO A CA 1
ATOM 6380 C C . PRO A 1 845 ? 37.570 19.343 -42.476 1.00 89.06 845 PRO A C 1
ATOM 6382 O O . PRO A 1 845 ? 37.001 19.066 -41.421 1.00 89.06 845 PRO A O 1
ATOM 6385 N N . PHE A 1 846 ? 37.598 20.568 -42.982 1.00 93.56 846 PHE A N 1
ATOM 6386 C CA . PHE A 1 846 ? 36.929 21.705 -42.363 1.00 93.56 846 PHE A CA 1
ATOM 6387 C C . PHE A 1 846 ? 36.336 22.614 -43.440 1.00 93.56 846 PHE A C 1
ATOM 6389 O O . PHE A 1 846 ? 36.549 22.419 -44.637 1.00 93.56 846 PHE A O 1
ATOM 6396 N N . ARG A 1 847 ? 35.562 23.614 -43.027 1.00 94.25 847 ARG A N 1
ATOM 6397 C CA . ARG A 1 847 ? 35.024 24.656 -43.899 1.00 94.25 847 ARG A CA 1
ATOM 6398 C C . ARG A 1 847 ? 35.632 26.000 -43.534 1.00 94.25 847 ARG A C 1
ATOM 6400 O O . ARG A 1 847 ? 35.672 26.338 -42.356 1.00 94.25 847 ARG A O 1
ATOM 6407 N N . MET A 1 848 ? 36.073 26.770 -44.523 1.00 97.94 848 MET A N 1
ATOM 6408 C CA . MET A 1 848 ? 36.684 28.094 -44.348 1.00 97.94 848 MET A CA 1
ATOM 6409 C C . MET A 1 848 ? 35.871 29.163 -45.063 1.00 97.94 848 MET A C 1
ATOM 6411 O O . MET A 1 848 ? 35.502 28.957 -46.214 1.00 97.94 848 MET A O 1
ATOM 6415 N N . SER A 1 849 ? 35.602 30.305 -44.425 1.00 97.88 849 SER A N 1
ATOM 6416 C CA . SER A 1 849 ? 34.866 31.401 -45.066 1.00 97.88 849 SER A CA 1
ATOM 6417 C C . SER A 1 849 ? 35.515 31.780 -46.390 1.00 97.88 849 SER A C 1
ATOM 6419 O O . SER A 1 849 ? 36.734 31.936 -46.481 1.00 97.88 849 SER A O 1
ATOM 6421 N N . GLN A 1 850 ? 34.681 31.880 -47.428 1.00 97.06 850 GLN A N 1
ATOM 6422 C CA . GLN A 1 850 ? 35.114 32.139 -48.798 1.00 97.06 850 GLN A CA 1
ATOM 6423 C C . GLN A 1 850 ? 35.921 33.440 -48.907 1.00 97.06 850 GLN A C 1
ATOM 6425 O O . GLN A 1 850 ? 36.864 33.533 -49.695 1.00 97.06 850 GLN A O 1
ATOM 6430 N N . TYR A 1 851 ? 35.566 34.401 -48.063 1.00 97.69 851 TYR A N 1
ATOM 6431 C CA . TYR A 1 851 ? 36.128 35.736 -47.972 1.00 97.69 851 TYR A CA 1
ATOM 6432 C C . TYR A 1 851 ? 36.657 35.996 -46.555 1.00 97.69 851 TYR A C 1
ATOM 6434 O O . TYR A 1 851 ? 36.290 35.292 -45.601 1.00 97.69 851 TYR A O 1
ATOM 6442 N N . GLU A 1 852 ? 37.498 37.020 -46.423 1.00 98.44 852 GLU A N 1
ATOM 6443 C CA . GLU A 1 852 ? 37.718 37.714 -45.149 1.00 98.44 852 GLU A CA 1
ATOM 6444 C C . GLU A 1 852 ? 36.367 38.209 -44.601 1.00 98.44 852 GLU A C 1
ATOM 6446 O O . GLU A 1 852 ? 35.430 38.458 -45.368 1.00 98.44 852 GLU A O 1
ATOM 6451 N N . ILE A 1 853 ? 36.237 38.353 -43.280 1.00 98.62 853 ILE A N 1
ATOM 6452 C CA . ILE A 1 853 ? 34.996 38.881 -42.701 1.00 98.62 853 ILE A CA 1
ATOM 6453 C C . ILE A 1 853 ? 34.847 40.351 -43.093 1.00 98.62 853 ILE A C 1
ATOM 6455 O O . ILE A 1 853 ? 35.684 41.178 -42.735 1.00 98.62 853 ILE A O 1
ATOM 6459 N N . SER A 1 854 ? 33.768 40.689 -43.802 1.00 98.31 854 SER A N 1
ATOM 6460 C CA . SER A 1 854 ? 33.528 42.070 -44.227 1.00 98.31 854 SER A CA 1
ATOM 6461 C C . SER A 1 854 ? 33.056 42.956 -43.076 1.00 98.31 854 SER A C 1
ATOM 6463 O O . SER A 1 854 ? 32.505 42.484 -42.075 1.00 98.31 854 SER A O 1
ATOM 6465 N N . ARG A 1 855 ? 33.198 44.273 -43.231 1.00 98.19 855 ARG A N 1
ATOM 6466 C CA . ARG A 1 855 ? 32.689 45.264 -42.269 1.00 98.19 855 ARG A CA 1
ATOM 6467 C C . ARG A 1 855 ? 31.191 45.106 -42.021 1.00 98.19 855 ARG A C 1
ATOM 6469 O O . ARG A 1 855 ? 30.744 45.174 -40.876 1.00 98.19 855 ARG A O 1
ATOM 6476 N N . ALA A 1 856 ? 30.416 44.849 -43.076 1.00 97.75 856 ALA A N 1
ATOM 6477 C CA . ALA A 1 856 ? 28.981 44.599 -42.973 1.00 97.75 856 ALA A CA 1
ATOM 6478 C C . ALA A 1 856 ? 28.666 43.341 -42.145 1.00 97.75 856 ALA A C 1
ATOM 6480 O O . ALA A 1 856 ? 27.789 43.377 -41.279 1.00 97.75 856 ALA A O 1
ATOM 6481 N N . GLN A 1 857 ? 29.395 42.245 -42.374 1.00 98.31 857 GLN A N 1
ATOM 6482 C CA . GLN A 1 857 ? 29.223 40.996 -41.625 1.00 98.31 857 GLN A CA 1
ATOM 6483 C C . GLN A 1 857 ? 29.623 41.161 -40.158 1.00 98.31 857 GLN A C 1
ATOM 6485 O O . GLN A 1 857 ? 28.906 40.716 -39.261 1.00 98.31 857 GLN A O 1
ATOM 6490 N N . PHE A 1 858 ? 30.737 41.848 -39.900 1.00 98.44 858 PHE A N 1
ATOM 6491 C CA . PHE A 1 858 ? 31.191 42.132 -38.546 1.00 98.44 858 PHE A CA 1
ATOM 6492 C C . PHE A 1 858 ? 30.174 42.974 -37.773 1.00 98.44 858 PHE A C 1
ATOM 6494 O O . PHE A 1 858 ? 29.789 42.603 -36.664 1.00 98.44 858 PHE A O 1
ATOM 6501 N N . LEU A 1 859 ? 29.665 44.051 -38.381 1.00 97.69 859 LEU A N 1
ATOM 6502 C CA . LEU A 1 859 ? 28.617 44.888 -37.798 1.00 97.69 859 LEU A CA 1
ATOM 6503 C C . LEU A 1 859 ? 27.351 44.083 -37.474 1.00 97.69 859 LEU A C 1
ATOM 6505 O O . LEU A 1 859 ? 26.773 44.271 -36.405 1.00 97.69 859 LEU A O 1
ATOM 6509 N N . ALA A 1 860 ? 26.933 43.180 -38.365 1.00 97.00 860 ALA A N 1
ATOM 6510 C CA . ALA A 1 860 ? 25.733 42.368 -38.170 1.00 97.00 860 ALA A CA 1
ATOM 6511 C C . ALA A 1 860 ? 25.834 41.433 -36.951 1.00 97.00 860 ALA A C 1
ATOM 6513 O O . ALA A 1 860 ? 24.852 41.259 -36.233 1.00 97.00 860 ALA A O 1
ATOM 6514 N N . VAL A 1 861 ? 27.014 40.862 -36.692 1.00 97.31 861 VAL A N 1
ATOM 6515 C CA . VAL A 1 861 ? 27.234 39.919 -35.577 1.00 97.31 861 VAL A CA 1
ATOM 6516 C C . VAL A 1 861 ? 27.596 40.637 -34.273 1.00 97.31 861 VAL A C 1
ATOM 6518 O O . VAL A 1 861 ? 27.159 40.235 -33.195 1.00 97.31 861 VAL A O 1
ATOM 6521 N N . MET A 1 862 ? 28.408 41.692 -34.351 1.00 97.38 862 MET A N 1
ATOM 6522 C CA . MET A 1 862 ? 29.000 42.353 -33.179 1.00 97.38 862 MET A CA 1
ATOM 6523 C C . MET A 1 862 ? 28.262 43.619 -32.752 1.00 97.38 862 MET A C 1
ATOM 6525 O O . MET A 1 862 ? 28.497 44.118 -31.652 1.00 97.38 862 MET A O 1
ATOM 6529 N N . GLY A 1 863 ? 27.390 44.156 -33.608 1.00 96.31 863 GLY A N 1
ATOM 6530 C CA . GLY A 1 863 ? 26.639 45.390 -33.372 1.00 96.31 863 GLY A CA 1
ATOM 6531 C C . GLY A 1 863 ? 27.447 46.684 -33.539 1.00 96.31 863 GLY A C 1
ATOM 6532 O O . GLY A 1 863 ? 26.852 47.759 -33.530 1.00 96.31 863 GLY A O 1
ATOM 6533 N N . THR A 1 864 ? 28.767 46.598 -33.740 1.00 96.62 864 THR A N 1
ATOM 6534 C CA . THR A 1 864 ? 29.678 47.744 -33.900 1.00 96.62 864 THR A CA 1
ATOM 6535 C C . THR A 1 864 ? 30.700 47.465 -35.006 1.00 96.62 864 THR A C 1
ATOM 6537 O O . THR A 1 864 ? 31.295 46.392 -35.018 1.00 96.62 864 THR A O 1
ATOM 6540 N N . ASP A 1 865 ? 30.937 48.435 -35.898 1.00 97.06 865 ASP A N 1
ATOM 6541 C CA . ASP A 1 865 ? 32.035 48.423 -36.882 1.00 97.06 865 ASP A CA 1
ATOM 6542 C C . ASP A 1 865 ? 33.176 49.335 -36.385 1.00 97.06 865 ASP A C 1
ATOM 6544 O O . ASP A 1 865 ? 32.990 50.555 -36.356 1.00 97.06 865 ASP A O 1
ATOM 6548 N N . PRO A 1 866 ? 34.332 48.786 -35.963 1.00 96.69 866 PRO A N 1
ATOM 6549 C CA . PRO A 1 866 ? 35.468 49.584 -35.497 1.00 96.69 866 PRO A CA 1
ATOM 6550 C C . PRO A 1 866 ? 36.348 50.129 -36.634 1.00 96.69 866 PRO A C 1
ATOM 6552 O O . PRO A 1 866 ? 37.293 50.872 -36.364 1.00 96.69 866 PRO A O 1
ATOM 6555 N N . SER A 1 867 ? 36.062 49.764 -37.885 1.00 97.38 867 SER A N 1
ATOM 6556 C CA . SER A 1 867 ? 36.952 49.995 -39.021 1.00 97.38 867 SER A CA 1
ATOM 6557 C C . SER A 1 867 ? 37.178 51.480 -39.317 1.00 97.38 867 SER A C 1
ATOM 6559 O O . SER A 1 867 ? 36.252 52.297 -39.320 1.00 97.38 867 SER A O 1
ATOM 6561 N N . SER A 1 868 ? 38.418 51.835 -39.658 1.00 94.88 868 SER A N 1
ATOM 6562 C CA . SER A 1 868 ? 38.754 53.165 -40.166 1.00 94.88 868 SER A CA 1
ATOM 6563 C C . SER A 1 868 ? 38.070 53.418 -41.510 1.00 94.88 868 SER A C 1
ATOM 6565 O O . SER A 1 868 ? 38.287 52.688 -42.473 1.00 94.88 868 SER A O 1
ATOM 6567 N N . THR A 1 869 ? 37.296 54.498 -41.607 1.00 92.56 869 THR A N 1
ATOM 6568 C CA . THR A 1 869 ? 36.697 54.948 -42.877 1.00 92.56 869 THR A CA 1
ATOM 6569 C C . THR A 1 869 ? 37.692 55.663 -43.792 1.00 92.56 869 THR A C 1
ATOM 6571 O O . THR A 1 869 ? 37.358 55.953 -44.934 1.00 92.56 869 THR A O 1
ATOM 6574 N N . ILE A 1 870 ? 38.905 55.953 -43.306 1.00 94.44 870 ILE A N 1
ATOM 6575 C CA . ILE A 1 870 ? 39.976 56.578 -44.097 1.00 94.44 870 ILE A CA 1
ATOM 6576 C C . ILE A 1 870 ? 40.660 55.536 -44.988 1.00 94.44 870 ILE A C 1
ATOM 6578 O O . ILE A 1 870 ? 40.971 55.829 -46.137 1.00 94.44 870 ILE A O 1
ATOM 6582 N N . TYR A 1 871 ? 40.860 54.325 -44.463 1.00 94.62 871 TYR A N 1
ATOM 6583 C CA . TYR A 1 871 ? 41.609 53.246 -45.120 1.00 94.62 871 TYR A CA 1
ATOM 6584 C C . TYR A 1 871 ? 40.701 52.138 -45.665 1.00 94.62 871 TYR A C 1
ATOM 6586 O O . TYR A 1 871 ? 41.118 50.996 -45.845 1.00 94.62 871 TYR A O 1
ATOM 6594 N N . SER A 1 872 ? 39.435 52.468 -45.915 1.00 95.31 872 SER A N 1
ATOM 6595 C CA . SER A 1 872 ? 38.440 51.558 -46.475 1.00 95.31 872 SER A CA 1
ATOM 6596 C C . SER A 1 872 ? 37.546 52.292 -47.466 1.00 95.31 872 SER A C 1
ATOM 6598 O O . SER A 1 872 ? 37.126 53.425 -47.236 1.00 95.31 872 SER A O 1
ATOM 6600 N N . THR A 1 873 ? 37.253 51.622 -48.572 1.00 92.62 873 THR A N 1
ATOM 6601 C CA . THR A 1 873 ? 36.421 52.086 -49.681 1.00 92.62 873 THR A CA 1
ATOM 6602 C C . THR A 1 873 ? 34.927 51.813 -49.497 1.00 92.62 873 THR A C 1
ATOM 6604 O O . THR A 1 873 ? 34.110 52.504 -50.111 1.00 92.62 873 THR A O 1
ATOM 6607 N N . GLY A 1 874 ? 34.533 50.871 -48.635 1.00 93.44 874 GLY A N 1
ATOM 6608 C CA . GLY A 1 874 ? 33.123 50.526 -48.436 1.00 93.44 874 GLY A CA 1
ATOM 6609 C C . GLY A 1 874 ? 32.868 49.498 -47.335 1.00 93.44 874 GLY A C 1
ATOM 6610 O O . GLY A 1 874 ? 33.779 49.069 -46.642 1.00 93.44 874 GLY A O 1
ATOM 6611 N N . THR A 1 875 ? 31.602 49.117 -47.142 1.00 96.25 875 THR A N 1
ATOM 6612 C CA . THR A 1 875 ? 31.192 48.117 -46.132 1.00 96.25 875 THR A CA 1
ATOM 6613 C C . THR A 1 875 ? 31.437 46.668 -46.560 1.00 96.25 875 THR A C 1
ATOM 6615 O O . THR A 1 875 ? 31.350 45.769 -45.725 1.00 96.25 875 THR A O 1
ATOM 6618 N N . ASP A 1 876 ? 31.719 46.447 -47.844 1.00 96.88 876 ASP A N 1
ATOM 6619 C CA . ASP A 1 876 ? 32.066 45.132 -48.398 1.00 96.88 876 ASP A CA 1
ATOM 6620 C C . ASP A 1 876 ? 33.569 44.834 -48.276 1.00 96.88 876 ASP A C 1
ATOM 6622 O O . ASP A 1 876 ? 34.008 43.717 -48.540 1.00 96.88 876 ASP A O 1
ATOM 6626 N N . ASP A 1 877 ? 34.356 45.823 -47.858 1.00 97.94 877 ASP A N 1
ATOM 6627 C CA . ASP A 1 877 ? 35.763 45.664 -47.508 1.00 97.94 877 ASP A CA 1
ATOM 6628 C C . ASP A 1 877 ? 35.900 44.809 -46.241 1.00 97.94 877 ASP A C 1
ATOM 6630 O O . ASP A 1 877 ? 34.960 44.749 -45.432 1.00 97.94 877 ASP A O 1
ATOM 6634 N N . PRO A 1 878 ? 37.058 44.169 -46.023 1.00 98.38 878 PRO A N 1
ATOM 6635 C CA . PRO A 1 878 ? 37.316 43.437 -44.795 1.00 98.38 878 PRO A CA 1
ATOM 6636 C C . PRO A 1 878 ? 37.238 44.349 -43.569 1.00 98.38 878 PRO A C 1
ATOM 6638 O O . PRO A 1 878 ? 37.626 45.521 -43.600 1.00 98.38 878 PRO A O 1
ATOM 6641 N N . VAL A 1 879 ? 36.748 43.797 -42.461 1.00 98.38 879 VAL A N 1
ATOM 6642 C CA . VAL A 1 879 ? 36.808 44.482 -41.172 1.00 98.38 879 VAL A CA 1
ATOM 6643 C C . VAL A 1 879 ? 38.266 44.652 -40.749 1.00 98.38 879 VAL A C 1
ATOM 6645 O O . VAL A 1 879 ? 39.048 43.704 -40.779 1.00 98.38 879 VAL A O 1
ATOM 6648 N N . GLN A 1 880 ? 38.618 45.863 -40.326 1.00 96.88 880 GLN A N 1
ATOM 6649 C CA . GLN A 1 880 ? 39.927 46.182 -39.759 1.00 96.88 880 GLN A CA 1
ATOM 6650 C C . GLN A 1 880 ? 39.768 46.973 -38.461 1.00 96.88 880 GLN A C 1
ATOM 6652 O O . GLN A 1 880 ? 38.652 47.163 -37.975 1.00 96.88 880 GLN A O 1
ATOM 6657 N N . MET A 1 881 ? 40.881 47.349 -37.826 1.00 96.44 881 MET A N 1
ATOM 6658 C CA . MET A 1 881 ? 40.897 47.923 -36.473 1.00 96.44 881 MET A CA 1
ATOM 6659 C C . MET A 1 881 ? 40.291 46.971 -35.425 1.00 96.44 881 MET A C 1
ATOM 6661 O O . MET A 1 881 ? 39.844 47.381 -34.350 1.00 96.44 881 MET A O 1
ATOM 6665 N N . VAL A 1 882 ? 40.324 45.668 -35.718 1.00 97.75 882 VAL A N 1
ATOM 6666 C CA . VAL A 1 882 ? 39.958 44.583 -34.807 1.00 97.75 882 VAL A CA 1
ATOM 6667 C C . VAL A 1 882 ? 41.219 43.908 -34.284 1.00 97.75 882 VAL A C 1
ATOM 6669 O O . VAL A 1 882 ? 42.143 43.592 -35.032 1.00 97.75 882 VAL A O 1
ATOM 6672 N N . ASN A 1 883 ? 41.251 43.677 -32.977 1.00 97.62 883 ASN A N 1
ATOM 6673 C CA . ASN A 1 883 ? 42.293 42.864 -32.357 1.00 97.62 883 ASN A CA 1
ATOM 6674 C C . ASN A 1 883 ? 41.860 41.389 -32.276 1.00 97.62 883 ASN A C 1
ATOM 6676 O O . ASN A 1 883 ? 40.721 41.038 -32.602 1.00 97.62 883 ASN A O 1
ATOM 6680 N N . TRP A 1 884 ? 42.755 40.525 -31.811 1.00 97.94 884 TRP A N 1
ATOM 6681 C CA . TRP A 1 884 ? 42.521 39.083 -31.747 1.00 97.94 884 TRP A CA 1
ATOM 6682 C C . TRP A 1 884 ? 41.337 38.707 -30.836 1.00 97.94 884 TRP A C 1
ATOM 6684 O O . TRP A 1 884 ? 40.554 37.812 -31.159 1.00 97.94 884 TRP A O 1
ATOM 6694 N N . TYR A 1 885 ? 41.130 39.437 -29.735 1.00 98.19 885 TYR A N 1
ATOM 6695 C CA . TYR A 1 885 ? 39.993 39.223 -28.832 1.00 98.19 885 TYR A CA 1
ATOM 6696 C C . TYR A 1 885 ? 38.645 39.501 -29.507 1.00 98.19 885 TYR A C 1
ATOM 6698 O O . TYR A 1 885 ? 37.691 38.737 -29.334 1.00 98.19 885 TYR A O 1
ATOM 6706 N N . HIS A 1 886 ? 38.565 40.561 -30.319 1.00 98.62 886 HIS A N 1
ATOM 6707 C CA . HIS A 1 886 ? 37.364 40.865 -31.098 1.00 98.62 886 HIS A CA 1
ATOM 6708 C C . HIS A 1 886 ? 37.020 39.727 -32.068 1.00 98.62 886 HIS A C 1
ATOM 6710 O O . HIS A 1 886 ? 35.845 39.385 -32.212 1.00 98.62 886 HIS A O 1
ATOM 6716 N N . ALA A 1 887 ? 38.029 39.102 -32.681 1.00 98.50 887 ALA A N 1
ATOM 6717 C CA . ALA A 1 887 ? 37.829 37.975 -33.585 1.00 98.50 887 ALA A CA 1
ATOM 6718 C C . ALA A 1 887 ? 37.297 36.723 -32.858 1.00 98.50 887 ALA A C 1
ATOM 6720 O O . ALA A 1 887 ? 36.376 36.069 -33.355 1.00 98.50 887 ALA A O 1
ATOM 6721 N N . LEU A 1 888 ? 37.788 36.422 -31.646 1.00 98.44 888 LEU A N 1
ATOM 6722 C CA . LEU A 1 888 ? 37.233 35.334 -30.827 1.00 98.44 888 LEU A CA 1
ATOM 6723 C C . LEU A 1 888 ? 35.768 35.584 -30.455 1.00 98.44 888 LEU A C 1
ATOM 6725 O O . LEU A 1 888 ? 34.924 34.688 -30.555 1.00 98.44 888 LEU A O 1
ATOM 6729 N N . ALA A 1 889 ? 35.467 36.811 -30.023 1.00 98.50 889 ALA A N 1
ATOM 6730 C CA . ALA A 1 889 ? 34.119 37.204 -29.645 1.00 98.50 889 ALA A CA 1
ATOM 6731 C C . ALA A 1 889 ? 33.154 37.105 -30.835 1.00 98.50 889 ALA A C 1
ATOM 6733 O O . ALA A 1 889 ? 32.050 36.586 -30.668 1.00 98.50 889 ALA A O 1
ATOM 6734 N N . PHE A 1 890 ? 33.592 37.514 -32.032 1.00 98.75 890 PHE A N 1
ATOM 6735 C CA . PHE A 1 890 ? 32.842 37.331 -33.274 1.00 98.75 890 PHE A CA 1
ATOM 6736 C C . PHE A 1 890 ? 32.549 35.856 -33.548 1.00 98.75 890 PHE A C 1
ATOM 6738 O O . PHE A 1 890 ? 31.394 35.498 -33.757 1.00 98.75 890 PHE A O 1
ATOM 6745 N N . CYS A 1 891 ? 33.561 34.986 -33.483 1.00 98.75 891 CYS A N 1
ATOM 6746 C CA . CYS A 1 891 ? 33.401 33.552 -33.733 1.00 98.75 891 CYS A CA 1
ATOM 6747 C C . CYS A 1 891 ? 32.351 32.912 -32.809 1.00 98.75 891 CYS A C 1
ATOM 6749 O O . CYS A 1 891 ? 31.449 32.199 -33.260 1.00 98.75 891 CYS A O 1
ATOM 6751 N N . ASN A 1 892 ? 32.411 33.214 -31.511 1.00 98.56 892 ASN A N 1
ATOM 6752 C CA . ASN A 1 892 ? 31.450 32.688 -30.546 1.00 98.56 892 ASN A CA 1
ATOM 6753 C C . ASN A 1 892 ? 30.051 33.293 -30.706 1.00 98.56 892 ASN A C 1
ATOM 6755 O O . ASN A 1 892 ? 29.068 32.559 -30.625 1.00 98.56 892 ASN A O 1
ATOM 6759 N N . LYS A 1 893 ? 29.933 34.602 -30.957 1.00 98.12 893 LYS A N 1
ATOM 6760 C CA . LYS A 1 893 ? 28.627 35.241 -31.189 1.00 98.12 893 LYS A CA 1
ATOM 6761 C C . LYS A 1 893 ? 27.965 34.743 -32.468 1.00 98.12 893 LYS A C 1
ATOM 6763 O O . LYS A 1 893 ? 26.769 34.474 -32.449 1.00 98.12 893 LYS A O 1
ATOM 6768 N N . LEU A 1 894 ? 28.735 34.538 -33.534 1.00 98.06 894 LEU A N 1
ATOM 6769 C CA . LEU A 1 894 ? 28.252 33.917 -34.764 1.00 98.06 894 LEU A CA 1
ATOM 6770 C C . LEU A 1 894 ? 27.788 32.473 -34.515 1.00 98.06 894 LEU A C 1
ATOM 6772 O O . LEU A 1 894 ? 26.722 32.082 -34.981 1.00 98.06 894 LEU A O 1
ATOM 6776 N N . SER A 1 895 ? 28.541 31.701 -33.725 1.00 97.38 895 SER A N 1
ATOM 6777 C CA . SER A 1 895 ? 28.144 30.340 -33.331 1.00 97.38 895 SER A CA 1
ATOM 6778 C C . SER A 1 895 ? 26.805 30.338 -32.593 1.00 97.38 895 SER A C 1
ATOM 6780 O O . SER A 1 895 ? 25.908 29.585 -32.955 1.00 97.38 895 SER A O 1
ATOM 6782 N N . LEU A 1 896 ? 26.631 31.231 -31.615 1.00 94.88 896 LEU A N 1
ATOM 6783 C CA . LEU A 1 896 ? 25.378 31.371 -30.870 1.00 94.88 896 LEU A CA 1
ATOM 6784 C C . LEU A 1 896 ? 24.213 31.817 -31.766 1.00 94.88 896 LEU A C 1
ATOM 6786 O O . LEU A 1 896 ? 23.120 31.266 -31.654 1.00 94.88 896 LEU A O 1
ATOM 6790 N N . ALA A 1 897 ? 24.445 32.768 -32.676 1.00 93.19 897 ALA A N 1
ATOM 6791 C CA . ALA A 1 897 ? 23.434 33.243 -33.623 1.00 93.19 897 ALA A CA 1
ATOM 6792 C C . ALA A 1 897 ? 22.923 32.125 -34.549 1.00 93.19 897 ALA A C 1
ATOM 6794 O O . ALA A 1 897 ? 21.769 32.149 -34.971 1.00 93.19 897 ALA A O 1
ATOM 6795 N N . GLU A 1 898 ? 23.758 31.121 -34.826 1.00 93.38 898 GLU A N 1
ATOM 6796 C CA . GLU A 1 898 ? 23.410 29.950 -35.637 1.00 93.38 898 GLU A CA 1
ATOM 6797 C C . GLU A 1 898 ? 23.095 28.695 -34.810 1.00 93.38 898 GLU A C 1
ATOM 6799 O O . GLU A 1 898 ? 23.002 27.601 -35.361 1.00 93.38 898 GLU A O 1
ATOM 6804 N N . SER A 1 899 ? 22.879 28.837 -33.495 1.00 93.69 899 SER A N 1
ATOM 6805 C CA . SER A 1 899 ? 22.564 27.722 -32.582 1.00 93.69 899 SER A CA 1
ATOM 6806 C C . SER A 1 899 ? 23.618 26.601 -32.576 1.00 93.69 899 SER A C 1
ATOM 6808 O O . SER A 1 899 ? 23.296 25.422 -32.432 1.00 93.69 899 SER A O 1
ATOM 6810 N N . LEU A 1 900 ? 24.887 26.973 -32.734 1.00 89.44 900 LEU A N 1
ATOM 6811 C CA . LEU A 1 900 ? 26.050 26.091 -32.663 1.00 89.44 900 LEU A CA 1
ATOM 6812 C C . LEU A 1 900 ? 26.739 26.200 -31.298 1.00 89.44 900 LEU A C 1
ATOM 6814 O O . LEU A 1 900 ? 26.629 27.211 -30.601 1.00 89.44 900 LEU A O 1
ATOM 6818 N N . THR A 1 901 ? 27.501 25.168 -30.938 1.00 93.00 901 THR A N 1
ATOM 6819 C CA . THR A 1 901 ? 28.318 25.153 -29.721 1.00 93.00 901 THR A CA 1
ATOM 6820 C C . THR A 1 901 ? 29.516 26.096 -29.893 1.00 93.00 901 THR A C 1
ATOM 6822 O O . THR A 1 901 ? 30.311 25.883 -30.812 1.00 93.00 901 THR A O 1
ATOM 6825 N N . PRO A 1 902 ? 29.675 27.132 -29.045 1.00 95.62 902 PRO A N 1
ATOM 6826 C CA . PRO A 1 902 ? 30.819 28.042 -29.109 1.00 95.62 902 PRO A CA 1
ATOM 6827 C C . PRO A 1 902 ? 32.151 27.313 -28.904 1.00 95.62 902 PRO A C 1
ATOM 6829 O O . PRO A 1 902 ? 32.238 26.412 -28.074 1.00 95.62 902 PRO A O 1
ATOM 6832 N N . VAL A 1 903 ? 33.191 27.731 -29.628 1.00 97.38 903 VAL A N 1
ATOM 6833 C CA . VAL A 1 903 ? 34.523 27.111 -29.546 1.00 97.38 903 VAL A CA 1
ATOM 6834 C C . VAL A 1 903 ? 35.320 27.665 -28.369 1.00 97.38 903 VAL A C 1
ATOM 6836 O O . VAL A 1 903 ? 36.024 26.918 -27.696 1.00 97.38 903 VAL A O 1
ATOM 6839 N N . TYR A 1 904 ? 35.243 28.970 -28.107 1.00 98.00 904 TYR A N 1
ATOM 6840 C CA . TYR A 1 904 ? 36.118 29.608 -27.125 1.00 98.00 904 TYR A CA 1
ATOM 6841 C C . TYR A 1 904 ? 35.474 29.727 -25.746 1.00 98.00 904 TYR A C 1
ATOM 6843 O O . TYR A 1 904 ? 34.312 30.102 -25.613 1.00 98.00 904 TYR A O 1
ATOM 6851 N N . THR A 1 905 ? 36.262 29.499 -24.703 1.00 97.56 905 THR A N 1
ATOM 6852 C CA . THR A 1 905 ? 35.905 29.816 -23.320 1.00 97.56 905 THR A CA 1
ATOM 6853 C C . THR A 1 905 ? 36.935 30.780 -22.751 1.00 97.56 905 THR A C 1
ATOM 6855 O O . THR A 1 905 ? 38.134 30.515 -22.798 1.00 97.56 905 THR A O 1
ATOM 6858 N N . VAL A 1 906 ? 36.459 31.893 -22.194 1.00 96.62 906 VAL A N 1
ATOM 6859 C CA . VAL A 1 906 ? 37.270 32.867 -21.455 1.00 96.62 906 VAL A CA 1
ATOM 6860 C C . VAL A 1 906 ? 36.702 32.948 -20.045 1.00 96.62 906 VAL A C 1
ATOM 6862 O O . VAL A 1 906 ? 35.495 33.125 -19.865 1.00 96.62 906 VAL A O 1
ATOM 6865 N N . VAL A 1 907 ? 37.558 32.772 -19.038 1.00 93.12 907 VAL A N 1
ATOM 6866 C CA . VAL A 1 907 ? 37.131 32.725 -17.633 1.00 93.12 907 VAL A CA 1
ATOM 6867 C C . VAL A 1 907 ? 36.400 34.017 -17.265 1.00 93.12 907 VAL A C 1
ATOM 6869 O O . VAL A 1 907 ? 36.916 35.112 -17.460 1.00 93.12 907 VAL A O 1
ATOM 6872 N N . GLY A 1 908 ? 35.187 33.879 -16.725 1.00 91.06 908 GLY A N 1
ATOM 6873 C CA . GLY A 1 908 ? 34.363 35.009 -16.289 1.00 91.06 908 GLY A CA 1
ATOM 6874 C C . GLY A 1 908 ? 33.601 35.737 -17.402 1.00 91.06 908 GLY A C 1
ATOM 6875 O O . GLY A 1 908 ? 32.885 36.687 -17.097 1.00 91.06 908 GLY A O 1
ATOM 6876 N N . ILE A 1 909 ? 33.698 35.297 -18.661 1.00 96.44 909 ILE A N 1
ATOM 6877 C CA . ILE A 1 909 ? 33.020 35.932 -19.798 1.00 96.44 909 ILE A CA 1
ATOM 6878 C C . ILE A 1 909 ? 31.840 35.086 -20.277 1.00 96.44 909 ILE A C 1
ATOM 6880 O O . ILE A 1 909 ? 31.974 33.900 -20.571 1.00 96.44 909 ILE A O 1
ATOM 6884 N N . ASN A 1 910 ? 30.679 35.726 -20.424 1.00 95.50 910 ASN A N 1
ATOM 6885 C CA . ASN A 1 910 ? 29.514 35.153 -21.093 1.00 95.50 910 ASN A CA 1
ATOM 6886 C C . ASN A 1 910 ? 29.332 35.802 -22.472 1.00 95.50 910 ASN A C 1
ATOM 6888 O O . ASN A 1 910 ? 28.844 36.927 -22.583 1.00 95.50 910 ASN A O 1
ATOM 6892 N N . PHE A 1 911 ? 29.687 35.078 -23.535 1.00 95.56 911 PHE A N 1
ATOM 6893 C CA . PHE A 1 911 ? 29.631 35.583 -24.913 1.00 95.56 911 PHE A CA 1
ATOM 6894 C C . PHE A 1 911 ? 28.217 35.936 -25.403 1.00 95.56 911 PHE A C 1
ATOM 6896 O O . PHE A 1 911 ? 28.084 36.755 -26.317 1.00 95.56 911 PHE A O 1
ATOM 6903 N N . ASN A 1 912 ? 27.162 35.385 -24.789 1.00 92.00 912 ASN A N 1
ATOM 6904 C CA . ASN A 1 912 ? 25.780 35.699 -25.158 1.00 92.00 912 ASN A CA 1
ATOM 6905 C C . ASN A 1 912 ? 25.408 37.144 -24.788 1.00 92.00 912 ASN A C 1
ATOM 6907 O O . ASN A 1 912 ? 24.722 37.829 -25.540 1.00 92.00 912 ASN A O 1
ATOM 6911 N N . THR A 1 913 ? 25.909 37.631 -23.650 1.00 94.31 913 THR A N 1
ATOM 6912 C CA . THR A 1 913 ? 25.596 38.969 -23.120 1.00 94.31 913 THR A CA 1
ATOM 6913 C C . THR A 1 913 ? 26.731 39.978 -23.276 1.00 94.31 913 THR A C 1
ATOM 6915 O O . THR A 1 913 ? 26.506 41.159 -23.043 1.00 94.31 913 THR A O 1
ATOM 6918 N N . LEU A 1 914 ? 27.929 39.535 -23.671 1.00 96.19 914 LEU A N 1
ATOM 6919 C CA . LEU A 1 914 ? 29.105 40.388 -23.858 1.00 96.19 914 LEU A CA 1
ATOM 6920 C C . LEU A 1 914 ? 28.838 41.509 -24.877 1.00 96.19 914 LEU A C 1
ATOM 6922 O O . LEU A 1 914 ? 28.475 41.230 -26.022 1.00 96.19 914 LEU A O 1
ATOM 6926 N N . SER A 1 915 ? 29.055 42.759 -24.487 1.00 95.88 915 SER A N 1
ATOM 6927 C CA . SER A 1 915 ? 29.002 43.927 -25.369 1.00 95.88 915 SER A CA 1
ATOM 6928 C C . SER A 1 915 ? 30.368 44.227 -25.995 1.00 95.88 915 SER A C 1
ATOM 6930 O O . SER A 1 915 ? 31.411 43.858 -25.459 1.00 95.88 915 SER A O 1
ATOM 6932 N N . PHE A 1 916 ? 30.379 44.925 -27.135 1.00 96.62 916 PHE A N 1
ATOM 6933 C CA . PHE A 1 916 ? 31.622 45.248 -27.847 1.00 96.62 916 PHE A CA 1
ATOM 6934 C C . PHE A 1 916 ? 32.614 46.047 -26.983 1.00 96.62 916 PHE A C 1
ATOM 6936 O O . PHE A 1 916 ? 33.807 45.774 -27.002 1.00 96.62 916 PHE A O 1
ATOM 6943 N N . SER A 1 917 ? 32.127 46.995 -26.175 1.00 96.06 917 SER A N 1
ATOM 6944 C CA . SER A 1 917 ? 32.962 47.839 -25.307 1.00 96.06 917 SER A CA 1
ATOM 6945 C C . SER A 1 917 ? 33.604 47.110 -24.122 1.00 96.06 917 SER A C 1
ATOM 6947 O O . SER A 1 917 ? 34.481 47.676 -23.478 1.00 96.06 917 SER A O 1
ATOM 6949 N N . GLU A 1 918 ? 33.150 45.897 -23.798 1.00 96.56 918 GLU A N 1
ATOM 6950 C CA . GLU A 1 918 ? 33.724 45.068 -22.728 1.00 96.56 918 GLU A CA 1
ATOM 6951 C C . GLU A 1 918 ? 34.897 44.205 -23.220 1.00 96.56 918 GLU A C 1
ATOM 6953 O O . GLU A 1 918 ? 35.586 43.587 -22.409 1.00 96.56 918 GLU A O 1
ATOM 6958 N N . ILE A 1 919 ? 35.136 44.155 -24.536 1.00 97.75 919 ILE A N 1
ATOM 6959 C CA . ILE A 1 919 ? 36.263 43.428 -25.123 1.00 97.75 919 ILE A CA 1
ATOM 6960 C C . ILE A 1 919 ? 37.541 44.258 -24.908 1.00 97.75 919 ILE A C 1
ATOM 6962 O O . ILE A 1 919 ? 37.565 45.437 -25.275 1.00 97.75 919 ILE A O 1
ATOM 6966 N N . PRO A 1 920 ? 38.614 43.691 -24.324 1.00 97.06 920 PRO A N 1
ATOM 6967 C CA . PRO A 1 920 ? 39.817 44.458 -24.020 1.00 97.06 920 PRO A CA 1
ATOM 6968 C C . PRO A 1 920 ? 40.493 45.059 -25.263 1.00 97.06 920 PRO A C 1
ATOM 6970 O O . PRO A 1 920 ? 40.609 44.425 -26.310 1.00 97.06 920 PRO A O 1
ATOM 6973 N N . THR A 1 921 ? 41.027 46.273 -25.123 1.00 95.25 921 THR A N 1
ATOM 6974 C CA . THR A 1 921 ? 41.893 46.935 -26.125 1.00 95.25 921 THR A CA 1
ATOM 6975 C C . THR A 1 921 ? 43.340 47.073 -25.636 1.00 95.25 921 THR A C 1
ATOM 6977 O O . THR A 1 921 ? 44.145 47.804 -26.206 1.00 95.25 921 THR A O 1
ATOM 6980 N N . SER A 1 922 ? 43.669 46.384 -24.546 1.00 94.31 922 SER A N 1
ATOM 6981 C CA . SER A 1 922 ? 45.001 46.267 -23.954 1.00 94.31 922 SER A CA 1
ATOM 6982 C C . SER A 1 922 ? 45.218 44.830 -23.479 1.00 94.31 922 SER A C 1
ATOM 6984 O O . SER A 1 922 ? 44.281 44.033 -23.482 1.00 94.31 922 SER A O 1
ATOM 6986 N N . ASN A 1 923 ? 46.436 44.499 -23.050 1.00 93.12 923 ASN A N 1
ATOM 6987 C CA . ASN A 1 923 ? 46.763 43.174 -22.522 1.00 93.12 923 ASN A CA 1
ATOM 6988 C C . ASN A 1 923 ? 45.790 42.730 -21.413 1.00 93.12 923 ASN A C 1
ATOM 6990 O O . ASN A 1 923 ? 45.580 43.483 -20.459 1.00 93.12 923 ASN A O 1
ATOM 6994 N N . ASP A 1 924 ? 45.240 41.516 -21.516 1.00 94.19 924 ASP A N 1
ATOM 6995 C CA . ASP A 1 924 ? 44.297 40.953 -20.546 1.00 94.19 924 ASP A CA 1
ATOM 6996 C C . ASP A 1 924 ? 44.568 39.458 -20.354 1.00 94.19 924 ASP A C 1
ATOM 6998 O O . ASP A 1 924 ? 44.408 38.653 -21.268 1.00 94.19 924 ASP A O 1
ATOM 7002 N N . ALA A 1 925 ? 44.949 39.083 -19.132 1.00 92.00 925 ALA A N 1
ATOM 7003 C CA . ALA A 1 925 ? 45.388 37.725 -18.826 1.00 92.00 925 ALA A CA 1
ATOM 7004 C C . ALA A 1 925 ? 44.284 36.663 -18.985 1.00 92.00 925 ALA A C 1
ATOM 7006 O O . ALA A 1 925 ? 44.598 35.501 -19.236 1.00 92.00 925 ALA A O 1
ATOM 7007 N N . SER A 1 926 ? 43.007 37.031 -18.828 1.00 92.94 926 SER A N 1
ATOM 7008 C CA . SER A 1 926 ? 41.898 36.080 -18.970 1.00 92.94 926 SER A CA 1
ATOM 7009 C C . SER A 1 926 ? 41.657 35.769 -20.440 1.00 92.94 926 SER A C 1
ATOM 7011 O O . SER A 1 926 ? 41.483 34.608 -20.805 1.00 92.94 926 SER A O 1
ATOM 7013 N N . TRP A 1 927 ? 41.688 36.800 -21.284 1.00 94.94 927 TRP A N 1
ATOM 7014 C CA . TRP A 1 927 ? 41.542 36.658 -22.730 1.00 94.94 927 TRP A CA 1
ATOM 7015 C C . TRP A 1 927 ? 42.774 36.023 -23.389 1.00 94.94 927 TRP A C 1
ATOM 7017 O O . TRP A 1 927 ? 42.625 35.240 -24.325 1.00 94.94 927 TRP A O 1
ATOM 7027 N N . ASP A 1 928 ? 43.975 36.270 -22.861 1.00 92.81 928 ASP A N 1
ATOM 7028 C CA . ASP A 1 928 ? 45.203 35.570 -23.264 1.00 92.81 928 ASP A CA 1
ATOM 7029 C C . ASP A 1 928 ? 45.118 34.060 -23.017 1.00 92.81 928 ASP A C 1
ATOM 7031 O O . ASP A 1 928 ? 45.608 33.263 -23.822 1.00 92.81 928 ASP A O 1
ATOM 7035 N N . ALA A 1 929 ? 44.466 33.680 -21.915 1.00 92.31 929 ALA A N 1
ATOM 7036 C CA . ALA A 1 929 ? 44.247 32.305 -21.482 1.00 92.31 929 ALA A CA 1
ATOM 7037 C C . ALA A 1 929 ? 42.957 31.679 -22.049 1.00 92.31 929 ALA A C 1
ATOM 7039 O O . ALA A 1 929 ? 42.462 30.695 -21.494 1.00 92.31 929 ALA A O 1
ATOM 7040 N N . ALA A 1 930 ? 42.395 32.235 -23.130 1.00 94.38 930 ALA A N 1
ATOM 7041 C CA . ALA A 1 930 ? 41.247 31.645 -23.810 1.00 94.38 930 ALA A CA 1
ATOM 7042 C C . ALA A 1 930 ? 41.519 30.173 -24.171 1.00 94.38 930 ALA A C 1
ATOM 7044 O O . ALA A 1 930 ? 42.575 29.837 -24.709 1.00 94.38 930 ALA A O 1
ATOM 7045 N N . VAL A 1 931 ? 40.547 29.299 -23.908 1.00 94.38 931 VAL A N 1
ATOM 7046 C CA . VAL A 1 931 ? 40.615 27.866 -24.232 1.00 94.38 931 VAL A CA 1
ATOM 7047 C C . VAL A 1 931 ? 39.699 27.579 -25.413 1.00 94.38 931 VAL A C 1
ATOM 7049 O O . VAL A 1 931 ? 38.562 28.044 -25.433 1.00 94.38 931 VAL A O 1
ATOM 7052 N N . ALA A 1 932 ? 40.181 26.807 -26.385 1.00 94.25 932 ALA A N 1
ATOM 7053 C CA . ALA A 1 932 ? 39.392 26.350 -27.525 1.00 94.25 932 ALA A CA 1
ATOM 7054 C C . ALA A 1 932 ? 38.947 24.890 -27.336 1.00 94.25 932 ALA A C 1
ATOM 7056 O O . ALA A 1 932 ? 39.787 24.005 -27.153 1.00 94.25 932 ALA A O 1
ATOM 7057 N N . ASP A 1 933 ? 37.641 24.635 -27.414 1.00 93.12 933 ASP A N 1
ATOM 7058 C CA . ASP A 1 933 ? 37.074 23.296 -27.567 1.00 93.12 933 ASP A CA 1
ATOM 7059 C C . ASP A 1 933 ? 37.088 22.900 -29.045 1.00 93.12 933 ASP A C 1
ATOM 7061 O O . ASP A 1 933 ? 36.241 23.293 -29.847 1.00 93.12 933 ASP A O 1
ATOM 7065 N N . TRP A 1 934 ? 38.080 22.100 -29.413 1.00 87.88 934 TRP A N 1
ATOM 7066 C CA . TRP A 1 934 ? 38.285 21.668 -30.792 1.00 87.88 934 TRP A CA 1
ATOM 7067 C C . TRP A 1 934 ? 37.314 20.579 -31.260 1.00 87.88 934 TRP A C 1
ATOM 7069 O O . TRP A 1 934 ? 37.347 20.224 -32.436 1.00 87.88 934 TRP A O 1
ATOM 7079 N N . GLY A 1 935 ? 36.478 20.043 -30.363 1.00 81.50 935 GLY A N 1
ATOM 7080 C CA . GLY A 1 935 ? 35.371 19.149 -30.705 1.00 81.50 935 GLY A CA 1
ATOM 7081 C C . GLY A 1 935 ? 34.052 19.884 -30.973 1.00 81.50 935 GLY A C 1
ATOM 7082 O O . GLY A 1 935 ? 33.108 19.269 -31.474 1.00 81.50 935 GLY A O 1
ATOM 7083 N N . ALA A 1 936 ? 33.970 21.182 -30.661 1.00 85.56 936 ALA A N 1
ATOM 7084 C CA . ALA A 1 936 ? 32.773 21.985 -30.882 1.00 85.56 936 ALA A CA 1
ATOM 7085 C C . ALA A 1 936 ? 32.506 22.226 -32.379 1.00 85.56 936 ALA A C 1
ATOM 7087 O O . ALA A 1 936 ? 33.419 22.324 -33.197 1.00 85.56 936 ALA A O 1
ATOM 7088 N N . ASN A 1 937 ? 31.227 22.358 -32.744 1.00 87.44 937 ASN A N 1
ATOM 7089 C CA . ASN A 1 937 ? 30.779 22.516 -34.134 1.00 87.44 937 ASN A CA 1
ATOM 7090 C C . ASN A 1 937 ? 30.623 23.982 -34.597 1.00 87.44 937 ASN A C 1
ATOM 7092 O O . ASN A 1 937 ? 30.146 24.216 -35.718 1.00 87.44 937 ASN A O 1
ATOM 7096 N N . GLY A 1 938 ? 30.974 24.944 -33.736 1.00 92.06 938 GLY A N 1
ATOM 7097 C CA . GLY A 1 938 ? 30.914 26.384 -33.986 1.00 92.06 938 GLY A CA 1
ATOM 7098 C C . GLY A 1 938 ? 32.067 26.935 -34.829 1.00 92.06 938 GLY A C 1
ATOM 7099 O O . GLY A 1 938 ? 32.927 26.205 -35.320 1.00 92.06 938 GLY A O 1
ATOM 7100 N N . TYR A 1 939 ? 32.058 28.254 -35.005 1.00 98.44 939 TYR A N 1
ATOM 7101 C CA . TYR A 1 939 ? 33.064 29.014 -35.744 1.00 98.44 939 TYR A CA 1
ATOM 7102 C C . TYR A 1 939 ? 34.273 29.341 -34.874 1.00 98.44 939 TYR A C 1
ATOM 7104 O O . TYR A 1 939 ? 34.152 29.542 -33.664 1.00 98.44 939 TYR A O 1
ATOM 7112 N N . ARG A 1 940 ? 35.436 29.447 -35.514 1.00 98.44 940 ARG A N 1
ATOM 7113 C CA . ARG A 1 940 ? 36.716 29.782 -34.885 1.00 98.44 940 ARG A CA 1
ATOM 7114 C C . ARG A 1 940 ? 37.690 30.400 -35.884 1.00 98.44 940 ARG A C 1
ATOM 7116 O O . ARG A 1 940 ? 37.491 30.301 -37.092 1.00 98.44 940 ARG A O 1
ATOM 7123 N N . LEU A 1 941 ? 38.772 30.983 -35.382 1.00 98.44 941 LEU A N 1
ATOM 7124 C CA . LEU A 1 941 ? 39.946 31.289 -36.194 1.00 98.44 941 LEU A CA 1
ATOM 7125 C C . LEU A 1 941 ? 40.610 29.988 -36.687 1.00 98.44 941 LEU A C 1
ATOM 7127 O O . LEU A 1 941 ? 40.605 28.981 -35.961 1.00 98.44 941 LEU A O 1
ATOM 7131 N N . PRO A 1 942 ? 41.192 29.986 -37.898 1.00 98.12 942 PRO A N 1
ATOM 7132 C CA . PRO A 1 942 ? 42.020 28.878 -38.354 1.00 98.12 942 PRO A CA 1
ATOM 7133 C C . PRO A 1 942 ? 43.297 28.776 -37.520 1.00 98.12 942 PRO A C 1
ATOM 7135 O O . PRO A 1 942 ? 43.885 29.799 -37.137 1.00 98.12 942 PRO A O 1
ATOM 7138 N N . SER A 1 943 ? 43.778 27.550 -37.303 1.00 96.81 943 SER A N 1
ATOM 7139 C CA . SER A 1 943 ? 45.184 27.389 -36.944 1.00 96.81 943 SER A CA 1
ATOM 7140 C C . SER A 1 943 ? 46.066 27.858 -38.099 1.00 96.81 943 SER A C 1
ATOM 7142 O O . SER A 1 943 ? 45.648 27.890 -39.259 1.00 96.81 943 SER A O 1
ATOM 7144 N N . GLU A 1 944 ? 47.306 28.217 -37.811 1.00 95.06 944 GLU A N 1
ATOM 7145 C CA . GLU A 1 944 ? 48.237 28.661 -38.843 1.00 95.06 944 GLU A CA 1
ATOM 7146 C C . GLU A 1 944 ? 48.506 27.566 -39.892 1.00 95.06 944 GLU A C 1
ATOM 7148 O O . GLU A 1 944 ? 48.718 27.861 -41.072 1.00 95.06 944 GLU A O 1
ATOM 7153 N N . MET A 1 945 ? 48.450 26.292 -39.484 1.00 95.19 945 MET A N 1
ATOM 7154 C CA . MET A 1 945 ? 48.590 25.151 -40.394 1.00 95.19 945 MET A CA 1
ATOM 7155 C C . MET A 1 945 ? 47.340 24.936 -41.250 1.00 95.19 945 MET A C 1
ATOM 7157 O O . MET A 1 945 ? 47.474 24.649 -42.437 1.00 95.19 945 MET A O 1
ATOM 7161 N N . GLU A 1 946 ? 46.140 25.105 -40.689 1.00 97.25 946 GLU A N 1
ATOM 7162 C CA . GLU A 1 946 ? 44.888 25.063 -41.458 1.00 97.25 946 GLU A CA 1
ATOM 7163 C C . GLU A 1 946 ? 44.835 26.195 -42.484 1.00 97.25 946 GLU A C 1
ATOM 7165 O O . GLU A 1 946 ? 44.484 25.969 -43.643 1.00 97.25 946 GLU A O 1
ATOM 7170 N N . TRP A 1 947 ? 45.246 27.400 -42.080 1.00 97.56 947 TRP A N 1
ATOM 7171 C CA . TRP A 1 947 ? 45.343 28.551 -42.969 1.00 97.56 947 TRP A CA 1
ATOM 7172 C C . TRP A 1 947 ? 46.311 28.289 -44.115 1.00 97.56 947 TRP A C 1
ATOM 7174 O O . TRP A 1 947 ? 45.959 28.464 -45.278 1.00 97.56 947 TRP A O 1
ATOM 7184 N N . MET A 1 948 ? 47.515 27.800 -43.805 1.00 94.94 948 MET A N 1
ATOM 7185 C CA . MET A 1 948 ? 48.516 27.506 -44.826 1.00 94.94 948 MET A CA 1
ATOM 7186 C C . MET A 1 948 ? 48.056 26.399 -45.780 1.00 94.94 948 MET A C 1
ATOM 7188 O O . MET A 1 948 ? 48.252 26.522 -46.987 1.00 94.94 948 MET A O 1
ATOM 7192 N N . TRP A 1 949 ? 47.411 25.350 -45.264 1.00 95.25 949 TRP A N 1
ATOM 7193 C CA . TRP A 1 949 ? 46.864 24.268 -46.079 1.00 95.25 949 TRP A CA 1
ATOM 7194 C C . TRP A 1 949 ? 45.799 24.761 -47.064 1.00 95.25 949 TRP A C 1
ATOM 7196 O O . TRP A 1 949 ? 45.837 24.428 -48.252 1.00 95.25 949 TRP A O 1
ATOM 7206 N N . ALA A 1 950 ? 44.894 25.616 -46.588 1.00 95.12 950 ALA A N 1
ATOM 7207 C CA . ALA A 1 950 ? 43.898 26.261 -47.427 1.00 95.12 950 ALA A CA 1
ATOM 7208 C C . ALA A 1 950 ? 44.547 27.211 -48.450 1.00 95.12 950 ALA A C 1
ATOM 7210 O O . ALA A 1 950 ? 44.177 27.193 -49.624 1.00 95.12 950 ALA A O 1
ATOM 7211 N N . ALA A 1 951 ? 45.557 27.986 -48.045 1.00 93.94 951 ALA A N 1
ATOM 7212 C CA . ALA A 1 951 ? 46.222 28.974 -48.892 1.00 93.94 951 ALA A CA 1
ATOM 7213 C C . ALA A 1 951 ? 46.975 28.362 -50.075 1.00 93.94 951 ALA A C 1
ATOM 7215 O O . ALA A 1 951 ? 46.944 28.907 -51.180 1.00 93.94 951 ALA A O 1
ATOM 7216 N N . ILE A 1 952 ? 47.602 27.199 -49.880 1.00 91.00 952 ILE A N 1
ATOM 7217 C CA . ILE A 1 952 ? 48.283 26.485 -50.967 1.00 91.00 952 ILE A CA 1
ATOM 7218 C C . ILE A 1 952 ? 47.313 25.764 -51.918 1.00 91.00 952 ILE A C 1
ATOM 7220 O O . ILE A 1 952 ? 47.759 25.265 -52.954 1.00 91.00 952 ILE A O 1
ATOM 7224 N N . GLY A 1 953 ? 46.011 25.764 -51.603 1.00 88.31 953 GLY A N 1
ATOM 7225 C CA . GLY A 1 953 ? 44.930 25.217 -52.426 1.00 88.31 953 GLY A CA 1
ATOM 7226 C C . GLY A 1 953 ? 44.473 23.808 -52.038 1.00 88.31 953 GLY A C 1
ATOM 7227 O O . GLY A 1 953 ? 43.623 23.259 -52.734 1.00 88.31 953 GLY A O 1
ATOM 7228 N N . ALA A 1 954 ? 45.015 23.236 -50.951 1.00 87.56 954 ALA A N 1
ATOM 7229 C CA . ALA A 1 954 ? 44.891 21.825 -50.566 1.00 87.56 954 ALA A CA 1
ATOM 7230 C C . ALA A 1 954 ? 45.159 20.829 -51.729 1.00 87.56 954 ALA A C 1
ATOM 7232 O O . ALA A 1 954 ? 45.399 21.215 -52.871 1.00 87.56 954 ALA A O 1
ATOM 7233 N N . ASP A 1 955 ? 45.192 19.520 -51.466 1.00 77.06 955 ASP A N 1
ATOM 7234 C CA . ASP A 1 955 ? 45.346 18.511 -52.531 1.00 77.06 955 ASP A CA 1
ATOM 7235 C C . ASP A 1 955 ? 43.995 17.886 -52.891 1.00 77.06 955 ASP A C 1
ATOM 7237 O O . ASP A 1 955 ? 43.662 16.768 -52.496 1.00 77.06 955 ASP A O 1
ATOM 7241 N N . ILE A 1 956 ? 43.183 18.654 -53.624 1.00 64.56 956 ILE A N 1
ATOM 7242 C CA . ILE A 1 956 ? 41.883 18.186 -54.123 1.00 64.56 956 ILE A CA 1
ATOM 7243 C C . ILE A 1 956 ? 42.023 17.239 -55.327 1.00 64.56 956 ILE A C 1
ATOM 7245 O O . ILE A 1 956 ? 41.098 16.492 -55.641 1.00 64.56 956 ILE A O 1
ATOM 7249 N N . ILE A 1 957 ? 43.174 17.263 -56.008 1.00 61.50 957 ILE A N 1
ATOM 7250 C CA . ILE A 1 957 ? 43.421 16.498 -57.238 1.00 61.50 957 ILE A CA 1
ATOM 7251 C C . ILE A 1 957 ? 43.907 15.081 -56.902 1.00 61.50 957 ILE A C 1
ATOM 7253 O O . ILE A 1 957 ? 43.537 14.137 -57.598 1.00 61.50 957 ILE A O 1
ATOM 7257 N N . ASN A 1 958 ? 44.681 14.913 -55.824 1.00 68.38 958 ASN A N 1
ATOM 7258 C CA . ASN A 1 958 ? 45.150 13.622 -55.321 1.00 68.38 958 ASN A CA 1
ATOM 7259 C C . ASN A 1 958 ? 44.912 13.495 -53.801 1.00 68.38 958 ASN A C 1
ATOM 7261 O O . ASN A 1 958 ? 45.860 13.571 -53.012 1.00 68.38 958 ASN A O 1
ATOM 7265 N N . PRO A 1 959 ? 43.661 13.254 -53.365 1.00 65.19 959 PRO A N 1
ATOM 7266 C CA . PRO A 1 959 ? 43.347 13.083 -51.950 1.00 65.19 959 PRO A CA 1
ATOM 7267 C C . PRO A 1 959 ? 44.233 12.011 -51.293 1.00 65.19 959 PRO A C 1
ATOM 7269 O O . PRO A 1 959 ? 44.283 10.868 -51.748 1.00 65.19 959 PRO A O 1
ATOM 7272 N N . GLY A 1 960 ? 44.935 12.383 -50.220 1.00 66.50 960 GLY A N 1
ATOM 7273 C CA . GLY A 1 960 ? 45.832 11.496 -49.467 1.00 66.50 960 GLY A CA 1
ATOM 7274 C C . GLY A 1 960 ? 47.307 11.513 -49.895 1.00 66.50 960 GLY A C 1
ATOM 7275 O O . GLY A 1 960 ? 48.125 10.885 -49.222 1.00 66.50 960 GLY A O 1
ATOM 7276 N N . ALA A 1 961 ? 47.678 12.231 -50.961 1.00 80.56 961 ALA A N 1
ATOM 7277 C CA . ALA A 1 961 ? 49.081 12.497 -51.277 1.00 80.56 961 ALA A CA 1
ATOM 7278 C C . ALA A 1 961 ? 49.658 13.612 -50.380 1.00 80.56 961 ALA A C 1
ATOM 7280 O O . ALA A 1 961 ? 48.939 14.485 -49.894 1.00 80.56 961 ALA A O 1
ATOM 7281 N N . ILE A 1 962 ? 50.977 13.580 -50.152 1.00 86.12 962 ILE A N 1
ATOM 7282 C CA . ILE A 1 962 ? 51.680 14.654 -49.440 1.00 86.12 962 ILE A CA 1
ATOM 7283 C C . ILE A 1 962 ? 51.973 15.781 -50.435 1.00 86.12 962 ILE A C 1
ATOM 7285 O O . ILE A 1 962 ? 52.709 15.575 -51.401 1.00 86.12 962 ILE A O 1
ATOM 7289 N N . ASN A 1 963 ? 51.463 16.985 -50.179 1.00 88.25 963 ASN A N 1
ATOM 7290 C CA . ASN A 1 963 ? 51.784 18.161 -50.984 1.00 88.25 963 ASN A CA 1
ATOM 7291 C C . ASN A 1 963 ? 53.176 18.700 -50.606 1.00 88.25 963 ASN A C 1
ATOM 7293 O O . ASN A 1 963 ? 53.332 19.408 -49.611 1.00 88.25 963 ASN A O 1
ATOM 7297 N N . THR A 1 964 ? 54.198 18.363 -51.395 1.00 87.94 964 THR A N 1
ATOM 7298 C CA . THR A 1 964 ? 55.604 18.717 -51.116 1.00 87.94 964 THR A CA 1
ATOM 7299 C C . THR A 1 964 ? 56.063 20.035 -51.745 1.00 87.94 964 THR A C 1
ATOM 7301 O O . THR A 1 964 ? 57.202 20.440 -51.549 1.00 87.94 964 THR A O 1
ATOM 7304 N N . ILE A 1 965 ? 55.227 20.701 -52.549 1.00 83.75 965 ILE A N 1
ATOM 7305 C CA . ILE A 1 965 ? 55.634 21.903 -53.306 1.00 83.75 965 ILE A CA 1
ATOM 7306 C C . ILE A 1 965 ? 54.835 23.152 -52.940 1.00 83.75 965 ILE A C 1
ATOM 7308 O O . ILE A 1 965 ? 55.284 24.262 -53.225 1.00 83.75 965 ILE A O 1
ATOM 7312 N N . GLY A 1 966 ? 53.677 23.007 -52.295 1.00 82.69 966 GLY A N 1
ATOM 7313 C CA . GLY A 1 966 ? 52.763 24.118 -52.048 1.00 82.69 966 GLY A CA 1
ATOM 7314 C C . GLY A 1 966 ? 53.361 25.257 -51.217 1.00 82.69 966 GLY A C 1
ATOM 7315 O O . GLY A 1 966 ? 53.057 26.409 -51.503 1.00 82.69 966 GLY A O 1
ATOM 7316 N N . TYR A 1 967 ? 54.280 24.986 -50.280 1.00 83.88 967 TYR A N 1
ATOM 7317 C CA . TYR A 1 967 ? 54.953 26.044 -49.502 1.00 83.88 967 TYR A CA 1
ATOM 7318 C C . TYR A 1 967 ? 55.789 27.014 -50.355 1.00 83.88 967 TYR A C 1
ATOM 7320 O O . TYR A 1 967 ? 56.084 28.119 -49.911 1.00 83.88 967 TYR A O 1
ATOM 7328 N N . THR A 1 968 ? 56.182 26.613 -51.571 1.00 84.75 968 THR A N 1
ATOM 7329 C CA . THR A 1 968 ? 56.953 27.458 -52.498 1.00 84.75 968 THR A CA 1
ATOM 7330 C C . THR A 1 968 ? 56.085 28.418 -53.310 1.00 84.75 968 THR A C 1
ATOM 7332 O O . THR A 1 968 ? 56.626 29.246 -54.045 1.00 84.75 968 THR A O 1
ATOM 7335 N N . LYS A 1 969 ? 54.748 28.330 -53.201 1.00 85.19 969 LYS A N 1
ATOM 7336 C CA . LYS A 1 969 ? 53.845 29.263 -53.881 1.00 85.19 969 LYS A CA 1
ATOM 7337 C C . LYS A 1 969 ? 54.130 30.692 -53.427 1.00 85.19 969 LYS A C 1
ATOM 7339 O O . LYS A 1 969 ? 54.114 31.005 -52.241 1.00 85.19 969 LYS A O 1
ATOM 7344 N N . LEU A 1 970 ? 54.333 31.577 -54.396 1.00 83.00 970 LEU A N 1
ATOM 7345 C CA . LEU A 1 970 ? 54.570 32.994 -54.123 1.00 83.00 970 LEU A CA 1
ATOM 7346 C C . LEU A 1 970 ? 53.327 33.720 -53.604 1.00 83.00 970 LEU A C 1
ATOM 7348 O O . LEU A 1 970 ? 53.482 34.765 -52.997 1.00 83.00 970 LEU A O 1
ATOM 7352 N N . PHE A 1 971 ? 52.124 33.198 -53.850 1.00 88.31 971 PHE A N 1
ATOM 7353 C CA . PHE A 1 971 ? 50.842 33.719 -53.363 1.00 88.31 971 PHE A CA 1
ATOM 7354 C C . PHE A 1 971 ? 49.741 32.665 -53.584 1.00 88.31 971 PHE A C 1
ATOM 7356 O O . PHE A 1 971 ? 49.943 31.684 -54.310 1.00 88.31 971 PHE A O 1
ATOM 7363 N N . ALA A 1 972 ? 48.579 32.854 -52.961 1.00 89.00 972 ALA A N 1
ATOM 7364 C CA . ALA A 1 972 ? 47.437 31.946 -53.050 1.00 89.00 972 ALA A CA 1
ATOM 7365 C C . ALA A 1 972 ? 46.665 32.123 -54.372 1.00 89.00 972 ALA A C 1
ATOM 7367 O O . ALA A 1 972 ? 45.589 32.712 -54.411 1.00 89.00 972 ALA A O 1
ATOM 7368 N N . GLY A 1 973 ? 47.233 31.621 -55.474 1.00 82.62 973 GLY A N 1
ATOM 7369 C CA . GLY A 1 973 ? 46.642 31.715 -56.812 1.00 82.62 973 GLY A CA 1
ATOM 7370 C C . GLY A 1 973 ? 46.506 30.380 -57.544 1.00 82.62 973 GLY A C 1
ATOM 7371 O O . GLY A 1 973 ? 47.176 29.408 -57.204 1.00 82.62 973 GLY A O 1
ATOM 7372 N N . SER A 1 974 ? 45.641 30.369 -58.564 1.00 73.81 974 SER A N 1
ATOM 7373 C CA . SER A 1 974 ? 45.099 29.180 -59.250 1.00 73.81 974 SER A CA 1
ATOM 7374 C C . SER A 1 974 ? 45.421 29.060 -60.751 1.00 73.81 974 SER A C 1
ATOM 7376 O O . SER A 1 974 ? 45.177 28.015 -61.348 1.00 73.81 974 SER A O 1
ATOM 7378 N N . ASN A 1 975 ? 45.955 30.104 -61.398 1.00 66.31 975 ASN A N 1
ATOM 7379 C CA . ASN A 1 975 ? 46.144 30.162 -62.858 1.00 66.31 975 ASN A CA 1
ATOM 7380 C C . ASN A 1 975 ? 47.609 29.991 -63.307 1.00 66.31 975 ASN A C 1
ATOM 7382 O O . ASN A 1 975 ? 47.897 30.075 -64.501 1.00 66.31 975 ASN A O 1
ATOM 7386 N N . GLY A 1 976 ? 48.539 29.779 -62.366 1.00 63.59 976 GLY A N 1
ATOM 7387 C CA . GLY A 1 976 ? 49.967 29.582 -62.641 1.00 63.59 976 GLY A CA 1
ATOM 7388 C C . GLY A 1 976 ? 50.687 30.775 -63.293 1.00 63.59 976 GLY A C 1
ATOM 7389 O O . GLY A 1 976 ? 51.834 30.616 -63.707 1.00 63.59 976 GLY A O 1
ATOM 7390 N N . SER A 1 977 ? 50.052 31.956 -63.402 1.00 67.88 977 SER A N 1
ATOM 7391 C CA . SER A 1 977 ? 50.601 33.139 -64.091 1.00 67.88 977 SER A CA 1
ATOM 7392 C C . SER A 1 977 ? 51.768 33.794 -63.345 1.00 67.88 977 SER A C 1
ATOM 7394 O O . SER A 1 977 ? 52.511 34.578 -63.935 1.00 67.88 977 SER A O 1
ATOM 7396 N N . ASN A 1 978 ? 51.925 33.489 -62.051 1.00 63.47 978 ASN A N 1
ATOM 7397 C CA . ASN A 1 978 ? 52.838 34.156 -61.118 1.00 63.47 978 ASN A CA 1
ATOM 7398 C C . ASN A 1 978 ? 52.670 35.693 -61.061 1.00 63.47 978 ASN A C 1
ATOM 7400 O O . ASN A 1 978 ? 53.541 36.381 -60.530 1.00 63.47 978 ASN A O 1
ATOM 7404 N N . ASN A 1 979 ? 51.549 36.245 -61.551 1.00 85.19 979 ASN A N 1
ATOM 7405 C CA . ASN A 1 979 ? 51.224 37.660 -61.410 1.00 85.19 979 ASN A CA 1
ATOM 7406 C C . ASN A 1 979 ? 50.376 37.907 -60.156 1.00 85.19 979 ASN A C 1
ATOM 7408 O O . ASN A 1 979 ? 49.174 37.650 -60.138 1.00 85.19 979 ASN A O 1
ATOM 7412 N N . ILE A 1 980 ? 50.999 38.453 -59.113 1.00 88.38 980 ILE A N 1
ATOM 7413 C CA . ILE A 1 980 ? 50.333 38.718 -57.834 1.00 88.38 980 ILE A CA 1
ATOM 7414 C C . ILE A 1 980 ? 49.157 39.703 -57.955 1.00 88.38 980 ILE A C 1
ATOM 7416 O O . ILE A 1 980 ? 48.175 39.585 -57.226 1.00 88.38 980 ILE A O 1
ATOM 7420 N N . SER A 1 981 ? 49.200 40.632 -58.918 1.00 91.69 981 SER A N 1
ATOM 7421 C CA . SER A 1 981 ? 48.124 41.613 -59.124 1.00 91.69 981 SER A CA 1
ATOM 7422 C C . SER A 1 981 ? 46.787 40.990 -59.542 1.00 91.69 981 SER A C 1
ATOM 7424 O O . SER A 1 981 ? 45.759 41.664 -59.429 1.00 91.69 981 SER A O 1
ATOM 7426 N N . ASP A 1 982 ? 46.781 39.734 -59.998 1.00 90.62 982 ASP A N 1
ATOM 7427 C CA . ASP A 1 982 ? 45.559 38.984 -60.308 1.00 90.62 982 ASP A CA 1
ATOM 7428 C C . ASP A 1 982 ? 44.829 38.525 -59.027 1.00 90.62 982 ASP A C 1
ATOM 7430 O O . ASP A 1 982 ? 43.614 38.324 -59.049 1.00 90.62 982 ASP A O 1
ATOM 7434 N N . TYR A 1 983 ? 45.561 38.384 -57.916 1.00 90.75 983 TYR A N 1
ATOM 7435 C CA . TYR A 1 983 ? 45.122 37.690 -56.698 1.00 90.75 983 TYR A CA 1
ATOM 7436 C C . TYR A 1 983 ? 45.068 38.574 -55.454 1.00 90.75 983 TYR A C 1
ATOM 7438 O O . TYR A 1 983 ? 44.278 38.289 -54.564 1.00 90.75 983 TYR A O 1
ATOM 7446 N N . ALA A 1 984 ? 45.878 39.634 -55.400 1.00 94.62 984 ALA A N 1
ATOM 7447 C CA . ALA A 1 984 ? 46.078 40.413 -54.186 1.00 94.62 984 ALA A CA 1
ATOM 7448 C C . ALA A 1 984 ? 45.892 41.917 -54.392 1.00 94.62 984 ALA A C 1
ATOM 7450 O O . ALA A 1 984 ? 46.253 42.478 -55.439 1.00 94.62 984 ALA A O 1
ATOM 7451 N N . TRP A 1 985 ? 45.398 42.568 -53.341 1.00 96.62 985 TRP A N 1
ATOM 7452 C CA . TRP A 1 985 ? 45.532 44.005 -53.125 1.00 96.62 985 TRP A CA 1
ATOM 7453 C C . TRP A 1 985 ? 46.726 44.275 -52.208 1.00 96.62 985 TRP A C 1
ATOM 7455 O O . TRP A 1 985 ? 46.759 43.800 -51.081 1.00 96.62 985 TRP A O 1
ATOM 7465 N N . TYR A 1 986 ? 47.717 45.005 -52.697 1.00 95.75 986 TYR A N 1
ATOM 7466 C CA . TYR A 1 986 ? 48.984 45.280 -52.011 1.00 95.75 986 TYR A CA 1
ATOM 7467 C C . TYR A 1 986 ? 49.478 46.683 -52.404 1.00 95.75 986 TYR A C 1
ATOM 7469 O O . TYR A 1 986 ? 48.820 47.342 -53.217 1.00 95.75 986 TYR A O 1
ATOM 7477 N N . ASP A 1 987 ? 50.607 47.153 -51.866 1.00 95.62 987 ASP A N 1
ATOM 7478 C CA . ASP A 1 987 ? 51.040 48.562 -51.963 1.00 95.62 987 ASP A CA 1
ATOM 7479 C C . ASP A 1 987 ? 50.951 49.168 -53.379 1.00 95.62 987 ASP A C 1
ATOM 7481 O O . ASP A 1 987 ? 50.498 50.299 -53.573 1.00 95.62 987 ASP A O 1
ATOM 7485 N N . ALA A 1 988 ? 51.339 48.400 -54.396 1.00 95.81 988 ALA A N 1
ATOM 7486 C CA . ALA A 1 988 ? 51.438 48.873 -55.766 1.00 95.81 988 ALA A CA 1
ATOM 7487 C C . ALA A 1 988 ? 50.080 49.012 -56.473 1.00 95.81 988 ALA A C 1
ATOM 7489 O O . ALA A 1 988 ? 50.016 49.669 -57.516 1.00 95.81 988 ALA A O 1
ATOM 7490 N N . ASN A 1 989 ? 49.013 48.377 -55.969 1.00 96.19 989 ASN A N 1
ATOM 7491 C CA . ASN A 1 989 ? 47.712 48.348 -56.643 1.00 96.19 989 ASN A CA 1
ATOM 7492 C C . ASN A 1 989 ? 46.491 48.648 -55.751 1.00 96.19 989 ASN A C 1
ATOM 7494 O O . ASN A 1 989 ? 45.411 48.816 -56.310 1.00 96.19 989 ASN A O 1
ATOM 7498 N N . SER A 1 990 ? 46.641 48.759 -54.427 1.00 96.31 990 SER A N 1
ATOM 7499 C CA . SER A 1 990 ? 45.548 49.035 -53.474 1.00 96.31 990 SER A CA 1
ATOM 7500 C C . SER A 1 990 ? 45.113 50.503 -53.417 1.00 96.31 990 SER A C 1
ATOM 7502 O O . SER A 1 990 ? 44.079 50.847 -52.851 1.00 96.31 990 SER A O 1
ATOM 7504 N N . GLY A 1 991 ? 45.945 51.416 -53.929 1.00 94.88 991 GLY A N 1
ATOM 7505 C CA . GLY A 1 991 ? 45.701 52.853 -53.794 1.00 94.88 991 GLY A CA 1
ATOM 7506 C C . GLY A 1 991 ? 45.740 53.364 -52.347 1.00 94.88 991 GLY A C 1
ATOM 7507 O O . GLY A 1 991 ? 45.274 54.475 -52.102 1.00 94.88 991 GLY A O 1
ATOM 7508 N N . GLY A 1 992 ? 46.306 52.589 -51.413 1.00 95.06 992 GLY A N 1
ATOM 7509 C CA . GLY A 1 992 ? 46.440 52.966 -50.005 1.00 95.06 992 GLY A CA 1
ATOM 7510 C C . GLY A 1 992 ? 45.198 52.693 -49.147 1.00 95.06 992 GLY A C 1
ATOM 7511 O O . GLY A 1 992 ? 44.993 53.373 -48.142 1.00 95.06 992 GLY A O 1
ATOM 7512 N N . THR A 1 993 ? 44.337 51.759 -49.561 1.00 96.31 993 THR A N 1
ATOM 7513 C CA . THR A 1 993 ? 43.108 51.392 -48.841 1.00 96.31 993 THR A CA 1
ATOM 7514 C C . THR A 1 993 ? 42.790 49.903 -48.985 1.00 96.31 993 THR A C 1
ATOM 7516 O O . THR A 1 993 ? 43.176 49.281 -49.973 1.00 96.31 993 THR A O 1
ATOM 7519 N N . THR A 1 994 ? 42.009 49.356 -48.051 1.00 97.69 994 THR A N 1
ATOM 7520 C CA . THR A 1 994 ? 41.310 48.069 -48.228 1.00 97.69 994 THR A CA 1
ATOM 7521 C C . THR A 1 994 ? 40.278 48.135 -49.359 1.00 97.69 994 THR A C 1
ATOM 7523 O O . THR A 1 994 ? 39.826 49.218 -49.748 1.00 97.69 994 THR A O 1
ATOM 7526 N N . HIS A 1 995 ? 39.914 46.974 -49.904 1.00 97.81 995 HIS A N 1
ATOM 7527 C CA . HIS A 1 995 ? 38.982 46.845 -51.025 1.00 97.81 995 HIS A CA 1
ATOM 7528 C C . HIS A 1 995 ? 37.929 45.757 -50.789 1.00 97.81 995 HIS A C 1
ATOM 7530 O O . HIS A 1 995 ? 38.154 44.872 -49.957 1.00 97.81 995 HIS A O 1
ATOM 7536 N N . PRO A 1 996 ? 36.802 45.781 -51.534 1.00 98.19 996 PRO A N 1
ATOM 7537 C CA . PRO A 1 996 ? 35.740 44.800 -51.370 1.00 98.19 996 PRO A CA 1
ATOM 7538 C C . PRO A 1 996 ? 36.269 43.377 -51.513 1.00 98.19 996 PRO A C 1
ATOM 7540 O O . PRO A 1 996 ? 36.957 43.067 -52.496 1.00 98.19 996 PRO A O 1
ATOM 7543 N N . VAL A 1 997 ? 35.930 42.520 -50.551 1.00 97.38 997 VAL A N 1
ATOM 7544 C CA . VAL A 1 997 ? 36.352 41.117 -50.562 1.00 97.38 997 VAL A CA 1
ATOM 7545 C C . VAL A 1 997 ? 35.851 40.417 -51.829 1.00 97.38 997 VAL A C 1
ATOM 7547 O O . VAL A 1 997 ? 34.765 40.700 -52.342 1.00 97.38 997 VAL A O 1
ATOM 7550 N N . GLY A 1 998 ? 36.652 39.515 -52.383 1.00 94.31 998 GLY A N 1
ATOM 7551 C CA . GLY A 1 998 ? 36.315 38.765 -53.588 1.00 94.31 998 GLY A CA 1
ATOM 7552 C C . GLY A 1 998 ? 36.494 39.519 -54.904 1.00 94.31 998 GLY A C 1
ATOM 7553 O O . GLY A 1 998 ? 36.081 39.016 -55.949 1.00 94.31 998 GLY A O 1
ATOM 7554 N N . SER A 1 999 ? 37.093 40.714 -54.886 1.00 93.88 999 SER A N 1
ATOM 7555 C CA . SER A 1 999 ? 37.316 41.529 -56.092 1.00 93.88 999 SER A CA 1
ATOM 7556 C C . SER A 1 999 ? 38.534 41.101 -56.928 1.00 93.88 999 SER A C 1
ATOM 7558 O O . SER A 1 999 ? 38.719 41.590 -58.047 1.00 93.88 999 SER A O 1
ATOM 7560 N N . LYS A 1 1000 ? 39.344 40.166 -56.417 1.00 93.81 1000 LYS A N 1
ATOM 7561 C CA . LYS A 1 1000 ? 40.451 39.493 -57.120 1.00 93.81 1000 LYS A CA 1
ATOM 7562 C C . LYS A 1 1000 ? 40.100 38.049 -57.488 1.00 93.81 1000 LYS A C 1
ATOM 7564 O O . LYS A 1 1000 ? 38.984 37.594 -57.258 1.00 93.81 1000 LYS A O 1
ATOM 7569 N N . LEU A 1 1001 ? 41.017 37.325 -58.130 1.00 92.19 1001 LEU A N 1
ATOM 7570 C CA . LEU A 1 1001 ? 40.827 35.902 -58.421 1.00 92.19 1001 LEU A CA 1
ATOM 7571 C C . LEU A 1 1001 ? 41.012 35.045 -57.161 1.00 92.19 1001 LEU A C 1
ATOM 7573 O O . LEU A 1 1001 ? 41.830 35.356 -56.303 1.00 92.19 1001 LEU A O 1
ATOM 7577 N N . ALA A 1 1002 ? 40.283 33.932 -57.088 1.00 91.88 1002 ALA A N 1
ATOM 7578 C CA . ALA A 1 1002 ? 40.412 32.958 -56.009 1.00 91.88 1002 ALA A CA 1
ATOM 7579 C C . ALA A 1 1002 ? 41.539 31.941 -56.241 1.00 91.88 1002 ALA A C 1
ATOM 7581 O O . ALA A 1 1002 ? 41.937 31.677 -57.384 1.00 91.88 1002 ALA A O 1
ATOM 7582 N N . ASN A 1 1003 ? 41.983 31.292 -55.164 1.00 90.25 1003 ASN A N 1
ATOM 7583 C CA . ASN A 1 1003 ? 42.823 30.098 -55.238 1.00 90.25 1003 ASN A CA 1
ATOM 7584 C C . ASN A 1 1003 ? 42.027 28.853 -55.702 1.00 90.25 1003 ASN A C 1
ATOM 7586 O O . ASN A 1 1003 ? 40.852 28.937 -56.061 1.00 90.25 1003 ASN A O 1
ATOM 7590 N N . GLU A 1 1004 ? 42.663 27.680 -55.712 1.00 88.88 1004 GLU A N 1
ATOM 7591 C CA . GLU A 1 1004 ? 42.086 26.418 -56.204 1.00 88.88 1004 GLU A CA 1
ATOM 7592 C C . GLU A 1 1004 ? 40.841 25.936 -55.446 1.00 88.88 1004 GLU A C 1
ATOM 7594 O O . GLU A 1 1004 ? 40.059 25.165 -55.999 1.00 88.88 1004 GLU A O 1
ATOM 7599 N N . LEU A 1 1005 ? 40.630 26.407 -54.215 1.00 89.50 1005 LEU A N 1
ATOM 7600 C CA . LEU A 1 1005 ? 39.462 26.076 -53.392 1.00 89.50 1005 LEU A CA 1
ATOM 7601 C C . LEU A 1 1005 ? 38.318 27.083 -53.567 1.00 89.50 1005 LEU A C 1
ATOM 7603 O O . LEU A 1 1005 ? 37.242 26.925 -52.989 1.00 89.50 1005 LEU A O 1
ATOM 7607 N N . GLY A 1 1006 ? 38.532 28.138 -54.355 1.00 92.31 1006 GLY A N 1
ATOM 7608 C CA . GLY A 1 1006 ? 37.585 29.239 -54.464 1.00 92.31 1006 GLY A CA 1
ATOM 7609 C C . GLY A 1 1006 ? 37.624 30.190 -53.264 1.00 92.31 1006 GLY A C 1
ATOM 7610 O O . GLY A 1 1006 ? 36.616 30.853 -53.019 1.00 92.31 1006 GLY A O 1
ATOM 7611 N N . LEU A 1 1007 ? 38.744 30.241 -52.527 1.00 95.62 1007 LEU A N 1
ATOM 7612 C CA . LEU A 1 1007 ? 39.010 31.220 -51.469 1.00 95.62 1007 LEU A CA 1
ATOM 7613 C C . LEU A 1 1007 ? 39.642 32.480 -52.063 1.00 95.62 1007 LEU A C 1
ATOM 7615 O O . LEU A 1 1007 ? 40.567 32.388 -52.873 1.00 95.62 1007 LEU A O 1
ATOM 7619 N N . TYR A 1 1008 ? 39.158 33.642 -51.642 1.00 95.88 1008 TYR A N 1
ATOM 7620 C CA . TYR A 1 1008 ? 39.598 34.950 -52.122 1.00 95.88 1008 TYR A CA 1
ATOM 7621 C C . TYR A 1 1008 ? 40.382 35.695 -51.045 1.00 95.88 1008 TYR A C 1
ATOM 7623 O O . TYR A 1 1008 ? 40.207 35.420 -49.855 1.00 95.88 1008 TYR A O 1
ATOM 7631 N N . ASP A 1 1009 ? 41.234 36.622 -51.484 1.00 95.56 1009 ASP A N 1
ATOM 7632 C CA . ASP A 1 1009 ? 41.986 37.558 -50.632 1.00 95.56 1009 ASP A CA 1
ATOM 7633 C C . ASP A 1 1009 ? 42.899 36.878 -49.598 1.00 95.56 1009 ASP A C 1
ATOM 7635 O O . ASP A 1 1009 ? 43.389 37.501 -48.677 1.00 95.56 1009 ASP A O 1
ATOM 7639 N N . ILE A 1 1010 ? 43.214 35.591 -49.786 1.00 95.06 1010 ILE A N 1
ATOM 7640 C CA . ILE A 1 1010 ? 44.199 34.874 -48.959 1.00 95.06 1010 ILE A CA 1
ATOM 7641 C C . ILE A 1 1010 ? 45.605 35.503 -49.087 1.00 95.06 1010 ILE A C 1
ATOM 7643 O O . ILE A 1 1010 ? 46.467 35.309 -48.231 1.00 95.06 1010 ILE A O 1
ATOM 7647 N N . SER A 1 1011 ? 45.854 36.231 -50.178 1.00 94.19 1011 SER A N 1
ATOM 7648 C CA . SER A 1 1011 ? 47.042 37.058 -50.378 1.00 94.19 1011 SER A CA 1
ATOM 7649 C C . SER A 1 1011 ? 46.615 38.519 -50.555 1.00 94.19 1011 SER A C 1
ATOM 7651 O O . SER A 1 1011 ? 45.873 38.817 -51.487 1.00 94.19 1011 SER A O 1
ATOM 7653 N N . GLY A 1 1012 ? 47.148 39.429 -49.739 1.00 94.38 1012 GLY A N 1
ATOM 7654 C CA . GLY A 1 1012 ? 46.852 40.865 -49.768 1.00 94.38 1012 GLY A CA 1
ATOM 7655 C C . GLY A 1 1012 ? 45.526 41.239 -49.102 1.00 94.38 1012 GLY A C 1
ATOM 7656 O O . GLY A 1 1012 ? 44.957 40.461 -48.362 1.00 94.38 1012 GLY A O 1
ATOM 7657 N N . ASN A 1 1013 ? 45.046 42.453 -49.371 1.00 97.00 1013 ASN A N 1
ATOM 7658 C CA . ASN A 1 1013 ? 43.947 43.127 -48.676 1.00 97.00 1013 ASN A CA 1
ATOM 7659 C C . ASN A 1 1013 ? 44.275 43.388 -47.200 1.00 97.00 1013 ASN A C 1
ATOM 7661 O O . ASN A 1 1013 ? 44.785 44.467 -46.903 1.00 97.00 1013 ASN A O 1
ATOM 7665 N N . ILE A 1 1014 ? 44.092 42.435 -46.287 1.00 96.62 1014 ILE A N 1
ATOM 7666 C CA . ILE A 1 1014 ? 44.475 42.586 -44.875 1.00 96.62 1014 ILE A CA 1
ATOM 7667 C C . ILE A 1 1014 ? 45.205 41.354 -44.344 1.00 96.62 1014 ILE A C 1
ATOM 7669 O O . ILE A 1 1014 ? 45.003 40.231 -44.792 1.00 96.62 1014 ILE A O 1
ATOM 7673 N N . TRP A 1 1015 ? 46.017 41.557 -43.307 1.00 96.69 1015 TRP A N 1
ATOM 7674 C CA . TRP A 1 1015 ? 46.533 40.443 -42.527 1.00 96.69 1015 TRP A CA 1
ATOM 7675 C C . TRP A 1 1015 ? 45.373 39.726 -41.838 1.00 96.69 1015 TRP A C 1
ATOM 7677 O O . TRP A 1 1015 ? 44.471 40.364 -41.294 1.00 96.69 1015 TRP A O 1
ATOM 7687 N N . GLU A 1 1016 ? 45.431 38.402 -41.788 1.00 97.75 1016 GLU A N 1
ATOM 7688 C CA . GLU A 1 1016 ? 44.413 37.580 -41.150 1.00 97.75 1016 GLU A CA 1
ATOM 7689 C C . GLU A 1 1016 ? 44.926 36.992 -39.838 1.00 97.75 1016 GLU A C 1
ATOM 7691 O O . GLU A 1 1016 ? 45.945 36.299 -39.813 1.00 97.75 1016 GLU A O 1
ATOM 7696 N N . TRP A 1 1017 ? 44.203 37.240 -38.744 1.00 97.94 1017 TRP A N 1
ATOM 7697 C CA . TRP A 1 1017 ? 44.496 36.631 -37.450 1.00 97.94 1017 TRP A CA 1
ATOM 7698 C C . TRP A 1 1017 ? 44.356 35.105 -37.487 1.00 97.94 1017 TRP A C 1
ATOM 7700 O O . TRP A 1 1017 ? 43.331 34.564 -37.910 1.00 97.94 1017 TRP A O 1
ATOM 7710 N N . ASN A 1 1018 ? 45.345 34.412 -36.923 1.00 97.25 1018 ASN A N 1
ATOM 7711 C CA . ASN A 1 1018 ? 45.285 32.985 -36.621 1.00 97.25 1018 ASN A CA 1
ATOM 7712 C C . ASN A 1 1018 ? 45.128 32.728 -35.120 1.00 97.25 1018 ASN A C 1
ATOM 7714 O O . ASN A 1 1018 ? 45.362 33.596 -34.278 1.00 97.25 1018 ASN A O 1
ATOM 7718 N N . TRP A 1 1019 ? 44.735 31.503 -34.772 1.00 96.56 1019 TRP A N 1
ATOM 7719 C CA . TRP A 1 1019 ? 44.671 31.066 -33.377 1.00 96.56 1019 TRP A CA 1
ATOM 7720 C C . TRP A 1 1019 ? 46.049 31.091 -32.686 1.00 96.56 1019 TRP A C 1
ATOM 7722 O O . TRP A 1 1019 ? 46.168 31.502 -31.532 1.00 96.56 1019 TRP A O 1
ATOM 7732 N N . ASP A 1 1020 ? 47.084 30.643 -33.387 1.00 95.75 1020 ASP A N 1
ATOM 7733 C CA . ASP A 1 1020 ? 48.395 30.307 -32.843 1.00 95.75 1020 ASP A CA 1
ATOM 7734 C C . ASP A 1 1020 ? 49.123 31.516 -32.222 1.00 95.75 1020 ASP A C 1
ATOM 7736 O O . ASP A 1 1020 ? 49.099 32.637 -32.741 1.00 95.75 1020 ASP A O 1
ATOM 7740 N N . TRP A 1 1021 ? 49.837 31.278 -31.117 1.00 94.50 1021 TRP A N 1
ATOM 7741 C CA . TRP A 1 1021 ? 50.905 32.186 -30.692 1.00 94.50 1021 TRP A CA 1
ATOM 7742 C C . TRP A 1 1021 ? 52.032 32.170 -31.730 1.00 94.50 1021 TRP A C 1
ATOM 7744 O O . TRP A 1 1021 ? 52.390 31.108 -32.244 1.00 94.50 1021 TRP A O 1
ATOM 7754 N N . TYR A 1 1022 ? 52.611 33.335 -32.028 1.00 92.62 1022 TYR A N 1
ATOM 7755 C CA . TYR A 1 1022 ? 53.711 33.413 -32.981 1.00 92.62 1022 TYR A CA 1
ATOM 7756 C C . TYR A 1 1022 ? 54.971 32.764 -32.402 1.00 92.62 1022 TYR A C 1
ATOM 7758 O O . TYR A 1 1022 ? 55.565 33.256 -31.443 1.00 92.62 1022 TYR A O 1
ATOM 7766 N N . ASP A 1 1023 ? 55.402 31.667 -33.019 1.00 91.50 1023 ASP A N 1
ATOM 7767 C CA . ASP A 1 1023 ? 56.602 30.935 -32.620 1.00 91.50 1023 ASP A CA 1
ATOM 7768 C C . ASP A 1 1023 ? 57.295 30.271 -33.821 1.00 91.50 1023 ASP A C 1
ATOM 7770 O O . ASP A 1 1023 ? 56.751 30.183 -34.934 1.00 91.50 1023 ASP A O 1
ATOM 7774 N N . VAL A 1 1024 ? 58.518 29.794 -33.591 1.00 88.81 1024 VAL A N 1
ATOM 7775 C CA . VAL A 1 1024 ? 59.228 28.904 -34.509 1.00 88.81 1024 VAL A CA 1
ATOM 7776 C C . VAL A 1 1024 ? 58.492 27.567 -34.547 1.00 88.81 1024 VAL A C 1
ATOM 7778 O O . VAL A 1 1024 ? 58.260 26.944 -33.511 1.00 88.81 1024 VAL A O 1
ATOM 7781 N N . HIS A 1 1025 ? 58.133 27.101 -35.745 1.00 89.94 1025 HIS A N 1
ATOM 7782 C CA . HIS A 1 1025 ? 57.479 25.801 -35.887 1.00 89.94 1025 HIS A CA 1
ATOM 7783 C C . HIS A 1 1025 ? 58.430 24.671 -35.462 1.00 89.94 1025 HIS A C 1
ATOM 7785 O O . HIS A 1 1025 ? 59.596 24.681 -35.870 1.00 89.94 1025 HIS A O 1
ATOM 7791 N N . PRO A 1 1026 ? 57.965 23.674 -34.684 1.00 91.38 1026 PRO A N 1
ATOM 7792 C CA . PRO A 1 1026 ? 58.794 22.528 -34.322 1.00 91.38 1026 PRO A CA 1
ATOM 7793 C C . PRO A 1 1026 ? 59.291 21.782 -35.566 1.00 91.38 1026 PRO A C 1
ATOM 7795 O O . PRO A 1 1026 ? 58.589 21.729 -36.573 1.00 91.38 1026 PRO A O 1
ATOM 7798 N N . ALA A 1 1027 ? 60.479 21.177 -35.505 1.00 91.50 1027 ALA A N 1
ATOM 7799 C CA . ALA A 1 1027 ? 60.970 20.308 -36.576 1.00 91.50 1027 ALA A CA 1
ATOM 7800 C C . ALA A 1 1027 ? 60.208 18.966 -36.605 1.00 91.50 1027 ALA A C 1
ATOM 7802 O O . ALA A 1 1027 ? 59.763 18.477 -35.567 1.00 91.50 1027 ALA A O 1
ATOM 7803 N N . GLY A 1 1028 ? 60.102 18.342 -37.780 1.00 93.06 1028 GLY A N 1
ATOM 7804 C CA . GLY A 1 1028 ? 59.478 17.027 -37.962 1.00 93.06 1028 GLY A CA 1
ATOM 7805 C C . GLY A 1 1028 ? 57.982 17.070 -38.291 1.00 93.06 1028 GLY A C 1
ATOM 7806 O O . GLY A 1 1028 ? 57.440 18.091 -38.715 1.00 93.06 1028 GLY A O 1
ATOM 7807 N N . SER A 1 1029 ? 57.296 15.937 -38.136 1.00 93.19 1029 SER A N 1
ATOM 7808 C CA . SER A 1 1029 ? 55.871 15.830 -38.469 1.00 93.19 1029 SER A CA 1
ATOM 7809 C C . SER A 1 1029 ? 54.974 16.412 -37.375 1.00 93.19 1029 SER A C 1
ATOM 7811 O O . SER A 1 1029 ? 55.137 16.106 -36.197 1.00 93.19 1029 SER A O 1
ATOM 7813 N N . LEU A 1 1030 ? 54.000 17.216 -37.787 1.00 94.06 1030 LEU A N 1
ATOM 7814 C CA . LEU A 1 1030 ? 52.982 17.844 -36.957 1.00 94.06 1030 LEU A CA 1
ATOM 7815 C C . LEU A 1 1030 ? 51.600 17.335 -37.377 1.00 94.06 1030 LEU A C 1
ATOM 7817 O O . LEU A 1 1030 ? 51.334 17.170 -38.567 1.00 94.06 1030 LEU A O 1
ATOM 7821 N N . MET A 1 1031 ? 50.714 17.106 -36.411 1.00 93.94 1031 MET A N 1
ATOM 7822 C CA . MET A 1 1031 ? 49.325 16.701 -36.642 1.00 93.94 1031 MET A CA 1
ATOM 7823 C C . MET A 1 1031 ? 48.407 17.667 -35.902 1.00 93.94 1031 MET A C 1
ATOM 7825 O O . MET A 1 1031 ? 48.590 17.862 -34.703 1.00 93.94 1031 MET A O 1
ATOM 7829 N N . ASP A 1 1032 ? 47.484 18.298 -36.632 1.00 92.94 1032 ASP A N 1
ATOM 7830 C CA . ASP A 1 1032 ? 46.531 19.301 -36.134 1.00 92.94 1032 ASP A CA 1
ATOM 7831 C C . ASP A 1 1032 ? 47.177 20.332 -35.196 1.00 92.94 1032 ASP A C 1
ATOM 7833 O O . ASP A 1 1032 ? 46.649 20.663 -34.133 1.00 92.94 1032 ASP A O 1
ATOM 7837 N N . TYR A 1 1033 ? 48.366 20.809 -35.575 1.00 93.88 1033 TYR A N 1
ATOM 7838 C CA . TYR A 1 1033 ? 49.152 21.726 -34.758 1.00 93.88 1033 TYR A CA 1
ATOM 7839 C C . TYR A 1 1033 ? 48.486 23.103 -34.676 1.00 93.88 1033 TYR A C 1
ATOM 7841 O O . TYR A 1 1033 ? 48.016 23.643 -35.681 1.00 93.88 1033 TYR A O 1
ATOM 7849 N N . ARG A 1 1034 ? 48.437 23.635 -33.450 1.00 92.12 1034 ARG A N 1
ATOM 7850 C CA . ARG A 1 1034 ? 47.674 24.831 -33.046 1.00 92.12 1034 ARG A CA 1
ATOM 7851 C C . ARG A 1 1034 ? 48.545 25.838 -32.283 1.00 92.12 1034 ARG A C 1
ATOM 7853 O O . ARG A 1 1034 ? 48.037 26.594 -31.454 1.00 92.12 1034 ARG A O 1
ATOM 7860 N N . GLY A 1 1035 ? 49.855 25.799 -32.516 1.00 87.69 1035 GLY A N 1
ATOM 7861 C CA . GLY A 1 1035 ? 50.830 26.660 -31.852 1.00 87.69 1035 GLY A CA 1
ATOM 7862 C C . GLY A 1 1035 ? 51.269 26.130 -30.488 1.00 87.69 1035 GLY A C 1
ATOM 7863 O O . GLY A 1 1035 ? 50.845 25.064 -30.037 1.00 87.69 1035 GLY A O 1
ATOM 7864 N N . THR A 1 1036 ? 52.167 26.863 -29.833 1.00 83.25 1036 THR A N 1
ATOM 7865 C CA . THR A 1 1036 ? 52.580 26.586 -28.451 1.00 83.25 1036 THR A CA 1
ATOM 7866 C C . THR A 1 1036 ? 51.467 26.951 -27.465 1.00 83.25 1036 THR A C 1
ATOM 7868 O O . THR A 1 1036 ? 50.665 27.843 -27.728 1.00 83.25 1036 THR A O 1
ATOM 7871 N N . GLU A 1 1037 ? 51.392 26.262 -26.320 1.00 72.81 1037 GLU A N 1
ATOM 7872 C CA . GLU A 1 1037 ? 50.283 26.436 -25.361 1.00 72.81 1037 GLU A CA 1
ATOM 7873 C C . GLU A 1 1037 ? 50.231 27.844 -24.738 1.00 72.81 1037 GLU A C 1
ATOM 7875 O O . GLU A 1 1037 ? 49.152 28.340 -24.421 1.00 72.81 1037 GLU A O 1
ATOM 7880 N N . SER A 1 1038 ? 51.373 28.530 -24.602 1.00 70.31 1038 SER A N 1
ATOM 7881 C CA . SER A 1 1038 ? 51.422 29.920 -24.135 1.00 70.31 1038 SER A CA 1
ATOM 7882 C C . SER A 1 1038 ? 52.718 30.626 -24.544 1.00 70.31 1038 SER A C 1
ATOM 7884 O O . SER A 1 1038 ? 53.800 30.184 -24.154 1.00 70.31 1038 SER A O 1
ATOM 7886 N N . ASN A 1 1039 ? 52.617 31.756 -25.251 1.00 71.12 1039 ASN A N 1
ATOM 7887 C CA . ASN A 1 1039 ? 53.744 32.658 -25.519 1.00 71.12 1039 ASN A CA 1
ATOM 7888 C C . ASN A 1 1039 ? 53.276 34.126 -25.602 1.00 71.12 1039 ASN A C 1
ATOM 7890 O O . ASN A 1 1039 ? 53.483 34.813 -26.599 1.00 71.12 1039 ASN A O 1
ATOM 7894 N N . ALA A 1 1040 ? 52.613 34.609 -24.542 1.00 62.56 1040 ALA A N 1
ATOM 7895 C CA . ALA A 1 1040 ? 51.939 35.915 -24.521 1.00 62.56 1040 ALA A CA 1
ATOM 7896 C C . ALA A 1 1040 ? 52.842 37.131 -24.816 1.00 62.56 1040 ALA A C 1
ATOM 7898 O O . ALA A 1 1040 ? 52.344 38.187 -25.185 1.00 62.56 1040 ALA A O 1
ATOM 7899 N N . GLY A 1 1041 ? 54.168 36.991 -24.694 1.00 64.31 1041 GLY A N 1
ATOM 7900 C CA . GLY A 1 1041 ? 55.135 38.037 -25.051 1.00 64.31 1041 GLY A CA 1
ATOM 7901 C C . GLY A 1 1041 ? 55.560 38.057 -26.526 1.00 64.31 1041 GLY A C 1
ATOM 7902 O O . GLY A 1 1041 ? 56.316 38.946 -26.913 1.00 64.31 1041 GLY A O 1
ATOM 7903 N N . ALA A 1 1042 ? 55.130 37.085 -27.336 1.00 76.00 1042 ALA A N 1
ATOM 7904 C CA . ALA A 1 1042 ? 55.482 36.984 -28.753 1.00 76.00 1042 ALA A CA 1
ATOM 7905 C C . ALA A 1 1042 ? 54.402 37.532 -29.705 1.00 76.00 1042 ALA A C 1
ATOM 7907 O O . ALA A 1 1042 ? 54.707 37.770 -30.872 1.00 76.00 1042 ALA A O 1
ATOM 7908 N N . GLY A 1 1043 ? 53.175 37.766 -29.225 1.00 90.44 1043 GLY A N 1
ATOM 7909 C CA . GLY A 1 1043 ? 52.029 38.149 -30.057 1.00 90.44 1043 GLY A CA 1
ATOM 7910 C C . GLY A 1 1043 ? 51.392 36.963 -30.795 1.00 90.44 1043 GLY A C 1
ATOM 7911 O O . GLY A 1 1043 ? 51.917 35.846 -30.796 1.00 90.44 1043 GLY A O 1
ATOM 7912 N N . ARG A 1 1044 ? 50.226 37.184 -31.408 1.00 95.00 1044 ARG A N 1
ATOM 7913 C CA . ARG A 1 1044 ? 49.491 36.169 -32.186 1.00 95.00 1044 ARG A CA 1
ATOM 7914 C C . ARG A 1 1044 ? 49.931 36.202 -33.647 1.00 95.00 1044 ARG A C 1
ATOM 7916 O O . ARG A 1 1044 ? 50.322 37.254 -34.155 1.00 95.00 1044 ARG A O 1
ATOM 7923 N N . ALA A 1 1045 ? 49.899 35.046 -34.304 1.00 95.00 1045 ALA A N 1
ATOM 7924 C CA . ALA A 1 1045 ? 50.305 34.930 -35.699 1.00 95.00 1045 ALA A CA 1
ATOM 7925 C C . ALA A 1 1045 ? 49.292 35.607 -36.643 1.00 95.00 1045 ALA A C 1
ATOM 7927 O O . ALA A 1 1045 ? 48.078 35.483 -36.457 1.00 95.00 1045 ALA A O 1
ATOM 7928 N N . GLY A 1 1046 ? 49.816 36.300 -37.655 1.00 94.25 1046 GLY A N 1
ATOM 7929 C CA . GLY A 1 1046 ? 49.068 36.873 -38.771 1.00 94.25 1046 GLY A CA 1
ATOM 7930 C C . GLY A 1 1046 ? 49.596 36.363 -40.114 1.00 94.25 1046 GLY A C 1
ATOM 7931 O O . GLY A 1 1046 ? 50.809 36.174 -40.287 1.00 94.25 1046 GLY A O 1
ATOM 7932 N N . ARG A 1 1047 ? 48.689 36.108 -41.065 1.00 95.56 1047 ARG A N 1
ATOM 7933 C CA . ARG A 1 1047 ? 49.007 35.532 -42.387 1.00 95.56 1047 ARG A CA 1
ATOM 7934 C C . ARG A 1 1047 ? 48.335 36.292 -43.536 1.00 95.56 1047 ARG A C 1
ATOM 7936 O O . ARG A 1 1047 ? 47.368 37.004 -43.311 1.00 95.56 1047 ARG A O 1
ATOM 7943 N N . GLY A 1 1048 ? 48.877 36.169 -44.748 1.00 93.75 1048 GLY A N 1
ATOM 7944 C CA . GLY A 1 1048 ? 48.259 36.686 -45.981 1.00 93.75 1048 GLY A CA 1
ATOM 7945 C C . GLY A 1 1048 ? 48.808 38.009 -46.521 1.00 93.75 1048 GLY A C 1
ATOM 7946 O O . GLY A 1 1048 ? 48.706 38.251 -47.721 1.00 93.75 1048 GLY A O 1
ATOM 7947 N N . GLY A 1 1049 ? 49.491 38.817 -45.710 1.00 94.31 1049 GLY A N 1
ATOM 7948 C CA . GLY A 1 1049 ? 49.947 40.152 -46.116 1.00 94.31 1049 GLY A CA 1
ATOM 7949 C C . GLY A 1 1049 ? 48.811 41.176 -46.130 1.00 94.31 1049 GLY A C 1
ATOM 7950 O O . GLY A 1 1049 ? 47.739 40.888 -45.634 1.00 94.31 1049 GLY A O 1
ATOM 7951 N N . ASN A 1 1050 ? 49.028 42.391 -46.639 1.00 94.94 1050 ASN A N 1
ATOM 7952 C CA . ASN A 1 1050 ? 48.003 43.444 -46.618 1.00 94.94 1050 ASN A CA 1
ATOM 7953 C C . ASN A 1 1050 ? 48.194 44.484 -47.738 1.00 94.94 1050 ASN A C 1
ATOM 7955 O O . ASN A 1 1050 ? 49.158 44.426 -48.502 1.00 94.94 1050 ASN A O 1
ATOM 7959 N N . TRP A 1 1051 ? 47.277 45.450 -47.798 1.00 95.69 1051 TRP A N 1
ATOM 7960 C CA . TRP A 1 1051 ? 47.188 46.504 -48.806 1.00 95.69 1051 TRP A CA 1
ATOM 7961 C C . TRP A 1 1051 ? 48.340 47.529 -48.820 1.00 95.69 1051 TRP A C 1
ATOM 7963 O O . TRP A 1 1051 ? 48.515 48.177 -49.850 1.00 95.69 1051 TRP A O 1
ATOM 7973 N N . ASP A 1 1052 ? 49.097 47.707 -47.734 1.00 94.25 1052 ASP A N 1
ATOM 7974 C CA . ASP A 1 1052 ? 50.077 48.800 -47.537 1.00 94.25 1052 ASP A CA 1
ATOM 7975 C C . ASP A 1 1052 ? 51.545 48.379 -47.749 1.00 94.25 1052 ASP A C 1
ATOM 7977 O O . ASP A 1 1052 ? 52.463 49.195 -47.694 1.00 94.25 1052 ASP A O 1
ATOM 7981 N N . TYR A 1 1053 ? 51.800 47.096 -48.002 1.00 91.19 1053 TYR A N 1
ATOM 7982 C CA . TYR A 1 1053 ? 53.157 46.554 -48.127 1.00 91.19 1053 TYR A CA 1
ATOM 7983 C C . TYR A 1 1053 ? 53.383 45.844 -49.463 1.00 91.19 1053 TYR A C 1
ATOM 7985 O O . TYR A 1 1053 ? 52.444 45.505 -50.187 1.00 91.19 1053 TYR A O 1
ATOM 7993 N N . ASP A 1 1054 ? 54.657 45.612 -49.785 1.00 90.94 1054 ASP A N 1
ATOM 7994 C CA . ASP A 1 1054 ? 55.053 45.012 -51.051 1.00 90.94 1054 ASP A CA 1
ATOM 7995 C C . ASP A 1 1054 ? 54.642 43.535 -51.185 1.00 90.94 1054 ASP A C 1
ATOM 7997 O O . ASP A 1 1054 ? 54.372 42.815 -50.222 1.00 90.94 1054 ASP A O 1
ATOM 8001 N N . SER A 1 1055 ? 54.647 43.054 -52.427 1.00 89.31 1055 SER A N 1
ATOM 8002 C CA . SER A 1 1055 ? 54.216 41.699 -52.788 1.00 89.31 1055 SER A CA 1
ATOM 8003 C C . SER A 1 1055 ? 54.888 40.547 -52.019 1.00 89.31 1055 SER A C 1
ATOM 8005 O O . SER A 1 1055 ? 54.319 39.458 -51.962 1.00 89.31 1055 SER A O 1
ATOM 8007 N N . SER A 1 1056 ? 56.077 40.741 -51.436 1.00 89.06 1056 SER A N 1
ATOM 8008 C CA . SER A 1 1056 ? 56.812 39.676 -50.740 1.00 89.06 1056 SER A CA 1
ATOM 8009 C C . SER A 1 1056 ? 56.131 39.218 -49.450 1.00 89.06 1056 SER A C 1
ATOM 8011 O O . SER A 1 1056 ? 56.214 38.037 -49.109 1.00 89.06 1056 SER A O 1
ATOM 8013 N N . ILE A 1 1057 ? 55.407 40.109 -48.766 1.00 90.38 1057 ILE A N 1
ATOM 8014 C CA . ILE A 1 1057 ? 54.699 39.766 -47.526 1.00 90.38 1057 ILE A CA 1
ATOM 8015 C C . ILE A 1 1057 ? 53.360 39.058 -47.773 1.00 90.38 1057 ILE A C 1
ATOM 8017 O O . ILE A 1 1057 ? 52.785 38.491 -46.853 1.00 90.38 1057 ILE A O 1
ATOM 8021 N N . CYS A 1 1058 ? 52.874 39.064 -49.017 1.00 91.12 1058 CYS A N 1
ATOM 8022 C CA . CYS A 1 1058 ? 51.627 38.410 -49.414 1.00 91.12 1058 CYS A CA 1
ATOM 8023 C C . CYS A 1 1058 ? 51.813 36.914 -49.729 1.00 91.12 1058 CYS A C 1
ATOM 8025 O O . CYS A 1 1058 ? 50.868 36.227 -50.131 1.00 91.12 1058 CYS A O 1
ATOM 8027 N N . ALA A 1 1059 ? 53.041 36.403 -49.601 1.00 89.94 1059 ALA A N 1
ATOM 8028 C CA . ALA A 1 1059 ? 53.346 35.015 -49.894 1.00 89.94 1059 ALA A CA 1
ATOM 8029 C C . ALA A 1 1059 ? 52.711 34.058 -48.889 1.00 89.94 1059 ALA A C 1
ATOM 8031 O O . ALA A 1 1059 ? 52.671 34.325 -47.690 1.00 89.94 1059 ALA A O 1
ATOM 8032 N N . VAL A 1 1060 ? 52.303 32.871 -49.352 1.00 90.44 1060 VAL A N 1
ATOM 8033 C CA . VAL A 1 1060 ? 51.682 31.859 -48.475 1.00 90.44 1060 VAL A CA 1
ATOM 8034 C C . VAL A 1 1060 ? 52.619 31.419 -47.346 1.00 90.44 1060 VAL A C 1
ATOM 8036 O O . VAL A 1 1060 ? 52.161 30.956 -46.309 1.00 90.44 1060 VAL A O 1
ATOM 8039 N N . ALA A 1 1061 ? 53.935 31.582 -47.505 1.00 88.19 1061 ALA A N 1
ATOM 8040 C CA . ALA A 1 1061 ? 54.942 31.290 -46.487 1.00 88.19 1061 ALA A CA 1
ATOM 8041 C C . ALA A 1 1061 ? 55.293 32.495 -45.586 1.00 88.19 1061 ALA A C 1
ATOM 8043 O O . ALA A 1 1061 ? 55.957 32.307 -44.570 1.00 88.19 1061 ALA A O 1
ATOM 8044 N N . ALA A 1 1062 ? 54.854 33.715 -45.921 1.00 90.75 1062 ALA A N 1
ATOM 8045 C CA . ALA A 1 1062 ? 55.157 34.925 -45.157 1.00 90.75 1062 ALA A CA 1
ATOM 8046 C C . ALA A 1 1062 ? 54.290 35.020 -43.893 1.00 90.75 1062 ALA A C 1
ATOM 8048 O O . ALA A 1 1062 ? 53.059 34.984 -43.951 1.00 90.75 1062 ALA A O 1
ATOM 8049 N N . ARG A 1 1063 ? 54.939 35.110 -42.735 1.00 92.00 1063 ARG A N 1
ATOM 8050 C CA . ARG A 1 1063 ? 54.304 35.145 -41.414 1.00 92.00 1063 ARG A CA 1
ATOM 8051 C C . ARG A 1 1063 ? 54.700 36.439 -40.725 1.00 92.00 1063 ARG A C 1
ATOM 8053 O O . ARG A 1 1063 ? 55.871 36.813 -40.799 1.00 92.00 1063 ARG A O 1
ATOM 8060 N N . ASP A 1 1064 ? 53.768 37.055 -40.019 1.00 92.19 1064 ASP A N 1
ATOM 8061 C CA . ASP A 1 1064 ? 54.060 38.170 -39.121 1.00 92.19 1064 ASP A CA 1
ATOM 8062 C C . ASP A 1 1064 ? 53.337 37.978 -37.782 1.00 92.19 1064 ASP A C 1
ATOM 8064 O O . ASP A 1 1064 ? 52.617 36.994 -37.577 1.00 92.19 1064 ASP A O 1
ATOM 8068 N N . ARG A 1 1065 ? 53.566 38.894 -36.843 1.00 92.38 1065 ARG A N 1
ATOM 8069 C CA . ARG A 1 1065 ? 52.951 38.879 -35.520 1.00 92.38 1065 ARG A CA 1
ATOM 8070 C C . ARG A 1 1065 ? 52.500 40.262 -35.100 1.00 92.38 1065 ARG A C 1
ATOM 8072 O O . ARG A 1 1065 ? 53.169 41.259 -35.358 1.00 92.38 1065 ARG A O 1
ATOM 8079 N N . ALA A 1 1066 ? 51.423 40.292 -34.338 1.00 93.19 1066 ALA A N 1
ATOM 8080 C CA . ALA A 1 1066 ? 51.003 41.482 -33.626 1.00 93.19 1066 ALA A CA 1
ATOM 8081 C C . ALA A 1 1066 ? 50.546 41.105 -32.217 1.00 93.19 1066 ALA A C 1
ATOM 8083 O O . ALA A 1 1066 ? 50.099 39.981 -31.968 1.00 93.19 1066 ALA A O 1
ATOM 8084 N N . ASP A 1 1067 ? 50.671 42.049 -31.286 1.00 94.25 1067 ASP A N 1
ATOM 8085 C CA . ASP A 1 1067 ? 50.111 41.869 -29.952 1.00 94.25 1067 ASP A CA 1
ATOM 8086 C C . ASP A 1 1067 ? 48.602 41.619 -30.083 1.00 94.25 1067 ASP A C 1
ATOM 8088 O O . ASP A 1 1067 ? 47.900 42.276 -30.847 1.00 94.25 1067 ASP A O 1
ATOM 8092 N N . GLN A 1 1068 ? 48.083 40.671 -29.319 1.00 94.00 1068 GLN A N 1
ATOM 8093 C CA . GLN A 1 1068 ? 46.702 40.195 -29.375 1.00 94.00 1068 GLN A CA 1
ATOM 8094 C C . GLN A 1 1068 ? 45.648 41.283 -29.098 1.00 94.00 1068 GLN A C 1
ATOM 8096 O O . GLN A 1 1068 ? 44.489 41.136 -29.479 1.00 94.00 1068 GLN A O 1
ATOM 8101 N N . TYR A 1 1069 ? 46.047 42.389 -28.464 1.00 93.00 1069 TYR A N 1
ATOM 8102 C CA . TYR A 1 1069 ? 45.212 43.563 -28.210 1.00 93.00 1069 TYR A CA 1
ATOM 8103 C C . TYR A 1 1069 ? 45.394 44.687 -29.243 1.00 93.00 1069 TYR A C 1
ATOM 8105 O O . TYR A 1 1069 ? 44.660 45.675 -29.195 1.00 93.00 1069 TYR A O 1
ATOM 8113 N N . TYR A 1 1070 ? 46.348 44.549 -30.165 1.00 91.94 1070 TYR A N 1
ATOM 8114 C CA . TYR A 1 1070 ? 46.697 45.560 -31.155 1.00 91.94 1070 TYR A CA 1
ATOM 8115 C C . TYR A 1 1070 ? 45.603 45.712 -32.215 1.00 91.94 1070 TYR A C 1
ATOM 8117 O O . TYR A 1 1070 ? 45.111 44.729 -32.767 1.00 91.94 1070 TYR A O 1
ATOM 8125 N N . GLN A 1 1071 ? 45.225 46.958 -32.494 1.00 93.75 1071 GLN A N 1
ATOM 8126 C CA . GLN A 1 1071 ? 44.233 47.325 -33.504 1.00 93.75 1071 GLN A CA 1
ATOM 8127 C C . GLN A 1 1071 ? 44.935 48.137 -34.592 1.00 93.75 1071 GLN A C 1
ATOM 8129 O O . GLN A 1 1071 ? 45.580 49.142 -34.289 1.00 93.75 1071 GLN A O 1
ATOM 8134 N N . ASN A 1 1072 ? 44.823 47.693 -35.841 1.00 91.00 1072 ASN A N 1
ATOM 8135 C CA . ASN A 1 1072 ? 45.489 48.301 -36.990 1.00 91.00 1072 ASN A CA 1
ATOM 8136 C C . ASN A 1 1072 ? 44.545 48.275 -38.211 1.00 91.00 1072 ASN A C 1
ATOM 8138 O O . ASN A 1 1072 ? 43.689 47.397 -38.319 1.00 91.00 1072 ASN A O 1
ATOM 8142 N N . ASP A 1 1073 ? 44.678 49.250 -39.108 1.00 93.44 1073 ASP A N 1
ATOM 8143 C CA . ASP A 1 1073 ? 43.901 49.406 -40.346 1.00 93.44 1073 ASP A CA 1
ATOM 8144 C C . ASP A 1 1073 ? 44.282 48.415 -41.467 1.00 93.44 1073 ASP A C 1
ATOM 8146 O O . ASP A 1 1073 ? 43.659 48.402 -42.530 1.00 93.44 1073 ASP A O 1
ATOM 8150 N N . SER A 1 1074 ? 45.266 47.553 -41.216 1.00 93.88 1074 SER A N 1
ATOM 8151 C CA . SER A 1 1074 ? 45.759 46.524 -42.136 1.00 93.88 1074 SER A CA 1
ATOM 8152 C C . SER A 1 1074 ? 45.604 45.089 -41.611 1.00 93.88 1074 SER A C 1
ATOM 8154 O O . SER A 1 1074 ? 46.142 44.168 -42.222 1.00 93.88 1074 SER A O 1
ATOM 8156 N N . ILE A 1 1075 ? 44.876 44.872 -40.503 1.00 95.31 1075 ILE A N 1
ATOM 8157 C CA . ILE A 1 1075 ? 44.634 43.538 -39.924 1.00 95.31 1075 ILE A CA 1
ATOM 8158 C C . ILE A 1 1075 ? 43.153 43.287 -39.621 1.00 95.31 1075 ILE A C 1
ATOM 8160 O O . ILE A 1 1075 ? 42.462 44.126 -39.040 1.00 95.31 1075 ILE A O 1
ATOM 8164 N N . GLY A 1 1076 ? 42.697 42.092 -39.973 1.00 97.56 1076 GLY A N 1
ATOM 8165 C CA . GLY A 1 1076 ? 41.381 41.535 -39.683 1.00 97.56 1076 GLY A CA 1
ATOM 8166 C C . GLY A 1 1076 ? 41.466 40.012 -39.616 1.00 97.56 1076 GLY A C 1
ATOM 8167 O O . GLY A 1 1076 ? 42.410 39.481 -39.033 1.00 97.56 1076 GLY A O 1
ATOM 8168 N N . PHE A 1 1077 ? 40.465 39.283 -40.117 1.00 98.44 1077 PHE A N 1
ATOM 8169 C CA . PHE A 1 1077 ? 40.440 37.820 -39.993 1.00 98.44 1077 PHE A CA 1
ATOM 8170 C C . PHE A 1 1077 ? 39.431 37.135 -40.921 1.00 98.44 1077 PHE A C 1
ATOM 8172 O O . PHE A 1 1077 ? 38.506 37.752 -41.454 1.00 98.44 1077 PHE A O 1
ATOM 8179 N N . ARG A 1 1078 ? 39.572 35.810 -41.021 1.00 97.94 1078 ARG A N 1
ATOM 8180 C CA . ARG A 1 1078 ? 38.574 34.890 -41.576 1.00 97.94 1078 ARG A CA 1
ATOM 8181 C C . ARG A 1 1078 ? 38.261 33.772 -40.587 1.00 97.94 1078 ARG A C 1
ATOM 8183 O O . ARG A 1 1078 ? 38.974 33.596 -39.599 1.00 97.94 1078 ARG A O 1
ATOM 8190 N N . VAL A 1 1079 ? 37.203 33.007 -40.846 1.00 98.25 1079 VAL A N 1
ATOM 8191 C CA . VAL A 1 1079 ? 36.740 31.967 -39.912 1.00 98.25 1079 VAL A CA 1
ATOM 8192 C C . VAL A 1 1079 ? 36.701 30.587 -40.546 1.00 98.25 1079 VAL A C 1
ATOM 8194 O O . VAL A 1 1079 ? 36.530 30.435 -41.755 1.00 98.25 1079 VAL A O 1
ATOM 8197 N N . VAL A 1 1080 ? 36.818 29.569 -39.702 1.00 98.06 1080 VAL A N 1
ATOM 8198 C CA . VAL A 1 1080 ? 36.646 28.163 -40.059 1.00 98.06 1080 VAL A CA 1
ATOM 8199 C C . VAL A 1 1080 ? 35.692 27.461 -39.097 1.00 98.06 1080 VAL A C 1
ATOM 8201 O O . VAL A 1 1080 ? 35.440 27.946 -37.992 1.00 98.06 1080 VAL A O 1
ATOM 8204 N N . ARG A 1 1081 ? 35.175 26.303 -39.508 1.00 94.19 1081 ARG A N 1
ATOM 8205 C CA . ARG A 1 1081 ? 34.414 25.368 -38.667 1.00 94.19 1081 ARG A CA 1
ATOM 8206 C C . ARG A 1 1081 ? 34.572 23.925 -39.168 1.00 94.19 1081 ARG A C 1
ATOM 8208 O O . ARG A 1 1081 ? 34.970 23.770 -40.322 1.00 94.19 1081 ARG A O 1
ATOM 8215 N N . PRO A 1 1082 ? 34.269 22.898 -38.352 1.00 85.94 1082 PRO A N 1
ATOM 8216 C CA . PRO A 1 1082 ? 34.343 21.502 -38.777 1.00 85.94 1082 PRO A CA 1
ATOM 8217 C C . PRO A 1 1082 ? 33.542 21.194 -40.037 1.00 85.94 1082 PRO A C 1
ATOM 8219 O O . PRO A 1 1082 ? 32.419 21.718 -40.222 1.00 85.94 1082 PRO A O 1
#